Protein 8DHW (pdb70)

Structure (mmCIF, N/CA/C/O backbone):
data_8DHW
#
_entry.id   8DHW
#
_cell.length_a   94.485
_cell.length_b   94.485
_cell.length_c   287.607
_cell.angle_alpha   90.000
_cell.angle_beta   90.000
_cell.angle_gamma   90.000
#
_symmetry.space_group_name_H-M   'P 41 21 2'
#
loop_
_entity.id
_entity.type
_entity.pdbx_description
1 polymer 'Glycosyl hydrolase family 2, TIM barrel domain protein'
2 non-polymer "4-(4-beta-D-glucopyranuronosylpiperazin-1-yl)-2,7-bis(methylamino)pyrido[3',2':4,5]thieno[3,2-d]pyrimidine"
3 non-polymer 'SULFATE ION'
4 water water
#
loop_
_atom_site.group_PDB
_atom_site.id
_atom_site.type_symbol
_atom_site.label_atom_id
_atom_site.label_alt_id
_atom_site.label_comp_id
_atom_site.label_asym_id
_atom_site.label_entity_id
_atom_site.label_seq_id
_atom_site.pdbx_PDB_ins_code
_atom_site.Cartn_x
_atom_site.Cartn_y
_atom_site.Cartn_z
_atom_site.occupancy
_atom_site.B_iso_or_equiv
_atom_site.auth_seq_id
_atom_site.auth_comp_id
_atom_site.auth_asym_id
_atom_site.auth_atom_id
_atom_site.pdbx_PDB_model_num
ATOM 1 N N . ASN A 1 23 ? 33.020 6.983 40.705 1.00 62.53 16 ASN A N 1
ATOM 2 C CA . ASN A 1 23 ? 32.182 7.962 40.014 1.00 61.81 16 ASN A CA 1
ATOM 3 C C . ASN A 1 23 ? 32.675 9.394 40.209 1.00 56.74 16 ASN A C 1
ATOM 4 O O . ASN A 1 23 ? 32.660 10.203 39.269 1.00 47.18 16 ASN A O 1
ATOM 9 N N . ALA A 1 24 ? 33.097 9.686 41.441 1.00 53.04 17 ALA A N 1
ATOM 10 C CA . ALA A 1 24 ? 33.639 10.992 41.786 1.00 43.29 17 ALA A CA 1
ATOM 11 C C . ALA A 1 24 ? 34.800 11.343 40.874 1.00 44.33 17 ALA A C 1
ATOM 12 O O . ALA A 1 24 ? 35.679 10.515 40.619 1.00 44.40 17 ALA A O 1
ATOM 14 N N . MET A 1 25 ? 34.822 12.588 40.387 1.00 32.99 18 MET A N 1
ATOM 15 C CA . MET A 1 25 ? 35.825 12.974 39.422 1.00 32.28 18 MET A CA 1
ATOM 16 C C . MET A 1 25 ? 36.221 14.430 39.682 1.00 34.24 18 MET A C 1
ATOM 17 O O . MET A 1 25 ? 35.847 15.338 38.941 1.00 35.52 18 MET A O 1
ATOM 22 N N . LEU A 1 26 ? 36.991 14.653 40.749 1.00 29.22 19 LEU A N 1
ATOM 23 C CA . LEU A 1 26 ? 37.545 15.978 41.004 1.00 26.45 19 LEU A CA 1
ATOM 24 C C . LEU A 1 26 ? 38.550 16.368 39.916 1.00 25.12 19 LEU A C 1
ATOM 25 O O . LEU A 1 26 ? 39.335 15.537 39.442 1.00 27.20 19 LEU A O 1
ATOM 30 N N . TYR A 1 27 ? 38.521 17.641 39.516 1.00 23.59 20 TYR A N 1
ATOM 31 C CA . TYR A 1 27 ? 39.463 18.128 38.511 1.00 27.14 20 TYR A CA 1
ATOM 32 C C . TYR A 1 27 ? 40.892 18.067 39.053 1.00 26.42 20 TYR A C 1
ATOM 33 O O . TYR A 1 27 ? 41.152 18.564 40.158 1.00 27.03 20 TYR A O 1
ATOM 42 N N . PRO A 1 28 ? 41.832 17.454 38.331 1.00 24.92 21 PRO A N 1
ATOM 43 C CA . PRO A 1 28 ? 43.202 17.327 38.857 1.00 25.86 21 PRO A CA 1
ATOM 44 C C . PRO A 1 28 ? 43.933 18.662 38.904 1.00 29.81 21 PRO A C 1
ATOM 45 O O . PRO A 1 28 ? 44.008 19.397 37.908 1.00 24.47 21 PRO A O 1
ATOM 49 N N . ILE A 1 29 ? 44.499 18.952 40.078 1.00 25.89 22 ILE A N 1
ATOM 50 C CA . ILE A 1 29 ? 45.224 20.189 40.332 1.00 24.31 22 ILE A CA 1
ATOM 51 C C . ILE A 1 29 ? 46.500 19.872 41.099 1.00 25.65 22 ILE A C 1
ATOM 52 O O . ILE A 1 29 ? 46.605 18.854 41.787 1.00 25.14 22 ILE A O 1
ATOM 57 N N . LEU A 1 30 ? 47.488 20.740 40.929 1.00 25.44 23 LEU A N 1
ATOM 58 C CA . LEU A 1 30 ? 48.736 20.673 41.667 1.00 26.66 23 LEU A CA 1
ATOM 59 C C . LEU A 1 30 ? 48.500 21.220 43.068 1.00 27.87 23 LEU A C 1
ATOM 60 O O . LEU A 1 30 ? 48.124 22.385 43.216 1.00 27.27 23 LEU A O 1
ATOM 65 N N . THR A 1 31 ? 48.718 20.399 44.092 1.00 27.69 24 THR A N 1
ATOM 66 C CA . THR A 1 31 ? 48.557 20.834 45.478 1.00 25.40 24 THR A CA 1
ATOM 67 C C . THR A 1 31 ? 49.760 20.389 46.300 1.00 30.19 24 THR A C 1
ATOM 68 O O . THR A 1 31 ? 50.640 19.665 45.822 1.00 27.09 24 THR A O 1
ATOM 72 N N . GLN A 1 32 ? 49.774 20.808 47.575 1.00 27.33 25 GLN A N 1
ATOM 73 C CA . GLN A 1 32 ? 50.851 20.414 48.476 1.00 29.25 25 GLN A CA 1
ATOM 74 C C . GLN A 1 32 ? 50.938 18.909 48.653 1.00 30.36 25 GLN A C 1
ATOM 75 O O . GLN A 1 32 ? 51.950 18.411 49.151 1.00 34.29 25 GLN A O 1
ATOM 81 N N . SER A 1 33 ? 49.899 18.176 48.281 1.00 25.74 26 SER A N 1
ATOM 82 C CA . SER A 1 33 ? 49.869 16.735 48.437 1.00 27.33 26 SER A CA 1
ATOM 83 C C . SER A 1 33 ? 49.680 15.981 47.133 1.00 28.68 26 SER A C 1
ATOM 84 O O . SER A 1 33 ? 49.535 14.752 47.161 1.00 28.97 26 SER A O 1
ATOM 87 N N . ARG A 1 34 ? 49.639 16.669 45.995 1.00 28.35 27 ARG A N 1
ATOM 88 C CA . ARG A 1 34 ? 49.255 16.030 44.744 1.00 29.80 27 ARG A CA 1
ATOM 89 C C . ARG A 1 34 ? 50.147 16.521 43.613 1.00 30.93 27 ARG A C 1
ATOM 90 O O . ARG A 1 34 ? 50.128 17.712 43.285 1.00 28.68 27 ARG A O 1
ATOM 98 N N . MET A 1 35 ? 50.924 15.608 43.025 1.00 27.92 28 MET A N 1
ATOM 99 C CA . MET A 1 35 ? 51.566 15.883 41.747 1.00 29.34 28 MET A CA 1
ATOM 100 C C . MET A 1 35 ? 50.546 15.996 40.630 1.00 24.65 28 MET A C 1
ATOM 101 O O . MET A 1 35 ? 49.462 15.425 40.691 1.00 29.36 28 MET A O 1
ATOM 106 N N . LEU A 1 36 ? 50.936 16.710 39.572 1.00 31.44 29 LEU A N 1
ATOM 107 C CA . LEU A 1 36 ? 50.160 16.762 38.333 1.00 27.30 29 LEU A CA 1
ATOM 108 C C . LEU A 1 36 ? 51.151 16.806 37.179 1.00 27.93 29 LEU A C 1
ATOM 109 O O . LEU A 1 36 ? 51.851 17.807 36.992 1.00 27.82 29 LEU A O 1
ATOM 114 N N . ILE A 1 37 ? 51.210 15.725 36.410 1.00 26.92 30 ILE A N 1
ATOM 115 C CA . ILE A 1 37 ? 52.148 15.586 35.303 1.00 25.95 30 ILE A CA 1
ATOM 116 C C . ILE A 1 37 ? 51.326 15.485 34.027 1.00 23.27 30 ILE A C 1
ATOM 117 O O . ILE A 1 37 ? 50.617 14.494 33.819 1.00 27.71 30 ILE A O 1
ATOM 122 N N . ASP A 1 38 ? 51.403 16.505 33.184 1.00 25.77 31 ASP A N 1
ATOM 123 C CA . ASP A 1 38 ? 50.696 16.464 31.906 1.00 25.86 31 ASP A CA 1
ATOM 124 C C . ASP A 1 38 ? 51.434 15.536 30.955 1.00 30.19 31 ASP A C 1
ATOM 125 O O . ASP A 1 38 ? 52.649 15.658 30.775 1.00 32.90 31 ASP A O 1
ATOM 130 N N . LEU A 1 39 ? 50.709 14.578 30.376 1.00 25.24 32 LEU A N 1
ATOM 131 C CA . LEU A 1 39 ? 51.320 13.644 29.434 1.00 24.01 32 LEU A CA 1
ATOM 132 C C . LEU A 1 39 ? 51.033 14.034 27.994 1.00 33.17 32 LEU A C 1
ATOM 133 O O . LEU A 1 39 ? 51.333 13.265 27.080 1.00 29.53 32 LEU A O 1
ATOM 138 N N . SER A 1 40 ? 50.479 15.222 27.778 1.00 26.67 33 SER A N 1
ATOM 139 C CA . SER A 1 40 ? 50.232 15.724 26.441 1.00 28.35 33 SER A CA 1
ATOM 140 C C . SER A 1 40 ? 51.549 15.966 25.710 1.00 32.78 33 SER A C 1
ATOM 141 O O . SER A 1 40 ? 52.608 16.172 26.315 1.00 31.04 33 SER A O 1
ATOM 144 N N . GLY A 1 41 ? 51.475 15.940 24.398 1.00 27.84 34 GLY A N 1
ATOM 145 C CA . GLY A 1 41 ? 52.648 16.133 23.575 1.00 25.27 34 GLY A CA 1
ATOM 146 C C . GLY A 1 41 ? 52.457 15.422 22.247 1.00 26.19 34 GLY A C 1
ATOM 147 O O . GLY A 1 41 ? 51.335 15.278 21.765 1.00 27.86 34 GLY A O 1
ATOM 148 N N . THR A 1 42 ? 53.566 14.980 21.677 1.00 24.32 35 THR A N 1
ATOM 149 C CA . THR A 1 42 ? 53.550 14.234 20.429 1.00 24.28 35 THR A CA 1
ATOM 150 C C . THR A 1 42 ? 53.599 12.746 20.744 1.00 29.48 35 THR A C 1
ATOM 151 O O . THR A 1 42 ? 54.563 12.269 21.352 1.00 33.83 35 THR A O 1
ATOM 155 N N . TRP A 1 43 ? 52.539 12.028 20.380 1.00 25.73 36 TRP A N 1
ATOM 156 C CA . TRP A 1 43 ? 52.464 10.595 20.599 1.00 27.00 36 TRP A CA 1
ATOM 157 C C . TRP A 1 43 ? 52.631 9.855 19.280 1.00 26.77 36 TRP A C 1
ATOM 158 O O . TRP A 1 43 ? 52.400 10.399 18.197 1.00 28.58 36 TRP A O 1
ATOM 169 N N . ARG A 1 44 ? 53.022 8.591 19.390 1.00 26.82 37 ARG A N 1
ATOM 170 C CA . ARG A 1 44 ? 52.996 7.703 18.240 1.00 28.02 37 ARG A CA 1
ATOM 171 C C . ARG A 1 44 ? 51.557 7.290 17.944 1.00 26.86 37 ARG A C 1
ATOM 172 O O . ARG A 1 44 ? 50.725 7.177 18.849 1.00 25.61 37 ARG A O 1
ATOM 180 N N . PHE A 1 45 ? 51.259 7.072 16.660 1.00 25.42 38 PHE A N 1
ATOM 181 C CA . PHE A 1 45 ? 49.878 6.883 16.222 1.00 26.91 38 PHE A CA 1
ATOM 182 C C . PHE A 1 45 ? 49.850 5.889 15.070 1.00 28.95 38 PHE A C 1
ATOM 183 O O . PHE A 1 45 ? 50.637 6.016 14.129 1.00 28.83 38 PHE A O 1
ATOM 191 N N . LYS A 1 46 ? 48.933 4.926 15.124 1.00 24.55 39 LYS A N 1
ATOM 192 C CA . LYS A 1 46 ? 48.826 3.931 14.062 1.00 30.77 39 LYS A CA 1
ATOM 193 C C . LYS A 1 46 ? 47.364 3.572 13.844 1.00 30.82 39 LYS A C 1
ATOM 194 O O . LYS A 1 46 ? 46.664 3.223 14.796 1.00 30.13 39 LYS A O 1
ATOM 200 N N . LEU A 1 47 ? 46.904 3.672 12.598 1.00 27.38 40 LEU A N 1
ATOM 201 C CA . LEU A 1 47 ? 45.583 3.177 12.252 1.00 25.23 40 LEU A CA 1
ATOM 202 C C . LEU A 1 47 ? 45.536 1.663 12.377 1.00 32.73 40 LEU A C 1
ATOM 203 O O . LEU A 1 47 ? 46.456 0.964 11.945 1.00 30.85 40 LEU A O 1
ATOM 208 N N . ASP A 1 48 ? 44.446 1.148 12.926 1.00 27.30 41 ASP A N 1
ATOM 209 C CA . ASP A 1 48 ? 44.232 -0.292 12.920 1.00 31.31 41 ASP A CA 1
ATOM 210 C C . ASP A 1 48 ? 43.774 -0.735 11.535 1.00 36.22 41 ASP A C 1
ATOM 211 O O . ASP A 1 48 ? 43.060 -0.006 10.841 1.00 38.89 41 ASP A O 1
ATOM 216 N N . ASP A 1 49 ? 44.206 -1.926 11.119 1.00 39.55 42 ASP A N 1
ATOM 217 C CA . ASP A 1 49 ? 43.762 -2.493 9.849 1.00 45.53 42 ASP A CA 1
ATOM 218 C C . ASP A 1 49 ? 42.855 -3.701 10.044 1.00 45.73 42 ASP A C 1
ATOM 219 O O . ASP A 1 49 ? 42.533 -4.388 9.071 1.00 51.62 42 ASP A O 1
ATOM 224 N N . GLY A 1 50 ? 42.421 -3.961 11.269 1.00 40.00 43 GLY A N 1
ATOM 225 C CA . GLY A 1 50 ? 41.631 -5.131 11.594 1.00 40.11 43 GLY A CA 1
ATOM 226 C C . GLY A 1 50 ? 42.384 -6.170 12.385 1.00 39.52 43 GLY A C 1
ATOM 227 O O . GLY A 1 50 ? 41.753 -7.052 12.978 1.00 46.35 43 GLY A O 1
ATOM 228 N N . SER A 1 51 ? 43.709 -6.076 12.440 1.00 41.00 44 SER A N 1
ATOM 229 C CA . SER A 1 51 ? 44.543 -7.064 13.101 1.00 40.91 44 SER A CA 1
ATOM 230 C C . SER A 1 51 ? 45.299 -6.527 14.309 1.00 45.90 44 SER A C 1
ATOM 231 O O . SER A 1 51 ? 46.096 -7.269 14.896 1.00 43.96 44 SER A O 1
ATOM 234 N N . GLY A 1 52 ? 45.081 -5.267 14.699 1.00 39.69 45 GLY A N 1
ATOM 235 C CA . GLY A 1 52 ? 45.911 -4.670 15.736 1.00 35.35 45 GLY A CA 1
ATOM 236 C C . GLY A 1 52 ? 45.752 -5.336 17.090 1.00 42.71 45 GLY A C 1
ATOM 237 O O . GLY A 1 52 ? 46.720 -5.479 17.839 1.00 41.25 45 GLY A O 1
ATOM 238 N N . PHE A 1 53 ? 44.529 -5.734 17.435 1.00 38.34 46 PHE A N 1
ATOM 239 C CA . PHE A 1 53 ? 44.336 -6.462 18.687 1.00 37.53 46 PHE A CA 1
ATOM 240 C C . PHE A 1 53 ? 44.804 -7.908 18.557 1.00 41.10 46 PHE A C 1
ATOM 241 O O . PHE A 1 53 ? 45.518 -8.416 19.430 1.00 45.86 46 PHE A O 1
ATOM 249 N N . GLU A 1 54 ? 44.418 -8.577 17.464 1.00 45.62 47 GLU A N 1
ATOM 250 C CA . GLU A 1 54 ? 44.877 -9.942 17.221 1.00 46.33 47 GLU A CA 1
ATOM 251 C C . GLU A 1 54 ? 46.398 -10.030 17.281 1.00 47.11 47 GLU A C 1
ATOM 252 O O . GLU A 1 54 ? 46.951 -10.933 17.923 1.00 46.99 47 GLU A O 1
ATOM 254 N N . LYS A 1 55 ? 47.092 -9.080 16.655 1.00 42.55 48 LYS A N 1
ATOM 255 C CA . LYS A 1 55 ? 48.551 -9.027 16.677 1.00 38.87 48 LYS A CA 1
ATOM 256 C C . LYS A 1 55 ? 49.120 -8.400 17.950 1.00 41.34 48 LYS A C 1
ATOM 257 O O . LYS A 1 55 ? 50.346 -8.323 18.077 1.00 48.54 48 LYS A O 1
ATOM 259 N N . LYS A 1 56 ? 48.275 -7.949 18.878 1.00 43.58 49 LYS A N 1
ATOM 260 C CA . LYS A 1 56 ? 48.693 -7.424 20.186 1.00 39.37 49 LYS A CA 1
ATOM 261 C C . LYS A 1 56 ? 49.719 -6.293 20.048 1.00 37.84 49 LYS A C 1
ATOM 262 O O . LYS A 1 56 ? 50.815 -6.325 20.611 1.00 40.09 49 LYS A O 1
ATOM 266 N N . TRP A 1 57 ? 49.334 -5.265 19.278 1.00 43.58 50 TRP A N 1
ATOM 267 C CA . TRP A 1 57 ? 50.216 -4.116 19.066 1.00 35.55 50 TRP A CA 1
ATOM 268 C C . TRP A 1 57 ? 50.541 -3.401 20.369 1.00 36.51 50 TRP A C 1
ATOM 269 O O . TRP A 1 57 ? 51.598 -2.769 20.486 1.00 38.78 50 TRP A O 1
ATOM 280 N N . TYR A 1 58 ? 49.640 -3.465 21.348 1.00 40.06 51 TYR A N 1
ATOM 281 C CA . TYR A 1 58 ? 49.846 -2.755 22.607 1.00 42.29 51 TYR A CA 1
ATOM 282 C C . TYR A 1 58 ? 50.978 -3.334 23.443 1.00 45.12 51 TYR A C 1
ATOM 283 O O . TYR A 1 58 ? 51.335 -2.733 24.463 1.00 45.96 51 TYR A O 1
ATOM 292 N N . GLU A 1 59 ? 51.551 -4.469 23.040 1.00 44.08 52 GLU A N 1
ATOM 293 C CA . GLU A 1 59 ? 52.583 -5.126 23.830 1.00 46.17 52 GLU A CA 1
ATOM 294 C C . GLU A 1 59 ? 53.993 -4.702 23.453 1.00 43.92 52 GLU A C 1
ATOM 295 O O . GLU A 1 59 ? 54.921 -4.987 24.212 1.00 46.55 52 GLU A O 1
ATOM 301 N N . LYS A 1 60 ? 54.186 -4.030 22.317 1.00 43.50 53 LYS A N 1
ATOM 302 C CA . LYS A 1 60 ? 55.498 -3.520 21.930 1.00 41.45 53 LYS A CA 1
ATOM 303 C C . LYS A 1 60 ? 55.354 -2.087 21.436 1.00 39.12 53 LYS A C 1
ATOM 304 O O . LYS A 1 60 ? 54.246 -1.560 21.316 1.00 43.02 53 LYS A O 1
ATOM 306 N N . THR A 1 61 ? 56.494 -1.459 21.145 1.00 39.84 54 THR A N 1
ATOM 307 C CA . THR A 1 61 ? 56.493 -0.163 20.482 1.00 42.93 54 THR A CA 1
ATOM 308 C C . THR A 1 61 ? 55.758 -0.260 19.151 1.00 45.44 54 THR A C 1
ATOM 309 O O . THR A 1 61 ? 55.883 -1.250 18.422 1.00 46.31 54 THR A O 1
ATOM 313 N N . LEU A 1 62 ? 54.970 0.768 18.843 1.00 38.03 55 LEU A N 1
ATOM 314 C CA . LEU A 1 62 ? 54.284 0.796 17.561 1.00 38.59 55 LEU A CA 1
ATOM 315 C C . LEU A 1 62 ? 55.313 0.898 16.442 1.00 39.48 55 LEU A C 1
ATOM 316 O O . LEU A 1 62 ? 56.186 1.772 16.466 1.00 41.26 55 LEU A O 1
ATOM 321 N N . ASP A 1 63 ? 55.220 -0.007 15.474 1.00 42.89 56 ASP A N 1
ATOM 322 C CA . ASP A 1 63 ? 56.144 -0.051 14.346 1.00 45.44 56 ASP A CA 1
ATOM 323 C C . ASP A 1 63 ? 55.509 0.607 13.129 1.00 49.32 56 ASP A C 1
ATOM 324 O O . ASP A 1 63 ? 54.328 0.395 12.848 1.00 45.45 56 ASP A O 1
ATOM 327 N N . ASP A 1 64 ? 56.296 1.408 12.409 1.00 47.35 57 ASP A N 1
ATOM 328 C CA . ASP A 1 64 ? 55.822 2.070 11.190 1.00 50.21 57 ASP A CA 1
ATOM 329 C C . ASP A 1 64 ? 54.616 2.961 11.493 1.00 43.77 57 ASP A C 1
ATOM 330 O O . ASP A 1 64 ? 53.557 2.854 10.870 1.00 50.26 57 ASP A O 1
ATOM 332 N N . ALA A 1 65 ? 54.781 3.827 12.485 1.00 47.60 58 ALA A N 1
ATOM 333 C CA . ALA A 1 65 ? 53.710 4.672 12.984 1.00 41.02 58 ALA A CA 1
ATOM 334 C C . ALA A 1 65 ? 53.894 6.105 12.495 1.00 43.42 58 ALA A C 1
ATOM 335 O O . ALA A 1 65 ? 54.931 6.478 11.941 1.00 44.29 58 ALA A O 1
ATOM 337 N N . GLN A 1 66 ? 52.850 6.904 12.687 1.00 27.72 59 GLN A N 1
ATOM 338 C CA . GLN A 1 66 ? 52.888 8.336 12.464 1.00 32.37 59 GLN A CA 1
ATOM 339 C C . GLN A 1 66 ? 53.049 9.020 13.818 1.00 29.39 59 GLN A C 1
ATOM 340 O O . GLN A 1 66 ? 53.115 8.365 14.862 1.00 31.50 59 GLN A O 1
ATOM 346 N N . LEU A 1 67 ? 53.068 10.352 13.812 1.00 28.35 60 LEU A N 1
ATOM 347 C CA . LEU A 1 67 ? 53.083 11.137 15.045 1.00 25.25 60 LEU A CA 1
ATOM 348 C C . LEU A 1 67 ? 51.817 11.977 15.097 1.00 28.98 60 LEU A C 1
ATOM 349 O O . LEU A 1 67 ? 51.388 12.495 14.053 1.00 29.94 60 LEU A O 1
ATOM 354 N N . MET A 1 68 ? 51.202 12.120 16.291 1.00 22.72 61 MET A N 1
ATOM 355 C CA . MET A 1 68 ? 49.922 12.797 16.240 1.00 26.36 61 MET A CA 1
ATOM 356 C C . MET A 1 68 ? 49.915 13.641 17.522 1.00 27.38 61 MET A C 1
ATOM 357 O O . MET A 1 68 ? 50.300 13.142 18.606 1.00 25.01 61 MET A O 1
ATOM 362 N N . PRO A 1 69 ? 49.511 14.905 17.471 1.00 23.53 62 PRO A N 1
ATOM 363 C CA . PRO A 1 69 ? 49.463 15.706 18.708 1.00 28.17 62 PRO A CA 1
ATOM 364 C C . PRO A 1 69 ? 48.356 15.236 19.650 1.00 23.37 62 PRO A C 1
ATOM 365 O O . PRO A 1 69 ? 47.275 14.853 19.211 1.00 25.36 62 PRO A O 1
ATOM 369 N N . VAL A 1 70 ? 48.624 15.317 20.955 1.00 22.78 63 VAL A N 1
ATOM 370 C CA . VAL A 1 70 ? 47.667 15.001 22.023 1.00 22.04 63 VAL A CA 1
ATOM 371 C C . VAL A 1 70 ? 47.680 16.166 23.011 1.00 24.81 63 VAL A C 1
ATOM 372 O O . VAL A 1 70 ? 48.758 16.531 23.494 1.00 24.93 63 VAL A O 1
ATOM 376 N N . PRO A 1 71 ? 46.535 16.788 23.344 1.00 25.07 64 PRO A N 1
ATOM 377 C CA . PRO A 1 71 ? 45.181 16.449 22.920 1.00 24.53 64 PRO A CA 1
ATOM 378 C C . PRO A 1 71 ? 44.844 16.994 21.549 1.00 23.37 64 PRO A C 1
ATOM 379 O O . PRO A 1 71 ? 45.331 18.069 21.184 1.00 23.79 64 PRO A O 1
ATOM 383 N N . SER A 1 72 ? 43.994 16.272 20.824 1.00 20.91 65 SER A N 1
ATOM 384 C CA . SER A 1 72 ? 43.498 16.685 19.517 1.00 21.35 65 SER A CA 1
ATOM 385 C C . SER A 1 72 ? 42.588 15.591 18.992 1.00 24.89 65 SER A C 1
ATOM 386 O O . SER A 1 72 ? 42.728 14.418 19.356 1.00 25.40 65 SER A O 1
ATOM 389 N N . SER A 1 73 ? 41.670 15.978 18.114 1.00 22.71 66 SER A N 1
ATOM 390 C CA . SER A 1 73 ? 41.061 14.989 17.237 1.00 23.80 66 SER A CA 1
ATOM 391 C C . SER A 1 73 ? 42.089 14.626 16.165 1.00 25.06 66 SER A C 1
ATOM 392 O O . SER A 1 73 ? 42.906 15.452 15.773 1.00 23.14 66 SER A O 1
ATOM 395 N N . TYR A 1 74 ? 42.083 13.376 15.717 1.00 24.04 67 TYR A N 1
ATOM 396 C CA . TYR A 1 74 ? 43.102 13.016 14.739 1.00 22.58 67 TYR A CA 1
ATOM 397 C C . TYR A 1 74 ? 42.688 13.281 13.297 1.00 23.67 67 TYR A C 1
ATOM 398 O O . TYR A 1 74 ? 43.551 13.251 12.405 1.00 27.52 67 TYR A O 1
ATOM 407 N N . ASN A 1 75 ? 41.410 13.562 13.050 1.00 21.89 68 ASN A N 1
ATOM 408 C CA . ASN A 1 75 ? 40.881 13.467 11.682 1.00 21.15 68 ASN A CA 1
ATOM 409 C C . ASN A 1 75 ? 41.438 14.520 10.724 1.00 26.43 68 ASN A C 1
ATOM 410 O O . ASN A 1 75 ? 41.508 14.254 9.515 1.00 25.87 68 ASN A O 1
ATOM 415 N N . ASP A 1 76 ? 41.788 15.716 11.206 1.00 22.90 69 ASP A N 1
ATOM 416 C CA . ASP A 1 76 ? 42.166 16.823 10.331 1.00 26.15 69 ASP A CA 1
ATOM 417 C C . ASP A 1 76 ? 43.634 17.221 10.428 1.00 25.94 69 ASP A C 1
ATOM 418 O O . ASP A 1 76 ? 44.025 18.224 9.815 1.00 24.95 69 ASP A O 1
ATOM 423 N N . ILE A 1 77 ? 44.457 16.480 11.172 1.00 24.34 70 ILE A N 1
ATOM 424 C CA . ILE A 1 77 ? 45.848 16.889 11.348 1.00 23.95 70 ILE A CA 1
ATOM 425 C C . ILE A 1 77 ? 46.651 16.667 10.069 1.00 21.06 70 ILE A C 1
ATOM 426 O O . ILE A 1 77 ? 47.494 17.495 9.699 1.00 25.65 70 ILE A O 1
ATOM 431 N N . LYS A 1 78 ? 46.439 15.535 9.400 1.00 21.25 71 LYS A N 1
ATOM 432 C CA . LYS A 1 78 ? 47.139 15.211 8.158 1.00 25.71 71 LYS A CA 1
AT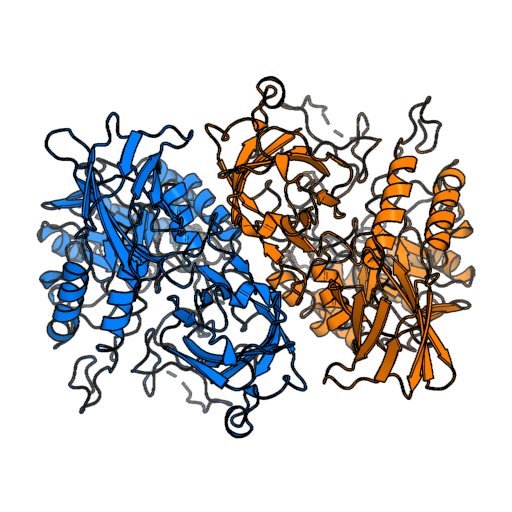OM 433 C C . LYS A 1 78 ? 46.295 15.642 6.960 1.00 29.39 71 LYS A C 1
ATOM 434 O O . LYS A 1 78 ? 45.282 16.323 7.114 1.00 26.24 71 LYS A O 1
ATOM 440 N N . GLU A 1 79 ? 46.707 15.253 5.741 1.00 24.68 72 GLU A N 1
ATOM 441 C CA . GLU A 1 79 ? 45.953 15.530 4.516 1.00 27.02 72 GLU A CA 1
ATOM 442 C C . GLU A 1 79 ? 45.358 14.262 3.905 1.00 28.82 72 GLU A C 1
ATOM 443 O O . GLU A 1 79 ? 45.183 14.174 2.688 1.00 32.11 72 GLU A O 1
ATOM 449 N N . SER A 1 80 ? 45.055 13.273 4.728 1.00 32.22 73 SER A N 1
ATOM 450 C CA . SER A 1 80 ? 44.674 11.948 4.264 1.00 32.31 73 SER A CA 1
ATOM 451 C C . SER A 1 80 ? 43.173 11.754 4.421 1.00 32.14 73 SER A C 1
ATOM 452 O O . SER A 1 80 ? 42.660 11.781 5.544 1.00 28.52 73 SER A O 1
ATOM 455 N N . ALA A 1 81 ? 42.466 11.531 3.304 1.00 27.50 74 ALA A N 1
ATOM 456 C CA . ALA A 1 81 ? 41.048 11.200 3.430 1.00 27.55 74 ALA A CA 1
ATOM 457 C C . ALA A 1 81 ? 40.858 9.861 4.122 1.00 30.57 74 ALA A C 1
ATOM 458 O O . ALA A 1 81 ? 39.861 9.652 4.834 1.00 30.11 74 ALA A O 1
ATOM 460 N N . ASP A 1 82 ? 41.798 8.941 3.923 1.00 30.53 75 ASP A N 1
ATOM 461 C CA . ASP A 1 82 ? 41.683 7.640 4.562 1.00 33.80 75 ASP A CA 1
ATOM 462 C C . ASP A 1 82 ? 41.727 7.776 6.084 1.00 33.54 75 ASP A C 1
ATOM 463 O O . ASP A 1 82 ? 40.983 7.095 6.803 1.00 32.58 75 ASP A O 1
ATOM 468 N N A LEU A 1 83 ? 42.607 8.644 6.595 0.48 28.21 76 LEU A N 1
ATOM 469 N N B LEU A 1 83 ? 42.592 8.660 6.588 0.52 28.20 76 LEU A N 1
ATOM 470 C CA A LEU A 1 83 ? 42.672 8.882 8.034 0.48 28.41 76 LEU A CA 1
ATOM 471 C CA B LEU A 1 83 ? 42.687 8.887 8.026 0.52 28.41 76 LEU A CA 1
ATOM 472 C C A LEU A 1 83 ? 41.420 9.600 8.524 0.48 26.76 76 LEU A C 1
ATOM 473 C C B LEU A 1 83 ? 41.463 9.634 8.550 0.52 26.75 76 LEU A C 1
ATOM 474 O O A LEU A 1 83 ? 40.803 9.191 9.514 0.48 27.76 76 LEU A O 1
ATOM 475 O O B LEU A 1 83 ? 40.904 9.269 9.591 0.52 27.78 76 LEU A O 1
ATOM 484 N N . ARG A 1 84 ? 41.036 10.678 7.836 1.00 26.78 77 ARG A N 1
ATOM 485 C CA . ARG A 1 84 ? 39.875 11.466 8.244 1.00 27.33 77 ARG A CA 1
ATOM 486 C C . ARG A 1 84 ? 38.622 10.602 8.364 1.00 22.67 77 ARG A C 1
ATOM 487 O O . ARG A 1 84 ? 37.873 10.703 9.345 1.00 22.96 77 ARG A O 1
ATOM 495 N N . ASP A 1 85 ? 38.365 9.762 7.356 1.00 23.24 78 ASP A N 1
ATOM 496 C CA . ASP A 1 85 ? 37.138 8.983 7.261 1.00 25.28 78 ASP A CA 1
ATOM 497 C C . ASP A 1 85 ? 37.304 7.556 7.762 1.00 23.05 78 ASP A C 1
ATOM 498 O O . ASP A 1 85 ? 36.429 6.718 7.512 1.00 30.23 78 ASP A O 1
ATOM 503 N N . HIS A 1 86 ? 38.405 7.270 8.453 1.00 23.71 79 HIS A N 1
ATOM 504 C CA . HIS A 1 86 ? 38.683 5.941 8.993 1.00 28.32 79 HIS A CA 1
ATOM 505 C C . HIS A 1 86 ? 37.510 5.382 9.795 1.00 32.33 79 HIS A C 1
ATOM 506 O O . HIS A 1 86 ? 36.815 6.108 10.515 1.00 27.79 79 HIS A O 1
ATOM 513 N N . TYR A 1 87 ? 37.316 4.070 9.696 1.00 25.86 80 TYR A N 1
ATOM 514 C CA . TYR A 1 87 ? 36.268 3.372 10.429 1.00 27.18 80 TYR A CA 1
ATOM 515 C C . TYR A 1 87 ? 36.929 2.381 11.370 1.00 29.81 80 TYR A C 1
ATOM 516 O O . TYR A 1 87 ? 37.682 1.506 10.926 1.00 30.16 80 TYR A O 1
ATOM 525 N N . GLY A 1 88 ? 36.664 2.521 12.665 1.00 26.35 81 GLY A N 1
ATOM 526 C CA . GLY A 1 88 ? 37.197 1.565 13.616 1.00 26.92 81 GLY A CA 1
ATOM 527 C C . GLY A 1 88 ? 38.211 2.135 14.578 1.00 31.97 81 GLY A C 1
ATOM 528 O O . GLY A 1 88 ? 38.046 3.253 15.080 1.00 27.49 81 GLY A O 1
ATOM 529 N N . TRP A 1 89 ? 39.270 1.368 14.841 1.00 25.98 82 TRP A N 1
ATOM 530 C CA . TRP A 1 89 ? 40.204 1.649 15.920 1.00 26.35 82 TRP A CA 1
ATOM 531 C C . TRP A 1 89 ? 41.461 2.340 15.403 1.00 28.63 82 TRP A C 1
ATOM 532 O O . TRP A 1 89 ? 41.853 2.174 14.243 1.00 29.10 82 TRP A O 1
ATOM 543 N N . VAL A 1 90 ? 42.088 3.120 16.290 1.00 23.72 83 VAL A N 1
ATOM 544 C CA . VAL A 1 90 ? 43.444 3.623 16.126 1.00 25.76 83 VAL A CA 1
ATOM 545 C C . VAL A 1 90 ? 44.175 3.357 17.437 1.00 25.08 83 VAL A C 1
ATOM 546 O O . VAL A 1 90 ? 43.556 3.161 18.486 1.00 27.62 83 VAL A O 1
ATOM 550 N N . PHE A 1 91 ? 45.506 3.340 17.366 1.00 24.96 84 PHE A N 1
ATOM 551 C CA . PHE A 1 91 ? 46.366 3.137 18.529 1.00 28.32 84 PHE A CA 1
ATOM 552 C C . PHE A 1 91 ? 47.288 4.332 18.734 1.00 26.70 84 PHE A C 1
ATOM 553 O O . PHE A 1 91 ? 48.009 4.731 17.812 1.00 29.60 84 PHE A O 1
ATOM 561 N N . TYR A 1 92 ? 47.269 4.891 19.945 1.00 25.03 85 TYR A N 1
ATOM 562 C CA . TYR A 1 92 ? 48.201 5.916 20.382 1.00 24.23 85 TYR A CA 1
ATOM 563 C C . TYR A 1 92 ? 49.193 5.293 21.353 1.00 27.97 85 TYR A C 1
ATOM 564 O O . TYR A 1 92 ? 48.835 4.397 22.123 1.00 28.54 85 TYR A O 1
ATOM 573 N N . GLN A 1 93 ? 50.408 5.830 21.391 1.00 24.86 86 GLN A N 1
ATOM 574 C CA . GLN A 1 93 ? 51.372 5.285 22.333 1.00 27.81 86 GLN A CA 1
ATOM 575 C C . GLN A 1 93 ? 52.447 6.307 22.675 1.00 28.90 86 GLN A C 1
ATOM 576 O O . GLN A 1 93 ? 52.907 7.043 21.806 1.00 27.90 86 GLN A O 1
ATOM 582 N N . ARG A 1 94 ? 52.872 6.322 23.939 1.00 27.31 87 ARG A N 1
ATOM 583 C CA . ARG A 1 94 ? 54.024 7.125 24.315 1.00 26.36 87 ARG A CA 1
ATOM 584 C C . ARG A 1 94 ? 54.817 6.412 25.398 1.00 31.26 87 ARG A C 1
ATOM 585 O O . ARG A 1 94 ? 54.343 5.462 26.029 1.00 32.48 87 ARG A O 1
ATOM 593 N N . ASP A 1 95 ? 56.040 6.888 25.591 1.00 30.39 88 ASP A N 1
ATOM 594 C CA . ASP A 1 95 ? 56.926 6.357 26.616 1.00 33.88 88 ASP A CA 1
ATOM 595 C C . ASP A 1 95 ? 56.544 6.997 27.951 1.00 30.90 88 ASP A C 1
ATOM 596 O O . ASP A 1 95 ? 56.057 8.131 27.994 1.00 33.56 88 ASP A O 1
ATOM 601 N N . LEU A 1 96 ? 56.760 6.274 29.051 1.00 31.17 89 LEU A N 1
ATOM 602 C CA . LEU A 1 96 ? 56.388 6.798 30.373 1.00 31.78 89 LEU A CA 1
ATOM 603 C C . LEU A 1 96 ? 57.479 6.406 31.375 1.00 36.40 89 LEU A C 1
ATOM 604 O O . LEU A 1 96 ? 57.418 5.350 32.008 1.00 38.10 89 LEU A O 1
ATOM 609 N N . ASN A 1 97 ? 58.471 7.274 31.519 1.00 30.87 90 ASN A N 1
ATOM 610 C CA . ASN A 1 97 ? 59.613 7.042 32.400 1.00 31.62 90 ASN A CA 1
ATOM 611 C C . ASN A 1 97 ? 59.458 7.983 33.586 1.00 32.64 90 ASN A C 1
ATOM 612 O O . ASN A 1 97 ? 59.684 9.190 33.466 1.00 29.62 90 ASN A O 1
ATOM 617 N N . ILE A 1 98 ? 59.054 7.430 34.725 1.00 31.91 91 ILE A N 1
ATOM 618 C CA . ILE A 1 98 ? 58.696 8.250 35.881 1.00 34.08 91 ILE A CA 1
ATOM 619 C C . ILE A 1 98 ? 59.599 7.943 37.069 1.00 32.59 91 ILE A C 1
ATOM 620 O O . ILE A 1 98 ? 60.133 6.829 37.175 1.00 36.62 91 ILE A O 1
ATOM 625 N N . PRO A 1 99 ? 59.798 8.897 37.977 1.00 36.19 92 PRO A N 1
ATOM 626 C CA . PRO A 1 99 ? 60.633 8.635 39.158 1.00 39.11 92 PRO A CA 1
ATOM 627 C C . PRO A 1 99 ? 60.031 7.568 40.056 1.00 39.29 92 PRO A C 1
ATOM 628 O O . PRO A 1 99 ? 58.817 7.523 40.269 1.00 37.24 92 PRO A O 1
ATOM 632 N N . ALA A 1 100 ? 60.904 6.701 40.591 1.00 41.94 93 ALA A N 1
ATOM 633 C CA . ALA A 1 100 ? 60.439 5.630 41.469 1.00 44.40 93 ALA A CA 1
ATOM 634 C C . ALA A 1 100 ? 59.837 6.182 42.750 1.00 35.55 93 ALA A C 1
ATOM 635 O O . ALA A 1 100 ? 58.942 5.552 43.327 1.00 35.93 93 ALA A O 1
ATOM 637 N N . TYR A 1 101 ? 60.302 7.355 43.196 1.00 37.84 94 TYR A N 1
ATOM 638 C CA . TYR A 1 101 ? 59.749 7.980 44.394 1.00 40.11 94 TYR A CA 1
ATOM 639 C C . TYR A 1 101 ? 58.245 8.181 44.289 1.00 42.00 94 TYR A C 1
ATOM 640 O O . TYR A 1 101 ? 57.570 8.267 45.322 1.00 37.53 94 TYR A O 1
ATOM 642 N N . LEU A 1 102 ? 57.704 8.245 43.066 1.00 36.59 95 LEU A N 1
ATOM 643 C CA . LEU A 1 102 ? 56.259 8.374 42.906 1.00 36.59 95 LEU A CA 1
ATOM 644 C C . LEU A 1 102 ? 55.527 7.169 43.461 1.00 39.53 95 LEU A C 1
ATOM 645 O O . LEU A 1 102 ? 54.354 7.285 43.842 1.00 36.08 95 LEU A O 1
ATOM 650 N N . LYS A 1 103 ? 56.193 6.007 43.501 1.00 37.65 96 LYS A N 1
ATOM 651 C CA . LYS A 1 103 ? 55.553 4.794 43.996 1.00 35.70 96 LYS A CA 1
ATOM 652 C C . LYS A 1 103 ? 55.192 4.886 45.472 1.00 38.17 96 LYS A C 1
ATOM 653 O O . LYS A 1 103 ? 54.388 4.078 45.947 1.00 41.00 96 LYS A O 1
ATOM 659 N N . THR A 1 104 ? 55.768 5.840 46.209 1.00 32.27 97 THR A N 1
ATOM 660 C CA . THR A 1 104 ? 55.353 6.054 47.587 1.00 37.67 97 THR A CA 1
ATOM 661 C C . THR A 1 104 ? 53.975 6.699 47.680 1.00 42.09 97 THR A C 1
ATOM 662 O O . THR A 1 104 ? 53.406 6.732 48.773 1.00 33.93 97 THR A O 1
ATOM 666 N N . GLN A 1 105 ? 53.445 7.231 46.573 1.00 38.47 98 GLN A N 1
ATOM 667 C CA . GLN A 1 105 ? 52.109 7.810 46.501 1.00 32.61 98 GLN A CA 1
ATOM 668 C C . GLN A 1 105 ? 51.182 6.889 45.721 1.00 34.22 98 GLN A C 1
ATOM 669 O O . GLN A 1 105 ? 51.607 5.920 45.092 1.00 31.88 98 GLN A O 1
ATOM 675 N N . ARG A 1 106 ? 49.893 7.194 45.785 1.00 27.66 99 ARG A N 1
ATOM 676 C CA . ARG A 1 106 ? 48.916 6.579 44.901 1.00 29.27 99 ARG A CA 1
ATOM 677 C C . ARG A 1 106 ? 49.028 7.258 43.543 1.00 30.79 99 ARG A C 1
ATOM 678 O O . ARG A 1 106 ? 48.955 8.484 43.470 1.00 28.29 99 ARG A O 1
ATOM 686 N N . ILE A 1 107 ? 49.248 6.481 42.482 1.00 29.09 100 ILE A N 1
ATOM 687 C CA . ILE A 1 107 ? 49.510 7.018 41.144 1.00 30.73 100 ILE A CA 1
ATOM 688 C C . ILE A 1 107 ? 48.269 6.800 40.289 1.00 32.65 100 ILE A C 1
ATOM 689 O O . ILE A 1 107 ? 47.824 5.659 40.112 1.00 28.72 100 ILE A O 1
ATOM 694 N N . VAL A 1 108 ? 47.711 7.887 39.747 1.00 27.14 101 VAL A N 1
ATOM 695 C CA . VAL A 1 108 ? 46.475 7.816 38.979 1.00 25.30 101 VAL A CA 1
ATOM 696 C C . VAL A 1 108 ? 46.710 8.377 37.582 1.00 30.22 101 VAL A C 1
ATOM 697 O O . VAL A 1 108 ? 47.372 9.406 37.409 1.00 24.21 101 VAL A O 1
ATOM 701 N N . LEU A 1 109 ? 46.167 7.690 36.587 1.00 27.68 102 LEU A N 1
ATOM 702 C CA . LEU A 1 109 ? 46.167 8.148 35.207 1.00 30.34 102 LEU A CA 1
ATOM 703 C C . LEU A 1 109 ? 44.763 8.655 34.887 1.00 24.60 102 LEU A C 1
ATOM 704 O O . LEU A 1 109 ? 43.796 7.890 34.957 1.00 26.92 102 LEU A O 1
ATOM 709 N N . ARG A 1 110 ? 44.648 9.938 34.535 1.00 24.25 103 ARG A N 1
ATOM 710 C CA . ARG A 1 110 ? 43.356 10.570 34.254 1.00 20.25 103 ARG A CA 1
ATOM 711 C C . ARG A 1 110 ? 43.239 10.896 32.770 1.00 23.74 103 ARG A C 1
ATOM 712 O O . ARG A 1 110 ? 44.080 11.613 32.216 1.00 23.05 103 ARG A O 1
ATOM 720 N N . PHE A 1 111 ? 42.196 10.370 32.132 1.00 20.52 104 PHE A N 1
ATOM 721 C CA . PHE A 1 111 ? 41.866 10.711 30.753 1.00 24.96 104 PHE A CA 1
ATOM 722 C C . PHE A 1 111 ? 40.673 11.653 30.774 1.00 23.56 104 PHE A C 1
ATOM 723 O O . PHE A 1 111 ? 39.554 11.227 31.068 1.00 26.41 104 PHE A O 1
ATOM 731 N N . ALA A 1 112 ? 40.905 12.930 30.442 1.00 22.38 105 ALA A N 1
ATOM 732 C CA . ALA A 1 112 ? 39.803 13.898 30.454 1.00 23.16 105 ALA A CA 1
ATOM 733 C C . ALA A 1 112 ? 38.734 13.564 29.413 1.00 23.36 105 ALA A C 1
ATOM 734 O O . ALA A 1 112 ? 37.540 13.743 29.666 1.00 23.68 105 ALA A O 1
ATOM 736 N N . ALA A 1 113 ? 39.131 13.093 28.233 1.00 22.60 106 ALA A N 1
ATOM 737 C CA . ALA A 1 113 ? 38.156 12.545 27.298 1.00 22.69 106 ALA A CA 1
ATOM 738 C C . ALA A 1 113 ? 38.887 11.779 26.207 1.00 25.03 106 ALA A C 1
ATOM 739 O O . ALA A 1 113 ? 39.900 12.254 25.677 1.00 23.26 106 ALA A O 1
ATOM 741 N N . VAL A 1 114 ? 38.362 10.602 25.873 1.00 21.72 107 VAL A N 1
ATOM 742 C CA . VAL A 1 114 ? 38.818 9.832 24.716 1.00 22.02 107 VAL A CA 1
ATOM 743 C C . VAL A 1 114 ? 37.577 9.470 23.912 1.00 23.32 107 VAL A C 1
ATOM 744 O O . VAL A 1 114 ? 36.673 8.798 24.428 1.00 24.40 107 VAL A O 1
ATOM 748 N N . THR A 1 115 ? 37.528 9.911 22.651 1.00 26.90 108 THR A N 1
ATOM 749 C CA . THR A 1 115 ? 36.323 9.838 21.833 1.00 21.38 108 THR A CA 1
ATOM 750 C C . THR A 1 115 ? 36.513 8.768 20.763 1.00 22.29 108 THR A C 1
ATOM 751 O O . THR A 1 115 ? 37.400 8.909 19.908 1.00 22.81 108 THR A O 1
ATOM 755 N N . HIS A 1 116 ? 35.684 7.715 20.774 1.00 22.10 109 HIS A N 1
ATOM 756 C CA . HIS A 1 116 ? 34.495 7.526 21.622 1.00 23.87 109 HIS A CA 1
ATOM 757 C C . HIS A 1 116 ? 34.714 6.549 22.766 1.00 26.03 109 HIS A C 1
ATOM 758 O O . HIS A 1 116 ? 34.180 6.736 23.855 1.00 25.22 109 HIS A O 1
ATOM 765 N N . SER A 1 117 ? 35.429 5.459 22.477 1.00 24.73 110 SER A N 1
ATOM 766 C CA . SER A 1 117 ? 35.700 4.406 23.449 1.00 26.17 110 SER A CA 1
ATOM 767 C C . SER A 1 117 ? 37.193 4.134 23.470 1.00 27.43 110 SER A C 1
ATOM 768 O O . SER A 1 117 ? 37.899 4.369 22.483 1.00 28.40 110 SER A O 1
ATOM 771 N N . ALA A 1 118 ? 37.664 3.625 24.611 1.00 27.10 111 ALA A N 1
ATOM 772 C CA . ALA A 1 118 ? 39.090 3.539 24.886 1.00 26.83 111 ALA A CA 1
ATOM 773 C C . ALA A 1 118 ? 39.435 2.247 25.606 1.00 25.33 111 ALA A C 1
ATOM 774 O O . ALA A 1 118 ? 38.655 1.735 26.412 1.00 27.03 111 ALA A O 1
ATOM 776 N N . LYS A 1 119 ? 40.601 1.712 25.270 1.00 27.31 112 LYS A N 1
ATOM 777 C CA . LYS A 1 119 ? 41.255 0.670 26.044 1.00 29.05 112 LYS A CA 1
ATOM 778 C C . LYS A 1 119 ? 42.640 1.191 26.386 1.00 29.69 112 LYS A C 1
ATOM 779 O O . LYS A 1 119 ? 43.362 1.660 25.502 1.00 28.02 112 LYS A O 1
ATOM 785 N N . VAL A 1 120 ? 43.000 1.150 27.661 1.00 27.67 113 VAL A N 1
ATOM 786 C CA . VAL A 1 120 ? 44.247 1.733 28.131 1.00 28.16 113 VAL A CA 1
ATOM 787 C C . VAL A 1 120 ? 45.146 0.604 28.612 1.00 29.43 113 VAL A C 1
ATOM 788 O O . VAL A 1 120 ? 44.711 -0.237 29.405 1.00 28.15 113 VAL A O 1
ATOM 792 N N . TYR A 1 121 ? 46.388 0.586 28.128 1.00 27.94 114 TYR A N 1
ATOM 793 C CA . TYR A 1 121 ? 47.372 -0.435 28.472 1.00 29.95 114 TYR A CA 1
ATOM 794 C C . TYR A 1 121 ? 48.628 0.218 29.028 1.00 33.41 114 TYR A C 1
ATOM 795 O O . TYR A 1 12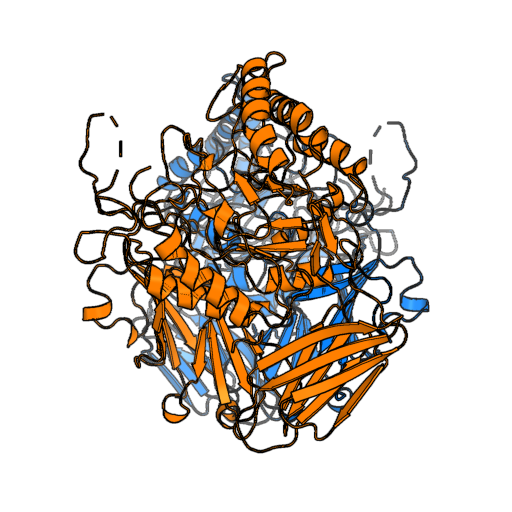1 ? 49.089 1.238 28.511 1.00 30.52 114 TYR A O 1
ATOM 804 N N . VAL A 1 122 ? 49.196 -0.389 30.069 1.00 30.60 115 VAL A N 1
ATOM 805 C CA . VAL A 1 122 ? 50.532 -0.046 30.540 1.00 33.31 115 VAL A CA 1
ATOM 806 C C . VAL A 1 122 ? 51.388 -1.299 30.430 1.00 32.80 115 VAL A C 1
ATOM 807 O O . VAL A 1 122 ? 51.089 -2.316 31.068 1.00 33.97 115 VAL A O 1
ATOM 811 N N . ASN A 1 123 ? 52.429 -1.234 29.597 1.00 35.05 116 ASN A N 1
ATOM 812 C CA . ASN A 1 123 ? 53.349 -2.355 29.397 1.00 37.67 116 ASN A CA 1
ATOM 813 C C . ASN A 1 123 ? 52.595 -3.617 28.982 1.00 38.97 116 ASN A C 1
ATOM 814 O O . ASN A 1 123 ? 52.848 -4.714 29.484 1.00 44.35 116 ASN A O 1
ATOM 819 N N . GLY A 1 124 ? 51.648 -3.463 28.061 1.00 38.03 117 GLY A N 1
ATOM 820 C CA . GLY A 1 124 ? 50.903 -4.602 27.568 1.00 41.63 117 GLY A CA 1
ATOM 821 C C . GLY A 1 124 ? 49.809 -5.115 28.479 1.00 38.27 117 GLY A C 1
ATOM 822 O O . GLY A 1 124 ? 49.095 -6.046 28.094 1.00 45.46 117 GLY A O 1
ATOM 823 N N . THR A 1 125 ? 49.638 -4.542 29.666 1.00 34.20 118 THR A N 1
ATOM 824 C CA . THR A 1 125 ? 48.577 -4.947 30.575 1.00 30.40 118 THR A CA 1
ATOM 825 C C . THR A 1 125 ? 47.396 -3.988 30.452 1.00 35.00 118 THR A C 1
ATOM 826 O O . THR A 1 125 ? 47.563 -2.780 30.630 1.00 31.81 118 THR A O 1
ATOM 830 N N . LEU A 1 126 ? 46.207 -4.531 30.183 1.00 32.28 119 LEU A N 1
ATOM 831 C CA . LEU A 1 126 ? 44.997 -3.718 30.083 1.00 35.50 119 LEU A CA 1
ATOM 832 C C . LEU A 1 126 ? 44.590 -3.220 31.468 1.00 39.75 119 LEU A C 1
ATOM 833 O O . LEU A 1 126 ? 44.220 -4.013 32.340 1.00 37.57 119 LEU A O 1
ATOM 838 N N . LEU A 1 127 ? 44.653 -1.902 31.669 1.00 31.48 120 LEU A N 1
ATOM 839 C CA . LEU A 1 127 ? 44.285 -1.283 32.940 1.00 33.05 120 LEU A CA 1
ATOM 840 C C . LEU A 1 127 ? 42.818 -0.880 33.015 1.00 35.13 120 LEU A C 1
ATOM 841 O O . LEU A 1 127 ? 42.190 -1.040 34.068 1.00 32.16 120 LEU A O 1
ATOM 846 N N . CYS A 1 128 ? 42.248 -0.331 31.943 1.00 31.00 121 CYS A N 1
ATOM 847 C CA . CYS A 1 128 ? 40.844 0.049 32.009 1.00 27.06 121 CYS A CA 1
ATOM 848 C C . CYS A 1 128 ? 40.288 0.179 30.600 1.00 35.38 121 CYS A C 1
ATOM 849 O O . CYS A 1 128 ? 41.026 0.229 29.613 1.00 30.75 121 CYS A O 1
ATOM 852 N N . GLU A 1 129 ? 38.962 0.224 30.539 1.00 32.20 122 GLU A N 1
ATOM 853 C CA . GLU A 1 129 ? 38.197 0.424 29.320 1.00 31.46 122 GLU A CA 1
ATOM 854 C C . GLU A 1 129 ? 37.116 1.447 29.624 1.00 34.48 122 GLU A C 1
ATOM 855 O O . GLU A 1 129 ? 36.661 1.558 30.767 1.00 35.31 122 GLU A O 1
ATOM 861 N N . HIS A 1 130 ? 36.714 2.211 28.610 1.00 26.25 123 HIS A N 1
ATOM 862 C CA . HIS A 1 130 ? 35.715 3.241 28.852 1.00 26.69 123 HIS A CA 1
ATOM 863 C C . HIS A 1 130 ? 34.858 3.429 27.612 1.00 26.32 123 HIS A C 1
ATOM 864 O O . HIS A 1 130 ? 35.367 3.416 26.487 1.00 27.56 123 HIS A O 1
ATOM 871 N N . LYS A 1 131 ? 33.555 3.619 27.833 1.00 26.13 124 LYS A N 1
ATOM 872 C CA . LYS A 1 131 ? 32.601 3.947 26.779 1.00 26.63 124 LYS A CA 1
ATOM 873 C C . LYS A 1 131 ? 32.036 5.341 27.048 1.00 29.63 124 LYS A C 1
ATOM 874 O O . LYS A 1 131 ? 31.634 5.644 28.180 1.00 28.99 124 LYS A O 1
ATOM 880 N N . GLY A 1 132 ? 32.009 6.190 26.021 1.00 25.75 125 GLY A N 1
ATOM 881 C CA . GLY A 1 132 ? 31.571 7.562 26.240 1.00 24.54 125 GLY A CA 1
ATOM 882 C C . GLY A 1 132 ? 32.665 8.566 25.956 1.00 24.40 125 GLY A C 1
ATOM 883 O O . GLY A 1 132 ? 33.616 8.714 26.732 1.00 23.95 125 GLY A O 1
ATOM 884 N N . GLY A 1 133 ? 32.536 9.277 24.847 1.00 25.02 126 GLY A N 1
ATOM 885 C CA . GLY A 1 133 ? 33.665 10.025 24.352 1.00 24.31 126 GLY A CA 1
ATOM 886 C C . GLY A 1 133 ? 33.883 11.397 24.932 1.00 24.16 126 GLY A C 1
ATOM 887 O O . GLY A 1 133 ? 34.783 12.091 24.450 1.00 22.62 126 GLY A O 1
ATOM 888 N N . PHE A 1 134 ? 33.102 11.834 25.935 1.00 21.25 127 PHE A N 1
ATOM 889 C CA . PHE A 1 134 ? 33.131 13.247 26.304 1.00 19.36 127 PHE A CA 1
ATOM 890 C C . PHE A 1 134 ? 33.190 13.507 27.794 1.00 23.90 127 PHE A C 1
ATOM 891 O O . PHE A 1 134 ? 32.993 14.662 28.206 1.00 23.15 127 PHE A O 1
ATOM 899 N N . LEU A 1 135 ? 33.494 12.496 28.601 1.00 20.97 128 LEU A N 1
ATOM 900 C CA . LEU A 1 135 ? 33.549 12.626 30.050 1.00 19.04 128 LEU A CA 1
ATOM 901 C C . LEU A 1 135 ? 34.776 11.883 30.554 1.00 21.37 128 LEU A C 1
ATOM 902 O O . LEU A 1 135 ? 35.217 10.916 29.924 1.00 24.06 128 LEU A O 1
ATOM 907 N N . PRO A 1 136 ? 35.359 12.323 31.665 1.00 21.75 129 PRO A N 1
ATOM 908 C CA . PRO A 1 136 ? 36.653 11.783 32.092 1.00 26.02 129 PRO A CA 1
ATOM 909 C C . PRO A 1 136 ? 36.547 10.386 32.700 1.00 24.56 129 PRO A C 1
ATOM 910 O O . PRO A 1 136 ? 35.492 9.939 33.164 1.00 24.72 129 PRO A O 1
ATOM 914 N N . PHE A 1 137 ? 37.690 9.700 32.696 1.00 22.15 130 PHE A N 1
ATOM 915 C CA . PHE A 1 137 ? 37.837 8.421 33.376 1.00 25.06 130 PHE A CA 1
ATOM 916 C C . PHE A 1 137 ? 39.278 8.282 33.837 1.00 25.97 130 PHE A C 1
ATOM 917 O O . PHE A 1 137 ? 40.181 8.956 33.334 1.00 27.62 130 PHE A O 1
ATOM 925 N N . GLU A 1 138 ? 39.487 7.413 34.828 1.00 25.98 131 GLU A N 1
ATOM 926 C CA . GLU A 1 138 ? 40.812 7.319 35.419 1.00 24.13 131 GLU A CA 1
ATOM 927 C C . GLU A 1 138 ? 41.039 5.902 35.924 1.00 29.41 131 GLU A C 1
ATOM 928 O O . GLU A 1 138 ? 40.092 5.136 36.112 1.00 26.42 131 GLU A O 1
ATOM 934 N N . THR A 1 139 ? 42.311 5.572 36.147 1.00 30.65 132 THR A N 1
ATOM 935 C CA . THR A 1 139 ? 42.698 4.266 36.668 1.00 31.79 132 THR A CA 1
ATOM 936 C C . THR A 1 139 ? 43.972 4.415 37.490 1.00 34.36 132 THR A C 1
ATOM 937 O O . THR A 1 139 ? 44.896 5.136 37.098 1.00 28.90 132 THR A O 1
ATOM 941 N N . GLU A 1 140 ? 44.005 3.750 38.644 1.00 34.32 133 GLU A N 1
ATOM 942 C CA . GLU A 1 140 ? 45.255 3.629 39.379 1.00 30.73 133 GLU A CA 1
ATOM 943 C C . GLU A 1 140 ? 46.217 2.771 38.573 1.00 31.94 133 GLU A C 1
ATOM 944 O O . GLU A 1 140 ? 45.811 1.818 37.911 1.00 36.67 133 GLU A O 1
ATOM 950 N N . ILE A 1 141 ? 47.500 3.112 38.605 1.00 31.25 134 ILE A N 1
ATOM 951 C CA . ILE A 1 141 ? 48.544 2.249 38.060 1.00 36.54 134 ILE A CA 1
ATOM 952 C C . ILE A 1 141 ? 49.070 1.392 39.208 1.00 37.35 134 ILE A C 1
ATOM 953 O O . ILE A 1 141 ? 49.682 1.941 40.141 1.00 35.74 134 ILE A O 1
ATOM 958 N N . PRO A 1 142 ? 48.836 0.079 39.203 1.00 38.52 135 PRO A N 1
ATOM 959 C CA . PRO A 1 142 ? 49.417 -0.771 40.252 1.00 41.08 135 PRO A CA 1
ATOM 960 C C . PRO A 1 142 ? 50.931 -0.661 40.233 1.00 39.66 135 PRO A C 1
ATOM 961 O O . PRO A 1 142 ? 51.563 -0.743 39.175 1.00 39.33 135 PRO A O 1
ATOM 965 N N . GLU A 1 143 ? 51.518 -0.447 41.412 1.00 41.63 136 GLU A N 1
ATOM 966 C CA . GLU A 1 143 ? 52.954 -0.202 41.436 1.00 43.16 136 GLU A CA 1
ATOM 967 C C . GLU A 1 143 ? 53.747 -1.428 41.013 1.00 38.27 136 GLU A C 1
ATOM 968 O O . GLU A 1 143 ? 54.889 -1.284 40.566 1.00 47.11 136 GLU A O 1
ATOM 974 N N . ASN A 1 144 ? 53.154 -2.620 41.107 1.00 47.18 137 ASN A N 1
ATOM 975 C CA . ASN A 1 144 ? 53.798 -3.826 40.605 1.00 52.55 137 ASN A CA 1
ATOM 976 C C . ASN A 1 144 ? 54.008 -3.786 39.098 1.00 49.30 137 ASN A C 1
ATOM 977 O O . ASN A 1 144 ? 54.871 -4.507 38.590 1.00 51.66 137 ASN A O 1
ATOM 979 N N . LEU A 1 145 ? 53.241 -2.966 38.369 1.00 44.87 138 LEU A N 1
ATOM 980 C CA . LEU A 1 145 ? 53.376 -2.927 36.912 1.00 49.08 138 LEU A CA 1
ATOM 981 C C . LEU A 1 145 ? 54.465 -1.972 36.448 1.00 44.44 138 LEU A C 1
ATOM 982 O O . LEU A 1 145 ? 54.997 -2.137 35.346 1.00 50.29 138 LEU A O 1
ATOM 987 N N . ILE A 1 146 ? 54.783 -0.962 37.251 1.00 37.54 139 ILE A N 1
ATOM 988 C CA . ILE A 1 146 ? 55.726 0.071 36.842 1.00 39.96 139 ILE A CA 1
ATOM 989 C C . ILE A 1 146 ? 57.129 -0.518 36.771 1.00 48.75 139 ILE A C 1
ATOM 990 O O . ILE A 1 146 ? 57.673 -0.991 37.775 1.00 44.35 139 ILE A O 1
ATOM 995 N N . ARG A 1 147 ? 57.716 -0.493 35.580 1.00 43.15 140 ARG A N 1
ATOM 996 C CA . ARG A 1 147 ? 59.095 -0.897 35.375 1.00 40.99 140 ARG A CA 1
ATOM 997 C C . ARG A 1 147 ? 59.962 0.352 35.279 1.00 41.82 140 ARG A C 1
ATOM 998 O O . ARG A 1 147 ? 59.486 1.484 35.410 1.00 38.81 140 ARG A O 1
ATOM 1001 N N . ASP A 1 148 ? 61.262 0.141 35.057 1.00 37.01 141 ASP A N 1
ATOM 1002 C CA . ASP A 1 148 ? 62.169 1.266 34.858 1.00 35.84 141 ASP A CA 1
ATOM 1003 C C . ASP A 1 148 ? 61.781 2.093 33.637 1.00 39.86 141 ASP A C 1
ATOM 1004 O O . ASP A 1 148 ? 61.847 3.329 33.664 1.00 40.66 141 ASP A O 1
ATOM 1009 N N . GLU A 1 149 ? 61.411 1.435 32.546 1.00 38.76 142 GLU A N 1
ATOM 1010 C CA . GLU A 1 149 ? 60.908 2.124 31.365 1.00 39.65 142 GLU A CA 1
ATOM 1011 C C . GLU A 1 149 ? 59.551 1.533 31.032 1.00 38.09 142 GLU A C 1
ATOM 1012 O O . GLU A 1 149 ? 59.375 0.314 31.090 1.00 38.12 142 GLU A O 1
ATOM 1018 N N . ASN A 1 150 ? 58.586 2.391 30.696 1.00 37.10 143 ASN A N 1
ATOM 1019 C CA . ASN A 1 150 ? 57.218 1.938 30.491 1.00 32.08 143 ASN A CA 1
ATOM 1020 C C . ASN A 1 150 ? 56.668 2.466 29.175 1.00 33.70 143 ASN A C 1
ATOM 1021 O O . ASN A 1 150 ? 57.114 3.496 28.658 1.00 33.55 143 ASN A O 1
ATOM 1026 N N . LEU A 1 151 ? 55.701 1.726 28.637 1.00 33.81 144 LEU A N 1
ATOM 1027 C CA . LEU A 1 151 ? 54.937 2.111 27.457 1.00 30.20 144 LEU A CA 1
ATOM 1028 C C . LEU A 1 151 ? 53.480 2.282 27.854 1.00 33.07 144 LEU A C 1
ATOM 1029 O O . LEU A 1 151 ? 52.896 1.403 28.495 1.00 32.78 144 LEU A O 1
ATOM 1034 N N . LEU A 1 152 ? 52.896 3.395 27.437 1.00 29.16 145 LEU A N 1
ATOM 1035 C CA . LEU A 1 152 ? 51.482 3.678 27.610 1.00 27.28 145 LEU A CA 1
ATOM 1036 C C . LEU A 1 152 ? 50.832 3.626 26.237 1.00 28.64 145 LEU A C 1
ATOM 1037 O O . LEU A 1 152 ? 51.222 4.388 25.346 1.00 29.01 145 LEU A O 1
ATOM 1042 N N . THR A 1 153 ? 49.866 2.728 26.064 1.00 29.22 146 THR A N 1
ATOM 1043 C CA . THR A 1 153 ? 49.145 2.576 24.806 1.00 30.39 146 THR A CA 1
ATOM 1044 C C . THR A 1 153 ? 47.664 2.832 25.034 1.00 28.39 146 THR A C 1
ATOM 1045 O O . THR A 1 153 ? 47.081 2.351 26.010 1.00 28.70 146 THR A O 1
ATOM 1049 N N . VAL A 1 154 ? 47.051 3.591 24.129 1.00 27.58 147 VAL A N 1
ATOM 1050 C CA . VAL A 1 154 ? 45.635 3.910 24.239 1.00 27.08 147 VAL A CA 1
ATOM 1051 C C . VAL A 1 154 ? 44.996 3.589 22.900 1.00 26.31 147 VAL A C 1
ATOM 1052 O O . VAL A 1 154 ? 45.338 4.210 21.888 1.00 27.19 147 VAL A O 1
ATOM 1056 N N . ALA A 1 155 ? 44.104 2.603 22.888 1.00 26.23 148 ALA A N 1
ATOM 1057 C CA . ALA A 1 155 ? 43.325 2.254 21.707 1.00 25.10 148 ALA A CA 1
ATOM 1058 C C . ALA A 1 155 ? 42.018 3.025 21.747 1.00 27.14 148 ALA A C 1
ATOM 1059 O O . ALA A 1 155 ? 41.352 3.070 22.785 1.00 27.34 148 ALA A O 1
ATOM 1061 N N . VAL A 1 156 ? 41.661 3.635 20.619 1.00 27.08 149 VAL A N 1
ATOM 1062 C CA . VAL A 1 156 ? 40.530 4.546 20.533 1.00 23.84 149 VAL A CA 1
ATOM 1063 C C . VAL A 1 156 ? 39.609 4.070 19.422 1.00 26.65 149 VAL A C 1
ATOM 1064 O O . VAL A 1 156 ? 40.040 3.915 18.273 1.00 25.44 149 VAL A O 1
ATOM 1068 N N . ASP A 1 157 ? 38.341 3.887 19.754 1.00 23.03 150 ASP A N 1
ATOM 1069 C CA . ASP A 1 157 ? 37.331 3.387 18.829 1.00 25.33 150 ASP A CA 1
ATOM 1070 C C . ASP A 1 157 ? 36.440 4.545 18.404 1.00 25.48 150 ASP A C 1
ATOM 1071 O O . ASP A 1 157 ? 36.012 5.330 19.253 1.00 24.95 150 ASP A O 1
ATOM 1076 N N . ASN A 1 158 ? 36.152 4.656 17.102 1.00 26.71 151 ASN A N 1
ATOM 1077 C CA . ASN A 1 158 ? 35.332 5.763 16.616 1.00 24.78 151 ASN A CA 1
ATOM 1078 C C . ASN A 1 158 ? 33.933 5.339 16.184 1.00 24.19 151 ASN A C 1
ATOM 1079 O O . ASN A 1 158 ? 33.158 6.183 15.708 1.00 24.13 151 ASN A O 1
ATOM 1084 N N . ARG A 1 159 ? 33.580 4.066 16.347 1.00 25.83 152 ARG A N 1
ATOM 1085 C CA . ARG A 1 159 ? 32.378 3.526 15.733 1.00 25.31 152 ARG A CA 1
ATOM 1086 C C . ARG A 1 159 ? 31.136 3.936 16.514 1.00 24.93 152 ARG A C 1
ATOM 1087 O O . ARG A 1 159 ? 31.139 3.964 17.748 1.00 26.95 152 ARG A O 1
ATOM 1095 N N . ILE A 1 160 ? 30.069 4.251 15.782 1.00 25.30 153 ILE A N 1
ATOM 1096 C CA . ILE A 1 160 ? 28.811 4.678 16.377 1.00 27.67 153 ILE A CA 1
ATOM 1097 C C . ILE A 1 160 ? 27.674 3.854 15.791 1.00 28.25 153 ILE A C 1
ATOM 1098 O O . ILE A 1 160 ? 27.733 3.419 14.631 1.00 26.80 153 ILE A O 1
ATOM 1103 N N . ASP A 1 161 ? 26.652 3.617 16.612 1.00 27.97 154 ASP A N 1
ATOM 1104 C CA . ASP A 1 161 ? 25.494 2.822 16.198 1.00 30.87 154 ASP A CA 1
ATOM 1105 C C . ASP A 1 161 ? 24.317 3.100 17.139 1.00 28.31 154 ASP A C 1
ATOM 1106 O O . ASP A 1 161 ? 24.304 4.108 17.857 1.00 27.47 154 ASP A O 1
ATOM 1111 N N . HIS A 1 162 ? 23.325 2.201 17.136 1.00 25.38 155 HIS A N 1
ATOM 1112 C CA . HIS A 1 162 ? 22.120 2.412 17.939 1.00 29.61 155 HIS A CA 1
ATOM 1113 C C . HIS A 1 162 ? 22.357 2.262 19.439 1.00 31.20 155 HIS A C 1
ATOM 1114 O O . HIS A 1 162 ? 21.407 2.426 20.216 1.00 28.21 155 HIS A O 1
ATOM 1121 N N . SER A 1 163 ? 23.579 1.926 19.859 1.00 28.29 156 SER A N 1
ATOM 1122 C CA . SER A 1 163 ? 23.911 1.755 21.268 1.00 28.89 156 SER A CA 1
ATOM 1123 C C . SER A 1 163 ? 24.827 2.842 21.819 1.00 34.26 156 SER A C 1
ATOM 1124 O O . SER A 1 163 ? 25.047 2.887 23.039 1.00 31.04 156 SER A O 1
ATOM 1127 N N . THR A 1 164 ? 25.347 3.721 20.975 1.00 27.97 157 THR A N 1
ATOM 1128 C CA . THR A 1 164 ? 26.268 4.764 21.407 1.00 29.01 157 THR A CA 1
ATOM 1129 C C . THR A 1 164 ? 25.534 6.090 21.580 1.00 29.61 157 THR A C 1
ATOM 1130 O O . THR A 1 164 ? 24.493 6.336 20.962 1.00 24.42 157 THR A O 1
ATOM 1134 N N . LEU A 1 165 ? 26.111 6.958 22.408 1.00 27.14 158 LEU A N 1
ATOM 1135 C CA . LEU A 1 165 ? 25.708 8.354 22.473 1.00 22.52 158 LEU A CA 1
ATOM 1136 C C . LEU A 1 165 ? 26.956 9.175 22.181 1.00 22.97 158 LEU A C 1
ATOM 1137 O O . LEU A 1 165 ? 27.928 9.109 22.960 1.00 24.43 158 LEU A O 1
ATOM 1142 N N . PRO A 1 166 ? 27.002 9.932 21.073 1.00 22.00 159 PRO A N 1
ATOM 1143 C CA . PRO A 1 166 ? 25.904 10.106 20.111 1.00 20.68 159 PRO A CA 1
ATOM 1144 C C . PRO A 1 166 ? 25.596 8.871 19.246 1.00 25.12 159 PRO A C 1
ATOM 1145 O O . PRO A 1 166 ? 26.440 7.979 19.071 1.00 26.09 159 PRO A O 1
ATOM 1149 N N . VAL A 1 167 ? 24.381 8.850 18.694 1.00 24.03 160 VAL A N 1
ATOM 1150 C CA . VAL A 1 167 ? 23.852 7.698 17.957 1.00 24.53 160 VAL A CA 1
ATOM 1151 C C . VAL A 1 167 ? 24.363 7.695 16.522 1.00 26.50 160 VAL A C 1
ATOM 1152 O O . VAL A 1 167 ? 24.360 8.726 15.840 1.00 26.26 160 VAL A O 1
ATOM 1156 N N . GLY A 1 168 ? 24.757 6.519 16.035 1.00 22.68 161 GLY A N 1
ATOM 1157 C CA . GLY A 1 168 ? 25.066 6.326 14.626 1.00 22.73 161 GLY A CA 1
ATOM 1158 C C . GLY A 1 168 ? 23.946 5.550 13.964 1.00 25.92 161 GLY A C 1
ATOM 1159 O O . GLY A 1 168 ? 23.313 4.694 14.590 1.00 28.14 161 GLY A O 1
ATOM 1160 N N . ARG A 1 169 ? 23.693 5.859 12.697 1.00 29.90 162 ARG A N 1
ATOM 1161 C CA . ARG A 1 169 ? 22.724 5.086 11.946 1.00 29.16 162 ARG A CA 1
ATOM 1162 C C . ARG A 1 169 ? 23.316 3.731 11.594 1.00 29.37 162 ARG A C 1
ATOM 1163 O O . ARG A 1 169 ? 24.537 3.552 11.526 1.00 35.25 162 ARG A O 1
ATOM 1171 N N . GLU A 1 170 ? 22.434 2.763 11.383 1.00 33.62 163 GLU A N 1
ATOM 1172 C CA . GLU A 1 170 ? 22.837 1.437 10.936 1.00 36.81 163 GLU A CA 1
ATOM 1173 C C . GLU A 1 170 ? 22.299 1.186 9.531 1.00 40.81 163 GLU A C 1
ATOM 1174 O O . GLU A 1 170 ? 23.065 1.236 8.566 1.00 47.99 163 GLU A O 1
ATOM 1180 N N . ASP A 1 171 ? 20.993 0.994 9.365 1.00 53.60 164 ASP A N 1
ATOM 1181 C CA . ASP A 1 171 ? 20.425 0.775 8.036 1.00 49.32 164 ASP A CA 1
ATOM 1182 C C . ASP A 1 171 ? 19.667 1.981 7.489 1.00 55.08 164 ASP A C 1
ATOM 1183 O O . ASP A 1 171 ? 19.233 1.947 6.332 1.00 63.03 164 ASP A O 1
ATOM 1185 N N . GLU A 1 172 ? 19.504 3.046 8.274 1.00 58.63 165 GLU A N 1
ATOM 1186 C CA . GLU A 1 172 ? 18.715 4.208 7.851 1.00 61.56 165 GLU A CA 1
ATOM 1187 C C . GLU A 1 172 ? 19.415 5.024 6.768 1.00 60.97 165 GLU A C 1
ATOM 1188 O O . GLU A 1 172 ? 20.442 5.651 7.024 1.00 57.22 165 GLU A O 1
ATOM 1190 N N . PHE A 1 181 ? 20.577 8.236 -7.135 1.00 45.24 174 PHE A N 1
ATOM 1191 C CA . PHE A 1 181 ? 21.125 7.134 -7.911 1.00 49.86 174 PHE A CA 1
ATOM 1192 C C . PHE A 1 181 ? 22.007 6.277 -7.008 1.00 56.19 174 PHE A C 1
ATOM 1193 O O . PHE A 1 181 ? 23.191 6.582 -6.816 1.00 53.26 174 PHE A O 1
ATOM 1201 N N . PRO A 1 182 ? 21.417 5.217 -6.454 1.00 55.04 175 PRO A N 1
ATOM 1202 C CA . PRO A 1 182 ? 22.093 4.449 -5.396 1.00 51.64 175 PRO A CA 1
ATOM 1203 C C . PRO A 1 182 ? 23.486 3.995 -5.812 1.00 44.30 175 PRO A C 1
ATOM 1204 O O . PRO A 1 182 ? 23.733 3.656 -6.971 1.00 42.80 175 PRO A O 1
ATOM 1208 N N . TYR A 1 183 ? 24.397 3.973 -4.841 1.00 40.55 176 TYR A N 1
ATOM 1209 C CA . TYR A 1 183 ? 25.779 3.589 -5.087 1.00 42.26 176 TYR A CA 1
ATOM 1210 C C . TYR A 1 183 ? 26.303 2.776 -3.910 1.00 46.80 176 TYR A C 1
ATOM 1211 O O . TYR A 1 183 ? 25.788 2.858 -2.788 1.00 40.99 176 TYR A O 1
ATOM 1220 N N . THR A 1 184 ? 27.343 1.983 -4.182 1.00 42.78 177 THR A N 1
ATOM 1221 C CA . THR A 1 184 ? 27.995 1.183 -3.151 1.00 42.97 177 THR A CA 1
ATOM 1222 C C . THR A 1 184 ? 29.241 1.912 -2.668 1.00 35.30 177 THR A C 1
ATOM 1223 O O . THR A 1 184 ? 30.130 2.188 -3.489 1.00 38.57 177 THR A O 1
ATOM 1227 N N . PRO A 1 185 ? 29.364 2.246 -1.379 1.00 36.19 178 PRO A N 1
ATOM 1228 C CA . PRO A 1 185 ? 30.559 2.970 -0.917 1.00 34.09 178 PRO A CA 1
ATOM 1229 C C . PRO A 1 185 ? 31.826 2.146 -1.088 1.00 33.04 178 PRO A C 1
ATOM 1230 O O . PRO A 1 185 ? 31.812 0.919 -0.984 1.00 36.52 178 PRO A O 1
ATOM 1234 N N . THR A 1 186 ? 32.939 2.847 -1.320 1.00 27.86 179 THR A N 1
ATOM 1235 C CA . THR A 1 186 ? 34.230 2.173 -1.444 1.00 34.57 179 THR A CA 1
ATOM 1236 C C . THR A 1 186 ? 34.586 1.437 -0.158 1.00 37.26 179 THR A C 1
ATOM 1237 O O . THR A 1 186 ? 35.019 0.277 -0.189 1.00 30.08 179 THR A O 1
ATOM 1241 N N . LYS A 1 187 ? 34.393 2.096 0.985 1.00 30.19 180 LYS A N 1
ATOM 1242 C CA . LYS A 1 187 ? 34.721 1.548 2.293 1.00 32.51 180 LYS A CA 1
ATOM 1243 C C . LYS A 1 187 ? 33.557 1.779 3.238 1.00 34.77 180 LYS A C 1
ATOM 1244 O O . LYS A 1 187 ? 32.758 2.700 3.056 1.00 32.75 180 LYS A O 1
ATOM 1250 N N . LYS A 1 188 ? 33.490 0.949 4.274 1.00 31.00 181 LYS A N 1
ATOM 1251 C CA . LYS A 1 188 ? 32.518 1.176 5.329 1.00 31.50 181 LYS A CA 1
ATOM 1252 C C . LYS A 1 188 ? 32.896 2.437 6.100 1.00 28.40 181 LYS A C 1
ATOM 1253 O O . LYS A 1 188 ? 34.071 2.673 6.399 1.00 28.71 181 LYS A O 1
ATOM 1258 N N . GLN A 1 189 ? 31.883 3.246 6.413 1.00 32.73 182 GLN A N 1
ATOM 1259 C CA . GLN A 1 189 ? 32.021 4.497 7.145 1.00 27.85 182 GLN A CA 1
ATOM 1260 C C . GLN A 1 189 ? 30.978 4.540 8.251 1.00 28.20 182 GLN A C 1
ATOM 1261 O O . GLN A 1 189 ? 29.918 3.916 8.149 1.00 25.98 182 GLN A O 1
ATOM 1267 N N . ASN A 1 190 ? 31.279 5.287 9.308 1.00 25.80 183 ASN A N 1
ATOM 1268 C CA . ASN A 1 190 ? 30.242 5.643 10.260 1.00 28.15 183 ASN A CA 1
ATOM 1269 C C . ASN A 1 190 ? 29.177 6.480 9.569 1.00 26.00 183 ASN A C 1
ATOM 1270 O O . ASN A 1 190 ? 29.441 7.169 8.582 1.00 28.42 183 ASN A O 1
ATOM 1275 N N . LYS A 1 191 ? 27.961 6.423 10.091 1.00 28.77 184 LYS A N 1
ATOM 1276 C CA . LYS A 1 191 ? 26.837 7.186 9.548 1.00 27.69 184 LYS A CA 1
ATOM 1277 C C . LYS A 1 191 ? 26.222 7.973 10.700 1.00 26.69 184 LYS A C 1
ATOM 1278 O O . LYS A 1 191 ? 25.253 7.519 11.326 1.00 28.41 184 LYS A O 1
ATOM 1281 N N . PRO A 1 192 ? 26.766 9.151 11.011 1.00 23.23 185 PRO A N 1
ATOM 1282 C CA . PRO A 1 192 ? 26.244 9.940 12.137 1.00 23.83 185 PRO A CA 1
ATOM 1283 C C . PRO A 1 192 ? 24.751 10.207 12.002 1.00 25.90 185 PRO A C 1
ATOM 1284 O O . PRO A 1 192 ? 24.261 10.575 10.936 1.00 27.08 185 PRO A O 1
ATOM 1288 N N . ASN A 1 193 ? 24.025 9.973 13.091 1.00 23.75 186 ASN A N 1
ATOM 1289 C CA . ASN A 1 193 ? 22.652 10.454 13.252 1.00 25.28 186 ASN A CA 1
ATOM 1290 C C . ASN A 1 193 ? 22.624 11.815 13.919 1.00 27.68 186 ASN A C 1
ATOM 1291 O O . ASN A 1 193 ? 21.773 12.094 14.778 1.00 28.54 186 ASN A O 1
ATOM 1296 N N . PHE A 1 194 ? 23.557 12.682 13.525 1.00 22.08 187 PHE A N 1
ATOM 1297 C CA . PHE A 1 194 ? 23.701 14.004 14.123 1.00 24.25 187 PHE A CA 1
ATOM 1298 C C . PHE A 1 194 ? 24.473 14.872 13.144 1.00 29.30 187 PHE A C 1
ATOM 1299 O O . PHE A 1 194 ? 25.227 14.374 12.305 1.00 25.52 187 PHE A O 1
ATOM 1307 N N . ASP A 1 195 ? 24.288 16.176 13.278 1.00 25.97 188 ASP A N 1
ATOM 1308 C CA . ASP A 1 195 ? 24.794 17.151 12.306 1.00 25.65 188 ASP A CA 1
ATOM 1309 C C . ASP A 1 195 ? 26.111 17.771 12.765 1.00 30.85 188 ASP A C 1
ATOM 1310 O O . ASP A 1 195 ? 26.242 18.993 12.847 1.00 30.57 188 ASP A O 1
ATOM 1315 N N . PHE A 1 196 ? 27.090 16.940 13.110 1.00 24.45 189 PHE A N 1
ATOM 1316 C CA . PHE A 1 196 ? 28.455 17.417 13.304 1.00 21.82 189 PHE A CA 1
ATOM 1317 C C . PHE A 1 196 ? 29.425 16.287 12.983 1.00 23.51 189 PHE A C 1
ATOM 1318 O O . PHE A 1 196 ? 29.077 15.107 13.068 1.00 23.43 189 PHE A O 1
ATOM 1326 N N . PHE A 1 197 ? 30.642 16.661 12.595 1.00 21.49 190 PHE A N 1
ATOM 1327 C CA . PHE A 1 197 ? 31.602 15.660 12.154 1.00 23.97 190 PHE A CA 1
ATOM 1328 C C . PHE A 1 197 ? 32.046 14.778 13.314 1.00 23.87 190 PHE A C 1
ATOM 1329 O O . PHE A 1 197 ? 32.208 15.234 14.458 1.00 23.45 190 PHE A O 1
ATOM 1337 N N . ASN A 1 198 ? 32.244 13.495 13.008 1.00 22.52 191 ASN A N 1
ATOM 1338 C CA . ASN A 1 198 ? 32.569 12.483 14.011 1.00 25.45 191 ASN A CA 1
ATOM 1339 C C . ASN A 1 198 ? 34.042 12.553 14.415 1.00 22.71 191 ASN A C 1
ATOM 1340 O O . ASN A 1 198 ? 34.800 11.607 14.237 1.00 26.31 191 ASN A O 1
ATOM 1345 N N . TYR A 1 199 ? 34.448 13.703 14.967 1.00 22.02 192 TYR A N 1
ATOM 1346 C CA . TYR A 1 199 ? 35.843 13.896 15.361 1.00 20.99 192 TYR A CA 1
ATOM 1347 C C . TYR A 1 199 ? 36.208 12.963 16.515 1.00 25.84 192 TYR A C 1
ATOM 1348 O O . TYR A 1 199 ? 35.560 12.982 17.569 1.00 24.76 192 TYR A O 1
ATOM 1357 N N . CYS A 1 200 ? 37.274 12.178 16.345 1.00 23.68 193 CYS A N 1
ATOM 1358 C CA . CYS A 1 200 ? 37.657 11.201 17.358 1.00 24.19 193 CYS A CA 1
ATOM 1359 C C . CYS A 1 200 ? 39.145 11.295 17.675 1.00 25.74 193 CYS A C 1
ATOM 1360 O O . CYS A 1 200 ? 39.922 11.932 16.957 1.00 23.10 193 CYS A O 1
ATOM 1363 N N . GLY A 1 201 ? 39.549 10.634 18.767 1.00 22.74 194 GLY A N 1
ATOM 1364 C CA . GLY A 1 201 ? 40.931 10.644 19.184 1.00 21.79 194 GLY A CA 1
ATOM 1365 C C . GLY A 1 201 ? 41.047 10.949 20.672 1.00 20.22 194 GLY A C 1
ATOM 1366 O O . GLY A 1 201 ? 40.071 10.878 21.434 1.00 23.04 194 GLY A O 1
ATOM 1367 N N . ILE A 1 202 ? 42.258 11.297 21.104 1.00 21.89 195 ILE A N 1
ATOM 1368 C CA . ILE A 1 202 ? 42.449 11.725 22.495 1.00 22.66 195 ILE A CA 1
ATOM 1369 C C . ILE A 1 202 ? 42.130 13.211 22.580 1.00 24.48 195 ILE A C 1
ATOM 1370 O O . ILE A 1 202 ? 43.013 14.069 22.485 1.00 24.42 195 ILE A O 1
ATOM 1375 N N . THR A 1 203 ? 40.840 13.495 22.726 1.00 22.08 196 THR A N 1
ATOM 1376 C CA . THR A 1 203 ? 40.285 14.833 22.564 1.00 26.14 196 THR A CA 1
ATOM 1377 C C . THR A 1 203 ? 40.776 15.814 23.621 1.00 22.70 196 THR A C 1
ATOM 1378 O O . THR A 1 203 ? 40.932 17.008 23.331 1.00 22.86 196 THR A O 1
ATOM 1382 N N . ARG A 1 204 ? 41.001 15.351 24.845 1.00 22.33 197 ARG A N 1
ATOM 1383 C CA . ARG A 1 204 ? 41.361 16.207 25.967 1.00 23.33 197 ARG A CA 1
ATOM 1384 C C . ARG A 1 204 ? 42.575 15.633 26.682 1.00 25.68 197 ARG A C 1
ATOM 1385 O O . ARG A 1 204 ? 42.952 14.480 26.449 1.00 24.12 197 ARG A O 1
ATOM 1393 N N . PRO A 1 205 ? 43.235 16.419 27.545 1.00 24.83 198 PRO A N 1
ATOM 1394 C CA . PRO A 1 205 ? 44.539 15.990 28.084 1.00 22.52 198 PRO A CA 1
ATOM 1395 C C . PRO A 1 205 ? 44.501 14.657 28.822 1.00 25.02 198 PRO A C 1
ATOM 1396 O O . PRO A 1 205 ? 43.502 14.278 29.444 1.00 25.50 198 PRO A O 1
ATOM 1400 N N . VAL A 1 206 ? 45.634 13.954 28.740 1.00 26.12 199 VAL A N 1
ATOM 1401 C CA . VAL A 1 206 ? 45.964 12.815 29.586 1.00 22.98 199 VAL A CA 1
ATOM 1402 C C . VAL A 1 206 ? 46.951 13.287 30.634 1.00 24.22 199 VAL A C 1
ATOM 1403 O O . VAL A 1 206 ? 47.972 13.904 30.297 1.00 26.38 199 VAL A O 1
ATOM 1407 N N . LYS A 1 207 ? 46.665 12.997 31.901 1.00 22.62 200 LYS A N 1
ATOM 1408 C CA . LYS A 1 207 ? 47.561 13.436 32.960 1.00 25.78 200 LYS A CA 1
ATOM 1409 C C . LYS A 1 207 ? 47.777 12.314 33.967 1.00 26.61 200 LYS A C 1
ATOM 1410 O O . LYS A 1 207 ? 46.908 11.463 34.180 1.00 26.79 200 LYS A O 1
ATOM 1416 N N . LEU A 1 208 ? 48.980 12.294 34.529 1.00 26.53 201 LEU A N 1
ATOM 1417 C CA . LEU A 1 208 ? 49.320 11.529 35.722 1.00 28.37 201 LEU A CA 1
ATOM 1418 C C . LEU A 1 208 ? 49.202 12.435 36.939 1.00 26.55 201 LEU A C 1
ATOM 1419 O O . LEU A 1 208 ? 49.756 13.540 36.941 1.00 29.27 201 LEU A O 1
ATOM 1424 N N . TYR A 1 209 ? 48.497 11.975 37.971 1.00 28.32 202 TYR A N 1
ATOM 1425 C CA . TYR A 1 209 ? 48.467 12.730 39.216 1.00 26.48 202 TYR A CA 1
ATOM 1426 C C . TYR A 1 209 ? 48.677 11.769 40.375 1.00 23.42 202 TYR A C 1
ATOM 1427 O O . TYR A 1 209 ? 48.607 10.548 40.211 1.00 24.97 202 TYR A O 1
ATOM 1436 N N . THR A 1 210 ? 48.993 12.317 41.544 1.00 21.61 203 THR A N 1
ATOM 1437 C CA . THR A 1 210 ? 49.159 11.475 42.719 1.00 24.66 203 THR A CA 1
ATOM 1438 C C . THR A 1 210 ? 48.316 12.012 43.861 1.00 27.55 203 THR A C 1
ATOM 1439 O O . THR A 1 210 ? 47.927 13.181 43.876 1.00 25.36 203 THR A O 1
ATOM 1443 N N . THR A 1 211 ? 48.024 11.119 44.822 1.00 27.07 204 THR A N 1
ATOM 1444 C CA . THR A 1 211 ? 47.488 11.526 46.118 1.00 28.11 204 THR A CA 1
ATOM 1445 C C . THR A 1 211 ? 48.243 10.722 47.166 1.00 30.64 204 THR A C 1
ATOM 1446 O O . THR A 1 211 ? 48.939 9.752 46.821 1.00 28.65 204 THR A O 1
ATOM 1450 N N . PRO A 1 212 ? 48.129 11.065 48.442 1.00 29.61 205 PRO A N 1
ATOM 1451 C CA . PRO A 1 212 ? 48.612 10.143 49.475 1.00 30.30 205 PRO A CA 1
ATOM 1452 C C . PRO A 1 212 ? 47.931 8.785 49.359 1.00 28.19 205 PRO A C 1
ATOM 1453 O O . PRO A 1 212 ? 46.771 8.674 48.953 1.00 30.58 205 PRO A O 1
ATOM 1457 N N . LYS A 1 213 ? 48.675 7.733 49.734 1.00 30.32 206 LYS A N 1
ATOM 1458 C CA . LYS A 1 213 ? 48.160 6.370 49.599 1.00 34.83 206 LYS A CA 1
ATOM 1459 C C . LYS A 1 213 ? 47.074 6.062 50.623 1.00 35.79 206 LYS A C 1
ATOM 1460 O O . LYS A 1 213 ? 46.069 5.421 50.293 1.00 39.25 206 LYS A O 1
ATOM 1466 N N . ASP A 1 214 ? 47.277 6.477 51.878 1.00 36.75 207 ASP A N 1
ATOM 1467 C CA . ASP A 1 214 ? 46.512 5.940 52.997 1.00 41.33 207 ASP A CA 1
ATOM 1468 C C . ASP A 1 214 ? 45.275 6.752 53.353 1.00 40.32 207 ASP A C 1
ATOM 1469 O O . ASP A 1 214 ? 44.341 6.198 53.946 1.00 39.51 207 ASP A O 1
ATOM 1474 N N . ALA A 1 215 ? 45.236 8.035 53.012 1.00 33.56 208 ALA A N 1
ATOM 1475 C CA . ALA A 1 215 ? 44.047 8.840 53.274 1.00 29.91 208 ALA A CA 1
ATOM 1476 C C . ALA A 1 215 ? 43.992 9.961 52.254 1.00 31.65 208 ALA A C 1
ATOM 1477 O O . ALA A 1 215 ? 44.949 10.736 52.141 1.00 31.87 208 ALA A O 1
ATOM 1479 N N . TYR A 1 216 ? 42.886 10.059 51.515 1.00 27.06 209 TYR A N 1
ATOM 1480 C CA . TYR A 1 216 ? 42.802 11.115 50.522 1.00 25.78 209 TYR A CA 1
ATOM 1481 C C . TYR A 1 216 ? 41.345 11.497 50.288 1.00 27.04 209 TYR A C 1
ATOM 1482 O O . TYR A 1 216 ? 40.418 10.764 50.645 1.00 30.30 209 TYR A O 1
ATOM 1491 N N . ILE A 1 217 ? 41.159 12.671 49.694 1.00 26.27 210 ILE A N 1
ATOM 1492 C CA . ILE A 1 217 ? 39.833 13.196 49.364 1.00 26.39 210 ILE A CA 1
ATOM 1493 C C . ILE A 1 217 ? 39.363 12.604 48.041 1.00 27.83 210 ILE A C 1
ATOM 1494 O O . ILE A 1 217 ? 40.041 12.738 47.016 1.00 28.10 210 ILE A O 1
ATOM 1499 N N . SER A 1 218 ? 38.189 11.970 48.044 1.00 25.46 211 SER A N 1
ATOM 1500 C CA . SER A 1 218 ? 37.684 11.435 46.784 1.00 29.40 211 SER A CA 1
ATOM 1501 C C . SER A 1 218 ? 36.654 12.332 46.117 1.00 27.62 211 SER A C 1
ATOM 1502 O O . SER A 1 218 ? 36.619 12.394 44.890 1.00 27.70 211 SER A O 1
ATOM 1505 N N . ASP A 1 219 ? 35.830 13.047 46.878 1.00 29.75 212 ASP A N 1
ATOM 1506 C CA . ASP A 1 219 ? 34.855 13.935 46.261 1.00 33.48 212 ASP A CA 1
ATOM 1507 C C . ASP A 1 219 ? 34.547 15.077 47.216 1.00 30.62 212 ASP A C 1
ATOM 1508 O O . ASP A 1 219 ? 34.749 14.977 48.432 1.00 27.92 212 ASP A O 1
ATOM 1513 N N . ILE A 1 220 ? 34.082 16.180 46.640 1.00 27.81 213 ILE A N 1
ATOM 1514 C CA . ILE A 1 220 ? 33.630 17.340 47.398 1.00 24.70 213 ILE A CA 1
ATOM 1515 C C . ILE A 1 220 ? 32.315 17.805 46.785 1.00 28.10 213 ILE A C 1
ATOM 1516 O O . ILE A 1 220 ? 32.211 17.938 45.564 1.00 28.99 213 ILE A O 1
ATOM 1521 N N . THR A 1 221 ? 31.304 18.024 47.622 1.00 23.45 214 THR A N 1
ATOM 1522 C CA . THR A 1 221 ? 30.017 18.541 47.172 1.00 25.70 214 THR A CA 1
ATOM 1523 C C . THR A 1 221 ? 29.700 19.800 47.967 1.00 28.28 214 THR A C 1
ATOM 1524 O O . THR A 1 221 ? 29.685 19.769 49.201 1.00 27.65 214 THR A O 1
ATOM 1528 N N . LEU A 1 222 ? 29.451 20.904 47.261 1.00 25.77 215 LEU A N 1
ATOM 1529 C CA . LEU A 1 222 ? 29.093 22.175 47.874 1.00 23.99 215 LEU A CA 1
ATOM 1530 C C . LEU A 1 222 ? 27.749 22.647 47.339 1.00 29.27 215 LEU A C 1
ATOM 1531 O O . LEU A 1 222 ? 27.494 22.589 46.129 1.00 27.50 215 LEU A O 1
ATOM 1536 N N . THR A 1 223 ? 26.895 23.124 48.241 1.00 26.51 216 THR A N 1
ATOM 1537 C CA . THR A 1 223 ? 25.650 23.796 47.883 1.00 26.77 216 THR A CA 1
ATOM 1538 C C . THR A 1 223 ? 25.551 25.091 48.683 1.00 29.89 216 THR A C 1
ATOM 1539 O O . THR A 1 223 ? 26.283 25.305 49.656 1.00 30.33 216 THR A O 1
ATOM 1543 N N . SER A 1 224 ? 24.634 25.961 48.261 1.00 28.13 217 SER A N 1
ATOM 1544 C CA . SER A 1 224 ? 24.448 27.279 48.859 1.00 36.33 217 SER A CA 1
ATOM 1545 C C . SER A 1 224 ? 23.059 27.387 49.465 1.00 32.01 217 SER A C 1
ATOM 1546 O O . SER A 1 224 ? 22.084 26.918 48.872 1.00 33.33 217 SER A O 1
ATOM 1549 N N . SER A 1 225 ? 22.964 28.053 50.621 1.00 30.23 218 SER A N 1
ATOM 1550 C CA . SER A 1 225 ? 21.683 28.370 51.254 1.00 30.57 218 SER A CA 1
ATOM 1551 C C . SER A 1 225 ? 21.653 29.860 51.557 1.00 30.57 218 SER A C 1
ATOM 1552 O O . SER A 1 225 ? 22.524 30.365 52.270 1.00 34.05 218 SER A O 1
ATOM 1555 N N . LEU A 1 226 ? 20.649 30.554 51.022 1.00 30.44 219 LEU A N 1
ATOM 1556 C CA . LEU A 1 226 ? 20.592 32.007 51.036 1.00 33.78 219 LEU A CA 1
ATOM 1557 C C . LEU A 1 226 ? 19.413 32.583 51.817 1.00 39.85 219 LEU A C 1
ATOM 1558 O O . LEU A 1 226 ? 19.251 33.808 51.840 1.00 42.97 219 LEU A O 1
ATOM 1563 N N . GLU A 1 227 ? 18.605 31.755 52.475 1.00 39.22 220 GLU A N 1
ATOM 1564 C CA . GLU A 1 227 ? 17.418 32.254 53.162 1.00 39.48 220 GLU A CA 1
ATOM 1565 C C . GLU A 1 227 ? 17.783 32.970 54.467 1.00 38.88 220 GLU A C 1
ATOM 1566 O O . GLU A 1 227 ? 18.886 32.834 55.002 1.00 37.55 220 GLU A O 1
ATOM 1568 N N . ASN A 1 228 ? 16.827 33.752 54.973 1.00 34.76 221 ASN A N 1
ATOM 1569 C CA . ASN A 1 228 ? 16.970 34.488 56.232 1.00 37.49 221 ASN A CA 1
ATOM 1570 C C . ASN A 1 228 ? 18.147 35.457 56.185 1.00 38.65 221 ASN A C 1
ATOM 1571 O O . ASN A 1 228 ? 18.779 35.736 57.208 1.00 38.91 221 ASN A O 1
ATOM 1576 N N . ASN A 1 229 ? 18.463 35.947 54.984 1.00 43.79 222 ASN A N 1
ATOM 1577 C CA . ASN A 1 229 ? 19.518 36.937 54.774 1.00 43.85 222 ASN A CA 1
ATOM 1578 C C . ASN A 1 229 ? 20.871 36.469 55.304 1.00 44.10 222 ASN A C 1
ATOM 1579 O O . ASN A 1 229 ? 21.702 37.280 55.714 1.00 44.92 222 ASN A O 1
ATOM 1584 N N A THR A 1 230 ? 21.098 35.158 55.325 0.13 36.56 223 THR A N 1
ATOM 1585 N N B THR A 1 230 ? 21.098 35.154 55.289 0.87 36.21 223 THR A N 1
ATOM 1586 C CA A THR A 1 230 ? 22.375 34.592 55.748 0.13 37.84 223 THR A CA 1
ATOM 1587 C CA B THR A 1 230 ? 22.336 34.534 55.756 0.87 37.65 223 THR A CA 1
ATOM 1588 C C A THR A 1 230 ? 22.838 33.608 54.682 0.13 40.22 223 THR A C 1
ATOM 1589 C C B THR A 1 230 ? 22.828 33.595 54.660 0.87 40.40 223 THR A C 1
ATOM 1590 O O A THR A 1 230 ? 22.199 32.575 54.457 0.13 40.25 223 THR A O 1
ATOM 1591 O O B THR A 1 230 ? 22.208 32.556 54.410 0.87 40.44 223 THR A O 1
ATOM 1598 N N . ALA A 1 231 ? 23.936 33.941 54.013 1.00 35.21 224 ALA A N 1
ATOM 1599 C CA . ALA A 1 231 ? 24.508 33.058 53.007 1.00 35.77 224 ALA A CA 1
ATOM 1600 C C . ALA A 1 231 ? 25.360 32.001 53.691 1.00 30.37 224 ALA A C 1
ATOM 1601 O O . ALA A 1 231 ? 26.237 32.331 54.496 1.00 30.43 224 ALA A O 1
ATOM 1603 N N . ARG A 1 232 ? 25.106 30.733 53.374 1.00 29.45 225 ARG A N 1
ATOM 1604 C CA . ARG A 1 232 ? 25.876 29.626 53.925 1.00 26.97 225 ARG A CA 1
ATOM 1605 C C . ARG A 1 232 ? 26.321 28.682 52.814 1.00 29.16 225 ARG A C 1
ATOM 1606 O O . ARG A 1 232 ? 25.623 28.496 51.813 1.00 31.75 225 ARG A O 1
ATOM 1614 N N . ILE A 1 233 ? 27.480 28.063 53.016 1.00 27.04 226 ILE A N 1
ATOM 1615 C CA . ILE A 1 233 ? 27.953 26.976 52.171 1.00 26.66 226 ILE A CA 1
ATOM 1616 C C . ILE A 1 233 ? 27.786 25.682 52.954 1.00 31.00 226 ILE A C 1
ATOM 1617 O O . ILE A 1 233 ? 28.295 25.558 54.075 1.00 27.10 226 ILE A O 1
ATOM 1622 N N . ASN A 1 234 ? 27.059 24.732 52.371 1.00 26.06 227 ASN A N 1
ATOM 1623 C CA . ASN A 1 234 ? 26.931 23.380 52.901 1.00 24.46 227 ASN A CA 1
ATOM 1624 C C . ASN A 1 234 ? 27.935 22.485 52.198 1.00 27.91 227 ASN A C 1
ATOM 1625 O O . ASN A 1 234 ? 28.032 22.514 50.967 1.00 25.35 227 ASN A O 1
ATOM 1630 N N . TYR A 1 235 ? 28.681 21.698 52.965 1.00 24.17 228 TYR A N 1
ATOM 1631 C CA . TYR A 1 235 ? 29.701 20.845 52.373 1.00 22.84 228 TYR A CA 1
ATOM 1632 C C . TYR A 1 235 ? 29.450 19.384 52.711 1.00 33.43 228 TYR A C 1
ATOM 1633 O O . TYR A 1 235 ? 28.859 19.050 53.742 1.00 27.33 228 TYR A O 1
ATOM 1642 N N . LYS A 1 236 ? 29.874 18.521 51.796 1.00 27.00 229 LYS A N 1
ATOM 1643 C CA . LYS A 1 236 ? 29.956 17.087 52.033 1.00 27.45 229 LYS A CA 1
ATOM 1644 C C . LYS A 1 236 ? 31.271 16.621 51.433 1.00 32.41 229 LYS A C 1
ATOM 1645 O O . LYS A 1 236 ? 31.501 16.800 50.230 1.00 29.56 229 LYS A O 1
ATOM 1650 N N . ILE A 1 237 ? 32.132 16.045 52.265 1.00 23.25 230 ILE A N 1
ATOM 1651 C CA . ILE A 1 237 ? 33.477 15.648 51.856 1.00 27.92 230 ILE A CA 1
ATOM 1652 C C . ILE A 1 237 ? 33.583 14.132 51.918 1.00 31.23 230 ILE A C 1
ATOM 1653 O O . ILE A 1 237 ? 33.467 13.538 52.998 1.00 29.36 230 ILE A O 1
ATOM 1658 N N . ASP A 1 238 ? 33.798 13.503 50.767 1.00 26.50 231 ASP A N 1
ATOM 1659 C CA . ASP A 1 238 ? 33.908 12.055 50.685 1.00 28.63 231 ASP A CA 1
ATOM 1660 C C . ASP A 1 238 ? 35.388 11.692 50.677 1.00 32.52 231 ASP A C 1
ATOM 1661 O O . ASP A 1 238 ? 36.183 12.330 49.980 1.00 30.93 231 ASP A O 1
ATOM 1666 N N . THR A 1 239 ? 35.761 10.694 51.475 1.00 31.64 232 THR A N 1
ATOM 1667 C CA . THR A 1 239 ? 37.165 10.377 51.697 1.00 29.34 232 THR A CA 1
ATOM 1668 C C . THR A 1 239 ? 37.385 8.872 51.624 1.00 34.50 232 THR A C 1
ATOM 1669 O O . THR A 1 239 ? 36.446 8.077 51.714 1.00 34.56 232 THR A O 1
ATOM 1673 N N . LYS A 1 240 ? 38.655 8.494 51.469 1.00 31.51 233 LYS A N 1
ATOM 1674 C CA . LYS A 1 240 ? 39.104 7.118 51.602 1.00 32.38 233 LYS A CA 1
ATOM 1675 C C . LYS A 1 240 ? 40.185 7.081 52.671 1.00 28.74 233 LYS A C 1
ATOM 1676 O O . LYS A 1 240 ? 41.089 7.921 52.670 1.00 29.81 233 LYS A O 1
ATOM 1680 N N . GLY A 1 241 ? 40.084 6.132 53.584 1.00 34.46 234 GLY A N 1
ATOM 1681 C CA . GLY A 1 241 ? 41.015 6.073 54.699 1.00 36.02 234 GLY A CA 1
ATOM 1682 C C . GLY A 1 241 ? 40.479 6.771 55.931 1.00 34.15 234 GLY A C 1
ATOM 1683 O O . GLY A 1 241 ? 39.343 7.249 55.976 1.00 38.58 234 GLY A O 1
ATOM 1684 N N . SER A 1 242 ? 41.328 6.847 56.951 1.00 37.68 235 SER A N 1
ATOM 1685 C CA . SER A 1 242 ? 40.917 7.352 58.254 1.00 34.68 235 SER A CA 1
ATOM 1686 C C . SER A 1 242 ? 41.818 8.518 58.630 1.00 31.51 235 SER A C 1
ATOM 1687 O O . SER A 1 242 ? 43.042 8.359 58.703 1.00 36.02 235 SER A O 1
ATOM 1690 N N . ALA A 1 243 ? 41.218 9.686 58.850 1.00 32.26 236 ALA A N 1
ATOM 1691 C CA . ALA A 1 243 ? 41.984 10.899 59.139 1.00 32.52 236 ALA A CA 1
ATOM 1692 C C . ALA A 1 243 ? 41.021 11.992 59.598 1.00 25.42 236 ALA A C 1
ATOM 1693 O O . ALA A 1 243 ? 39.818 11.763 59.766 1.00 33.56 236 ALA A O 1
ATOM 1695 N N . HIS A 1 244 ? 41.563 13.190 59.796 1.00 26.52 237 HIS A N 1
ATOM 1696 C CA . HIS A 1 244 ? 40.810 14.342 60.269 1.00 32.24 237 HIS A CA 1
ATOM 1697 C C . HIS A 1 244 ? 40.537 15.275 59.092 1.00 28.30 237 HIS A C 1
ATOM 1698 O O . HIS A 1 244 ? 41.408 15.480 58.244 1.00 30.22 237 HIS A O 1
ATOM 1705 N N . THR A 1 245 ? 39.338 15.850 59.061 1.00 27.60 238 THR A N 1
ATOM 1706 C CA . TH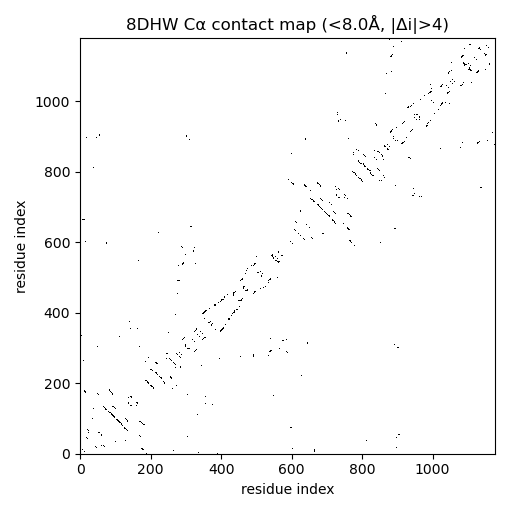R A 1 245 ? 38.886 16.720 57.981 1.00 29.52 238 THR A CA 1
ATOM 1707 C C . THR A 1 245 ? 38.886 18.182 58.420 1.00 32.02 238 THR A C 1
ATOM 1708 O O . THR A 1 245 ? 38.492 18.494 59.544 1.00 25.66 238 THR A O 1
ATOM 1712 N N . ALA A 1 246 ? 39.297 19.087 57.527 1.00 25.58 239 ALA A N 1
ATOM 1713 C CA . ALA A 1 246 ? 39.179 20.518 57.803 1.00 26.14 239 ALA A CA 1
ATOM 1714 C C . ALA A 1 246 ? 38.735 21.234 56.529 1.00 29.47 239 ALA A C 1
ATOM 1715 O O . ALA A 1 246 ? 38.948 20.737 55.424 1.00 26.85 239 ALA A O 1
ATOM 1717 N N . ILE A 1 247 ? 38.104 22.400 56.688 1.00 26.67 240 ILE A N 1
ATOM 1718 C CA . ILE A 1 247 ? 37.617 23.174 55.544 1.00 26.93 240 ILE A CA 1
ATOM 1719 C C . ILE A 1 247 ? 37.724 24.662 55.859 1.00 32.72 240 ILE A C 1
ATOM 1720 O O . ILE A 1 247 ? 37.395 25.109 56.962 1.00 26.45 240 ILE A O 1
ATOM 1725 N N . GLY A 1 248 ? 38.211 25.424 54.892 1.00 26.64 241 GLY A N 1
ATOM 1726 C CA . GLY A 1 248 ? 38.233 26.871 55.002 1.00 23.51 241 GLY A CA 1
ATOM 1727 C C . GLY A 1 248 ? 37.773 27.502 53.703 1.00 27.43 241 GLY A C 1
ATOM 1728 O O . GLY A 1 248 ? 37.988 26.961 52.618 1.00 27.74 241 GLY A O 1
ATOM 1729 N N . VAL A 1 249 ? 37.122 28.659 53.828 1.00 26.50 242 VAL A N 1
ATOM 1730 C CA . VAL A 1 249 ? 36.633 29.443 52.696 1.00 22.37 242 VAL A CA 1
ATOM 1731 C C . VAL A 1 249 ? 37.376 30.770 52.685 1.00 26.21 242 VAL A C 1
ATOM 1732 O O . VAL A 1 249 ? 37.469 31.437 53.722 1.00 25.61 242 VAL A O 1
ATOM 1736 N N . TYR A 1 250 ? 37.875 31.164 51.516 1.00 27.46 243 TYR A N 1
ATOM 1737 C CA . TYR A 1 250 ? 38.773 32.303 51.374 1.00 26.21 243 TYR A CA 1
ATOM 1738 C C . TYR A 1 250 ? 38.308 33.215 50.246 1.00 28.83 243 TYR A C 1
ATOM 1739 O O . TYR A 1 250 ? 37.886 32.739 49.189 1.00 25.23 243 TYR A O 1
ATOM 1748 N N . THR A 1 251 ? 38.400 34.525 50.463 1.00 26.75 244 THR A N 1
ATOM 1749 C CA . THR A 1 251 ? 38.083 35.461 49.387 1.00 32.76 244 THR A CA 1
ATOM 1750 C C . THR A 1 251 ? 39.172 35.417 48.313 1.00 31.76 244 THR A C 1
ATOM 1751 O O . THR A 1 251 ? 40.186 34.722 48.439 1.00 33.02 244 THR A O 1
ATOM 1755 N N . LYS A 1 252 ? 38.954 36.203 47.250 1.00 34.07 245 LYS A N 1
ATOM 1756 C CA . LYS A 1 252 ? 39.952 36.387 46.196 1.00 41.97 245 LYS A CA 1
ATOM 1757 C C . LYS A 1 252 ? 41.309 36.776 46.771 1.00 36.52 245 LYS A C 1
ATOM 1758 O O . LYS A 1 252 ? 42.336 36.168 46.448 1.00 51.91 245 LYS A O 1
ATOM 1762 N N . GLN A 1 253 ? 41.333 37.801 47.617 1.00 34.92 246 GLN A N 1
ATOM 1763 C CA . GLN A 1 253 ? 42.588 38.302 48.159 1.00 36.87 246 GLN A CA 1
ATOM 1764 C C . GLN A 1 253 ? 43.211 37.377 49.203 1.00 38.26 246 GLN A C 1
ATOM 1765 O O . GLN A 1 253 ? 44.290 37.704 49.715 1.00 44.21 246 GLN A O 1
ATOM 1767 N N . GLY A 1 254 ? 42.582 36.250 49.534 1.00 42.73 247 GLY A N 1
ATOM 1768 C CA . GLY A 1 254 ? 43.142 35.302 50.481 1.00 37.82 247 GLY A CA 1
ATOM 1769 C C . GLY A 1 254 ? 42.701 35.452 51.922 1.00 35.97 247 GLY A C 1
ATOM 1770 O O . GLY A 1 254 ? 43.293 34.810 52.801 1.00 35.24 247 GLY A O 1
ATOM 1771 N N . VAL A 1 255 ? 41.692 36.275 52.199 1.00 32.77 248 VAL A N 1
ATOM 1772 C CA . VAL A 1 255 ? 41.188 36.445 53.556 1.00 32.62 248 VAL A CA 1
ATOM 1773 C C . VAL A 1 255 ? 40.276 35.273 53.896 1.00 31.73 248 VAL A C 1
ATOM 1774 O O . VAL A 1 255 ? 39.338 34.964 53.151 1.00 28.34 248 VAL A O 1
ATOM 1778 N N . CYS A 1 256 ? 40.544 34.619 55.023 1.00 29.47 249 CYS A N 1
ATOM 1779 C CA . CYS A 1 256 ? 39.669 33.541 55.474 1.00 26.38 249 CYS A CA 1
ATOM 1780 C C . CYS A 1 256 ? 38.361 34.122 55.991 1.00 34.12 249 CYS A C 1
ATOM 1781 O O . CYS A 1 256 ? 38.359 34.917 56.936 1.00 33.19 249 CYS A O 1
ATOM 1784 N N . VAL A 1 257 ? 37.238 33.720 55.391 1.00 27.50 250 VAL A N 1
ATOM 1785 C CA . VAL A 1 257 ? 35.935 34.189 55.865 1.00 29.86 250 VAL A CA 1
ATOM 1786 C C . VAL A 1 257 ? 35.166 33.139 56.654 1.00 33.93 250 VAL A C 1
ATOM 1787 O O . VAL A 1 257 ? 34.172 33.489 57.311 1.00 35.89 250 VAL A O 1
ATOM 1791 N N . ALA A 1 258 ? 35.591 31.878 56.627 1.00 26.34 251 ALA A N 1
ATOM 1792 C CA . ALA A 1 258 ? 34.987 30.862 57.483 1.00 29.04 251 ALA A CA 1
ATOM 1793 C C . ALA A 1 258 ? 35.916 29.661 57.498 1.00 31.96 251 ALA A C 1
ATOM 1794 O O . ALA A 1 258 ? 36.580 29.368 56.499 1.00 26.09 251 ALA A O 1
ATOM 1796 N N . GLN A 1 259 ? 35.972 28.973 58.638 1.00 26.26 252 GLN A N 1
ATOM 1797 C CA . GLN A 1 259 ? 36.818 27.788 58.697 1.00 25.31 252 GLN A CA 1
ATOM 1798 C C . GLN A 1 259 ? 36.458 26.954 59.914 1.00 39.19 252 GLN A C 1
ATOM 1799 O O . GLN A 1 259 ? 35.964 27.468 60.927 1.00 29.09 252 GLN A O 1
ATOM 1802 N N . THR A 1 260 ? 36.718 25.657 59.795 1.00 28.61 253 THR A N 1
ATOM 1803 C CA . THR A 1 260 ? 36.579 24.748 60.924 1.00 31.18 253 THR A CA 1
ATOM 1804 C C . THR A 1 260 ? 37.532 23.574 60.719 1.00 33.39 253 THR A C 1
ATOM 1805 O O . THR A 1 260 ? 37.943 23.278 59.595 1.00 31.96 253 THR A O 1
ATOM 1809 N N . GLU A 1 261 ? 37.911 22.933 61.821 1.00 27.09 254 GLU A N 1
ATOM 1810 C CA . GLU A 1 261 ? 38.868 21.836 61.802 1.00 30.93 254 GLU A CA 1
ATOM 1811 C C . GLU A 1 261 ? 38.285 20.664 62.584 1.00 32.86 254 GLU A C 1
ATOM 1812 O O . GLU A 1 261 ? 37.416 20.850 63.440 1.00 35.52 254 GLU A O 1
ATOM 1814 N N . ASN A 1 262 ? 38.761 19.453 62.280 1.00 28.47 255 ASN A N 1
ATOM 1815 C CA . ASN A 1 262 ? 38.179 18.237 62.854 1.00 30.42 255 ASN A CA 1
ATOM 1816 C C . ASN A 1 262 ? 36.668 18.213 62.685 1.00 34.91 255 ASN A C 1
ATOM 1817 O O . ASN A 1 262 ? 35.909 18.005 63.636 1.00 33.00 255 ASN A O 1
ATOM 1822 N N . THR A 1 263 ? 36.231 18.441 61.458 1.00 31.24 256 THR A N 1
ATOM 1823 C CA A THR A 1 263 ? 34.803 18.518 61.254 0.43 32.45 256 THR A CA 1
ATOM 1824 C CA B THR A 1 263 ? 34.831 18.536 61.087 0.57 32.38 256 THR A CA 1
ATOM 1825 C C . THR A 1 263 ? 34.246 17.156 60.833 1.00 31.60 256 THR A C 1
ATOM 1826 O O . THR A 1 263 ? 34.964 16.154 60.747 1.00 29.15 256 THR A O 1
ATOM 1833 N N . GLY A 1 264 ? 32.926 17.122 60.664 1.00 27.88 257 GLY A N 1
ATOM 1834 C CA . GLY A 1 264 ? 32.251 15.933 60.207 1.00 25.75 257 GLY A CA 1
ATOM 1835 C C . GLY A 1 264 ? 32.359 15.832 58.701 1.00 34.28 257 GLY A C 1
ATOM 1836 O O . GLY A 1 264 ? 32.962 16.673 58.042 1.00 27.92 257 GLY A O 1
ATOM 1837 N N . THR A 1 265 ? 31.754 14.783 58.152 1.00 33.84 258 THR A N 1
ATOM 1838 C CA . THR A 1 265 ? 31.753 14.646 56.701 1.00 33.20 258 THR A CA 1
ATOM 1839 C C . THR A 1 265 ? 30.868 15.695 56.052 1.00 34.25 258 THR A C 1
ATOM 1840 O O . THR A 1 265 ? 31.099 16.056 54.892 1.00 29.43 258 THR A O 1
ATOM 1844 N N . GLU A 1 266 ? 29.875 16.196 56.788 1.00 26.80 259 GLU A N 1
ATOM 1845 C CA . GLU A 1 266 ? 28.922 17.184 56.314 1.00 29.00 259 GLU A CA 1
ATOM 1846 C C . GLU A 1 266 ? 28.814 18.282 57.361 1.00 29.85 259 GLU A C 1
ATOM 1847 O O . GLU A 1 266 ? 29.029 18.038 58.552 1.00 23.15 259 GLU A O 1
ATOM 1853 N N . GLY A 1 267 ? 28.483 19.487 56.911 1.00 26.38 260 GLY A N 1
ATOM 1854 C CA . GLY A 1 267 ? 28.334 20.621 57.805 1.00 28.33 260 GLY A CA 1
ATOM 1855 C C . GLY A 1 267 ? 28.030 21.863 57.001 1.00 28.97 260 GLY A C 1
ATOM 1856 O O . GLY A 1 267 ? 27.895 21.821 55.773 1.00 26.50 260 GLY A O 1
ATOM 1857 N N . SER A 1 268 ? 27.943 22.992 57.699 1.00 27.73 261 SER A N 1
ATOM 1858 C CA . SER A 1 268 ? 27.661 24.233 56.992 1.00 26.14 261 SER A CA 1
ATOM 1859 C C . SER A 1 268 ? 28.531 25.337 57.570 1.00 29.22 261 SER A C 1
ATOM 1860 O O . SER A 1 268 ? 28.943 25.288 58.729 1.00 29.96 261 SER A O 1
ATOM 1863 N N . LEU A 1 269 ? 28.850 26.309 56.725 1.00 26.02 262 LEU A N 1
ATOM 1864 C CA . LEU A 1 269 ? 29.681 27.443 57.095 1.00 26.50 262 LEU A CA 1
ATOM 1865 C C . LEU A 1 269 ? 28.958 28.715 56.689 1.00 29.58 262 LEU A C 1
ATOM 1866 O O . LEU A 1 269 ? 28.530 28.841 55.541 1.00 27.75 262 LEU A O 1
ATOM 1871 N N . THR A 1 270 ? 28.827 29.651 57.623 1.00 26.56 263 THR A N 1
ATOM 1872 C CA . THR A 1 270 ? 28.198 30.931 57.325 1.00 28.14 263 THR A CA 1
ATOM 1873 C C . THR A 1 270 ? 29.225 31.860 56.695 1.00 26.57 263 THR A C 1
ATOM 1874 O O . THR A 1 270 ? 30.339 31.997 57.211 1.00 27.59 263 THR A O 1
ATOM 1878 N N . ILE A 1 271 ? 28.850 32.508 55.587 1.00 23.81 264 ILE A N 1
ATOM 1879 C CA . ILE A 1 271 ? 29.720 33.438 54.866 1.00 28.68 264 ILE A CA 1
ATOM 1880 C C . ILE A 1 271 ? 29.175 34.842 55.103 1.00 28.39 264 ILE A C 1
ATOM 1881 O O . ILE A 1 271 ? 28.222 35.270 54.437 1.00 29.69 264 ILE A O 1
ATOM 1886 N N . GLU A 1 272 ? 29.756 35.570 56.055 1.00 26.99 265 GLU A N 1
ATOM 1887 C CA . GLU A 1 272 ? 29.320 36.943 56.245 1.00 27.93 265 GLU A CA 1
ATOM 1888 C C . GLU A 1 272 ? 29.814 37.801 55.082 1.00 29.90 265 GLU A C 1
ATOM 1889 O O . GLU A 1 272 ? 30.862 37.530 54.486 1.00 28.68 265 GLU A O 1
ATOM 1892 N N . ASN A 1 273 ? 29.051 38.848 54.764 1.00 26.80 266 ASN A N 1
ATOM 1893 C CA . ASN A 1 273 ? 29.413 39.763 53.673 1.00 29.05 266 ASN A CA 1
ATOM 1894 C C . ASN A 1 273 ? 29.503 39.029 52.339 1.00 33.29 266 ASN A C 1
ATOM 1895 O O . ASN A 1 273 ? 30.283 39.410 51.462 1.00 30.66 266 ASN A O 1
ATOM 1900 N N . ALA A 1 274 ? 28.743 37.949 52.182 1.00 29.09 267 ALA A N 1
ATOM 1901 C CA . ALA A 1 274 ? 28.925 37.103 51.010 1.00 26.95 267 ALA A CA 1
ATOM 1902 C C . ALA A 1 274 ? 28.621 37.879 49.737 1.00 30.99 267 ALA A C 1
ATOM 1903 O O . ALA A 1 274 ? 27.630 38.604 49.658 1.00 28.85 267 ALA A O 1
ATOM 1905 N N . VAL A 1 275 ? 29.496 37.743 48.752 1.00 28.36 268 VAL A N 1
ATOM 1906 C CA . VAL A 1 275 ? 29.265 38.269 47.415 1.00 23.48 268 VAL A CA 1
ATOM 1907 C C . VAL A 1 275 ? 28.786 37.122 46.543 1.00 28.36 268 VAL A C 1
ATOM 1908 O O . VAL A 1 275 ? 29.467 36.093 46.443 1.00 25.96 268 VAL A O 1
ATOM 1912 N N . LEU A 1 276 ? 27.628 37.306 45.905 1.00 24.04 269 LEU A N 1
ATOM 1913 C CA . LEU A 1 276 ? 27.012 36.256 45.107 1.00 21.18 269 LEU A CA 1
ATOM 1914 C C . LEU A 1 276 ? 27.603 36.228 43.701 1.00 26.56 269 LEU A C 1
ATOM 1915 O O . LEU A 1 276 ? 27.929 37.262 43.125 1.00 28.08 269 LEU A O 1
ATOM 1920 N N . TRP A 1 277 ? 27.770 35.025 43.176 1.00 21.98 270 TRP A N 1
ATOM 1921 C CA . TRP A 1 277 ? 28.135 34.848 41.769 1.00 19.43 270 TRP A CA 1
ATOM 1922 C C . TRP A 1 277 ? 26.954 35.261 40.903 1.00 23.15 270 TRP A C 1
ATOM 1923 O O . TRP A 1 277 ? 25.840 34.770 41.109 1.00 25.82 270 TRP A O 1
ATOM 1934 N N . GLU A 1 278 ? 27.178 36.178 39.957 1.00 26.09 271 GLU A N 1
ATOM 1935 C CA . GLU A 1 278 ? 26.123 36.681 39.076 1.00 24.77 271 GLU A CA 1
ATOM 1936 C C . GLU A 1 278 ? 26.541 36.522 37.625 1.00 22.62 271 GLU A C 1
ATOM 1937 O O . GLU A 1 278 ? 27.728 36.662 37.306 1.00 25.33 271 GLU A O 1
ATOM 1943 N N . PRO A 1 279 ? 25.587 36.295 36.719 1.00 23.26 272 PRO A N 1
ATOM 1944 C CA . PRO A 1 279 ? 25.901 36.364 35.283 1.00 21.12 272 PRO A CA 1
ATOM 1945 C C . PRO A 1 279 ? 26.610 37.662 34.948 1.00 27.53 272 PRO A C 1
ATOM 1946 O O . PRO A 1 279 ? 26.160 38.757 35.317 1.00 25.16 272 PRO A O 1
ATOM 1950 N N . LEU A 1 280 ? 27.760 37.523 34.287 1.00 25.53 273 LEU A N 1
ATOM 1951 C CA . LEU A 1 280 ? 28.633 38.596 33.817 1.00 24.37 273 LEU A CA 1
ATOM 1952 C C . LEU A 1 280 ? 29.247 39.374 34.977 1.00 25.05 273 LEU A C 1
ATOM 1953 O O . LEU A 1 280 ? 29.954 40.354 34.742 1.00 24.56 273 LEU A O 1
ATOM 1958 N N . LYS A 1 281 ? 29.032 38.940 36.222 1.00 26.55 274 LYS A N 1
ATOM 1959 C CA . LYS A 1 281 ? 29.683 39.511 37.406 1.00 26.08 274 LYS A CA 1
ATOM 1960 C C . LYS A 1 281 ? 30.060 38.356 38.322 1.00 25.86 274 LYS A C 1
ATOM 1961 O O . LYS A 1 281 ? 29.460 38.153 39.386 1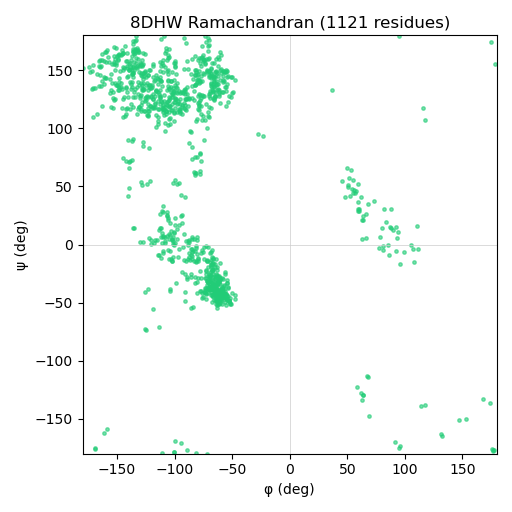.00 24.83 274 LYS A O 1
ATOM 1964 N N . PRO A 1 282 ? 31.050 37.566 37.929 1.00 24.52 275 PRO A N 1
ATOM 1965 C CA . PRO A 1 282 ? 31.380 36.368 38.696 1.00 24.90 275 PRO A CA 1
ATOM 1966 C C . PRO A 1 282 ? 32.047 36.734 40.010 1.00 24.10 275 PRO A C 1
ATOM 1967 O O . PRO A 1 282 ? 32.771 37.729 40.114 1.00 23.63 275 PRO A O 1
ATOM 1971 N N . TYR A 1 283 ? 31.812 35.903 41.016 1.00 24.62 276 TYR A N 1
ATOM 1972 C CA . TYR A 1 283 ? 32.655 35.926 42.203 1.00 23.14 276 TYR A CA 1
ATOM 1973 C C . TYR A 1 283 ? 32.884 34.492 42.646 1.00 23.08 276 TYR A C 1
ATOM 1974 O O . TYR A 1 283 ? 31.927 33.726 42.789 1.00 23.78 276 TYR A O 1
ATOM 1983 N N . LEU A 1 284 ? 34.149 34.120 42.814 1.00 24.94 277 LEU A N 1
ATOM 1984 C CA . LEU A 1 284 ? 34.515 32.773 43.224 1.00 25.40 277 LEU A CA 1
ATOM 1985 C C . LEU A 1 284 ? 35.288 32.845 44.533 1.00 22.52 277 LEU A C 1
ATOM 1986 O O . LEU A 1 284 ? 36.374 33.436 44.589 1.00 25.74 277 LEU A O 1
ATOM 1991 N N . TYR A 1 285 ? 34.744 32.216 45.565 1.00 24.55 278 TYR A N 1
ATOM 1992 C CA . TYR A 1 285 ? 35.538 31.928 46.744 1.00 25.31 278 TYR A CA 1
ATOM 1993 C C . TYR A 1 285 ? 36.458 30.746 46.467 1.00 25.87 278 TYR A C 1
ATOM 1994 O O . TYR A 1 285 ? 36.247 29.980 45.528 1.00 29.78 278 TYR A O 1
ATOM 2003 N N . GLU A 1 286 ? 37.491 30.602 47.293 1.00 26.37 279 GLU A N 1
ATOM 2004 C CA . GLU A 1 286 ? 38.371 29.439 47.241 1.00 25.95 279 GLU A CA 1
ATOM 2005 C C . GLU A 1 286 ? 38.069 28.581 48.462 1.00 28.40 279 GLU A C 1
ATOM 2006 O O . GLU A 1 286 ? 38.170 29.061 49.592 1.00 25.94 279 GLU A O 1
ATOM 2010 N N . VAL A 1 287 ? 37.677 27.333 48.234 1.00 22.89 280 VAL A N 1
ATOM 2011 C CA . VAL A 1 287 ? 37.293 26.431 49.312 1.00 24.47 280 VAL A CA 1
ATOM 2012 C C . VAL A 1 287 ? 38.407 25.405 49.455 1.00 30.79 280 VAL A C 1
ATOM 2013 O O . VAL A 1 287 ? 38.616 24.578 48.558 1.00 28.33 280 VAL A O 1
ATOM 2017 N N . LYS A 1 288 ? 39.129 25.464 50.576 1.00 24.18 281 LYS A N 1
ATOM 2018 C CA . LYS A 1 288 ? 40.295 24.623 50.810 1.00 26.21 281 LYS A CA 1
ATOM 2019 C C . LYS A 1 288 ? 39.904 23.483 51.739 1.00 29.19 281 LYS A C 1
ATOM 2020 O O . LYS A 1 288 ? 39.346 23.717 52.823 1.00 27.11 281 LYS A O 1
ATOM 2026 N N . ILE A 1 289 ? 40.184 22.257 51.309 1.00 26.44 282 ILE A N 1
ATOM 2027 C CA . ILE A 1 289 ? 39.837 21.060 52.062 1.00 25.71 282 ILE A CA 1
ATOM 2028 C C . ILE A 1 289 ? 41.123 20.343 52.443 1.00 29.42 282 ILE A C 1
ATOM 2029 O O . ILE A 1 289 ? 42.032 20.212 51.618 1.00 26.01 282 ILE A O 1
ATOM 2034 N N A SER A 1 290 ? 41.199 19.875 53.686 0.58 27.48 283 SER A N 1
ATOM 2035 N N B SER A 1 290 ? 41.204 19.914 53.704 0.42 27.49 283 SER A N 1
ATOM 2036 C CA A SER A 1 290 ? 42.312 19.048 54.124 0.58 27.77 283 SER A CA 1
ATOM 2037 C CA B SER A 1 290 ? 42.273 19.063 54.201 0.42 27.79 283 SER A CA 1
ATOM 2038 C C A SER A 1 290 ? 41.776 17.780 54.767 0.58 29.36 283 SER A C 1
ATOM 2039 C C B SER A 1 290 ? 41.686 17.738 54.670 0.42 29.27 283 SER A C 1
ATOM 2040 O O A SER A 1 290 ? 40.762 17.810 55.473 0.58 28.44 283 SER A O 1
ATOM 2041 O O B SER A 1 290 ? 40.553 17.678 55.161 0.42 27.90 283 SER A O 1
ATOM 2046 N N . PHE A 1 291 ? 42.470 16.672 54.517 1.00 27.93 284 PHE A N 1
ATOM 2047 C CA . PHE A 1 291 ? 42.091 15.370 55.050 1.00 28.02 284 PHE A CA 1
ATOM 2048 C C . PHE A 1 291 ? 43.386 14.596 55.227 1.00 33.35 284 PHE A C 1
ATOM 2049 O O . PHE A 1 291 ? 43.995 14.186 54.231 1.00 31.09 284 PHE A O 1
ATOM 2057 N N . GLY A 1 292 ? 43.811 14.411 56.476 1.00 29.94 285 GLY A N 1
ATOM 2058 C CA . GLY A 1 292 ? 45.124 13.821 56.686 1.00 30.74 285 GLY A CA 1
ATOM 2059 C C . GLY A 1 292 ? 46.172 14.738 56.090 1.00 27.85 285 GLY A C 1
ATOM 2060 O O . GLY A 1 292 ? 46.181 15.946 56.347 1.00 28.68 285 GLY A O 1
ATOM 2061 N N . GLU A 1 293 ? 47.040 14.170 55.246 1.00 28.68 286 GLU A N 1
ATOM 2062 C CA . GLU A 1 293 ? 48.041 14.931 54.503 1.00 32.02 286 GLU A CA 1
ATOM 2063 C C . GLU A 1 293 ? 47.502 15.525 53.204 1.00 26.84 286 GLU A C 1
ATOM 2064 O O . GLU A 1 293 ? 48.176 16.370 52.604 1.00 30.67 286 GLU A O 1
ATOM 2070 N N . ASP A 1 294 ? 46.322 15.112 52.760 1.00 27.72 287 ASP A N 1
ATOM 2071 C CA . ASP A 1 294 ? 45.802 15.529 51.460 1.00 24.41 287 ASP A CA 1
ATOM 2072 C C . ASP A 1 294 ? 45.226 16.944 51.532 1.00 27.09 287 ASP A C 1
ATOM 2073 O O . ASP A 1 294 ? 44.622 17.340 52.536 1.00 27.24 287 ASP A O 1
ATOM 2078 N N . ARG A 1 295 ? 45.452 17.718 50.464 1.00 26.16 288 ARG A N 1
ATOM 2079 C CA . ARG A 1 295 ? 45.022 19.109 50.339 1.00 21.88 288 ARG A CA 1
ATOM 2080 C C . ARG A 1 295 ? 44.397 19.284 48.965 1.00 28.60 288 ARG A C 1
ATOM 2081 O O . ARG A 1 295 ? 44.972 18.833 47.968 1.00 27.63 288 ARG A O 1
ATOM 2089 N N . TYR A 1 296 ? 43.237 19.935 48.907 1.00 27.06 289 TYR A N 1
ATOM 2090 C CA . TYR A 1 296 ? 42.547 20.170 47.638 1.00 25.59 289 TYR A CA 1
ATOM 2091 C C . TYR A 1 296 ? 41.793 21.488 47.729 1.00 29.62 289 TYR A C 1
ATOM 2092 O O . TYR A 1 296 ? 41.123 21.748 48.727 1.00 31.58 289 TYR A O 1
ATOM 2101 N N . THR A 1 297 ? 41.884 22.314 46.683 1.00 25.17 290 THR A N 1
ATOM 2102 C CA . THR A 1 297 ? 41.220 23.614 46.671 1.00 27.19 290 THR A CA 1
ATOM 2103 C C . THR A 1 297 ? 40.212 23.663 45.533 1.00 31.64 290 THR A C 1
ATOM 2104 O O . THR A 1 297 ? 40.546 23.335 44.388 1.00 28.36 290 THR A O 1
ATOM 2108 N N . LEU A 1 298 ? 38.982 24.069 45.840 1.00 24.46 291 LEU A N 1
ATOM 2109 C CA . LEU A 1 298 ? 37.907 24.083 44.856 1.00 25.49 291 LEU A CA 1
ATOM 2110 C C . LEU A 1 298 ? 37.375 25.511 44.736 1.00 28.12 291 LEU A C 1
ATOM 2111 O O . LEU A 1 298 ? 36.903 26.076 45.743 1.00 27.07 291 LEU A O 1
ATOM 2116 N N . PRO A 1 299 ? 37.448 26.156 43.567 1.00 26.87 292 PRO A N 1
ATOM 2117 C CA . PRO A 1 299 ? 36.778 27.453 43.408 1.00 28.01 292 PRO A CA 1
ATOM 2118 C C . PRO A 1 299 ? 35.271 27.255 43.446 1.00 28.42 292 PRO A C 1
ATOM 2119 O O . PRO A 1 299 ? 34.754 26.224 43.016 1.00 31.10 292 PRO A O 1
ATOM 2123 N N . TYR A 1 300 ? 34.559 28.242 43.994 1.00 24.87 293 TYR A N 1
ATOM 2124 C CA . TYR A 1 300 ? 33.128 28.064 44.220 1.00 23.54 293 TYR A CA 1
ATOM 2125 C C . TYR A 1 300 ? 32.392 29.394 44.211 1.00 25.90 293 TYR A C 1
ATOM 2126 O O . TYR A 1 300 ? 32.727 30.297 44.983 1.00 25.34 293 TYR A O 1
ATOM 2135 N N . GLY A 1 301 ? 31.359 29.484 43.374 1.00 27.24 294 GLY A N 1
ATOM 2136 C CA . GLY A 1 301 ? 30.500 30.654 43.327 1.00 23.33 294 GLY A CA 1
ATOM 2137 C C . GLY A 1 301 ? 29.200 30.388 44.064 1.00 24.65 294 GLY A C 1
ATOM 2138 O O . GLY A 1 301 ? 28.577 29.343 43.885 1.00 22.89 294 GLY A O 1
ATOM 2139 N N . ILE A 1 302 ? 28.816 31.330 44.916 1.00 26.49 295 ILE A N 1
ATOM 2140 C CA . ILE A 1 302 ? 27.585 31.213 45.694 1.00 21.78 295 ILE A CA 1
ATOM 2141 C C . ILE A 1 302 ? 26.448 31.855 44.905 1.00 23.25 295 ILE A C 1
ATOM 2142 O O . ILE A 1 302 ? 26.496 33.055 44.617 1.00 27.07 295 ILE A O 1
ATOM 2147 N N . ARG A 1 303 ? 25.415 31.074 44.577 1.00 23.35 296 ARG A N 1
ATOM 2148 C CA . ARG A 1 303 ? 24.251 31.593 43.867 1.00 28.37 296 ARG A CA 1
ATOM 2149 C C . ARG A 1 303 ? 23.116 30.583 43.950 1.00 24.55 296 ARG A C 1
ATOM 2150 O O . ARG A 1 303 ? 23.342 29.383 44.122 1.00 25.18 296 ARG A O 1
ATOM 2158 N N . SER A 1 304 ? 21.895 31.077 43.768 1.00 26.76 297 SER A N 1
ATOM 2159 C CA . SER A 1 304 ? 20.716 30.222 43.739 1.00 24.64 297 SER A CA 1
ATOM 2160 C C . SER A 1 304 ? 20.112 30.178 42.340 1.00 26.37 297 SER A C 1
ATOM 2161 O O . SER A 1 304 ? 20.242 31.117 41.554 1.00 24.53 297 SER A O 1
ATOM 2164 N N . VAL A 1 305 ? 19.427 29.077 42.047 1.00 26.25 298 VAL A N 1
ATOM 2165 C CA . VAL A 1 305 ? 18.704 28.897 40.791 1.00 24.61 298 VAL A CA 1
ATOM 2166 C C . VAL A 1 305 ? 17.367 28.258 41.129 1.00 28.54 298 VAL A C 1
ATOM 2167 O O . VAL A 1 305 ? 17.316 27.297 41.911 1.00 26.58 298 VAL A O 1
ATOM 2171 N N . ALA A 1 306 ? 16.291 28.786 40.550 1.00 25.98 299 ALA A N 1
ATOM 2172 C CA . ALA A 1 306 ? 14.969 28.198 40.730 1.00 29.30 299 ALA A CA 1
ATOM 2173 C C . ALA A 1 306 ? 14.043 28.651 39.614 1.00 29.83 299 ALA A C 1
ATOM 2174 O O . ALA A 1 306 ? 14.106 29.803 39.172 1.00 35.12 299 ALA A O 1
ATOM 2176 N N . VAL A 1 307 ? 13.173 27.748 39.179 1.00 24.32 300 VAL A N 1
ATOM 2177 C CA . VAL A 1 307 ? 12.071 28.076 38.288 1.00 28.39 300 VAL A CA 1
ATOM 2178 C C . VAL A 1 307 ? 10.826 28.257 39.139 1.00 29.83 300 VAL A C 1
ATOM 2179 O O . VAL A 1 307 ? 10.517 27.406 39.988 1.00 29.93 300 VAL A O 1
ATOM 2183 N N . LYS A 1 308 ? 10.119 29.366 38.920 1.00 26.45 301 LYS A N 1
ATOM 2184 C CA . LYS A 1 308 ? 8.896 29.697 39.642 1.00 31.75 301 LYS A CA 1
ATOM 2185 C C . LYS A 1 308 ? 7.927 30.335 38.666 1.00 27.65 301 LYS A C 1
ATOM 2186 O O . LYS A 1 308 ? 8.211 31.408 38.126 1.00 30.33 301 LYS A O 1
ATOM 2189 N N . GLY A 1 309 ? 6.787 29.694 38.444 1.00 28.63 302 GLY A N 1
ATOM 2190 C CA . GLY A 1 309 ? 5.849 30.248 37.484 1.00 29.89 302 GLY A CA 1
ATOM 2191 C C . GLY A 1 309 ? 6.475 30.261 36.101 1.00 32.02 302 GLY A C 1
ATOM 2192 O O . GLY A 1 309 ? 7.017 29.255 35.633 1.00 30.67 302 GLY A O 1
ATOM 2193 N N . ASN A 1 310 ? 6.429 31.414 35.433 1.00 29.92 303 ASN A N 1
ATOM 2194 C CA . ASN A 1 310 ? 7.056 31.545 34.121 1.00 28.49 303 ASN A CA 1
ATOM 2195 C C . ASN A 1 310 ? 8.423 32.224 34.201 1.00 30.04 303 ASN A C 1
ATOM 2196 O O . ASN A 1 310 ? 8.899 32.779 33.201 1.00 28.41 303 ASN A O 1
ATOM 2201 N N . LYS A 1 311 ? 9.063 32.190 35.365 1.00 25.40 304 LYS A N 1
ATOM 2202 C CA . LYS A 1 311 ? 10.313 32.905 35.584 1.00 28.44 304 LYS A CA 1
ATOM 2203 C C . LYS A 1 311 ? 11.455 31.925 35.813 1.00 27.46 304 LYS A C 1
ATOM 2204 O O . LYS A 1 311 ? 11.300 30.935 36.532 1.00 28.30 304 LYS A O 1
ATOM 2210 N N . PHE A 1 312 ? 12.607 32.214 35.206 1.00 28.13 305 PHE A N 1
ATOM 2211 C CA . PHE A 1 312 ? 13.855 31.525 35.514 1.00 26.86 305 PHE A CA 1
ATOM 2212 C C . PHE A 1 312 ? 14.662 32.428 36.445 1.00 27.18 305 PHE A C 1
ATOM 2213 O O . PHE A 1 312 ? 15.203 33.442 36.002 1.00 26.38 305 PHE A O 1
ATOM 2221 N N . LEU A 1 313 ? 14.741 32.075 37.738 1.00 26.19 306 LEU A N 1
ATOM 2222 C CA . LEU A 1 313 ? 15.308 32.964 38.749 1.00 26.57 306 LEU A CA 1
ATOM 2223 C C . LEU A 1 313 ? 16.741 32.568 39.083 1.00 24.39 306 LEU A C 1
ATOM 2224 O O . LEU A 1 313 ? 16.996 31.444 39.531 1.00 27.97 306 LEU A O 1
ATOM 2229 N N . ILE A 1 314 ? 17.661 33.508 38.901 1.00 26.48 307 ILE A N 1
ATOM 2230 C CA . ILE A 1 314 ? 19.032 33.383 39.376 1.00 21.97 307 ILE A CA 1
ATOM 2231 C C . ILE A 1 314 ? 19.219 34.424 40.467 1.00 23.03 307 ILE A C 1
ATOM 2232 O O . ILE A 1 314 ? 19.036 35.622 40.225 1.00 25.68 307 ILE A O 1
ATOM 2237 N N . ASN A 1 315 ? 19.565 33.968 41.677 1.00 27.31 308 ASN A N 1
ATOM 2238 C CA . ASN A 1 315 ? 19.626 34.841 42.844 1.00 28.55 308 ASN A CA 1
ATOM 2239 C C . ASN A 1 315 ? 18.325 35.609 43.008 1.00 28.27 308 ASN A C 1
ATOM 2240 O O . ASN A 1 315 ? 18.316 36.815 43.262 1.00 27.20 308 ASN A O 1
ATOM 2245 N N . ASN A 1 316 ? 17.219 34.903 42.794 1.00 25.61 309 ASN A N 1
ATOM 2246 C CA . ASN A 1 316 ? 15.862 35.412 42.958 1.00 27.80 309 ASN A CA 1
ATOM 2247 C C . ASN A 1 316 ? 15.513 36.549 42.000 1.00 31.90 309 ASN A C 1
ATOM 2248 O O . ASN A 1 316 ? 14.603 37.332 42.283 1.00 32.95 309 ASN A O 1
ATOM 2253 N N . LYS A 1 317 ? 16.183 36.652 40.842 1.00 27.79 310 LYS A N 1
ATOM 2254 C CA . LYS A 1 317 ? 15.860 37.686 39.867 1.00 26.62 310 LYS A CA 1
ATOM 2255 C C . LYS A 1 317 ? 15.558 37.057 38.512 1.00 27.74 310 LYS A C 1
ATOM 2256 O O . LYS A 1 317 ? 16.200 36.069 38.146 1.00 27.85 310 LYS A O 1
ATOM 2262 N N . PRO A 1 318 ? 14.594 37.612 37.740 1.00 26.87 311 PRO A N 1
ATOM 2263 C CA . PRO A 1 318 ? 14.111 36.961 36.511 1.00 24.70 311 PRO A CA 1
ATOM 2264 C C . PRO A 1 318 ? 15.092 37.109 35.356 1.00 23.88 311 PRO A C 1
ATOM 2265 O O . PRO A 1 318 ? 15.215 38.181 34.756 1.00 24.25 311 PRO A O 1
ATOM 2269 N N . PHE A 1 319 ? 15.766 36.009 35.020 1.00 25.96 312 PHE A N 1
ATOM 2270 C CA . PHE A 1 319 ? 16.837 35.982 34.027 1.00 25.71 312 PHE A CA 1
ATOM 2271 C C . PHE A 1 319 ? 16.271 35.892 32.618 1.00 22.77 312 PHE A C 1
ATOM 2272 O O . PHE A 1 319 ? 15.189 35.343 32.395 1.00 26.70 312 PHE A O 1
ATOM 2280 N N . TYR A 1 320 ? 17.008 36.458 31.655 1.00 22.37 313 TYR A N 1
ATOM 2281 C CA . TYR A 1 320 ? 16.734 36.292 30.229 1.00 24.04 313 TYR A CA 1
ATOM 2282 C C . TYR A 1 320 ? 18.023 35.788 29.586 1.00 23.34 313 TYR A C 1
ATOM 2283 O O . TYR A 1 320 ? 19.036 36.501 29.594 1.00 22.41 313 TYR A O 1
ATOM 2292 N N . PHE A 1 321 ? 18.000 34.558 29.062 1.00 21.79 314 PHE A N 1
ATOM 2293 C CA . PHE A 1 321 ? 19.177 34.000 28.389 1.00 21.55 314 PHE A CA 1
ATOM 2294 C C . PHE A 1 321 ? 19.445 34.754 27.094 1.00 23.10 314 PHE A C 1
ATOM 2295 O O . PHE A 1 321 ? 18.536 34.968 26.285 1.00 22.21 314 PHE A O 1
ATOM 2303 N N . LYS A 1 322 ? 20.705 35.119 26.881 1.00 22.17 315 LYS A N 1
ATOM 2304 C CA . LYS A 1 322 ? 21.160 35.675 25.610 1.00 20.43 315 LYS A CA 1
ATOM 2305 C C . LYS A 1 322 ? 22.407 34.908 25.205 1.00 22.74 315 LYS A C 1
ATOM 2306 O O . LYS A 1 322 ? 23.407 34.932 25.929 1.00 21.70 315 LYS A O 1
ATOM 2312 N N . GLY A 1 323 ? 22.360 34.222 24.070 1.00 24.16 316 GLY A N 1
ATOM 2313 C CA . GLY A 1 323 ? 23.560 33.494 23.696 1.00 21.58 316 GLY A CA 1
ATOM 2314 C C . GLY A 1 323 ? 23.379 32.509 22.567 1.00 22.50 316 GLY A C 1
ATOM 2315 O O . GLY A 1 323 ? 22.773 32.853 21.552 1.00 21.22 316 GLY A O 1
ATOM 2316 N N . TYR A 1 324 ? 23.895 31.285 22.737 1.00 24.47 317 TYR A N 1
ATOM 2317 C CA . TYR A 1 324 ? 24.133 30.395 21.605 1.00 21.73 317 TYR A CA 1
ATOM 2318 C C . TYR A 1 324 ? 24.106 28.947 22.055 1.00 21.16 317 TYR A C 1
ATOM 2319 O O . TYR A 1 324 ? 24.441 28.616 23.200 1.00 22.67 317 TYR A O 1
ATOM 2328 N N . GLY A 1 325 ? 23.801 28.077 21.097 1.00 21.19 318 GLY A N 1
ATOM 2329 C CA . GLY A 1 325 ? 24.393 26.752 21.107 1.00 19.72 318 GLY A CA 1
ATOM 2330 C C . GLY A 1 325 ? 25.784 26.836 20.493 1.00 23.96 318 GLY A C 1
ATOM 2331 O O . GLY A 1 325 ? 26.006 27.548 19.519 1.00 23.85 318 GLY A O 1
ATOM 2332 N N . LYS A 1 326 ? 26.743 26.157 21.123 1.00 22.02 319 LYS A N 1
ATOM 2333 C CA . LYS A 1 326 ? 28.125 26.133 20.647 1.00 24.48 319 LYS A CA 1
ATOM 2334 C C . LYS A 1 326 ? 28.473 24.738 20.133 1.00 26.42 319 LYS A C 1
ATOM 2335 O O . LYS A 1 326 ? 27.640 23.827 20.102 1.00 29.61 319 LYS A O 1
ATOM 2341 N N . HIS A 1 327 ? 29.719 24.591 19.692 1.00 24.69 320 HIS A N 1
ATOM 2342 C CA . HIS A 1 327 ? 30.380 23.301 19.531 1.00 22.04 320 HIS A CA 1
ATOM 2343 C C . HIS A 1 327 ? 31.807 23.477 20.020 1.00 21.61 320 HIS A C 1
ATOM 2344 O O . HIS A 1 327 ? 32.345 24.583 20.012 1.00 23.74 320 HIS A O 1
ATOM 2351 N N . GLU A 1 328 ? 32.431 22.379 20.421 1.00 21.44 321 GLU A N 1
ATOM 2352 C CA . GLU A 1 328 ? 33.882 22.385 20.552 1.00 20.78 321 GLU A CA 1
ATOM 2353 C C . GLU A 1 328 ? 34.433 22.057 19.174 1.00 23.65 321 GLU A C 1
ATOM 2354 O O . GLU A 1 328 ? 34.498 20.892 18.759 1.00 22.38 321 GLU A O 1
ATOM 2360 N N . ASP A 1 329 ? 34.799 23.098 18.439 1.00 20.74 322 ASP A N 1
ATOM 2361 C CA . ASP A 1 329 ? 35.202 22.910 17.056 1.00 19.44 322 ASP A CA 1
ATOM 2362 C C . ASP A 1 329 ? 36.138 24.045 16.686 1.00 23.20 322 ASP A C 1
ATOM 2363 O O . ASP A 1 329 ? 35.757 25.220 16.774 1.00 21.07 322 ASP A O 1
ATOM 2368 N N . THR A 1 330 ? 37.383 23.696 16.354 1.00 21.60 323 THR A N 1
ATOM 2369 C CA . THR A 1 330 ? 38.367 24.643 15.839 1.00 23.17 323 THR A CA 1
ATOM 2370 C C . THR A 1 330 ? 39.247 23.901 14.840 1.00 24.39 323 THR A C 1
ATOM 2371 O O . THR A 1 330 ? 39.253 22.665 14.784 1.00 24.63 323 THR A O 1
ATOM 2375 N N . PHE A 1 331 ? 39.979 24.673 14.031 1.00 21.91 324 PHE A N 1
ATOM 2376 C CA . PHE A 1 331 ? 40.914 24.085 13.074 1.00 24.32 324 PHE A CA 1
ATOM 2377 C C . PHE A 1 331 ? 42.343 24.256 13.572 1.00 23.04 324 PHE A C 1
ATOM 2378 O O . PHE A 1 331 ? 42.713 25.365 13.981 1.00 23.19 324 PHE A O 1
ATOM 2386 N N . PRO A 1 332 ? 43.200 23.220 13.539 1.00 24.26 325 PRO A N 1
ATOM 2387 C CA . PRO A 1 332 ? 42.972 21.898 12.963 1.00 20.76 325 PRO A CA 1
ATOM 2388 C C . PRO A 1 332 ? 42.660 20.796 13.975 1.00 26.27 325 PRO A C 1
ATOM 2389 O O . PRO A 1 332 ? 42.552 19.649 13.546 1.00 22.95 325 PRO A O 1
ATOM 2393 N N . ALA A 1 333 ? 42.537 21.114 15.271 1.00 23.95 326 ALA A N 1
ATOM 2394 C CA . ALA A 1 333 ? 42.367 20.081 16.287 1.00 20.07 326 ALA A CA 1
ATOM 2395 C C . ALA A 1 333 ? 40.962 19.488 16.344 1.00 23.56 326 ALA A C 1
ATOM 2396 O O . ALA A 1 333 ? 40.739 18.550 17.126 1.00 24.22 326 ALA A O 1
ATOM 2398 N N . GLY A 1 334 ? 40.012 19.998 15.564 1.00 20.54 327 GLY A N 1
ATOM 2399 C CA . GLY A 1 334 ? 38.673 19.440 15.558 1.00 23.52 327 GLY A CA 1
ATOM 2400 C C . GLY A 1 334 ? 37.960 19.661 16.878 1.00 26.16 327 GLY A C 1
ATOM 2401 O O . GLY A 1 334 ? 37.657 20.805 17.235 1.00 23.22 327 GLY A O 1
ATOM 2402 N N . ARG A 1 335 ? 37.692 18.579 17.611 1.00 21.05 328 ARG A N 1
ATOM 2403 C CA . ARG A 1 335 ? 37.051 18.640 18.918 1.00 24.06 328 ARG A CA 1
ATOM 2404 C C . ARG A 1 335 ? 38.042 18.911 20.046 1.00 26.10 328 ARG A C 1
ATOM 2405 O O . ARG A 1 335 ? 37.616 19.120 21.189 1.00 23.01 328 ARG A O 1
ATOM 2413 N N . GLY A 1 336 ? 39.344 18.943 19.745 1.00 24.19 329 GLY A N 1
ATOM 2414 C CA . GLY A 1 336 ? 40.350 18.946 20.789 1.00 21.51 329 GLY A CA 1
ATOM 2415 C C . GLY A 1 336 ? 40.381 20.225 21.607 1.00 24.43 329 GLY A C 1
ATOM 2416 O O . GLY A 1 336 ? 40.058 21.312 21.134 1.00 21.58 329 GLY A O 1
ATOM 2417 N N . LEU A 1 337 ? 40.792 20.081 22.863 1.00 22.00 330 LEU A N 1
ATOM 2418 C CA . LEU A 1 337 ? 40.929 21.224 23.763 1.00 21.83 330 LEU A CA 1
ATOM 2419 C C . LEU A 1 337 ? 41.813 22.307 23.148 1.00 23.07 330 LEU A C 1
ATOM 2420 O O . LEU A 1 337 ? 42.973 22.060 22.811 1.00 24.88 330 LEU A O 1
ATOM 2425 N N . ASN A 1 338 ? 41.261 23.514 23.023 1.00 22.03 331 ASN A N 1
ATOM 2426 C CA . ASN A 1 338 ? 41.961 24.680 22.481 1.00 21.94 331 ASN A CA 1
ATOM 2427 C C . ASN A 1 338 ? 41.769 25.816 23.494 1.00 23.25 331 ASN A C 1
ATOM 2428 O O . ASN A 1 338 ? 40.775 26.545 23.451 1.00 21.66 331 ASN A O 1
ATOM 2433 N N A MET A 1 339 ? 42.727 25.976 24.400 0.46 23.02 332 MET A N 1
ATOM 2434 N N B MET A 1 339 ? 42.714 25.962 24.425 0.54 23.01 332 MET A N 1
ATOM 2435 C CA A MET A 1 339 ? 42.539 26.932 25.487 0.46 23.41 332 MET A CA 1
ATOM 2436 C CA B MET A 1 339 ? 42.479 26.951 25.474 0.54 23.40 332 MET A CA 1
ATOM 2437 C C A MET A 1 339 ? 42.593 28.388 25.008 0.46 23.01 332 MET A C 1
ATOM 2438 C C B MET A 1 339 ? 42.562 28.396 24.980 0.54 23.03 332 MET A C 1
ATOM 2439 O O A MET A 1 339 ? 41.806 29.209 25.498 0.46 22.64 332 MET A O 1
ATOM 2440 O O B MET A 1 339 ? 41.759 29.225 25.435 0.54 22.62 332 MET A O 1
ATOM 2449 N N . PRO A 1 340 ? 43.461 28.759 24.052 1.00 23.94 333 PRO A N 1
ATOM 2450 C CA . PRO A 1 340 ? 43.394 30.137 23.532 1.00 22.81 333 PRO A CA 1
ATOM 2451 C C . PRO A 1 340 ? 42.045 30.463 22.911 1.00 22.71 333 PRO A C 1
ATOM 2452 O O . PRO A 1 340 ? 41.496 31.553 23.132 1.00 22.30 333 PRO A O 1
ATOM 2456 N N . MET A 1 341 ? 41.473 29.526 22.147 1.00 21.01 334 MET A N 1
ATOM 2457 C CA . MET A 1 341 ? 40.156 29.787 21.559 1.00 20.30 334 MET A CA 1
ATOM 2458 C C . MET A 1 341 ? 39.023 29.759 22.561 1.00 24.43 334 MET A C 1
ATOM 2459 O O . MET A 1 341 ? 38.075 30.535 22.398 1.00 22.48 334 MET A O 1
ATOM 2464 N N . ASN A 1 342 ? 39.112 28.959 23.623 1.00 22.46 335 ASN A N 1
ATOM 2465 C CA . ASN A 1 342 ? 38.126 29.103 24.695 1.00 22.12 335 ASN A CA 1
ATOM 2466 C C . ASN A 1 342 ? 38.098 30.542 25.205 1.00 23.98 335 ASN A C 1
ATOM 2467 O O . ASN A 1 342 ? 37.024 31.141 25.353 1.00 22.57 335 ASN A O 1
ATOM 2472 N N . ALA A 1 343 ? 39.277 31.128 25.439 1.00 19.22 336 ALA A N 1
ATOM 2473 C CA . ALA A 1 343 ? 39.334 32.491 25.962 1.00 24.18 336 ALA A CA 1
ATOM 2474 C C . ALA A 1 343 ? 38.839 33.496 24.929 1.00 24.93 336 ALA A C 1
ATOM 2475 O O . ALA A 1 343 ? 38.078 34.417 25.258 1.00 23.20 336 ALA A O 1
ATOM 2477 N N . LYS A 1 344 ? 39.260 33.337 23.676 1.00 20.80 337 LYS A N 1
ATOM 2478 C CA . LYS A 1 344 ? 38.743 34.190 22.607 1.00 22.88 337 LYS A CA 1
ATOM 2479 C C . LYS A 1 344 ? 37.219 34.118 22.529 1.00 21.70 337 LYS A C 1
ATOM 2480 O O . LYS A 1 344 ? 36.544 35.147 22.413 1.00 22.66 337 LYS A O 1
ATOM 2486 N N . ASP A 1 345 ? 36.651 32.913 22.595 1.00 21.70 338 ASP A N 1
ATOM 2487 C CA . ASP A 1 345 ? 35.197 32.787 22.497 1.00 21.02 338 ASP A CA 1
ATOM 2488 C C . ASP A 1 345 ? 34.495 33.536 23.626 1.00 23.69 338 ASP A C 1
ATOM 2489 O O . ASP A 1 345 ? 33.540 34.282 23.383 1.00 21.43 338 ASP A O 1
ATOM 2494 N N . ILE A 1 346 ? 34.956 33.374 24.872 1.00 22.86 339 ILE A N 1
ATOM 2495 C CA . ILE A 1 346 ? 34.282 34.091 25.957 1.00 20.96 339 ILE A CA 1
ATOM 2496 C C . ILE A 1 346 ? 34.406 35.602 25.760 1.00 20.70 339 ILE A C 1
ATOM 2497 O O . ILE A 1 346 ? 33.455 36.355 25.997 1.00 21.38 339 ILE A O 1
ATOM 2502 N N . SER A 1 347 ? 35.568 36.069 25.300 1.00 22.38 340 SER A N 1
ATOM 2503 C CA . SER A 1 347 ? 35.713 37.491 25.004 1.00 24.06 340 SER A CA 1
ATOM 2504 C C . SER A 1 347 ? 34.710 37.944 23.944 1.00 25.64 340 SER A C 1
ATOM 2505 O O . SER A 1 347 ? 34.086 39.010 24.073 1.00 23.26 340 SER A O 1
ATOM 2508 N N . LEU A 1 348 ? 34.510 37.129 22.916 1.00 22.48 341 LEU A N 1
ATOM 2509 C CA . LEU A 1 348 ? 33.562 37.500 21.876 1.00 22.74 341 LEU A CA 1
ATOM 2510 C C . LEU A 1 348 ? 32.141 37.518 22.420 1.00 24.10 341 LEU A C 1
ATOM 2511 O O . LEU A 1 348 ? 31.342 38.388 22.049 1.00 22.40 341 LEU A O 1
ATOM 2516 N N . MET A 1 349 ? 31.800 36.567 23.298 1.00 23.10 342 MET A N 1
ATOM 2517 C CA . MET A 1 349 ? 30.453 36.584 23.853 1.00 23.29 342 MET A CA 1
ATOM 2518 C C . MET A 1 349 ? 30.213 37.838 24.663 1.00 23.25 342 MET A C 1
ATOM 2519 O O . MET A 1 349 ? 29.139 38.443 24.578 1.00 24.96 342 MET A O 1
ATOM 2524 N N . LYS A 1 350 ? 31.196 38.246 25.456 1.00 25.14 343 LYS A N 1
ATOM 2525 C CA . LYS A 1 350 ? 31.019 39.454 26.248 1.00 27.44 343 LYS A CA 1
ATOM 2526 C C . LYS A 1 350 ? 30.972 40.690 25.356 1.00 26.02 343 LYS A C 1
ATOM 2527 O O . LYS A 1 350 ? 30.201 41.624 25.612 1.00 24.38 343 LYS A O 1
ATOM 2533 N N . TRP A 1 351 ? 31.780 40.707 24.298 1.00 24.08 344 TRP A N 1
ATOM 2534 C CA . TRP A 1 351 ? 31.749 41.813 23.345 1.00 26.59 344 TRP A CA 1
ATOM 2535 C C . TRP A 1 351 ? 30.377 41.935 22.693 1.00 24.31 344 TRP A C 1
ATOM 2536 O O . TRP A 1 351 ? 29.860 43.043 22.513 1.00 25.40 344 TRP A O 1
ATOM 2547 N N . GLN A 1 352 ? 29.742 40.794 22.393 1.00 22.65 345 GLN A N 1
ATOM 2548 C CA . GLN A 1 352 ? 28.439 40.758 21.739 1.00 23.33 345 GLN A CA 1
ATOM 2549 C C . GLN A 1 352 ? 27.266 41.013 22.684 1.00 24.04 345 GLN A C 1
ATOM 2550 O O . GLN A 1 352 ? 26.138 41.201 22.207 1.00 25.20 345 GLN A O 1
ATOM 2556 N N . GLY A 1 353 ? 27.490 41.012 23.998 1.00 23.63 346 GLY A N 1
ATOM 2557 C CA . GLY A 1 353 ? 26.415 41.173 24.958 1.00 25.47 346 GLY A CA 1
ATOM 2558 C C . GLY A 1 353 ? 25.710 39.894 25.361 1.00 22.62 346 GLY A C 1
ATOM 2559 O O . GLY A 1 353 ? 24.622 39.965 25.944 1.00 22.74 346 GLY A O 1
ATOM 2560 N N . ALA A 1 354 ? 26.284 38.731 25.072 1.00 20.51 347 ALA A N 1
ATOM 2561 C CA . ALA A 1 354 ? 25.667 37.475 25.479 1.00 21.44 347 ALA A CA 1
ATOM 2562 C C . ALA A 1 354 ? 25.941 37.205 26.957 1.00 19.97 347 ALA A C 1
ATOM 2563 O O . ALA A 1 354 ? 26.878 37.753 27.545 1.00 22.04 347 ALA A O 1
ATOM 2565 N N . ASN A 1 355 ? 25.116 36.335 27.557 1.00 20.29 348 ASN A N 1
ATOM 2566 C CA . ASN A 1 355 ? 25.349 35.912 28.935 1.00 23.02 348 ASN A CA 1
ATOM 2567 C C . ASN A 1 355 ? 25.387 34.400 29.118 1.00 22.46 348 ASN A C 1
ATOM 2568 O O . ASN A 1 355 ? 25.550 33.946 30.259 1.00 23.78 348 ASN A O 1
ATOM 2573 N N . SER A 1 356 ? 25.257 33.605 28.052 1.00 20.61 349 SER A N 1
ATOM 2574 C CA . SER A 1 356 ? 25.017 32.183 28.272 1.00 23.28 349 SER A CA 1
ATOM 2575 C C . SER A 1 356 ? 25.302 31.379 27.007 1.00 24.76 349 SER A C 1
ATOM 2576 O O . SER A 1 356 ? 25.366 31.923 25.897 1.00 23.19 349 SER A O 1
ATOM 2579 N N . PHE A 1 357 ? 25.442 30.062 27.190 1.00 21.49 350 PHE A N 1
ATOM 2580 C CA . PHE A 1 357 ? 25.464 29.137 26.063 1.00 23.74 350 PHE A CA 1
ATOM 2581 C C . PHE A 1 357 ? 25.108 27.740 26.558 1.00 25.82 350 PHE A C 1
ATOM 2582 O O . PHE A 1 357 ? 25.048 27.479 27.759 1.00 23.77 350 PHE A O 1
ATOM 2590 N N . ARG A 1 358 ? 24.828 26.856 25.603 1.00 22.16 351 ARG A N 1
ATOM 2591 C CA . ARG A 1 358 ? 24.514 25.458 25.859 1.00 23.98 351 ARG A CA 1
ATOM 2592 C C . ARG A 1 358 ? 25.659 24.614 25.319 1.00 23.98 351 ARG A C 1
ATOM 2593 O O . ARG A 1 358 ? 26.192 24.919 24.244 1.00 21.30 351 ARG A O 1
ATOM 2601 N N . THR A 1 359 ? 26.034 23.557 26.059 1.00 20.25 352 THR A N 1
ATOM 2602 C CA . THR A 1 359 ? 27.098 22.648 25.623 1.00 21.44 352 THR A CA 1
ATOM 2603 C C . THR A 1 359 ? 26.544 21.633 24.611 1.00 19.98 352 THR A C 1
ATOM 2604 O O . THR A 1 359 ? 26.559 20.421 24.808 1.00 22.12 352 THR A O 1
ATOM 2608 N N . SER A 1 360 ? 26.057 22.149 23.494 1.00 22.12 353 SER A N 1
ATOM 2609 C CA . SER A 1 360 ? 25.617 21.284 22.403 1.00 22.39 353 SER A CA 1
ATOM 2610 C C . SER A 1 360 ? 26.821 20.596 21.757 1.00 21.24 353 SER A C 1
ATOM 2611 O O . SER A 1 360 ? 27.834 21.241 21.476 1.00 24.76 353 SER A O 1
ATOM 2614 N N . HIS A 1 361 ? 26.764 19.270 21.572 1.00 22.12 354 HIS A N 1
ATOM 2615 C CA . HIS A 1 361 ? 25.742 18.360 22.067 1.00 23.33 354 HIS A CA 1
ATOM 2616 C C . HIS A 1 361 ? 26.450 17.275 22.879 1.00 21.91 354 HIS A C 1
ATOM 2617 O O . HIS A 1 361 ? 26.291 16.082 22.624 1.00 23.33 354 HIS A O 1
ATOM 2624 N N . TYR A 1 362 ? 27.268 17.699 23.819 1.00 21.44 355 TYR A N 1
ATOM 2625 C CA . TYR A 1 362 ? 28.095 16.816 24.638 1.00 22.52 355 TYR A CA 1
ATOM 2626 C C . TYR A 1 362 ? 28.707 17.674 25.739 1.00 20.94 355 TYR A C 1
ATOM 2627 O O . TYR A 1 362 ? 28.841 18.889 25.557 1.00 23.24 355 TYR A O 1
ATOM 2636 N N . PRO A 1 363 ? 29.063 17.099 26.884 1.00 22.72 356 PRO A N 1
ATOM 2637 C CA . PRO A 1 363 ? 29.824 17.853 27.888 1.00 21.55 356 PRO A CA 1
ATOM 2638 C C . PRO A 1 363 ? 31.090 18.447 27.277 1.00 24.01 356 PRO A C 1
ATOM 2639 O O . PRO A 1 363 ? 31.755 17.818 26.446 1.00 23.05 356 PRO A O 1
ATOM 2643 N N . TYR A 1 364 ? 31.386 19.700 27.641 1.00 21.89 357 TYR A N 1
ATOM 2644 C CA . TYR A 1 364 ? 32.603 20.364 27.187 1.00 25.11 357 TYR A CA 1
ATOM 2645 C C . TYR A 1 364 ? 33.734 20.098 28.175 1.00 22.01 357 TYR A C 1
ATOM 2646 O O . TYR A 1 364 ? 33.526 19.514 29.240 1.00 23.69 357 TYR A O 1
ATOM 2655 N N . SER A 1 365 ? 34.946 20.539 27.808 1.00 23.01 358 SER A N 1
ATOM 2656 C CA . SER A 1 365 ? 36.110 20.325 28.663 1.00 21.04 358 SER A CA 1
ATOM 2657 C C . SER A 1 365 ? 35.932 20.999 30.017 1.00 26.09 358 SER A C 1
ATOM 2658 O O . SER A 1 365 ? 35.250 22.020 30.149 1.00 22.72 358 SER A O 1
ATOM 2661 N N . GLU A 1 366 ? 36.562 20.415 31.037 1.00 21.43 359 GLU A N 1
ATOM 2662 C CA . GLU A 1 366 ? 36.551 21.052 32.352 1.00 24.59 359 GLU A CA 1
ATOM 2663 C C . GLU A 1 366 ? 37.227 22.413 32.312 1.00 23.19 359 GLU A C 1
ATOM 2664 O O . GLU A 1 366 ? 36.871 23.304 33.091 1.00 24.47 359 GLU A O 1
ATOM 2670 N N . GLU A 1 367 ? 38.231 22.580 31.446 1.00 22.48 360 GLU A N 1
ATOM 2671 C CA . GLU A 1 367 ? 38.891 23.877 31.317 1.00 24.75 360 GLU A CA 1
ATOM 2672 C C . GLU A 1 367 ? 37.902 24.960 30.903 1.00 25.03 360 GLU A C 1
ATOM 2673 O O . GLU A 1 367 ? 37.943 26.082 31.421 1.00 25.27 360 GLU A O 1
ATOM 2679 N N . MET A 1 368 ? 37.003 24.641 29.969 1.00 22.22 361 MET A N 1
ATOM 2680 C CA . MET A 1 368 ? 35.931 25.569 29.609 1.00 22.85 361 MET A CA 1
ATOM 2681 C C . MET A 1 368 ? 34.989 25.831 30.763 1.00 22.64 361 MET A C 1
ATOM 2682 O O . MET A 1 368 ? 34.640 26.989 31.027 1.00 24.51 361 MET A O 1
ATOM 2687 N N . MET A 1 369 ? 34.523 24.765 31.427 1.00 22.77 362 MET A N 1
ATOM 2688 C CA . MET A 1 369 ? 33.607 24.932 32.547 1.00 21.33 362 MET A CA 1
ATOM 2689 C C . MET A 1 369 ? 34.210 25.808 33.643 1.00 24.17 362 MET A C 1
ATOM 2690 O O . MET A 1 369 ? 33.529 26.684 34.193 1.00 23.80 362 MET A O 1
ATOM 2695 N N . ARG A 1 370 ? 35.481 25.588 33.976 1.00 23.18 363 ARG A N 1
ATOM 2696 C CA . ARG A 1 370 ? 36.112 26.388 35.018 1.00 22.81 363 ARG A CA 1
ATOM 2697 C C . ARG A 1 370 ? 36.282 27.834 34.572 1.00 26.31 363 ARG A C 1
ATOM 2698 O O . ARG A 1 370 ? 36.133 28.762 35.382 1.00 22.16 363 ARG A O 1
ATOM 2706 N N . LEU A 1 371 ? 36.574 28.049 33.290 1.00 21.71 364 LEU A N 1
ATOM 2707 C CA . LEU A 1 371 ? 36.685 29.415 32.788 1.00 22.03 364 LEU A CA 1
ATOM 2708 C C . LEU A 1 371 ? 35.334 30.121 32.807 1.00 23.64 364 LEU A C 1
ATOM 2709 O O . LEU A 1 371 ? 35.262 31.321 33.090 1.00 23.82 364 LEU A O 1
ATOM 2714 N N . CYS A 1 372 ? 34.254 29.402 32.488 1.00 20.44 365 CYS A N 1
ATOM 2715 C CA . CYS A 1 372 ? 32.933 30.014 32.560 1.00 20.32 365 CYS A CA 1
ATOM 2716 C C . CYS A 1 372 ? 32.587 30.420 33.989 1.00 24.78 365 CYS A C 1
ATOM 2717 O O . CYS A 1 372 ? 31.957 31.459 34.201 1.00 21.05 365 CYS A O 1
ATOM 2720 N N . ASP A 1 373 ? 32.959 29.601 34.974 1.00 23.69 366 ASP A N 1
ATOM 2721 C CA . ASP A 1 373 ? 32.823 30.012 36.375 1.00 23.20 366 ASP A CA 1
ATOM 2722 C C . ASP A 1 373 ? 33.582 31.310 36.640 1.00 25.68 366 ASP A C 1
ATOM 2723 O O . ASP A 1 373 ? 33.088 32.203 37.341 1.00 22.13 366 ASP A O 1
ATOM 2728 N N . GLU A 1 374 ? 34.793 31.426 36.099 1.00 23.19 367 GLU A N 1
ATOM 2729 C CA . GLU A 1 374 ? 35.627 32.590 36.384 1.00 22.82 367 GLU A CA 1
ATOM 2730 C C . GLU A 1 374 ? 35.119 33.836 35.670 1.00 26.78 367 GLU A C 1
ATOM 2731 O O . GLU A 1 374 ? 35.336 34.952 36.156 1.00 24.62 367 GLU A O 1
ATOM 2737 N N . GLU A 1 375 ? 34.461 33.672 34.518 1.00 23.00 368 GLU A N 1
ATOM 2738 C CA . GLU A 1 375 ? 34.091 34.799 33.669 1.00 24.01 368 GLU A CA 1
ATOM 2739 C C . GLU A 1 375 ? 32.630 35.198 33.815 1.00 20.91 368 GLU A C 1
ATOM 2740 O O . GLU A 1 375 ? 32.242 36.255 33.306 1.00 25.67 368 GLU A O 1
ATOM 2746 N N . GLY A 1 376 ? 31.822 34.381 34.491 1.00 22.98 369 GLY A N 1
ATOM 2747 C CA . GLY A 1 376 ? 30.421 34.688 34.679 1.00 20.59 369 GLY A CA 1
ATOM 2748 C C . GLY A 1 376 ? 29.512 34.340 33.530 1.00 24.71 369 GLY A C 1
ATOM 2749 O O . GLY A 1 376 ? 28.498 35.023 33.339 1.00 24.94 369 GLY A O 1
ATOM 2750 N N . ILE A 1 377 ? 29.836 33.295 32.752 1.00 23.71 370 ILE A N 1
ATOM 2751 C CA . ILE A 1 377 ? 28.982 32.821 31.660 1.00 22.87 370 ILE A CA 1
ATOM 2752 C C . ILE A 1 377 ? 28.099 31.686 32.163 1.00 25.29 370 ILE A C 1
ATOM 2753 O O . ILE A 1 377 ? 28.601 30.675 32.676 1.00 26.29 370 ILE A O 1
ATOM 2758 N N . VAL A 1 378 ? 26.785 31.841 31.983 1.00 22.34 371 VAL A N 1
ATOM 2759 C CA . VAL A 1 378 ? 25.786 30.863 32.400 1.00 21.34 371 VAL A CA 1
ATOM 2760 C C . VAL A 1 378 ? 25.747 29.727 31.383 1.00 24.84 371 VAL A C 1
ATOM 2761 O O . VAL A 1 378 ? 25.848 29.963 30.171 1.00 23.49 371 VAL A O 1
ATOM 2765 N N . VAL A 1 379 ? 25.627 28.478 31.852 1.00 22.68 372 VAL A N 1
ATOM 2766 C CA . VAL A 1 379 ? 25.760 27.310 30.978 1.00 21.36 372 VAL A CA 1
ATOM 2767 C C . VAL A 1 379 ? 24.557 26.392 31.164 1.00 24.40 372 VAL A C 1
ATOM 2768 O O . VAL A 1 379 ? 24.162 26.088 32.297 1.00 22.60 372 VAL A O 1
ATOM 2772 N N . ILE A 1 380 ? 23.980 25.950 30.055 1.00 21.70 373 ILE A N 1
ATOM 2773 C CA . ILE A 1 380 ? 23.064 24.815 30.036 1.00 21.24 373 ILE A CA 1
ATOM 2774 C C . ILE A 1 380 ? 23.891 23.584 29.680 1.00 25.40 373 ILE A C 1
ATOM 2775 O O . ILE A 1 380 ? 24.432 23.494 28.574 1.00 23.13 373 ILE A O 1
ATOM 2780 N N . ASP A 1 381 ? 24.002 22.642 30.618 1.00 21.86 374 ASP A N 1
ATOM 2781 C CA . ASP A 1 381 ? 24.952 21.533 30.547 1.00 22.86 374 ASP A CA 1
ATOM 2782 C C . ASP A 1 381 ? 24.226 20.330 29.961 1.00 25.94 374 ASP A C 1
ATOM 2783 O O . ASP A 1 381 ? 23.283 19.824 30.571 1.00 22.10 374 ASP A O 1
ATOM 2788 N N . GLU A 1 382 ? 24.665 19.872 28.792 1.00 22.30 375 GLU A N 1
ATOM 2789 C CA . GLU A 1 382 ? 23.908 18.901 28.005 1.00 22.23 375 GLU A CA 1
ATOM 2790 C C . GLU A 1 382 ? 24.660 17.579 27.911 1.00 25.69 375 GLU A C 1
ATOM 2791 O O . GLU A 1 382 ? 25.890 17.563 27.783 1.00 25.72 375 GLU A O 1
ATOM 2797 N N . THR A 1 383 ? 23.921 16.472 27.965 1.00 21.80 376 THR A N 1
ATOM 2798 C CA . THR A 1 383 ? 24.529 15.159 27.777 1.00 23.28 376 THR A CA 1
ATOM 2799 C C . THR A 1 383 ? 24.935 14.941 26.314 1.00 22.94 376 THR A C 1
ATOM 2800 O O . THR A 1 383 ? 24.704 15.775 25.427 1.00 24.07 376 THR A O 1
ATOM 2804 N N . THR A 1 384 ? 25.502 13.757 26.053 1.00 21.73 377 THR A N 1
ATOM 2805 C CA . THR A 1 384 ? 25.864 13.304 24.708 1.00 20.95 377 THR A CA 1
ATOM 2806 C C . THR A 1 384 ? 24.676 12.756 23.921 1.00 25.71 377 THR A C 1
ATOM 2807 O O . THR A 1 384 ? 24.871 12.222 22.818 1.00 23.30 377 THR A O 1
ATOM 2811 N N . ALA A 1 385 ? 23.455 12.867 24.451 1.00 23.25 378 ALA A N 1
ATOM 2812 C CA . ALA A 1 385 ? 22.301 12.153 23.891 1.00 24.72 378 ALA A CA 1
ATOM 2813 C C . ALA A 1 385 ? 21.654 12.924 22.735 1.00 26.14 378 ALA A C 1
ATOM 2814 O O . ALA A 1 385 ? 20.552 13.469 22.840 1.00 26.36 378 ALA A O 1
ATOM 2816 N N . VAL A 1 386 ? 22.346 12.915 21.601 1.00 23.05 379 VAL A N 1
ATOM 2817 C CA . VAL A 1 386 ? 21.809 13.413 20.343 1.00 23.24 379 VAL A CA 1
ATOM 2818 C C . VAL A 1 386 ? 21.716 12.233 19.374 1.00 22.95 379 VAL A C 1
ATOM 2819 O O . VAL A 1 386 ? 22.535 11.307 19.406 1.00 25.13 379 VAL A O 1
ATOM 2823 N N . GLY A 1 387 ? 20.693 12.252 18.532 1.00 21.63 380 GLY A N 1
ATOM 2824 C CA . GLY A 1 387 ? 20.460 11.167 17.586 1.00 25.22 380 GLY A CA 1
ATOM 2825 C C . GLY A 1 387 ? 19.516 10.077 18.064 1.00 21.99 380 GLY A C 1
ATOM 2826 O O . GLY A 1 387 ? 19.349 9.076 17.355 1.00 25.66 380 GLY A O 1
ATOM 2827 N N . VAL A 1 388 ? 18.895 10.240 19.233 1.00 24.92 381 VAL A N 1
ATOM 2828 C CA . VAL A 1 388 ? 17.958 9.261 19.792 1.00 23.10 381 VAL A CA 1
ATOM 2829 C C . VAL A 1 388 ? 16.630 9.403 19.063 1.00 22.38 381 VAL A C 1
ATOM 2830 O O . VAL A 1 388 ? 15.634 9.901 19.618 1.00 24.92 381 VAL A O 1
ATOM 2834 N N . HIS A 1 389 ? 16.619 8.957 17.808 1.00 25.84 382 HIS A N 1
ATOM 2835 C CA . HIS A 1 389 ? 15.519 9.189 16.891 1.00 27.57 382 HIS A CA 1
ATOM 2836 C C . HIS A 1 389 ? 15.731 8.282 15.687 1.00 28.44 382 HIS A C 1
ATOM 2837 O O . HIS A 1 389 ? 16.694 8.460 14.932 1.00 30.16 382 HIS A O 1
ATOM 2844 N N . LEU A 1 390 ? 14.870 7.285 15.508 1.00 29.70 383 LEU A N 1
ATOM 2845 C CA . LEU A 1 390 ? 15.029 6.341 14.409 1.00 31.71 383 LEU A CA 1
ATOM 2846 C C . LEU A 1 390 ? 14.078 6.608 13.255 1.00 35.61 383 LEU A C 1
ATOM 2847 O O . LEU A 1 390 ? 13.968 5.769 12.356 1.00 31.91 383 LEU A O 1
ATOM 2852 N N . ASN A 1 391 ? 13.403 7.755 13.241 1.00 34.16 384 ASN A N 1
ATOM 2853 C CA . ASN A 1 391 ? 12.378 8.001 12.231 1.00 37.69 384 ASN A CA 1
ATOM 2854 C C . ASN A 1 391 ? 12.423 9.440 11.733 1.00 37.63 384 ASN A C 1
ATOM 2855 O O . ASN A 1 391 ? 11.382 10.076 11.546 1.00 39.49 384 ASN A O 1
ATOM 2860 N N . PHE A 1 392 ? 13.620 9.983 11.514 1.00 35.91 385 PHE A N 1
ATOM 2861 C CA . PHE A 1 392 ? 13.703 11.375 11.065 1.00 41.34 385 PHE A CA 1
ATOM 2862 C C . PHE A 1 392 ? 14.084 11.469 9.591 1.00 42.94 385 PHE A C 1
ATOM 2863 O O . PHE A 1 392 ? 13.323 12.018 8.793 1.00 61.04 385 PHE A O 1
ATOM 2871 N N . ARG A 1 403 ? 7.642 -0.706 10.107 1.00 54.83 396 ARG A N 1
ATOM 2872 C CA . ARG A 1 403 ? 8.275 0.515 10.599 1.00 54.79 396 ARG A CA 1
ATOM 2873 C C . ARG A 1 403 ? 8.643 0.375 12.078 1.00 46.75 396 ARG A C 1
ATOM 2874 O O . ARG A 1 403 ? 7.772 0.161 12.926 1.00 49.76 396 ARG A O 1
ATOM 2876 N N . VAL A 1 404 ? 9.932 0.487 12.385 1.00 41.64 397 VAL A N 1
ATOM 2877 C CA . VAL A 1 404 ? 10.414 0.405 13.763 1.00 40.41 397 VAL A CA 1
ATOM 2878 C C . VAL A 1 404 ? 10.380 1.800 14.375 1.00 41.81 397 VAL A C 1
ATOM 2879 O O . VAL A 1 404 ? 10.934 2.748 13.806 1.00 43.42 397 VAL A O 1
ATOM 2883 N N . ASN A 1 405 ? 9.712 1.930 15.520 1.00 37.13 398 ASN A N 1
ATOM 2884 C CA . ASN A 1 405 ? 9.655 3.188 16.254 1.00 37.51 398 ASN A CA 1
ATOM 2885 C C . ASN A 1 405 ? 10.860 3.323 17.179 1.00 35.35 398 ASN A C 1
ATOM 2886 O O . ASN A 1 405 ? 11.357 2.334 17.734 1.00 29.76 398 ASN A O 1
ATOM 2891 N N . THR A 1 406 ? 11.307 4.570 17.359 1.00 26.27 399 THR A N 1
ATOM 2892 C CA . THR A 1 406 ? 12.468 4.842 18.204 1.00 24.95 399 THR A CA 1
ATOM 2893 C C . THR A 1 406 ? 12.381 4.132 19.550 1.00 25.75 399 THR A C 1
ATOM 2894 O O . THR A 1 406 ? 13.353 3.509 20.003 1.00 26.74 399 THR A O 1
ATOM 2898 N N . PHE A 1 407 ? 11.227 4.224 20.212 1.00 25.61 400 PHE A N 1
ATOM 2899 C CA . PHE A 1 407 ? 11.085 3.724 21.573 1.00 27.12 400 PHE A CA 1
ATOM 2900 C C . PHE A 1 407 ? 10.262 2.437 21.641 1.00 31.57 400 PHE A C 1
ATOM 2901 O O . PHE A 1 407 ? 9.693 2.095 22.689 1.00 32.23 400 PHE A O 1
ATOM 2909 N N . ASP A 1 408 ? 10.251 1.686 20.541 1.00 28.89 401 ASP A N 1
ATOM 2910 C CA . ASP A 1 408 ? 9.797 0.301 20.561 1.00 31.89 401 ASP A CA 1
ATOM 2911 C C . ASP A 1 408 ? 10.669 -0.498 21.528 1.00 31.97 401 ASP A C 1
ATOM 2912 O O . ASP A 1 408 ? 11.760 -0.056 21.896 1.00 31.75 401 ASP A O 1
ATOM 2917 N N . PRO A 1 409 ? 10.214 -1.682 21.958 1.00 32.36 402 PRO A N 1
ATOM 2918 C CA . PRO A 1 409 ? 11.077 -2.529 22.792 1.00 30.51 402 PRO A CA 1
ATOM 2919 C C . PRO A 1 409 ? 12.377 -2.846 22.063 1.00 29.40 402 PRO A C 1
ATOM 2920 O O . PRO A 1 409 ? 12.378 -3.064 20.852 1.00 29.84 402 PRO A O 1
ATOM 2924 N N . ILE A 1 410 ? 13.489 -2.870 22.815 1.00 25.85 403 ILE A N 1
ATOM 2925 C CA . ILE A 1 410 ? 14.791 -3.203 22.226 1.00 27.58 403 ILE A CA 1
ATOM 2926 C C . ILE A 1 410 ? 14.718 -4.492 21.407 1.00 28.83 403 ILE A C 1
ATOM 2927 O O . ILE A 1 410 ? 15.282 -4.578 20.306 1.00 27.70 403 ILE A O 1
ATOM 2932 N N . GLU A 1 411 ? 14.012 -5.508 21.920 1.00 27.13 404 GLU A N 1
ATOM 2933 C CA . GLU A 1 411 ? 13.933 -6.800 21.238 1.00 31.60 404 GLU A CA 1
ATOM 2934 C C . GLU A 1 411 ? 13.187 -6.714 19.911 1.00 31.78 404 GLU A C 1
ATOM 2935 O O . GLU A 1 411 ? 13.238 -7.669 19.124 1.00 29.58 404 GLU A O 1
ATOM 2941 N N . GLN A 1 412 ? 12.496 -5.602 19.646 1.00 27.04 405 GLN A N 1
ATOM 2942 C CA . GLN A 1 412 ? 11.838 -5.385 18.363 1.00 28.06 405 GLN A CA 1
ATOM 2943 C C . GLN A 1 412 ? 12.496 -4.272 17.562 1.00 34.14 405 GLN A C 1
ATOM 2944 O O . GLN A 1 412 ? 11.906 -3.793 16.590 1.00 31.06 405 GLN A O 1
ATOM 2950 N N . GLY A 1 413 ? 13.703 -3.856 17.946 1.00 28.57 406 GLY A N 1
ATOM 2951 C CA . GLY A 1 413 ? 14.481 -2.919 17.163 1.00 31.67 406 GLY A CA 1
ATOM 2952 C C . GLY A 1 413 ? 14.546 -1.511 17.714 1.00 34.52 406 GLY A C 1
ATOM 2953 O O . GLY A 1 413 ? 15.192 -0.660 17.090 1.00 27.37 406 GLY A O 1
ATOM 2954 N N . GLY A 1 414 ? 13.902 -1.234 18.845 1.00 29.98 407 GLY A N 1
ATOM 2955 C CA . GLY A 1 414 ? 13.988 0.081 19.458 1.00 27.66 407 GLY A CA 1
ATOM 2956 C C . GLY A 1 414 ? 15.414 0.457 19.833 1.00 28.25 407 GLY A C 1
ATOM 2957 O O . GLY A 1 414 ? 16.330 -0.360 19.882 1.00 28.20 407 GLY A O 1
ATOM 2958 N N . ILE A 1 415 ? 15.590 1.753 20.117 1.00 29.14 408 ILE A N 1
ATOM 2959 C CA . ILE A 1 415 ? 16.912 2.298 20.418 1.00 28.48 408 ILE A CA 1
ATOM 2960 C C . ILE A 1 415 ? 17.477 1.650 21.677 1.00 25.34 408 ILE A C 1
ATOM 2961 O O . ILE A 1 415 ? 16.744 1.308 22.610 1.00 26.00 408 ILE A O 1
ATOM 2966 N N . ARG A 1 416 ? 18.796 1.459 21.699 1.00 25.45 409 ARG A N 1
ATOM 2967 C CA . ARG A 1 416 ? 19.470 0.708 22.751 1.00 28.84 409 ARG A CA 1
ATOM 2968 C C . ARG A 1 416 ? 20.319 1.601 23.654 1.00 30.65 409 ARG A C 1
ATOM 2969 O O . ARG A 1 416 ? 21.291 1.134 24.248 1.00 33.84 409 ARG A O 1
ATOM 2973 N N . THR A 1 417 ? 19.953 2.875 23.793 1.00 25.59 410 THR A N 1
ATOM 2974 C CA . THR A 1 417 ? 20.801 3.844 24.482 1.00 26.70 410 THR A CA 1
ATOM 2975 C C . THR A 1 417 ? 20.454 4.100 25.947 1.00 27.17 410 THR A C 1
ATOM 2976 O O . THR A 1 417 ? 21.245 4.761 26.633 1.00 25.81 410 THR A O 1
ATOM 2980 N N . GLN A 1 418 ? 19.307 3.631 26.457 1.00 28.15 411 GLN A N 1
ATOM 2981 C CA . GLN A 1 418 ? 18.858 4.105 27.772 1.00 27.02 411 GLN A CA 1
ATOM 2982 C C . GLN A 1 418 ? 19.860 3.801 28.877 1.00 29.15 411 GLN A C 1
ATOM 2983 O O . GLN A 1 418 ? 20.101 4.644 29.752 1.00 27.55 411 GLN A O 1
ATOM 2989 N N A SER A 1 419 ? 20.437 2.595 28.869 0.72 28.21 412 SER A N 1
ATOM 2990 N N B SER A 1 419 ? 20.441 2.597 28.877 0.28 28.27 412 SER A N 1
ATOM 2991 C CA A SER A 1 419 ? 21.342 2.195 29.943 0.72 28.30 412 SER A CA 1
ATOM 2992 C CA B SER A 1 419 ? 21.328 2.212 29.973 0.28 28.36 412 SER A CA 1
ATOM 2993 C C A SER A 1 419 ? 22.557 3.110 30.005 0.72 27.50 412 SER A C 1
ATOM 2994 C C B SER A 1 419 ? 22.575 3.089 30.014 0.28 27.57 412 SER A C 1
ATOM 2995 O O A SER A 1 419 ? 22.955 3.576 31.084 0.72 28.58 412 SER A O 1
ATOM 2996 O O B SER A 1 419 ? 23.001 3.529 31.091 0.28 28.58 412 SER A O 1
ATOM 3001 N N . HIS A 1 420 ? 23.176 3.348 28.853 1.00 26.06 413 HIS A N 1
ATOM 3002 C CA . HIS A 1 420 ? 24.309 4.259 28.786 1.00 28.54 413 HIS A CA 1
ATOM 3003 C C . HIS A 1 420 ? 23.874 5.689 29.078 1.00 27.79 413 HIS A C 1
ATOM 3004 O O . HIS A 1 420 ? 24.624 6.452 29.692 1.00 27.46 413 HIS A O 1
ATOM 3011 N N . HIS A 1 421 ? 22.671 6.065 28.635 1.00 25.17 414 HIS A N 1
ATOM 3012 C CA . HIS A 1 421 ? 22.150 7.406 28.892 1.00 24.33 414 HIS A CA 1
ATOM 3013 C C . HIS A 1 421 ? 22.124 7.692 30.390 1.00 28.94 414 HIS A C 1
ATOM 3014 O O . HIS A 1 421 ? 22.511 8.779 30.839 1.00 27.04 414 HIS A O 1
ATOM 3021 N N . LYS A 1 422 ? 21.739 6.690 31.185 1.00 25.15 415 LYS A N 1
ATOM 3022 C CA . LYS A 1 422 ? 21.767 6.813 32.641 1.00 27.17 415 LYS A CA 1
ATOM 3023 C C . LYS A 1 422 ? 23.182 7.072 33.150 1.00 26.21 415 LYS A C 1
ATOM 3024 O O . LYS A 1 422 ? 23.400 7.943 34.001 1.00 28.33 415 LYS A O 1
ATOM 3030 N N . GLU A 1 423 ? 24.156 6.303 32.653 1.00 25.21 416 GLU A N 1
ATOM 3031 C CA . GLU A 1 423 ? 25.540 6.463 33.093 1.00 25.49 416 GLU A CA 1
ATOM 3032 C C . GLU A 1 423 ? 26.076 7.848 32.751 1.00 28.04 416 GLU A C 1
ATOM 3033 O O . GLU A 1 423 ? 26.783 8.463 33.561 1.00 27.08 416 GLU A O 1
ATOM 3039 N N . VAL A 1 424 ? 25.773 8.341 31.544 1.00 24.87 417 VAL A N 1
ATOM 3040 C CA . VAL A 1 424 ? 26.217 9.677 31.153 1.00 22.69 417 VAL A CA 1
ATOM 3041 C C . VAL A 1 424 ? 25.643 10.727 32.102 1.00 23.91 417 VAL A C 1
ATOM 3042 O O . VAL A 1 424 ? 26.346 11.655 32.505 1.00 24.15 417 VAL A O 1
ATOM 3046 N N . ILE A 1 425 ? 24.363 10.607 32.464 1.00 23.17 418 ILE A N 1
ATOM 3047 C CA . ILE A 1 425 ? 23.757 11.579 33.377 1.00 25.33 418 ILE A CA 1
ATOM 3048 C C . ILE A 1 425 ? 24.467 11.558 34.728 1.00 25.30 418 ILE A C 1
ATOM 3049 O O . ILE A 1 425 ? 24.809 12.612 35.280 1.00 24.82 418 ILE A O 1
ATOM 3054 N N . LYS A 1 426 ? 24.709 10.356 35.276 1.00 23.96 419 LYS A N 1
ATOM 3055 C CA . LYS A 1 426 ? 25.416 10.238 36.556 1.00 26.17 419 LYS A CA 1
ATOM 3056 C C . LYS A 1 426 ? 26.791 10.877 36.474 1.00 28.80 419 LYS A C 1
ATOM 3057 O O . LYS A 1 426 ? 27.207 11.614 37.374 1.00 25.05 419 LYS A O 1
ATOM 3063 N N . ASP A 1 427 ? 27.516 10.585 35.391 1.00 26.16 420 ASP A N 1
ATOM 3064 C CA . ASP A 1 427 ? 28.896 11.026 35.283 1.00 23.27 420 ASP A CA 1
ATOM 3065 C C . ASP A 1 427 ? 28.971 12.521 35.033 1.00 23.82 420 ASP A C 1
ATOM 3066 O O . ASP A 1 427 ? 29.870 13.191 35.552 1.00 26.27 420 ASP A O 1
ATOM 3071 N N . LEU A 1 428 ? 28.044 13.051 34.230 1.00 23.57 421 LEU A N 1
ATOM 3072 C CA . LEU A 1 428 ? 28.000 14.491 33.983 1.00 25.71 421 LEU A CA 1
ATOM 3073 C C . LEU A 1 428 ? 27.748 15.261 35.272 1.00 25.39 421 LEU A C 1
ATOM 3074 O O . LEU A 1 428 ? 28.475 16.202 35.602 1.00 23.50 421 LEU A O 1
ATOM 3079 N N . ILE A 1 429 ? 26.715 14.877 36.012 1.00 23.47 422 ILE A N 1
ATOM 3080 C CA . ILE A 1 429 ? 26.396 15.586 37.249 1.00 23.20 422 ILE A CA 1
ATOM 3081 C C . ILE A 1 429 ? 27.521 15.421 38.265 1.00 23.39 422 ILE A C 1
ATOM 3082 O O . ILE A 1 429 ? 27.916 16.385 38.930 1.00 23.78 422 ILE A O 1
ATOM 3087 N N . ALA A 1 430 ? 28.109 14.221 38.353 1.00 24.20 423 ALA A N 1
ATOM 3088 C CA . ALA A 1 430 ? 29.221 14.025 39.279 1.00 28.10 423 ALA A CA 1
ATOM 3089 C C . ALA A 1 430 ? 30.380 14.967 38.965 1.00 27.06 423 ALA A C 1
ATOM 3090 O O . ALA A 1 430 ? 31.029 15.491 39.879 1.00 25.60 423 ALA A O 1
ATOM 3092 N N . ARG A 1 431 ? 30.650 15.205 37.674 1.00 22.60 424 ARG A N 1
ATOM 3093 C CA . ARG A 1 431 ? 31.760 16.068 37.281 1.00 19.50 424 ARG A CA 1
ATOM 3094 C C . ARG A 1 431 ? 31.446 17.547 37.510 1.00 24.11 424 ARG A C 1
ATOM 3095 O O . ARG A 1 431 ? 32.314 18.309 37.953 1.00 23.31 424 ARG A O 1
ATOM 3103 N N . ASP A 1 432 ? 30.223 17.972 37.205 1.00 23.22 425 ASP A N 1
ATOM 3104 C CA . ASP A 1 432 ? 29.898 19.389 37.065 1.00 23.27 425 ASP A CA 1
ATOM 3105 C C . ASP A 1 432 ? 29.002 19.944 38.164 1.00 21.26 425 ASP A C 1
ATOM 3106 O O . ASP A 1 432 ? 28.647 21.126 38.103 1.00 23.56 425 ASP A O 1
ATOM 3111 N N . LYS A 1 433 ? 28.695 19.160 39.202 1.00 23.49 426 LYS A N 1
ATOM 3112 C CA . LYS A 1 433 ? 27.717 19.581 40.207 1.00 22.33 426 LYS A CA 1
ATOM 3113 C C . LYS A 1 433 ? 28.101 20.864 40.937 1.00 24.44 426 LYS A C 1
ATOM 3114 O O . LYS A 1 433 ? 27.210 21.591 41.394 1.00 25.94 426 LYS A O 1
ATOM 3120 N N . ASN A 1 434 ? 29.397 21.149 41.111 1.00 24.58 427 ASN A N 1
ATOM 3121 C CA . ASN A 1 434 ? 29.780 22.294 41.935 1.00 22.65 427 ASN A CA 1
ATOM 3122 C C . ASN A 1 434 ? 29.876 23.598 41.157 1.00 28.25 427 ASN A C 1
ATOM 3123 O O . ASN A 1 434 ? 30.149 24.642 41.766 1.00 25.12 427 ASN A O 1
ATOM 3128 N N . HIS A 1 435 ? 29.627 23.580 39.843 1.00 21.49 428 HIS A N 1
ATOM 3129 C CA . HIS A 1 435 ? 29.789 24.782 39.027 1.00 24.30 428 HIS A CA 1
ATOM 3130 C C . HIS A 1 435 ? 28.607 25.723 39.198 1.00 22.38 428 HIS A C 1
ATOM 3131 O O . HIS A 1 435 ? 27.465 25.377 38.859 1.00 22.82 428 HIS A O 1
ATOM 3138 N N . ALA A 1 436 ? 28.890 26.931 39.691 1.00 24.33 429 ALA A N 1
ATOM 3139 C CA . ALA A 1 436 ? 27.884 27.988 39.702 1.00 21.31 429 ALA A CA 1
ATOM 3140 C C . ALA A 1 436 ? 27.359 28.276 38.305 1.00 25.41 429 ALA A C 1
ATOM 3141 O O . ALA A 1 436 ? 26.168 28.576 38.137 1.00 23.49 429 ALA A O 1
ATOM 3143 N N . CYS A 1 437 ? 28.220 28.173 37.289 1.00 24.61 430 CYS A N 1
ATOM 3144 C CA . CYS A 1 437 ? 27.797 28.563 35.945 1.00 21.28 430 CYS A CA 1
ATOM 3145 C C . CYS A 1 437 ? 26.716 27.635 35.390 1.00 23.52 430 CYS A C 1
ATOM 3146 O O . CYS A 1 437 ? 25.936 28.046 34.518 1.00 26.11 430 CYS A O 1
ATOM 3149 N N . VAL A 1 438 ? 26.655 26.390 35.854 1.00 21.59 431 VAL A N 1
ATOM 3150 C CA . VAL A 1 438 ? 25.660 25.445 35.355 1.00 22.59 431 VAL A CA 1
ATOM 3151 C C . VAL A 1 438 ? 24.336 25.733 36.044 1.00 26.54 431 VAL A C 1
ATOM 3152 O O . VAL A 1 438 ? 24.224 25.595 37.266 1.00 25.84 431 VAL A O 1
ATOM 3156 N N . VAL A 1 439 ? 23.324 26.124 35.268 1.00 22.57 432 VAL A N 1
ATOM 3157 C CA . VAL A 1 439 ? 22.024 26.468 35.846 1.00 24.50 432 VAL A CA 1
ATOM 3158 C C . VAL A 1 439 ? 20.918 25.508 35.432 1.00 24.17 432 VAL A C 1
ATOM 3159 O O . VAL A 1 439 ? 19.810 25.578 35.999 1.00 24.25 432 VAL A O 1
ATOM 3163 N N . MET A 1 440 ? 21.170 24.607 34.483 1.00 21.94 433 MET A N 1
ATOM 3164 C CA . MET A 1 440 ? 20.123 23.740 33.970 1.00 24.44 433 MET A CA 1
ATOM 3165 C C . MET A 1 440 ? 20.798 22.550 33.293 1.00 23.94 433 MET A C 1
ATOM 3166 O O . MET A 1 440 ? 21.833 22.715 32.632 1.00 25.53 433 MET A O 1
ATOM 3171 N N . TRP A 1 441 ? 20.201 21.371 33.429 1.00 23.87 434 TRP A N 1
ATOM 3172 C CA . TRP A 1 441 ? 20.663 20.168 32.737 1.00 21.96 434 TRP A CA 1
ATOM 3173 C C . TRP A 1 441 ? 19.792 19.920 31.514 1.00 24.18 434 TRP A C 1
ATOM 3174 O O . TRP A 1 441 ? 18.559 19.962 31.613 1.00 23.44 434 TRP A O 1
ATOM 3185 N N . SER A 1 442 ? 20.425 19.665 30.362 1.00 21.68 435 SER A N 1
ATOM 3186 C CA . SER A 1 442 ? 19.710 19.244 29.160 1.00 23.55 435 SER A CA 1
ATOM 3187 C C . SER A 1 442 ? 19.909 17.742 28.976 1.00 23.07 435 SER A C 1
ATOM 3188 O O . SER A 1 442 ? 21.034 17.283 28.752 1.00 23.65 435 SER A O 1
ATOM 3191 N N . ILE A 1 443 ? 18.816 16.984 29.070 1.00 22.62 436 ILE A N 1
ATOM 3192 C CA . ILE A 1 443 ? 18.925 15.523 29.086 1.00 27.02 436 ILE A CA 1
ATOM 3193 C C . ILE A 1 443 ? 19.173 14.947 27.688 1.00 23.59 436 ILE A C 1
ATOM 3194 O O . ILE A 1 443 ? 19.813 13.894 27.555 1.00 24.19 436 ILE A O 1
ATOM 3199 N N . ALA A 1 444 ? 18.702 15.611 26.631 1.00 22.57 437 ALA A N 1
ATOM 3200 C CA . ALA A 1 444 ? 18.860 15.109 25.272 1.00 26.98 437 ALA A CA 1
ATOM 3201 C C . ALA A 1 444 ? 18.584 16.234 24.284 1.00 24.40 437 ALA A C 1
ATOM 3202 O O . ALA A 1 444 ? 17.834 17.167 24.588 1.00 28.90 437 ALA A O 1
ATOM 3204 N N . ASN A 1 445 ? 19.191 16.134 23.101 1.00 22.90 438 ASN A N 1
ATOM 3205 C CA . ASN A 1 445 ? 18.929 17.060 21.999 1.00 25.79 438 ASN A CA 1
ATOM 3206 C C . ASN A 1 445 ? 18.167 16.343 20.894 1.00 25.41 438 ASN A C 1
ATOM 3207 O O . ASN A 1 445 ? 18.700 15.411 20.268 1.00 22.73 438 ASN A O 1
ATOM 3212 N N . GLU A 1 446 ? 16.943 16.809 20.633 1.00 21.30 439 GLU A N 1
ATOM 3213 C CA . GLU A 1 446 ? 16.144 16.404 19.469 1.00 21.58 439 GLU A CA 1
ATOM 3214 C C . GLU A 1 446 ? 15.931 14.893 19.403 1.00 21.31 439 GLU A C 1
ATOM 3215 O O . GLU A 1 446 ? 16.029 14.276 18.335 1.00 25.01 439 GLU A O 1
ATOM 3221 N N . ALA A 1 447 ? 15.599 14.294 20.549 1.00 24.72 440 ALA A N 1
ATOM 3222 C CA . ALA A 1 447 ? 15.104 12.927 20.529 1.00 25.41 440 ALA A CA 1
ATOM 3223 C C . ALA A 1 447 ? 13.694 12.891 19.925 1.00 25.28 440 ALA A C 1
ATOM 3224 O O . ALA A 1 447 ? 13.061 13.928 19.703 1.00 25.27 440 ALA A O 1
ATOM 3226 N N . ASP A 1 448 ? 13.200 11.672 19.666 1.00 23.51 441 ASP A N 1
ATOM 3227 C CA . ASP A 1 448 ? 11.868 11.437 19.091 1.00 25.08 441 ASP A CA 1
ATOM 3228 C C . ASP A 1 448 ? 10.773 11.595 20.153 1.00 27.94 441 ASP A C 1
ATOM 3229 O O . ASP A 1 448 ? 10.045 10.658 20.483 1.00 27.24 441 ASP A O 1
ATOM 3234 N N . THR A 1 449 ? 10.647 12.813 20.691 1.00 26.85 442 THR A N 1
ATOM 3235 C CA . THR A 1 449 ? 9.829 13.007 21.894 1.00 23.56 442 THR A CA 1
ATOM 3236 C C . THR A 1 449 ? 8.346 13.211 21.610 1.00 25.69 442 THR A C 1
ATOM 3237 O O . THR A 1 449 ? 7.554 13.253 22.559 1.00 28.02 442 THR A O 1
ATOM 3241 N N . GLY A 1 450 ? 7.946 13.327 20.352 1.00 27.20 443 GLY A N 1
ATOM 3242 C CA . GLY A 1 450 ? 6.543 13.280 20.001 1.00 24.93 443 GLY A CA 1
ATOM 3243 C C . GLY A 1 450 ? 6.016 11.905 19.650 1.00 33.47 443 GLY A C 1
ATOM 3244 O O . GLY A 1 450 ? 4.885 11.795 19.165 1.00 32.24 443 GLY A O 1
ATOM 3245 N N . SER A 1 451 ? 6.794 10.847 19.860 1.00 28.52 444 SER A N 1
ATOM 3246 C CA . SER A 1 451 ? 6.391 9.505 19.466 1.00 25.86 444 SER A CA 1
ATOM 3247 C C . SER A 1 451 ? 6.047 8.670 20.695 1.00 35.10 444 SER A C 1
ATOM 3248 O O . SER A 1 451 ? 6.354 9.037 21.832 1.00 28.93 444 SER A O 1
ATOM 3251 N N . LYS A 1 452 ? 5.378 7.542 20.457 1.00 32.25 445 LYS A N 1
ATOM 3252 C CA . LYS A 1 452 ? 4.929 6.706 21.567 1.00 30.75 445 LYS A CA 1
ATOM 3253 C C . LYS A 1 452 ? 6.117 6.071 22.268 1.00 31.26 445 LYS A C 1
ATOM 3254 O O . LYS A 1 452 ? 7.045 5.573 21.624 1.00 33.67 445 LYS A O 1
ATOM 3256 N N . GLY A 1 453 ? 6.079 6.083 23.599 1.00 29.36 446 GLY A N 1
ATOM 3257 C CA . GLY A 1 453 ? 7.136 5.514 24.398 1.00 29.87 446 GLY A CA 1
ATOM 3258 C C . GLY A 1 453 ? 8.226 6.483 24.799 1.00 27.22 446 GLY A C 1
ATOM 3259 O O . GLY A 1 453 ? 9.126 6.102 25.553 1.00 25.88 446 GLY A O 1
ATOM 3260 N N . ALA A 1 454 ? 8.193 7.719 24.304 1.00 30.25 447 ALA A N 1
ATOM 3261 C CA . ALA A 1 454 ? 9.232 8.671 24.681 1.00 24.92 447 ALA A CA 1
ATOM 3262 C C . ALA A 1 454 ? 9.142 9.028 26.159 1.00 27.05 447 ALA A C 1
ATOM 3263 O O . ALA A 1 454 ? 10.167 9.100 26.847 1.00 25.92 447 ALA A O 1
ATOM 3265 N N . TYR A 1 455 ? 7.931 9.279 26.666 1.00 26.34 448 TYR A N 1
ATOM 3266 C CA . TYR A 1 455 ? 7.791 9.585 28.085 1.00 28.22 448 TYR A CA 1
ATOM 3267 C C . TYR A 1 455 ? 8.397 8.479 28.935 1.00 27.77 448 TYR A C 1
ATOM 3268 O O . TYR A 1 455 ? 9.114 8.751 29.903 1.00 30.17 448 TYR A O 1
ATOM 3277 N N . GLU A 1 456 ? 8.152 7.223 28.552 1.00 25.29 449 GLU A N 1
ATOM 3278 C CA . GLU A 1 456 ? 8.629 6.076 29.322 1.00 27.92 449 GLU A CA 1
ATOM 3279 C C . GLU A 1 456 ? 10.152 5.973 29.293 1.00 30.70 449 GLU A C 1
ATOM 3280 O O . GLU A 1 456 ? 10.783 5.611 30.299 1.00 27.68 449 GLU A O 1
ATOM 3286 N N . TYR A 1 457 ? 10.761 6.295 28.150 1.00 27.13 450 TYR A N 1
ATOM 3287 C CA . TYR A 1 457 ? 12.218 6.319 28.049 1.00 25.69 450 TYR A CA 1
ATOM 3288 C C . TYR A 1 457 ? 12.816 7.410 28.931 1.00 28.14 450 TYR A C 1
ATOM 3289 O O . TYR A 1 457 ? 13.853 7.205 29.575 1.00 25.52 450 TYR A O 1
ATOM 3298 N N . PHE A 1 458 ? 12.200 8.593 28.943 1.00 26.94 451 PHE A N 1
ATOM 3299 C CA . PHE A 1 458 ? 12.815 9.758 29.569 1.00 27.19 451 PHE A CA 1
ATOM 3300 C C . PHE A 1 458 ? 12.488 9.923 31.043 1.00 28.85 451 PHE A C 1
ATOM 3301 O O . PHE A 1 458 ? 13.292 10.516 31.772 1.00 26.91 451 PHE A O 1
ATOM 3309 N N . LYS A 1 459 ? 11.333 9.438 31.502 1.00 25.44 452 LYS A N 1
ATOM 3310 C CA . LYS A 1 459 ? 10.975 9.613 32.911 1.00 26.03 452 LYS A CA 1
ATOM 3311 C C . LYS A 1 459 ? 12.067 9.141 33.865 1.00 26.82 452 LYS A C 1
ATOM 3312 O O . LYS A 1 459 ? 12.426 9.906 34.773 1.00 29.85 452 LYS A O 1
ATOM 3318 N N . PRO A 1 460 ? 12.648 7.942 33.715 1.00 29.32 453 PRO A N 1
ATOM 3319 C CA . PRO A 1 460 ? 13.734 7.545 34.628 1.00 31.72 453 PRO A CA 1
ATOM 3320 C C . PRO A 1 460 ? 14.947 8.455 34.549 1.00 29.94 453 PRO A C 1
ATOM 3321 O O . PRO A 1 460 ? 15.663 8.606 35.545 1.00 28.62 453 PRO A O 1
ATOM 3325 N N . LEU A 1 461 ? 15.220 9.048 33.381 1.00 25.95 454 LEU A N 1
ATOM 3326 C CA . LEU A 1 461 ? 16.400 9.899 33.251 1.00 23.24 454 LEU A CA 1
ATOM 3327 C C . LEU A 1 461 ? 16.198 11.237 33.955 1.00 23.10 454 LEU A C 1
ATOM 3328 O O . LEU A 1 461 ? 17.125 11.756 34.598 1.00 23.58 454 LEU A O 1
ATOM 3333 N N . PHE A 1 462 ? 15.005 11.824 33.831 1.00 24.07 455 PHE A N 1
ATOM 3334 C CA . PHE A 1 462 ? 14.717 13.044 34.570 1.00 26.06 455 PHE A CA 1
ATOM 3335 C C . PHE A 1 462 ? 14.709 12.774 36.065 1.00 26.55 455 PHE A C 1
ATOM 3336 O O . PHE A 1 462 ? 15.215 13.587 36.846 1.00 27.13 455 PHE A O 1
ATOM 3344 N N . ASP A 1 463 ? 14.145 11.634 36.480 1.00 30.25 456 ASP A N 1
ATOM 3345 C CA . ASP A 1 463 ? 14.157 11.291 37.901 1.00 25.03 456 ASP A CA 1
ATOM 3346 C C . ASP A 1 463 ? 15.583 11.146 38.418 1.00 25.63 456 ASP A C 1
ATOM 3347 O O . ASP A 1 463 ? 15.895 11.579 39.533 1.00 29.13 456 ASP A O 1
ATOM 3352 N N . LEU A 1 464 ? 16.454 10.525 37.622 1.00 28.70 457 LEU A N 1
ATOM 3353 C CA . LEU A 1 464 ? 17.848 10.354 38.017 1.00 26.65 457 LEU A CA 1
ATOM 3354 C C . LEU A 1 464 ? 18.557 11.695 38.155 1.00 27.92 457 LEU A C 1
ATOM 3355 O O . LEU A 1 464 ? 19.249 11.940 39.146 1.00 29.31 457 LEU A O 1
ATOM 3360 N N . ALA A 1 465 ? 18.413 12.578 37.158 1.00 27.78 458 ALA A N 1
ATOM 3361 C CA . ALA A 1 465 ? 19.078 13.877 37.251 1.00 25.81 458 ALA A CA 1
ATOM 3362 C C . ALA A 1 465 ? 18.605 14.656 38.471 1.00 27.90 458 ALA A C 1
ATOM 3363 O O . ALA A 1 465 ? 19.408 15.304 39.154 1.00 29.26 458 ALA A O 1
ATOM 3365 N N . ARG A 1 466 ? 17.308 14.589 38.778 1.00 28.73 459 ARG A N 1
ATOM 3366 C CA . ARG A 1 466 ? 16.794 15.323 39.932 1.00 26.19 459 ARG A CA 1
ATOM 3367 C C . ARG A 1 466 ? 17.271 14.715 41.244 1.00 31.43 459 ARG A C 1
ATOM 3368 O O . ARG A 1 466 ? 17.551 15.441 42.206 1.00 31.60 459 ARG A O 1
ATOM 3376 N N . GLU A 1 467 ? 17.373 13.391 41.295 1.00 27.96 460 GLU A N 1
ATOM 3377 C CA . GLU A 1 467 ? 17.914 12.718 42.473 1.00 30.08 460 GLU A CA 1
ATOM 3378 C C . GLU A 1 467 ? 19.385 13.053 42.686 1.00 31.44 460 GLU A C 1
ATOM 3379 O O . GLU A 1 467 ? 19.832 13.209 43.829 1.00 31.53 460 GLU A O 1
ATOM 3385 N N . LEU A 1 468 ? 20.156 13.164 41.606 1.00 26.19 461 LEU A N 1
ATOM 3386 C CA . LEU A 1 468 ? 21.601 13.189 41.758 1.00 26.20 461 LEU A CA 1
ATOM 3387 C C . LEU A 1 468 ? 22.159 14.591 41.919 1.00 31.81 461 LEU A C 1
ATOM 3388 O O . LEU A 1 468 ? 23.231 14.749 42.511 1.00 28.47 461 LEU A O 1
ATOM 3393 N N . ASP A 1 469 ? 21.471 15.613 41.412 1.00 29.41 462 ASP A N 1
ATOM 3394 C CA . ASP A 1 469 ? 21.976 16.976 41.551 1.00 24.17 462 ASP A CA 1
ATOM 3395 C C . ASP A 1 469 ? 21.738 17.511 42.956 1.00 24.86 462 ASP A C 1
ATOM 3396 O O . ASP A 1 469 ? 20.593 17.771 43.332 1.00 27.01 462 ASP A O 1
ATOM 3401 N N . PRO A 1 470 ? 22.790 17.728 43.745 1.00 27.89 463 PRO A N 1
ATOM 3402 C CA . PRO A 1 470 ? 22.581 18.248 45.111 1.00 28.04 463 PRO A CA 1
ATOM 3403 C C . PRO A 1 470 ? 21.966 19.630 45.122 1.00 35.23 463 PRO A C 1
ATOM 3404 O O . PRO A 1 470 ? 21.405 20.042 46.145 1.00 31.00 463 PRO A O 1
ATOM 3408 N N . GLN A 1 471 ? 22.039 20.362 44.014 1.00 26.82 464 GLN A N 1
ATOM 3409 C CA . GLN A 1 471 ? 21.466 21.697 43.936 1.00 25.46 464 GLN A CA 1
ATOM 3410 C C . GLN A 1 471 ? 20.079 21.692 43.322 1.00 29.56 464 GLN A C 1
ATOM 3411 O O . GLN A 1 471 ? 19.444 22.745 43.272 1.00 32.97 464 GLN A O 1
ATOM 3417 N N . LYS A 1 472 ? 19.591 20.534 42.872 1.00 29.00 465 LYS A N 1
ATOM 3418 C CA . LYS A 1 472 ? 18.220 20.388 42.388 1.00 30.28 465 LYS A CA 1
ATOM 3419 C C . LYS A 1 472 ? 17.899 21.417 41.299 1.00 33.96 465 LYS A C 1
ATOM 3420 O O . LYS A 1 472 ? 16.866 22.086 41.327 1.00 31.03 465 LYS A O 1
ATOM 3426 N N . ARG A 1 473 ? 18.802 21.544 40.329 1.00 28.82 466 ARG A N 1
ATOM 3427 C CA . ARG A 1 473 ? 18.613 22.521 39.266 1.00 24.41 466 ARG A CA 1
ATOM 3428 C C . ARG A 1 473 ? 17.520 22.087 38.295 1.00 25.93 466 ARG A C 1
ATOM 3429 O O . ARG A 1 473 ? 17.206 20.897 38.185 1.00 26.23 466 ARG A O 1
ATOM 3437 N N . PRO A 1 474 ? 16.960 23.044 37.544 1.00 25.17 467 PRO A N 1
ATOM 3438 C CA . PRO A 1 474 ? 15.990 22.713 36.493 1.00 24.49 467 PRO A CA 1
ATOM 3439 C C . PRO A 1 474 ? 16.553 21.693 35.513 1.00 29.15 467 PRO A C 1
ATOM 3440 O O . PRO A 1 474 ? 17.752 21.672 35.235 1.00 25.70 467 PRO A O 1
ATOM 3444 N N . CYS A 1 475 ? 15.658 20.870 34.959 1.00 25.88 468 CYS A N 1
ATOM 3445 C CA . CYS A 1 475 ? 15.986 19.897 33.933 1.00 24.64 468 CYS A CA 1
ATOM 3446 C C . CYS A 1 475 ? 15.119 20.136 32.706 1.00 27.08 468 CYS A C 1
ATOM 3447 O O . CYS A 1 475 ? 13.956 20.534 32.810 1.00 27.57 468 CYS A O 1
ATOM 3450 N N . THR A 1 476 ? 15.691 19.875 31.538 1.00 20.93 469 THR A N 1
ATOM 3451 C CA . THR A 1 476 ? 14.971 20.069 30.291 1.00 19.84 469 THR A CA 1
ATOM 3452 C C . THR A 1 476 ? 15.421 19.007 29.307 1.00 25.08 469 THR A C 1
ATOM 3453 O O . THR A 1 476 ? 16.406 18.293 29.523 1.00 25.20 469 THR A O 1
ATOM 3457 N N . LEU A 1 477 ? 14.676 18.898 28.230 1.00 24.34 470 LEU A N 1
ATOM 3458 C CA . LEU A 1 477 ? 15.176 18.261 27.029 1.00 24.75 470 LEU A CA 1
ATOM 3459 C C . LEU A 1 477 ? 14.979 19.258 25.906 1.00 26.01 470 LEU A C 1
ATOM 3460 O O . LEU A 1 477 ? 14.069 20.096 25.956 1.00 26.38 470 LEU A O 1
ATOM 3465 N N . VAL A 1 478 ? 15.860 19.208 24.920 1.00 22.31 471 VAL A N 1
ATOM 3466 C CA . VAL A 1 478 ? 15.807 20.179 23.832 1.00 20.47 471 VAL A CA 1
ATOM 3467 C C . VAL A 1 478 ? 14.959 19.609 22.700 1.00 22.73 471 VAL A C 1
ATOM 3468 O O . VAL A 1 478 ? 15.259 18.535 22.164 1.00 26.66 471 VAL A O 1
ATOM 3472 N N . SER A 1 479 ? 13.896 20.339 22.339 1.00 25.24 472 SER A N 1
ATOM 3473 C CA . SER A 1 479 ? 12.795 19.814 21.533 1.00 21.19 472 SER A CA 1
ATOM 3474 C C . SER A 1 479 ? 13.024 19.994 20.046 1.00 26.15 472 SER A C 1
ATOM 3475 O O . SER A 1 479 ? 13.220 21.114 19.563 1.00 24.72 472 SER A O 1
ATOM 3478 N N . LEU A 1 480 ? 12.949 18.880 19.333 1.00 22.92 473 LEU A N 1
ATOM 3479 C CA . LEU A 1 480 ? 12.935 18.888 17.884 1.00 23.41 473 LEU A CA 1
ATOM 3480 C C . LEU A 1 480 ? 11.667 19.564 17.355 1.00 26.96 473 LEU A C 1
ATOM 3481 O O . LEU A 1 480 ? 10.587 19.439 17.932 1.00 27.36 473 LEU A O 1
ATOM 3486 N N . GLN A 1 481 ? 11.800 20.282 16.243 1.00 23.44 474 GLN A N 1
ATOM 3487 C CA . GLN A 1 481 ? 10.622 20.805 15.556 1.00 25.60 474 GLN A CA 1
ATOM 3488 C C . GLN A 1 481 ? 9.804 19.643 15.009 1.00 24.91 474 GLN A C 1
ATOM 3489 O O . GLN A 1 481 ? 10.343 18.784 14.307 1.00 28.75 474 GLN A O 1
ATOM 3495 N N . MET A 1 482 ? 8.518 19.580 15.366 1.00 27.62 475 MET A N 1
ATOM 3496 C CA . MET A 1 482 ? 7.672 18.478 14.925 1.00 26.55 475 MET A CA 1
ATOM 3497 C C . MET A 1 482 ? 6.258 18.984 14.667 1.00 28.52 475 MET A C 1
ATOM 3498 O O . MET A 1 482 ? 5.809 19.947 15.291 1.00 29.68 475 MET A O 1
ATOM 3503 N N . VAL A 1 483 ? 5.540 18.301 13.769 1.00 29.99 476 VAL A N 1
ATOM 3504 C CA . VAL A 1 483 ? 4.192 18.763 13.432 1.00 29.39 476 VAL A CA 1
ATOM 3505 C C . VAL A 1 483 ? 3.257 18.617 14.622 1.00 30.70 476 VAL A C 1
ATOM 3506 O O . VAL A 1 483 ? 2.372 19.457 14.827 1.00 31.65 476 VAL A O 1
ATOM 3510 N N . ASN A 1 484 ? 3.441 17.583 15.433 1.00 28.89 477 ASN A N 1
ATOM 3511 C CA . ASN A 1 484 ? 2.573 17.334 16.588 1.00 28.18 477 ASN A CA 1
ATOM 3512 C C . ASN A 1 484 ? 3.223 17.833 17.869 1.00 29.12 477 ASN A C 1
ATOM 3513 O O . ASN A 1 484 ? 3.382 17.095 18.845 1.00 32.09 477 ASN A O 1
ATOM 3518 N N . TYR A 1 485 ? 3.599 19.116 17.882 1.00 28.44 478 TYR A N 1
ATOM 3519 C CA . TYR A 1 485 ? 4.366 19.627 19.009 1.00 28.51 478 TYR A CA 1
ATOM 3520 C C . TYR A 1 485 ? 3.566 19.581 20.302 1.00 30.61 478 TYR A C 1
ATOM 3521 O O . TYR A 1 485 ? 4.151 19.510 21.384 1.00 27.31 478 TYR A O 1
ATOM 3530 N N . LYS A 1 486 ? 2.232 19.608 20.222 1.00 30.45 479 LYS A N 1
ATOM 3531 C CA . LYS A 1 486 ? 1.455 19.518 21.457 1.00 30.28 479 LYS A CA 1
ATOM 3532 C C . LYS A 1 486 ? 1.605 18.161 22.142 1.00 31.84 479 LYS A C 1
ATOM 3533 O O . LYS A 1 486 ? 1.273 18.038 23.326 1.00 32.53 479 LYS A O 1
ATOM 3539 N N . GLU A 1 487 ? 2.108 17.150 21.437 1.00 32.40 480 GLU A N 1
ATOM 3540 C CA . GLU A 1 487 ? 2.354 15.827 22.003 1.00 33.99 480 GLU A CA 1
ATOM 3541 C C . GLU A 1 487 ? 3.804 15.611 22.429 1.00 34.20 480 GLU A C 1
ATOM 3542 O O . GLU A 1 487 ? 4.160 14.501 22.832 1.00 31.47 480 GLU A O 1
ATOM 3548 N N . ASP A 1 488 ? 4.645 16.636 22.342 1.00 28.44 481 ASP A N 1
ATOM 3549 C CA . ASP A 1 488 ? 6.024 16.535 22.803 1.00 28.18 481 ASP A CA 1
ATOM 3550 C C . ASP A 1 488 ? 6.051 16.219 24.302 1.00 27.87 481 ASP A C 1
ATOM 3551 O O . ASP A 1 488 ? 5.503 16.975 25.103 1.00 28.25 481 ASP A O 1
ATOM 3556 N N . CYS A 1 489 ? 6.688 15.102 24.686 1.00 27.31 482 CYS A N 1
ATOM 3557 C CA . CYS A 1 489 ? 6.680 14.705 26.092 1.00 31.82 482 CYS A CA 1
ATOM 3558 C C . CYS A 1 489 ? 7.481 15.648 26.991 1.00 31.18 482 CYS A C 1
ATOM 3559 O O . CYS A 1 489 ? 7.430 15.494 28.214 1.00 29.27 482 CYS A O 1
ATOM 3562 N N . THR A 1 490 ? 8.202 16.624 26.431 1.00 27.34 483 THR A N 1
ATOM 3563 C CA . THR A 1 490 ? 8.837 17.636 27.270 1.00 25.34 483 THR A CA 1
ATOM 3564 C C . THR A 1 490 ? 7.817 18.311 28.177 1.00 26.73 483 THR A C 1
ATOM 3565 O O . THR A 1 490 ? 8.141 18.694 29.310 1.00 26.23 483 THR A O 1
ATOM 3569 N N . ILE A 1 491 ? 6.567 18.410 27.719 1.00 25.11 484 ILE A N 1
ATOM 3570 C CA . ILE A 1 491 ? 5.535 19.099 28.488 1.00 25.04 484 ILE A CA 1
ATOM 3571 C C . ILE A 1 491 ? 5.292 18.399 29.814 1.00 27.06 484 ILE A C 1
ATOM 3572 O O . ILE A 1 491 ? 4.999 19.052 30.824 1.00 27.53 484 ILE A O 1
ATOM 3577 N N . LYS A 1 492 ? 5.442 17.083 29.846 1.00 25.38 485 LYS A N 1
ATOM 3578 C CA . LYS A 1 492 ? 5.230 16.303 31.057 1.00 27.55 485 LYS A CA 1
ATOM 3579 C C . LYS A 1 492 ? 6.465 16.185 31.937 1.00 32.23 485 LYS A C 1
ATOM 3580 O O . LYS A 1 492 ? 6.352 15.684 33.064 1.00 31.56 485 LYS A O 1
ATOM 3584 N N . LEU A 1 493 ? 7.617 16.655 31.482 1.00 28.35 486 LEU A N 1
ATOM 3585 C CA . LEU A 1 493 ? 8.868 16.322 32.151 1.00 32.51 486 LEU A CA 1
ATOM 3586 C C . LEU A 1 493 ? 9.691 17.532 32.556 1.00 30.92 486 LEU A C 1
ATOM 3587 O O . LEU A 1 493 ? 10.281 17.526 33.643 1.00 29.35 486 LEU A O 1
ATOM 3592 N N . SER A 1 494 ? 9.767 18.557 31.705 1.00 27.91 487 SER A N 1
ATOM 3593 C CA . SER A 1 494 ? 10.791 19.586 31.828 1.00 28.34 487 SER A CA 1
ATOM 3594 C C . SER A 1 494 ? 10.340 20.772 32.677 1.00 26.04 487 SER A C 1
ATOM 3595 O O . SER A 1 494 ? 9.164 21.140 32.702 1.00 26.19 487 SER A O 1
ATOM 3598 N N . ASP A 1 495 ? 11.319 21.409 33.328 1.00 25.71 488 ASP A N 1
ATOM 3599 C CA . ASP A 1 495 ? 11.074 22.646 34.061 1.00 24.97 488 ASP A CA 1
ATOM 3600 C C . ASP A 1 495 ? 11.042 23.861 33.136 1.00 30.48 488 ASP A C 1
ATOM 3601 O O . ASP A 1 495 ? 10.324 24.830 33.410 1.00 24.90 488 ASP A O 1
ATOM 3606 N N . VAL A 1 496 ? 11.822 23.827 32.057 1.00 27.14 489 VAL A N 1
ATOM 3607 C CA . VAL A 1 496 ? 11.836 24.848 31.015 1.00 26.14 489 VAL A CA 1
ATOM 3608 C C . VAL A 1 496 ? 11.668 24.140 29.679 1.00 26.36 489 VAL A C 1
ATOM 3609 O O . VAL A 1 496 ? 12.281 23.092 29.442 1.00 25.62 489 VAL A O 1
ATOM 3613 N N . PHE A 1 497 ? 10.837 24.697 28.801 1.00 23.64 490 PHE A N 1
ATOM 3614 C CA . PHE A 1 497 ? 10.682 24.143 27.463 1.00 23.90 490 PHE A CA 1
ATOM 3615 C C . PHE A 1 497 ? 11.701 24.806 26.537 1.00 24.06 490 PHE A C 1
ATOM 3616 O O . PHE A 1 497 ? 11.654 26.018 26.332 1.00 28.16 490 PHE A O 1
ATOM 3624 N N . CYS A 1 498 ? 12.641 24.010 26.009 1.00 25.74 491 CYS A N 1
ATOM 3625 C CA . CYS A 1 498 ? 13.746 24.490 25.178 1.00 23.99 491 CYS A CA 1
ATOM 3626 C C . CYS A 1 498 ? 13.492 24.031 23.744 1.00 25.32 491 CYS A C 1
ATOM 3627 O O . CYS A 1 498 ? 13.567 22.833 23.453 1.00 26.12 491 CYS A O 1
ATOM 3630 N N . LEU A 1 499 ? 13.196 24.976 22.850 1.00 21.27 492 LEU A N 1
ATOM 3631 C CA . LEU A 1 499 ? 12.719 24.671 21.507 1.00 21.70 492 LEU A CA 1
ATOM 3632 C C . LEU A 1 499 ? 13.820 24.940 20.489 1.00 22.34 492 LEU A C 1
ATOM 3633 O O . LEU A 1 499 ? 14.454 25.998 20.528 1.00 23.67 492 LEU A O 1
ATOM 3638 N N . ASN A 1 500 ? 14.029 23.989 19.570 1.00 23.28 493 ASN A N 1
ATOM 3639 C CA . ASN A 1 500 ? 14.834 24.205 18.364 1.00 22.18 493 ASN A CA 1
ATOM 3640 C C . ASN A 1 500 ? 13.863 24.452 17.227 1.00 22.40 493 ASN A C 1
ATOM 3641 O O . ASN A 1 500 ? 13.118 23.543 16.847 1.00 24.71 493 ASN A O 1
ATOM 3646 N N . ARG A 1 501 ? 13.862 25.667 16.673 1.00 22.24 494 ARG A N 1
ATOM 3647 C CA . ARG A 1 501 ? 12.894 26.016 15.637 1.00 21.27 494 ARG A CA 1
ATOM 3648 C C . ARG A 1 501 ? 13.581 26.779 14.515 1.00 24.20 494 ARG A C 1
ATOM 3649 O O . ARG A 1 501 ? 14.443 27.633 14.771 1.00 24.66 494 ARG A O 1
ATOM 3657 N N . TYR A 1 502 ? 13.190 26.472 13.274 1.00 23.03 495 TYR A N 1
ATOM 3658 C CA . TYR A 1 502 ? 13.802 27.033 12.077 1.00 20.41 495 TYR A CA 1
ATOM 3659 C C . TYR A 1 502 ? 12.745 27.616 11.140 1.00 24.60 495 TYR A C 1
ATOM 3660 O O . TYR A 1 502 ? 12.708 27.319 9.940 1.00 24.03 495 TYR A O 1
ATOM 3669 N N . TYR A 1 503 ? 11.868 28.471 11.688 1.00 23.83 496 TYR A N 1
ATOM 3670 C CA . TYR A 1 503 ? 10.870 29.177 10.884 1.00 23.74 496 TYR A CA 1
ATOM 3671 C C . TYR A 1 503 ? 11.586 30.212 10.025 1.00 22.23 496 TYR A C 1
ATOM 3672 O O . TYR A 1 503 ? 12.091 31.212 10.548 1.00 22.61 496 TYR A O 1
ATOM 3681 N N . GLY A 1 504 ? 11.637 29.973 8.728 1.00 23.48 497 GLY A N 1
ATOM 3682 C CA . GLY A 1 504 ? 12.370 30.809 7.801 1.00 24.01 497 GLY A CA 1
ATOM 3683 C C . GLY A 1 504 ? 13.588 30.131 7.209 1.00 23.51 497 GLY A C 1
ATOM 3684 O O . GLY A 1 504 ? 14.261 30.731 6.364 1.00 23.87 497 GLY A O 1
ATOM 3685 N N . TRP A 1 505 ? 13.913 28.908 7.644 1.00 22.61 498 TRP A N 1
ATOM 3686 C CA . TRP A 1 505 ? 15.043 28.177 7.075 1.00 21.63 498 TRP A CA 1
ATOM 3687 C C . TRP A 1 505 ? 14.582 26.814 6.577 1.00 25.47 498 TRP A C 1
ATOM 3688 O O . TRP A 1 505 ? 14.449 26.627 5.361 1.00 27.13 498 TRP A O 1
ATOM 3699 N N . TYR A 1 506 ? 14.294 25.863 7.474 1.00 24.40 499 TYR A N 1
ATOM 3700 C CA . TYR A 1 506 ? 13.852 24.539 7.049 1.00 27.40 499 TYR A CA 1
ATOM 3701 C C . TYR A 1 506 ? 12.378 24.508 6.706 1.00 26.78 499 TYR A C 1
ATOM 3702 O O . TYR A 1 506 ? 11.914 23.532 6.114 1.00 26.86 499 TYR A O 1
ATOM 3711 N N . THR A 1 507 ? 11.634 25.539 7.093 1.00 26.90 500 THR A N 1
ATOM 3712 C CA . THR A 1 507 ? 10.284 25.745 6.599 1.00 30.15 500 THR A CA 1
ATOM 3713 C C . THR A 1 507 ? 10.142 27.231 6.308 1.00 30.11 500 THR A C 1
ATOM 3714 O O . THR A 1 507 ? 10.841 28.055 6.902 1.00 28.90 500 THR A O 1
ATOM 3718 N N . CYS A 1 508 ? 9.265 27.567 5.364 1.00 29.02 501 CYS A N 1
ATOM 3719 C CA . CYS A 1 508 ? 9.051 28.964 4.982 1.00 26.69 501 CYS A CA 1
ATOM 3720 C C . CYS A 1 508 ? 10.344 29.613 4.485 1.00 29.92 501 CYS A C 1
ATOM 3721 O O . CYS A 1 508 ? 10.543 30.810 4.653 1.00 25.70 501 CYS A O 1
ATOM 3724 N N . GLY A 1 509 ? 11.248 28.834 3.881 1.00 27.90 502 GLY A N 1
ATOM 3725 C CA . GLY A 1 509 ? 12.488 29.412 3.398 1.00 26.44 502 GLY A CA 1
ATOM 3726 C C . GLY A 1 509 ? 12.216 30.466 2.339 1.00 27.37 502 GLY A C 1
ATOM 3727 O O . GLY A 1 509 ? 11.443 30.218 1.413 1.00 28.16 502 GLY A O 1
ATOM 3728 N N . ALA A 1 510 ? 12.821 31.647 2.472 1.00 26.88 503 ALA A N 1
ATOM 3729 C CA . ALA A 1 510 ? 12.591 32.777 1.571 1.00 26.52 503 ALA A CA 1
ATOM 3730 C C . ALA A 1 510 ? 11.143 33.274 1.595 1.00 29.16 503 ALA A C 1
ATOM 3731 O O . ALA A 1 510 ? 10.687 33.909 0.639 1.00 30.31 503 ALA A O 1
ATOM 3733 N N . ASP A 1 511 ? 10.380 32.982 2.663 1.00 27.83 504 ASP A N 1
ATOM 3734 C CA . ASP A 1 511 ? 9.020 33.507 2.823 1.00 27.44 504 ASP A CA 1
ATOM 3735 C C . ASP A 1 511 ? 8.858 33.904 4.288 1.00 24.69 504 ASP A C 1
ATOM 3736 O O . ASP A 1 511 ? 8.151 33.254 5.060 1.00 24.52 504 ASP A O 1
ATOM 3741 N N . LEU A 1 512 ? 9.527 34.996 4.679 1.00 23.82 505 LEU A N 1
ATOM 3742 C CA . LEU A 1 512 ? 9.595 35.321 6.100 1.00 26.32 505 LEU A CA 1
ATOM 3743 C C . LEU A 1 512 ? 8.256 35.833 6.616 1.00 27.48 505 LEU A C 1
ATOM 3744 O O . LEU A 1 512 ? 7.966 35.704 7.812 1.00 25.63 505 LEU A O 1
ATOM 3749 N N . GLN A 1 513 ? 7.421 36.407 5.740 1.00 25.28 506 GLN A N 1
ATOM 3750 C CA . GLN A 1 513 ? 6.068 36.731 6.177 1.00 29.50 506 GLN A CA 1
ATOM 3751 C C . GLN A 1 513 ? 5.332 35.469 6.606 1.00 25.41 506 GLN A C 1
ATOM 3752 O O . GLN A 1 513 ? 4.662 35.456 7.649 1.00 25.84 506 GLN A O 1
ATOM 3758 N N . ALA A 1 514 ? 5.483 34.379 5.840 1.00 24.32 507 ALA A N 1
ATOM 3759 C CA . ALA A 1 514 ? 4.880 33.113 6.252 1.00 25.76 507 ALA A CA 1
ATOM 3760 C C . ALA A 1 514 ? 5.560 32.565 7.501 1.00 29.17 507 ALA A C 1
ATOM 3761 O O . ALA A 1 514 ? 4.898 32.002 8.383 1.00 26.55 507 ALA A O 1
ATOM 3763 N N . ALA A 1 515 ? 6.884 32.719 7.591 1.00 24.55 508 ALA A N 1
ATOM 3764 C CA . ALA A 1 515 ? 7.606 32.269 8.777 1.00 24.32 508 ALA A CA 1
ATOM 3765 C C . ALA A 1 515 ? 7.069 32.931 10.042 1.00 28.13 508 ALA A C 1
ATOM 3766 O O . ALA A 1 515 ? 6.903 32.273 11.084 1.00 26.65 508 ALA A O 1
ATOM 3768 N N . GLU A 1 516 ? 6.808 34.239 9.980 1.00 25.31 509 GLU A N 1
ATOM 3769 C CA . GLU A 1 516 ? 6.323 34.952 11.162 1.00 27.34 509 GLU A CA 1
ATOM 3770 C C . GLU A 1 516 ? 4.987 34.389 11.628 1.00 30.07 509 GLU A C 1
ATOM 3771 O O . GLU A 1 516 ? 4.763 34.174 12.829 1.00 24.22 509 GLU A O 1
ATOM 3777 N N . LYS A 1 517 ? 4.073 34.170 10.683 1.00 28.71 510 LYS A N 1
ATOM 3778 C CA . LYS A 1 517 ? 2.741 33.695 11.034 1.00 29.76 510 LYS A CA 1
ATOM 3779 C C . LYS A 1 517 ? 2.806 32.282 11.600 1.00 28.98 510 LYS A C 1
ATOM 3780 O O . LYS A 1 517 ? 2.154 31.978 12.608 1.00 27.04 510 LYS A O 1
ATOM 3784 N N A MET A 1 518 ? 3.611 31.415 10.982 0.52 29.21 511 MET A N 1
ATOM 3785 N N B MET A 1 518 ? 3.587 31.401 10.964 0.48 29.21 511 MET A N 1
ATOM 3786 C CA A MET A 1 518 ? 3.777 30.051 11.484 0.52 26.42 511 MET A CA 1
ATOM 3787 C CA B MET A 1 518 ? 3.777 30.052 11.497 0.48 26.41 511 MET A CA 1
ATOM 3788 C C A MET A 1 518 ? 4.474 30.036 12.842 0.52 29.23 511 MET A C 1
ATOM 3789 C C B MET A 1 518 ? 4.433 30.083 12.870 0.48 29.22 511 MET A C 1
ATOM 3790 O O A MET A 1 518 ? 4.127 29.235 13.718 0.52 25.80 511 MET A O 1
ATOM 3791 O O B MET A 1 518 ? 4.023 29.356 13.783 0.48 25.78 511 MET A O 1
ATOM 3800 N N . CYS A 1 519 ? 5.474 30.904 13.023 1.00 26.68 512 CYS A N 1
ATOM 3801 C CA . CYS A 1 519 ? 6.139 31.032 14.313 1.00 26.40 512 CYS A CA 1
ATOM 3802 C C . CYS A 1 519 ? 5.159 31.473 15.401 1.00 27.86 512 CYS A C 1
ATOM 3803 O O . CYS A 1 519 ? 5.081 30.861 16.476 1.00 24.78 512 CYS A O 1
ATOM 3806 N N . ARG A 1 520 ? 4.394 32.535 15.135 1.00 26.39 513 ARG A N 1
ATOM 3807 C CA . ARG A 1 520 ? 3.441 33.020 16.131 1.00 26.68 513 ARG A CA 1
ATOM 3808 C C . ARG A 1 520 ? 2.433 31.942 16.522 1.00 28.96 513 ARG A C 1
ATOM 3809 O O . ARG A 1 520 ? 2.144 31.754 17.708 1.00 27.78 513 ARG A O 1
ATOM 3817 N N . GLU A 1 521 ? 1.877 31.221 15.546 1.00 26.18 514 GLU A N 1
ATOM 3818 C CA . GLU A 1 521 ? 0.831 30.263 15.899 1.00 29.95 514 GLU A CA 1
ATOM 3819 C C . GLU A 1 521 ? 1.341 29.201 16.865 1.00 32.84 514 GLU A C 1
ATOM 3820 O O . GLU A 1 521 ? 0.656 28.868 17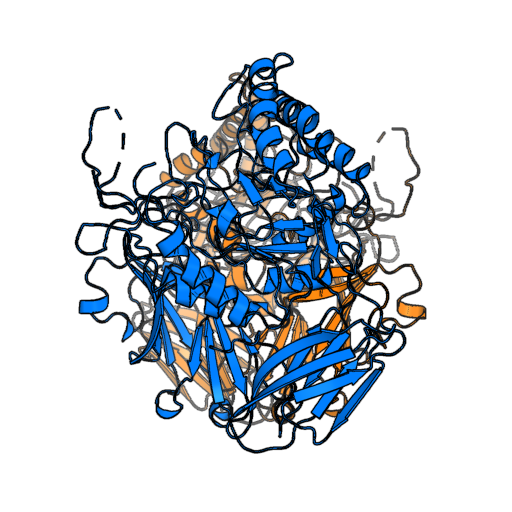.840 1.00 30.12 514 GLU A O 1
ATOM 3826 N N . GLU A 1 522 ? 2.536 28.649 16.618 1.00 29.57 515 GLU A N 1
ATOM 3827 C CA . GLU A 1 522 ? 3.054 27.639 17.541 1.00 26.29 515 GLU A CA 1
ATOM 3828 C C . GLU A 1 522 ? 3.501 28.262 18.858 1.00 24.58 515 GLU A C 1
ATOM 3829 O O . GLU A 1 522 ? 3.184 27.744 19.940 1.00 28.02 515 GLU A O 1
ATOM 3835 N N . LEU A 1 523 ? 4.267 29.360 18.805 1.00 25.47 516 LEU A N 1
ATOM 3836 C CA . LEU A 1 523 ? 4.811 29.877 20.058 1.00 25.00 516 LEU A CA 1
ATOM 3837 C C . LEU A 1 523 ? 3.706 30.418 20.964 1.00 29.11 516 LEU A C 1
ATOM 3838 O O . LEU A 1 523 ? 3.905 30.507 22.179 1.00 26.45 516 LEU A O 1
ATOM 3843 N N . GLU A 1 524 ? 2.544 30.769 20.403 1.00 27.19 517 GLU A N 1
ATOM 3844 C CA . GLU A 1 524 ? 1.428 31.157 21.265 1.00 29.65 517 GLU A CA 1
ATOM 3845 C C . GLU A 1 524 ? 0.886 29.962 22.039 1.00 28.34 517 GLU A C 1
ATOM 3846 O O . GLU A 1 524 ? 0.374 30.134 23.152 1.00 27.66 517 GLU A O 1
ATOM 3852 N N . PHE A 1 525 ? 1.001 28.748 21.487 1.00 28.71 518 PHE A N 1
ATOM 3853 C CA . PHE A 1 525 ? 0.652 27.560 22.266 1.00 30.15 518 PHE A CA 1
ATOM 3854 C C . PHE A 1 525 ? 1.573 27.420 23.466 1.00 29.77 518 PHE A C 1
ATOM 3855 O O . PHE A 1 525 ? 1.121 27.254 24.606 1.00 29.61 518 PHE A O 1
ATOM 3863 N N . TRP A 1 526 ? 2.880 27.466 23.220 1.00 24.96 519 TRP A N 1
ATOM 3864 C CA . TRP A 1 526 ? 3.831 27.307 24.309 1.00 27.73 519 TRP A CA 1
ATOM 3865 C C . TRP A 1 526 ? 3.646 28.392 25.355 1.00 25.73 519 TRP A C 1
ATOM 3866 O O . TRP A 1 526 ? 3.688 28.119 26.562 1.00 28.24 519 TRP A O 1
ATOM 3877 N N . ASN A 1 527 ? 3.412 29.625 24.908 1.00 25.74 520 ASN A N 1
ATOM 3878 C CA . ASN A 1 527 ? 3.186 30.714 25.848 1.00 31.22 520 ASN A CA 1
ATOM 3879 C C . ASN A 1 527 ? 1.946 30.469 26.696 1.00 31.33 520 ASN A C 1
ATOM 3880 O O . ASN A 1 527 ? 1.901 30.888 27.855 1.00 33.44 520 ASN A O 1
ATOM 3885 N N . SER A 1 528 ? 0.937 29.795 26.137 1.00 30.60 521 SER A N 1
ATOM 3886 C CA . SER A 1 528 ? -0.303 29.529 26.867 1.00 29.87 521 SER A CA 1
ATOM 3887 C C . SER A 1 528 ? -0.116 28.568 28.039 1.00 35.89 521 SER A C 1
ATOM 3888 O O . SER A 1 528 ? -0.983 28.505 28.920 1.00 30.38 521 SER A O 1
ATOM 3891 N N . LEU A 1 529 ? 0.990 27.827 28.085 1.00 29.43 522 LEU A N 1
ATOM 3892 C CA . LEU A 1 529 ? 1.195 26.869 29.163 1.00 30.59 522 LEU A CA 1
ATOM 3893 C C . LEU A 1 529 ? 1.679 27.523 30.454 1.00 35.75 522 LEU A C 1
ATOM 3894 O O . LEU A 1 529 ? 1.626 26.885 31.511 1.00 33.17 522 LEU A O 1
ATOM 3899 N N . GLY A 1 530 ? 2.134 28.774 30.407 1.00 32.25 523 GLY A N 1
ATOM 3900 C CA . GLY A 1 530 ? 2.488 29.488 31.622 1.00 30.21 523 GLY A CA 1
ATOM 3901 C C . GLY A 1 530 ? 3.830 29.143 32.235 1.00 31.85 523 GLY A C 1
ATOM 3902 O O . GLY A 1 530 ? 4.132 29.629 33.333 1.00 31.32 523 GLY A O 1
ATOM 3903 N N . LYS A 1 531 ? 4.641 28.318 31.573 1.00 30.30 524 LYS A N 1
ATOM 3904 C CA . LYS A 1 531 ? 5.957 27.922 32.057 1.00 30.70 524 LYS A CA 1
ATOM 3905 C C . LYS A 1 531 ? 7.053 28.644 31.280 1.00 30.51 524 LYS A C 1
ATOM 3906 O O . LYS A 1 531 ? 6.798 29.172 30.196 1.00 27.16 524 LYS A O 1
ATOM 3910 N N . PRO A 1 532 ? 8.279 28.707 31.802 1.00 25.59 525 PRO A N 1
ATOM 3911 C CA . PRO A 1 532 ? 9.352 29.341 31.031 1.00 26.24 525 PRO A CA 1
ATOM 3912 C C . PRO A 1 532 ? 9.636 28.510 29.796 1.00 27.38 525 PRO A C 1
ATOM 3913 O O . PRO A 1 532 ? 9.669 27.279 29.855 1.00 26.37 525 PRO A O 1
ATOM 3917 N N . PHE A 1 533 ? 9.807 29.188 28.666 1.00 23.55 526 PHE A N 1
ATOM 3918 C CA . PHE A 1 533 ? 10.243 28.511 27.450 1.00 23.34 526 PHE A CA 1
ATOM 3919 C C . PHE A 1 533 ? 11.221 29.420 26.713 1.00 23.33 526 PHE A C 1
ATOM 3920 O O . PHE A 1 533 ? 11.293 30.624 26.970 1.00 24.51 526 PHE A O 1
ATOM 3928 N N . MET A 1 534 ? 12.054 28.815 25.864 1.00 23.00 527 MET A N 1
ATOM 3929 C CA . MET A 1 534 ? 13.070 29.600 25.181 1.00 23.05 527 MET A CA 1
ATOM 3930 C C . MET A 1 534 ? 13.371 28.942 23.845 1.00 22.06 527 MET A C 1
ATOM 3931 O O . MET A 1 534 ? 13.053 27.768 23.623 1.00 24.96 527 MET A O 1
ATOM 3936 N N . TYR A 1 535 ? 14.113 29.669 23.006 1.00 23.05 528 TYR A N 1
ATOM 3937 C CA . TYR A 1 535 ? 14.822 29.076 21.878 1.00 18.32 528 TYR A CA 1
ATOM 3938 C C . TYR A 1 535 ? 16.199 28.588 22.329 1.00 23.08 528 TYR A C 1
ATOM 3939 O O . TYR A 1 535 ? 16.987 29.363 22.887 1.00 23.06 528 TYR A O 1
ATOM 3948 N N . THR A 1 536 ? 16.506 27.321 22.074 1.00 20.25 529 THR A N 1
ATOM 3949 C CA . THR A 1 536 ? 17.884 26.863 22.182 1.00 22.04 529 THR A CA 1
ATOM 3950 C C . THR A 1 536 ? 18.557 26.722 20.818 1.00 23.29 529 THR A C 1
ATOM 3951 O O . THR A 1 536 ? 19.785 26.595 20.768 1.00 21.74 529 THR A O 1
ATOM 3955 N N . GLU A 1 537 ? 17.792 26.741 19.724 1.00 20.58 530 GLU A N 1
ATOM 3956 C CA . GLU A 1 537 ? 18.334 26.879 18.372 1.00 23.56 530 GLU A CA 1
ATOM 3957 C C . GLU A 1 537 ? 17.349 27.626 17.499 1.00 22.08 530 GLU A C 1
ATOM 3958 O O . GLU A 1 537 ? 16.144 27.392 17.568 1.00 23.29 530 GLU A O 1
ATOM 3964 N N . TYR A 1 538 ? 17.902 28.459 16.615 1.00 21.90 531 TYR A N 1
ATOM 3965 C CA . TYR A 1 538 ? 17.223 29.115 15.507 1.00 24.14 531 TYR A CA 1
ATOM 3966 C C . TYR A 1 538 ? 18.322 29.783 14.689 1.00 21.08 531 TYR A C 1
ATOM 3967 O O . TYR A 1 538 ? 19.257 30.351 15.268 1.00 23.22 531 TYR A O 1
ATOM 3976 N N . GLY A 1 539 ? 18.273 29.626 13.368 1.00 21.04 532 GLY A N 1
ATOM 3977 C CA . GLY A 1 539 ? 19.311 30.195 12.523 1.00 19.67 532 GLY A CA 1
ATOM 3978 C C . GLY A 1 539 ? 19.120 29.828 11.060 1.00 19.47 532 GLY A C 1
ATOM 3979 O O . GLY A 1 539 ? 18.156 29.156 10.670 1.00 22.44 532 GLY A O 1
ATOM 3980 N N . ALA A 1 540 ? 20.069 30.287 10.252 1.00 21.77 533 ALA A N 1
ATOM 3981 C CA . ALA A 1 540 ? 19.989 30.175 8.794 1.00 22.79 533 ALA A CA 1
ATOM 3982 C C . ALA A 1 540 ? 21.411 30.044 8.279 1.00 21.14 533 ALA A C 1
ATOM 3983 O O . ALA A 1 540 ? 22.279 30.781 8.746 1.00 20.43 533 ALA A O 1
ATOM 3985 N N . ASP A 1 541 ? 21.670 29.086 7.384 1.00 21.74 534 ASP A N 1
ATOM 3986 C CA . ASP A 1 541 ? 23.034 28.939 6.881 1.00 24.85 534 ASP A CA 1
ATOM 3987 C C . ASP A 1 541 ? 23.405 30.193 6.118 1.00 19.44 534 ASP A C 1
ATOM 3988 O O . ASP A 1 541 ? 22.604 30.722 5.344 1.00 21.38 534 ASP A O 1
ATOM 3993 N N . THR A 1 542 ? 24.625 30.667 6.346 1.00 21.59 535 THR A N 1
ATOM 3994 C CA . THR A 1 542 ? 25.047 31.977 5.868 1.00 21.31 535 THR A CA 1
ATOM 3995 C C . THR A 1 542 ? 26.519 31.886 5.509 1.00 20.79 535 THR A C 1
ATOM 3996 O O . THR A 1 542 ? 27.353 31.646 6.390 1.00 21.01 535 THR A O 1
ATOM 4000 N N . VAL A 1 543 ? 26.847 32.096 4.237 1.00 22.11 536 VAL A N 1
ATOM 4001 C CA . VAL A 1 543 ? 28.236 32.037 3.794 1.00 22.75 536 VAL A CA 1
ATOM 4002 C C . VAL A 1 543 ? 28.799 33.449 3.803 1.00 23.94 536 VAL A C 1
ATOM 4003 O O . VAL A 1 543 ? 28.316 34.317 3.064 1.00 24.23 536 VAL A O 1
ATOM 4007 N N A MET A 1 544 ? 29.815 33.684 4.636 0.64 24.05 537 MET A N 1
ATOM 4008 N N B MET A 1 544 ? 29.828 33.673 4.619 0.36 24.09 537 MET A N 1
ATOM 4009 C CA A MET A 1 544 ? 30.401 35.018 4.705 0.64 27.73 537 MET A CA 1
ATOM 4010 C CA B MET A 1 544 ? 30.463 34.985 4.705 0.36 27.69 537 MET A CA 1
ATOM 4011 C C A MET A 1 544 ? 30.789 35.487 3.313 0.64 26.57 537 MET A C 1
ATOM 4012 C C B MET A 1 544 ? 30.850 35.497 3.322 0.36 26.59 537 MET A C 1
ATOM 4013 O O A MET A 1 544 ? 31.398 34.744 2.536 0.64 26.77 537 MET A O 1
ATOM 4014 O O B MET A 1 544 ? 31.522 34.800 2.556 0.36 26.74 537 MET A O 1
ATOM 4023 N N . GLY A 1 545 ? 30.408 36.721 2.993 1.00 25.69 538 GLY A N 1
ATOM 4024 C CA . GLY A 1 545 ? 30.705 37.312 1.705 1.00 22.66 538 GLY A CA 1
ATOM 4025 C C . GLY A 1 545 ? 29.619 37.181 0.658 1.00 28.87 538 GLY A C 1
ATOM 4026 O O . GLY A 1 545 ? 29.743 37.786 -0.418 1.00 27.50 538 GLY A O 1
ATOM 4027 N N . LEU A 1 546 ? 28.566 36.402 0.916 1.00 23.65 539 LEU A N 1
ATOM 4028 C CA . LEU A 1 546 ? 27.408 36.372 0.031 1.00 23.59 539 LEU A CA 1
ATOM 4029 C C . LEU A 1 546 ? 26.415 37.423 0.516 1.00 23.73 539 LEU A C 1
ATOM 4030 O O . LEU A 1 546 ? 26.150 37.517 1.724 1.00 23.17 539 LEU A O 1
ATOM 4035 N N . HIS A 1 547 ? 25.885 38.215 -0.422 1.00 24.92 540 HIS A N 1
ATOM 4036 C CA . HIS A 1 547 ? 25.065 39.371 -0.094 1.00 21.95 540 HIS A CA 1
ATOM 4037 C C . HIS A 1 547 ? 23.947 39.556 -1.111 1.00 25.43 540 HIS A C 1
ATOM 4038 O O . HIS A 1 547 ? 24.076 39.194 -2.286 1.00 24.47 540 HIS A O 1
ATOM 4045 N N . ASP A 1 548 ? 22.848 40.144 -0.642 1.00 24.85 541 ASP A N 1
ATOM 4046 C CA . ASP A 1 548 ? 21.768 40.609 -1.506 1.00 25.26 541 ASP A CA 1
ATOM 4047 C C . ASP A 1 548 ? 20.899 41.561 -0.700 1.00 27.24 541 ASP A C 1
ATOM 4048 O O . ASP A 1 548 ? 20.579 41.281 0.459 1.00 28.87 541 ASP A O 1
ATOM 4053 N N . THR A 1 549 ? 20.514 42.685 -1.316 1.00 26.73 542 THR A N 1
ATOM 4054 C CA . THR A 1 549 ? 19.575 43.585 -0.659 1.00 27.27 542 THR A CA 1
ATOM 4055 C C . THR A 1 549 ? 18.183 42.977 -0.547 1.00 34.12 542 THR A C 1
ATOM 4056 O O . THR A 1 549 ? 17.391 43.419 0.291 1.00 39.11 542 THR A O 1
ATOM 4060 N N . THR A 1 550 ? 17.878 41.963 -1.351 1.00 25.49 543 THR A N 1
ATOM 4061 C CA . THR A 1 550 ? 16.555 41.355 -1.427 1.00 25.15 543 THR A CA 1
ATOM 4062 C C . THR A 1 550 ? 16.625 39.931 -0.891 1.00 32.63 543 THR A C 1
ATOM 4063 O O . THR A 1 550 ? 17.465 39.151 -1.359 1.00 28.53 543 THR A O 1
ATOM 4067 N N . ASP A 1 551 ? 15.736 39.594 0.070 1.00 28.71 544 ASP A N 1
ATOM 4068 C CA . ASP A 1 551 ? 15.812 38.315 0.788 1.00 29.16 544 ASP A CA 1
ATOM 4069 C C . ASP A 1 551 ? 16.270 37.147 -0.065 1.00 24.77 544 ASP A C 1
ATOM 4070 O O . ASP A 1 551 ? 15.571 36.728 -1.003 1.00 26.22 544 ASP A O 1
ATOM 4075 N N A SER A 1 552 ? 17.444 36.606 0.254 0.45 26.40 545 SER A N 1
ATOM 4076 N N B SER A 1 552 ? 17.446 36.611 0.255 0.55 26.40 545 SER A N 1
ATOM 4077 C CA A SER A 1 552 ? 18.007 35.493 -0.502 0.45 24.09 545 SER A CA 1
ATOM 4078 C CA B SER A 1 552 ? 18.019 35.500 -0.496 0.55 24.08 545 SER A CA 1
ATOM 4079 C C A SER A 1 552 ? 18.723 34.558 0.460 0.45 23.69 545 SER A C 1
ATOM 4080 C C B SER A 1 552 ? 18.722 34.559 0.470 0.55 23.68 545 SER A C 1
ATOM 4081 O O A SER A 1 552 ? 19.653 34.972 1.156 0.45 22.24 545 SER A O 1
ATOM 4082 O O B SER A 1 552 ? 19.645 34.968 1.177 0.55 22.23 545 SER A O 1
ATOM 4087 N N . MET A 1 553 ? 18.294 33.301 0.483 1.00 22.69 546 MET A N 1
ATOM 4088 C CA . MET A 1 553 ? 18.887 32.299 1.364 1.00 23.04 546 MET A CA 1
ATOM 4089 C C . MET A 1 553 ? 20.399 32.214 1.152 1.00 21.85 546 MET A C 1
ATOM 4090 O O . MET A 1 553 ? 20.899 32.369 0.035 1.00 24.35 546 MET A O 1
ATOM 4095 N N . PHE A 1 554 ? 21.131 32.046 2.255 1.00 21.23 547 PHE A N 1
ATOM 4096 C CA . PHE A 1 554 ? 22.581 31.873 2.368 1.00 21.47 547 PHE A CA 1
ATOM 4097 C C . PHE A 1 554 ? 23.335 33.202 2.422 1.00 21.45 547 PHE A C 1
ATOM 4098 O O . PHE A 1 554 ? 24.539 33.193 2.681 1.00 22.13 547 PHE A O 1
ATOM 4106 N N . THR A 1 555 ? 22.673 34.337 2.190 1.00 23.04 548 THR A N 1
ATOM 4107 C CA . THR A 1 555 ? 23.337 35.634 2.269 1.00 19.78 548 THR A CA 1
ATOM 4108 C C . THR A 1 555 ? 23.358 36.151 3.703 1.00 22.41 548 THR A C 1
ATOM 4109 O O . THR A 1 555 ? 22.559 35.752 4.559 1.00 21.51 548 THR A O 1
ATOM 4113 N N . GLU A 1 556 ? 24.276 37.084 3.946 1.00 17.89 549 GLU A N 1
ATOM 4114 C CA . GLU A 1 556 ? 24.394 37.692 5.277 1.00 19.50 549 GLU A CA 1
ATOM 4115 C C . GLU A 1 556 ? 23.156 38.503 5.642 1.00 21.96 549 GLU A C 1
ATOM 4116 O O . GLU A 1 556 ? 22.760 38.555 6.820 1.00 21.92 549 GLU A O 1
ATOM 4122 N N . GLU A 1 557 ? 22.538 39.147 4.652 1.00 24.61 550 GLU A N 1
ATOM 4123 C CA . GLU A 1 557 ? 21.351 39.954 4.918 1.00 20.24 550 GLU A CA 1
ATOM 4124 C C . GLU A 1 557 ? 20.173 39.091 5.308 1.00 22.46 550 GLU A C 1
ATOM 4125 O O . GLU A 1 557 ? 19.373 39.480 6.170 1.00 25.03 550 GLU A O 1
ATOM 4131 N N . TYR A 1 558 ? 20.031 37.928 4.670 1.00 20.82 551 TYR A N 1
ATOM 4132 C CA . TYR A 1 558 ? 18.901 37.074 5.012 1.00 22.86 551 TYR A CA 1
ATOM 4133 C C . TYR A 1 558 ? 19.030 36.553 6.435 1.00 21.70 551 TYR A C 1
ATOM 4134 O O . TYR A 1 558 ? 18.021 36.394 7.122 1.00 21.99 551 TYR A O 1
ATOM 4143 N N . GLN A 1 559 ? 20.258 36.285 6.888 1.00 20.01 552 GLN A N 1
ATOM 4144 C CA . GLN A 1 559 ? 20.449 35.847 8.268 1.00 23.83 552 GLN A CA 1
ATOM 4145 C C . GLN A 1 559 ? 19.912 36.883 9.249 1.00 21.70 552 GLN A C 1
ATOM 4146 O O . GLN A 1 559 ? 19.261 36.534 10.237 1.00 21.18 552 GLN A O 1
ATOM 4152 N N . VAL A 1 560 ? 20.169 38.164 8.990 1.00 22.35 553 VAL A N 1
ATOM 4153 C CA . VAL A 1 560 ? 19.631 39.213 9.860 1.00 23.03 553 VAL A CA 1
ATOM 4154 C C . VAL A 1 560 ? 18.109 39.251 9.780 1.00 20.65 553 VAL A C 1
ATOM 4155 O O . VAL A 1 560 ? 17.420 39.344 10.804 1.00 24.28 553 VAL A O 1
ATOM 4159 N N . GLU A 1 561 ? 17.562 39.229 8.558 1.00 22.61 554 GLU A N 1
ATOM 4160 C CA . GLU A 1 561 ? 16.111 39.316 8.418 1.00 26.84 554 GLU A CA 1
ATOM 4161 C C . GLU A 1 561 ? 15.425 38.117 9.053 1.00 25.55 554 GLU A C 1
ATOM 4162 O O . GLU A 1 561 ? 14.345 38.253 9.637 1.00 23.06 554 GLU A O 1
ATOM 4168 N N . TYR A 1 562 ? 16.021 36.928 8.914 1.00 21.85 555 TYR A N 1
ATOM 4169 C CA . TYR A 1 562 ? 15.519 35.747 9.605 1.00 19.20 555 TYR A CA 1
ATOM 4170 C C . TYR A 1 562 ? 15.376 36.010 11.108 1.00 21.35 555 TYR A C 1
ATOM 4171 O O . TYR A 1 562 ? 14.340 35.706 11.718 1.00 22.19 555 TYR A O 1
ATOM 4180 N N . TYR A 1 563 ? 16.420 36.572 11.728 1.00 20.13 556 TYR A N 1
ATOM 4181 C CA . TYR A 1 563 ? 16.363 36.797 13.166 1.00 25.17 556 TYR A CA 1
ATOM 4182 C C . TYR A 1 563 ? 15.376 37.906 13.512 1.00 24.86 556 TYR A C 1
ATOM 4183 O O . TYR A 1 563 ? 14.644 37.801 14.504 1.00 23.24 556 TYR A O 1
ATOM 4192 N N . LYS A 1 564 ? 15.312 38.963 12.695 1.00 24.15 557 LYS A N 1
ATOM 4193 C CA . LYS A 1 564 ? 14.353 40.034 12.969 1.00 23.95 557 LYS A CA 1
ATOM 4194 C C . LYS A 1 564 ? 12.928 39.498 12.972 1.00 24.54 557 LYS A C 1
ATOM 4195 O O . LYS A 1 564 ? 12.124 39.835 13.857 1.00 25.03 557 LYS A O 1
ATOM 4201 N N . THR A 1 565 ? 12.616 38.628 12.010 1.00 24.12 558 THR A N 1
ATOM 4202 C CA . THR A 1 565 ? 11.281 38.049 11.901 1.00 22.28 558 THR A CA 1
ATOM 4203 C C . THR A 1 565 ? 10.939 37.241 13.141 1.00 24.25 558 THR A C 1
ATOM 4204 O O . THR A 1 565 ? 9.858 37.403 13.717 1.00 23.78 558 THR A O 1
ATOM 4208 N N . ASN A 1 566 ? 11.849 36.361 13.568 1.00 23.71 559 ASN A N 1
ATOM 4209 C CA . ASN A 1 566 ? 11.592 35.569 14.771 1.00 25.03 559 ASN A CA 1
ATOM 4210 C C . ASN A 1 566 ? 11.414 36.461 15.999 1.00 24.03 559 ASN A C 1
ATOM 4211 O O . ASN A 1 566 ? 10.529 36.219 16.834 1.00 22.71 559 ASN A O 1
ATOM 4216 N N . HIS A 1 567 ? 12.235 37.506 16.125 1.00 21.79 560 HIS A N 1
ATOM 4217 C CA . HIS A 1 567 ? 12.160 38.336 17.326 1.00 23.01 560 HIS A CA 1
ATOM 4218 C C . HIS A 1 567 ? 10.877 39.151 17.370 1.00 26.26 560 HIS A C 1
ATOM 4219 O O . HIS A 1 567 ? 10.400 39.488 18.464 1.00 23.18 560 HIS A O 1
ATOM 4226 N N . LYS A 1 568 ? 10.308 39.480 16.208 1.00 24.08 561 LYS A N 1
ATOM 4227 C CA . LYS A 1 568 ? 9.016 40.162 16.195 1.00 26.84 561 LYS A CA 1
ATOM 4228 C C . LYS A 1 568 ? 7.983 39.387 16.992 1.00 23.90 561 LYS A C 1
ATOM 4229 O O . LYS A 1 568 ? 7.101 39.986 17.618 1.00 29.39 561 LYS A O 1
ATOM 4233 N N . VAL A 1 569 ? 8.081 38.056 16.981 1.00 25.52 562 VAL A N 1
ATOM 4234 C CA . VAL A 1 569 ? 7.142 37.219 17.722 1.00 27.39 562 VAL A CA 1
ATOM 4235 C C . VAL A 1 569 ? 7.584 37.044 19.170 1.00 27.07 562 VAL A C 1
ATOM 4236 O O . VAL A 1 569 ? 6.809 37.304 20.108 1.00 28.26 562 VAL A O 1
ATOM 4240 N N . THR A 1 570 ? 8.829 36.578 19.380 1.00 27.99 563 THR A N 1
ATOM 4241 C CA . THR A 1 570 ? 9.265 36.221 20.731 1.00 23.21 563 THR A CA 1
ATOM 4242 C C . THR A 1 570 ? 9.230 37.412 21.679 1.00 23.63 563 THR A C 1
ATOM 4243 O O . THR A 1 570 ? 8.938 37.241 22.863 1.00 25.23 563 THR A O 1
ATOM 4247 N N . ASP A 1 571 ? 9.498 38.621 21.186 1.00 26.82 564 ASP A N 1
ATOM 4248 C CA . ASP A 1 571 ? 9.468 39.792 22.060 1.00 26.36 564 ASP A CA 1
ATOM 4249 C C . ASP A 1 571 ? 8.070 40.123 22.573 1.00 25.42 564 ASP A C 1
ATOM 4250 O O . ASP A 1 571 ? 7.948 40.934 23.504 1.00 29.02 564 ASP A O 1
ATOM 4255 N N . THR A 1 572 ? 7.020 39.499 22.043 1.00 26.27 565 THR A N 1
ATOM 4256 C CA . THR A 1 572 ? 5.671 39.753 22.536 1.00 33.06 565 THR A CA 1
ATOM 4257 C C . THR A 1 572 ? 5.143 38.654 23.459 1.00 28.39 565 THR A C 1
ATOM 4258 O O . THR A 1 572 ? 3.977 38.705 23.851 1.00 33.06 565 THR A O 1
ATOM 4262 N N . LEU A 1 573 ? 5.953 37.659 23.803 1.00 26.08 566 LEU A N 1
ATOM 4263 C CA . LEU A 1 573 ? 5.481 36.517 24.579 1.00 28.31 566 LEU A CA 1
ATOM 4264 C C . LEU A 1 573 ? 6.159 36.527 25.939 1.00 30.38 566 LEU A C 1
ATOM 4265 O O . LEU A 1 573 ? 7.385 36.390 26.025 1.00 25.83 566 LEU A O 1
ATOM 4270 N N . ASP A 1 574 ? 5.349 36.681 26.997 1.00 27.02 567 ASP A N 1
ATOM 4271 C CA . ASP A 1 574 ? 5.872 36.920 28.340 1.00 29.32 567 ASP A CA 1
ATOM 4272 C C . ASP A 1 574 ? 6.579 35.703 28.928 1.00 23.92 567 ASP A C 1
ATOM 4273 O O . ASP A 1 574 ? 7.464 35.862 29.783 1.00 27.51 567 ASP A O 1
ATOM 4278 N N . CYS A 1 575 ? 6.210 34.494 28.517 1.00 25.51 568 CYS A N 1
ATOM 4279 C CA . CYS A 1 575 ? 6.883 33.311 29.042 1.00 25.53 568 CYS A CA 1
ATOM 4280 C C . CYS A 1 575 ? 8.151 32.950 28.272 1.00 25.56 568 CYS A C 1
ATOM 4281 O O . CYS A 1 575 ? 8.845 32.005 28.662 1.00 25.77 568 CYS A O 1
ATOM 4284 N N . PHE A 1 576 ? 8.461 33.661 27.190 1.00 25.61 569 PHE A N 1
ATOM 4285 C CA . PHE A 1 576 ? 9.684 33.409 26.426 1.00 25.13 569 PHE A CA 1
ATOM 4286 C C . PHE A 1 576 ? 10.835 34.110 27.137 1.00 25.40 569 PHE A C 1
ATOM 4287 O O . PHE A 1 576 ? 10.925 35.341 27.105 1.00 26.40 569 PHE A O 1
ATOM 4295 N N . ILE A 1 577 ? 11.689 33.335 27.810 1.00 22.71 570 ILE A N 1
ATOM 4296 C CA . ILE A 1 577 ? 12.693 33.874 28.721 1.00 25.85 570 ILE A CA 1
ATOM 4297 C C . ILE A 1 577 ? 14.113 33.668 28.209 1.00 23.94 570 ILE A C 1
ATOM 4298 O O . ILE A 1 577 ? 15.067 33.824 28.976 1.00 22.85 570 ILE A O 1
ATOM 4303 N N . GLY A 1 578 ? 14.289 33.314 26.941 1.00 25.94 571 GLY A N 1
ATOM 4304 C CA . GLY A 1 578 ? 15.654 33.163 26.486 1.00 21.62 571 GLY A CA 1
ATOM 4305 C C . GLY A 1 578 ? 15.802 32.913 25.003 1.00 22.11 571 GLY A C 1
ATOM 4306 O O . GLY A 1 578 ? 14.928 32.313 24.382 1.00 24.21 571 GLY A O 1
ATOM 4307 N N . GLU A 1 579 ? 16.897 33.395 24.428 1.00 22.34 572 GLU A N 1
ATOM 4308 C CA . GLU A 1 579 ? 17.197 33.213 23.011 1.00 22.63 572 GLU A CA 1
ATOM 4309 C C . GLU A 1 579 ? 18.648 32.759 22.894 1.00 25.47 572 GLU A C 1
ATOM 4310 O O . GLU A 1 579 ? 19.575 33.510 23.228 1.00 25.01 572 GLU A O 1
ATOM 4316 N N . GLN A 1 580 ? 18.848 31.515 22.469 1.00 24.20 573 GLN A N 1
ATOM 4317 C CA . GLN A 1 580 ? 20.180 31.016 22.140 1.00 19.93 573 GLN A CA 1
ATOM 4318 C C . GLN A 1 580 ? 20.165 30.632 20.671 1.00 22.36 573 GLN A C 1
ATOM 4319 O O . GLN A 1 580 ? 19.375 29.775 20.257 1.00 22.72 573 GLN A O 1
ATOM 4325 N N . VAL A 1 581 ? 21.003 31.302 19.884 1.00 21.14 574 VAL A N 1
ATOM 4326 C CA . VAL A 1 581 ? 21.022 31.070 18.447 1.00 21.52 574 VAL A CA 1
ATOM 4327 C C . VAL A 1 581 ? 21.701 29.742 18.144 1.00 21.37 574 VAL A C 1
ATOM 4328 O O . VAL A 1 581 ? 22.519 29.232 18.916 1.00 22.94 574 VAL A O 1
ATOM 4332 N N . TRP A 1 582 ? 21.402 29.201 16.969 1.00 22.15 575 TRP A N 1
ATOM 4333 C CA . TRP A 1 582 ? 22.271 28.201 16.363 1.00 19.93 575 TRP A CA 1
ATOM 4334 C C . TRP A 1 582 ? 22.962 28.876 15.188 1.00 21.67 575 TRP A C 1
ATOM 4335 O O . TRP A 1 582 ? 22.286 29.292 14.243 1.00 22.55 575 TRP A O 1
ATOM 4346 N N . ASN A 1 583 ? 24.287 29.031 15.239 1.00 22.16 576 ASN A N 1
ATOM 4347 C CA . ASN A 1 583 ? 25.230 28.532 16.240 1.00 23.83 576 ASN A CA 1
ATOM 4348 C C . ASN A 1 583 ? 26.145 29.711 16.555 1.00 21.88 576 ASN A C 1
ATOM 4349 O O . ASN A 1 583 ? 26.183 30.688 15.793 1.00 22.17 576 ASN A O 1
ATOM 4354 N N . PHE A 1 584 ? 26.918 29.622 17.637 1.00 20.80 577 PHE A N 1
ATOM 4355 C CA . PHE A 1 584 ? 27.981 30.600 17.861 1.00 19.52 577 PHE A CA 1
ATOM 4356 C C . PHE A 1 584 ? 28.896 30.734 16.631 1.00 22.91 577 PHE A C 1
ATOM 4357 O O . PHE A 1 584 ? 29.156 31.846 16.154 1.00 19.84 577 PHE A O 1
ATOM 4365 N N . ALA A 1 585 ? 29.405 29.616 16.106 1.00 19.81 578 ALA A N 1
ATOM 4366 C CA . ALA A 1 585 ? 30.326 29.703 14.971 1.00 21.51 578 ALA A CA 1
ATOM 4367 C C . ALA A 1 585 ? 30.135 28.538 14.007 1.00 22.07 578 ALA A C 1
ATOM 4368 O O . ALA A 1 585 ? 29.748 27.431 14.410 1.00 23.77 578 ALA A O 1
ATOM 4370 N N . ASP A 1 586 ? 30.418 28.802 12.722 1.00 19.80 579 ASP A N 1
ATOM 4371 C CA . ASP A 1 586 ? 30.494 27.735 11.715 1.00 22.28 579 ASP A CA 1
ATOM 4372 C C . ASP A 1 586 ? 31.347 26.572 12.217 1.00 22.81 579 ASP A C 1
ATOM 4373 O O . ASP A 1 586 ? 32.389 26.786 12.839 1.00 23.83 579 ASP A O 1
ATOM 4378 N N . PHE A 1 587 ? 30.936 25.341 11.898 1.00 20.09 580 PHE A N 1
ATOM 4379 C CA . PHE A 1 587 ? 31.602 24.151 12.435 1.00 19.06 580 PHE A CA 1
ATOM 4380 C C . PHE A 1 587 ? 31.506 23.006 11.421 1.00 20.38 580 PHE A C 1
ATOM 4381 O O . PHE A 1 587 ? 30.681 23.029 10.504 1.00 21.43 580 PHE A O 1
ATOM 4389 N N . ALA A 1 588 ? 32.352 21.989 11.596 1.00 20.62 581 ALA A N 1
ATOM 4390 C CA . ALA A 1 588 ? 32.457 20.922 10.595 1.00 23.50 581 ALA A CA 1
ATOM 4391 C C . ALA A 1 588 ? 31.361 19.864 10.768 1.00 22.58 581 ALA A C 1
ATOM 4392 O O . ALA A 1 588 ? 30.946 19.535 11.884 1.00 21.41 581 ALA A O 1
ATOM 4394 N N . THR A 1 589 ? 30.914 19.309 9.643 1.00 24.48 582 THR A N 1
ATOM 4395 C CA . THR A 1 589 ? 29.896 18.258 9.617 1.00 22.51 582 THR A CA 1
ATOM 4396 C C . THR A 1 589 ? 30.311 17.179 8.631 1.00 22.59 582 THR A C 1
ATOM 4397 O O . THR A 1 589 ? 31.262 17.341 7.859 1.00 24.23 582 THR A O 1
ATOM 4401 N N . SER A 1 590 ? 29.550 16.084 8.620 1.00 23.08 583 SER A N 1
ATOM 4402 C CA . SER A 1 590 ? 29.686 15.112 7.534 1.00 24.70 583 SER A CA 1
ATOM 4403 C C . SER A 1 590 ? 29.339 15.776 6.196 1.00 23.15 583 SER A C 1
ATOM 4404 O O . SER A 1 590 ? 28.653 16.800 6.137 1.00 27.12 583 SER A O 1
ATOM 4407 N N . GLN A 1 591 ? 29.803 15.167 5.109 1.00 23.74 584 GLN A N 1
ATOM 4408 C CA A GLN A 1 591 ? 29.616 15.762 3.790 0.75 25.66 584 GLN A CA 1
ATOM 4409 C CA B GLN A 1 591 ? 29.631 15.729 3.772 0.25 25.76 584 GLN A CA 1
ATOM 4410 C C . GLN A 1 591 ? 28.230 15.462 3.229 1.00 26.26 584 GLN A C 1
ATOM 4411 O O . GLN A 1 591 ? 27.647 14.402 3.465 1.00 32.33 584 GLN A O 1
ATOM 4422 N N . GLY A 1 592 ? 27.708 16.412 2.459 1.00 29.10 585 GLY A N 1
ATOM 4423 C CA . GLY A 1 592 ? 26.431 16.182 1.797 1.00 28.06 585 GLY A CA 1
ATOM 4424 C C . GLY A 1 592 ? 25.966 17.425 1.073 1.00 26.81 585 GLY A C 1
ATOM 4425 O O . GLY A 1 592 ? 26.561 18.502 1.193 1.00 27.41 585 GLY A O 1
ATOM 4426 N N . LEU A 1 593 ? 24.856 17.264 0.339 1.00 26.06 586 LEU A N 1
ATOM 4427 C CA . LEU A 1 593 ? 24.408 18.305 -0.587 1.00 25.01 586 LEU A CA 1
ATOM 4428 C C . LEU A 1 593 ? 23.832 19.545 0.096 1.00 25.43 586 LEU A C 1
ATOM 4429 O O . LEU A 1 593 ? 23.672 20.565 -0.587 1.00 26.77 586 LEU A O 1
ATOM 4434 N N . ILE A 1 594 ? 23.514 19.512 1.393 1.00 26.83 587 ILE A N 1
ATOM 4435 C CA . ILE A 1 594 ? 23.008 20.709 2.064 1.00 22.35 587 ILE A CA 1
ATOM 4436 C C . ILE A 1 594 ? 24.016 21.284 3.047 1.00 26.00 587 ILE A C 1
ATOM 4437 O O . ILE A 1 594 ? 23.683 22.218 3.792 1.00 26.90 587 ILE A O 1
ATOM 4442 N N . ARG A 1 595 ? 25.243 20.760 3.076 1.00 24.20 588 ARG A N 1
ATOM 4443 C CA . ARG A 1 595 ? 26.273 21.268 3.985 1.00 23.54 588 ARG A CA 1
ATOM 4444 C C . ARG A 1 595 ? 27.390 21.883 3.140 1.00 25.36 588 ARG A C 1
ATOM 4445 O O . ARG A 1 595 ? 28.202 21.170 2.536 1.00 21.87 588 ARG A O 1
ATOM 4453 N N . VAL A 1 596 ? 27.411 23.217 3.097 1.00 21.37 589 VAL A N 1
ATOM 4454 C CA . VAL A 1 596 ? 28.383 23.990 2.323 1.00 22.17 589 VAL A CA 1
ATOM 4455 C C . VAL A 1 596 ? 29.706 24.027 3.078 1.00 23.33 589 VAL A C 1
ATOM 4456 O O . VAL A 1 596 ? 30.044 25.030 3.720 1.00 25.12 589 VAL A O 1
ATOM 4460 N N . GLN A 1 597 ? 30.460 22.939 2.986 1.00 23.69 590 GLN A N 1
ATOM 4461 C CA . GLN A 1 597 ? 31.652 22.715 3.797 1.00 19.00 590 GLN A CA 1
ATOM 4462 C C . GLN A 1 597 ? 31.347 22.966 5.272 1.00 22.60 590 GLN A C 1
ATOM 4463 O O . GLN A 1 597 ? 31.838 23.905 5.895 1.00 27.97 590 GLN A O 1
ATOM 4469 N N . GLY A 1 598 ? 30.491 22.107 5.801 1.00 24.76 591 GLY A N 1
ATOM 4470 C CA . GLY A 1 598 ? 30.096 22.203 7.189 1.00 23.59 591 GLY A CA 1
ATOM 4471 C C . GLY A 1 598 ? 28.803 22.970 7.360 1.00 24.19 591 GLY A C 1
ATOM 4472 O O . GLY A 1 598 ? 28.103 23.323 6.407 1.00 23.76 591 GLY A O 1
ATOM 4473 N N . ASN A 1 599 ? 28.476 23.211 8.623 1.00 21.64 592 ASN A N 1
ATOM 4474 C CA . ASN A 1 599 ? 27.287 23.963 8.984 1.00 23.34 592 ASN A CA 1
ATOM 4475 C C . ASN A 1 599 ? 27.630 25.447 9.010 1.00 20.62 592 ASN A C 1
ATOM 4476 O O . ASN A 1 599 ? 28.582 25.856 9.685 1.00 23.12 592 ASN A O 1
ATOM 4481 N N . LYS A 1 600 ? 26.874 26.244 8.255 1.00 23.77 593 LYS A N 1
ATOM 4482 C CA . LYS A 1 600 ? 27.180 27.658 8.093 1.00 21.49 593 LYS A CA 1
ATOM 4483 C C . LYS A 1 600 ? 26.231 28.552 8.877 1.00 21.05 593 LYS A C 1
ATOM 4484 O O . LYS A 1 600 ? 26.090 29.733 8.548 1.00 20.60 593 LYS A O 1
ATOM 4490 N N . LYS A 1 601 ? 25.590 28.029 9.927 1.00 20.54 594 LYS A N 1
ATOM 4491 C CA . LYS A 1 601 ? 24.647 28.860 10.657 1.00 20.01 594 LYS A CA 1
ATOM 4492 C C . LYS A 1 601 ? 25.322 29.729 11.723 1.00 21.34 594 LYS A C 1
ATOM 4493 O O . LYS A 1 601 ? 24.621 30.375 12.508 1.00 23.13 594 LYS A O 1
ATOM 4499 N N . GLY A 1 602 ? 26.651 29.750 11.790 1.00 23.62 595 GLY A N 1
ATOM 4500 C CA . GLY A 1 602 ? 27.310 30.547 12.810 1.00 22.57 595 GLY A CA 1
ATOM 4501 C C . GLY A 1 602 ? 27.027 32.028 12.643 1.00 21.72 595 GLY A C 1
ATOM 4502 O O . GLY A 1 602 ? 26.846 32.529 11.530 1.00 20.11 595 GLY A O 1
ATOM 4503 N N . LEU A 1 603 ? 26.968 32.733 13.781 1.00 21.91 596 LEU A N 1
ATOM 4504 C CA . LEU A 1 603 ? 27.086 34.188 13.762 1.00 21.48 596 LEU A CA 1
ATOM 4505 C C . LEU A 1 603 ? 28.503 34.594 13.394 1.00 22.35 596 LEU A C 1
ATOM 4506 O O . LEU A 1 603 ? 28.713 35.642 12.761 1.00 22.96 596 LEU A O 1
ATOM 4511 N N . PHE A 1 604 ? 29.475 33.769 13.774 1.00 23.46 597 PHE A N 1
ATOM 4512 C CA . PHE A 1 604 ? 30.876 33.922 13.417 1.00 21.57 597 PHE A CA 1
ATOM 4513 C C . PHE A 1 604 ? 31.319 32.791 12.500 1.00 23.16 597 PHE A C 1
ATOM 4514 O O . PHE A 1 604 ? 30.729 31.708 12.474 1.00 21.22 597 PHE A O 1
ATOM 4522 N N . THR A 1 605 ? 32.376 33.059 11.743 1.00 22.19 598 THR A N 1
ATOM 4523 C CA . THR A 1 605 ? 33.014 32.015 10.953 1.00 21.50 598 THR A CA 1
ATOM 4524 C C . THR A 1 605 ? 33.795 31.071 11.866 1.00 21.08 598 THR A C 1
ATOM 4525 O O . THR A 1 605 ? 33.910 31.276 13.086 1.00 21.68 598 THR A O 1
ATOM 4529 N N . ARG A 1 606 ? 34.331 30.007 11.259 1.00 21.29 599 ARG A N 1
ATOM 4530 C CA . ARG A 1 606 ? 35.121 29.065 12.035 1.00 23.99 599 ARG A CA 1
ATOM 4531 C C . ARG A 1 606 ? 36.361 29.729 12.619 1.00 20.96 599 ARG A C 1
ATOM 4532 O O . ARG A 1 606 ? 36.831 29.325 13.696 1.00 23.08 599 ARG A O 1
ATOM 4540 N N . ASP A 1 607 ? 36.912 30.743 11.935 1.00 23.53 600 ASP A N 1
ATOM 4541 C CA . ASP A 1 607 ? 38.031 31.472 12.507 1.00 23.29 600 ASP A CA 1
ATOM 4542 C C . ASP A 1 607 ? 37.563 32.715 13.269 1.00 26.99 600 ASP A C 1
ATOM 4543 O O . ASP A 1 607 ? 38.361 33.634 13.480 1.00 26.67 600 ASP A O 1
ATOM 4548 N N . ARG A 1 608 ? 36.274 32.760 13.641 1.00 22.70 601 ARG A N 1
ATOM 4549 C CA . ARG A 1 608 ? 35.720 33.682 14.635 1.00 21.45 601 ARG A CA 1
ATOM 4550 C C . ARG A 1 608 ? 35.631 35.115 14.107 1.00 20.61 601 ARG A C 1
ATOM 4551 O O . ARG A 1 608 ? 35.818 36.080 14.854 1.00 26.44 601 ARG A O 1
ATOM 4559 N N . LYS A 1 609 ? 35.296 35.258 12.832 1.00 20.76 602 LYS A N 1
ATOM 4560 C CA . LYS A 1 609 ? 35.063 36.567 12.236 1.00 24.21 602 LYS A CA 1
ATOM 4561 C C . LYS A 1 609 ? 33.564 36.844 12.177 1.00 21.71 602 LYS A C 1
ATOM 4562 O O . LYS A 1 609 ? 32.784 35.956 11.802 1.00 21.89 602 LYS A O 1
ATOM 4568 N N . PRO A 1 610 ? 33.127 38.050 12.546 1.00 22.61 603 PRO A N 1
ATOM 4569 C CA . PRO A 1 610 ? 31.682 38.322 12.659 1.00 24.04 603 PRO A CA 1
ATOM 4570 C C . PRO A 1 610 ? 31.014 38.555 11.309 1.00 29.03 603 PRO A C 1
ATOM 4571 O O . PRO A 1 610 ? 31.480 39.361 10.493 1.00 27.47 603 PRO A O 1
ATOM 4575 N N . LYS A 1 611 ? 29.915 37.830 11.074 1.00 22.38 604 LYS A N 1
ATOM 4576 C CA . LYS A 1 611 ? 29.026 38.098 9.951 1.00 22.17 604 LYS A CA 1
ATOM 4577 C C . LYS A 1 611 ? 28.150 39.305 10.278 1.00 23.68 604 LYS A C 1
ATOM 4578 O O . LYS A 1 611 ? 28.169 39.830 11.390 1.00 20.79 604 LYS A O 1
ATOM 4584 N N A LEU A 1 612 ? 27.370 39.751 9.289 0.62 22.45 605 LEU A N 1
ATOM 4585 N N B LEU A 1 612 ? 27.343 39.705 9.295 0.38 22.49 605 LEU A N 1
ATOM 4586 C CA A LEU A 1 612 ? 26.435 40.853 9.527 0.62 23.86 605 LEU A CA 1
ATOM 4587 C CA B LEU A 1 612 ? 26.424 40.826 9.466 0.38 23.87 605 LEU A CA 1
ATOM 4588 C C A LEU A 1 612 ? 25.552 40.583 10.739 0.62 23.51 605 LEU A C 1
ATOM 4589 C C B LEU A 1 612 ? 25.494 40.601 10.658 0.38 23.52 605 LEU A C 1
ATOM 4590 O O A LEU A 1 612 ? 25.339 41.468 11.582 0.62 22.98 605 LEU A O 1
ATOM 4591 O O B LEU A 1 612 ? 25.214 41.531 11.428 0.38 23.06 605 LEU A O 1
ATOM 4600 N N . ALA A 1 613 ? 25.028 39.364 10.843 1.00 21.60 606 ALA A N 1
ATOM 4601 C CA . ALA A 1 613 ? 24.145 39.030 11.965 1.00 25.07 606 ALA A CA 1
ATOM 4602 C C . ALA A 1 613 ? 24.843 39.076 13.320 1.00 20.05 606 ALA A C 1
ATOM 4603 O O . ALA A 1 613 ? 24.180 39.267 14.349 1.00 22.24 606 ALA A O 1
ATOM 4605 N N . ALA A 1 614 ? 26.165 38.926 13.364 1.00 19.40 607 ALA A N 1
ATOM 4606 C CA . ALA A 1 614 ? 26.848 39.055 14.654 1.00 22.61 607 ALA A CA 1
ATOM 4607 C C . ALA A 1 614 ? 26.814 40.493 15.149 1.00 23.86 607 ALA A C 1
ATOM 4608 O O . ALA A 1 614 ? 26.730 40.734 16.367 1.00 23.15 607 ALA A O 1
ATOM 4610 N N . HIS A 1 615 ? 26.875 41.453 14.218 1.00 22.34 608 HIS A N 1
ATOM 4611 C CA . HIS A 1 615 ? 26.758 42.856 14.584 1.00 22.33 608 HIS A CA 1
ATOM 4612 C C . HIS A 1 615 ? 25.318 43.190 14.951 1.00 23.75 608 HIS A C 1
ATOM 4613 O O . HIS A 1 615 ? 25.075 43.940 15.902 1.00 22.62 608 HIS A O 1
ATOM 4620 N N . TYR A 1 616 ? 24.356 42.625 14.212 1.00 21.38 609 TYR A N 1
ATOM 4621 C CA . TYR A 1 616 ? 22.945 42.744 14.575 1.00 22.35 609 TYR A CA 1
ATOM 4622 C C . TYR A 1 616 ? 22.715 42.320 16.024 1.00 22.03 609 TYR A C 1
ATOM 4623 O O . TYR A 1 616 ? 22.067 43.038 16.802 1.00 22.63 609 TYR A O 1
ATOM 4632 N N . PHE A 1 617 ? 23.263 41.165 16.423 1.00 19.62 610 PHE A N 1
ATOM 4633 C CA . PHE A 1 617 ? 23.022 40.700 17.794 1.00 21.53 610 PHE A CA 1
ATOM 4634 C C . PHE A 1 617 ? 23.772 41.530 18.825 1.00 24.04 610 PHE A C 1
ATOM 4635 O O . PHE A 1 617 ? 23.261 41.743 19.927 1.00 24.18 610 PHE A O 1
ATOM 4643 N N . LYS A 1 618 ? 24.978 42.014 18.510 1.00 22.20 611 LYS A N 1
ATOM 4644 C CA . LYS A 1 618 ? 25.636 42.913 19.456 1.00 22.80 611 LYS A CA 1
ATOM 4645 C C . LYS A 1 618 ? 24.739 44.105 19.791 1.00 25.57 611 LYS A C 1
ATOM 4646 O O . LYS A 1 618 ? 24.605 44.488 20.965 1.00 25.64 611 LYS A O 1
ATOM 4652 N N . GLU A 1 619 ? 24.094 44.692 18.774 1.00 23.21 612 GLU A N 1
ATOM 4653 C CA . GLU A 1 619 ? 23.202 45.830 19.011 1.00 26.58 612 GLU A CA 1
ATOM 4654 C C . GLU A 1 619 ? 21.958 45.407 19.795 1.00 27.85 612 GLU A C 1
ATOM 4655 O O . GLU A 1 619 ? 21.602 46.027 20.810 1.00 27.39 612 GLU A O 1
ATOM 4661 N N . ARG A 1 620 ? 21.290 44.337 19.351 1.00 24.33 613 ARG A N 1
ATOM 4662 C CA . ARG A 1 620 ? 20.096 43.856 20.054 1.00 22.56 613 ARG A CA 1
ATOM 4663 C C . ARG A 1 620 ? 20.402 43.501 21.508 1.00 24.86 613 ARG A C 1
ATOM 4664 O O . ARG A 1 620 ? 19.698 43.940 22.426 1.00 26.53 613 ARG A O 1
ATOM 4672 N N . TRP A 1 621 ? 21.435 42.686 21.742 1.00 23.13 614 TRP A N 1
ATOM 4673 C CA . TRP A 1 621 ? 21.722 42.249 23.106 1.00 25.40 614 TRP A CA 1
ATOM 4674 C C . TRP A 1 621 ? 22.261 43.370 23.971 1.00 27.91 614 TRP A C 1
ATOM 4675 O O . TRP A 1 621 ? 22.200 43.266 25.203 1.00 27.66 614 TRP A O 1
ATOM 4686 N N . SER A 1 622 ? 22.782 44.440 23.364 1.00 28.87 615 SER A N 1
ATOM 4687 C CA . SER A 1 622 ? 23.190 45.597 24.154 1.00 29.51 615 SER A CA 1
ATOM 4688 C C . SER A 1 622 ? 22.004 46.302 24.787 1.00 30.27 615 SER A C 1
ATOM 4689 O O . SER A 1 622 ? 22.184 47.020 25.778 1.00 31.58 615 SER A O 1
ATOM 4692 N N . LYS A 1 623 ? 20.808 46.122 24.234 1.00 27.54 616 LYS A N 1
ATOM 4693 C CA . LYS A 1 623 ? 19.601 46.779 24.713 1.00 32.88 616 LYS A CA 1
ATOM 4694 C C . LYS A 1 623 ? 18.721 45.885 25.574 1.00 35.00 616 LYS A C 1
ATOM 4695 O O . LYS A 1 623 ? 17.660 46.334 26.010 1.00 30.89 616 LYS A O 1
ATOM 4699 N N . ILE A 1 624 ? 19.103 44.637 25.799 1.00 27.86 617 ILE A N 1
ATOM 4700 C CA . ILE A 1 624 ? 18.303 43.698 26.579 1.00 26.65 617 ILE A CA 1
ATOM 4701 C C . ILE A 1 624 ? 19.049 43.417 27.879 1.00 28.36 617 ILE A C 1
ATOM 4702 O O . ILE A 1 624 ? 20.205 42.971 27.833 1.00 26.14 617 ILE A O 1
ATOM 4707 N N . PRO A 1 625 ? 18.441 43.642 29.050 1.00 27.48 618 PRO A N 1
ATOM 4708 C CA . PRO A 1 625 ? 19.150 43.392 30.310 1.00 29.45 618 PRO A CA 1
ATOM 4709 C C . PRO A 1 625 ? 19.195 41.906 30.617 1.00 24.03 618 PRO A C 1
ATOM 4710 O O . PRO A 1 625 ? 18.340 41.133 30.178 1.00 25.47 618 PRO A O 1
ATOM 4714 N N . ASP A 1 626 ? 20.223 41.508 31.374 1.00 23.33 619 ASP A N 1
ATOM 4715 C CA . ASP A 1 626 ? 20.280 40.137 31.866 1.00 24.66 619 ASP A CA 1
ATOM 4716 C C . ASP A 1 626 ? 19.089 39.805 32.750 1.00 28.44 619 ASP A C 1
ATOM 4717 O O . ASP A 1 626 ? 18.648 38.649 32.784 1.00 25.95 619 ASP A O 1
ATOM 4722 N N . PHE A 1 627 ? 18.591 40.784 33.505 1.00 25.65 620 PHE A N 1
ATOM 4723 C CA . PHE A 1 627 ? 17.485 40.577 34.423 1.00 23.87 620 PHE A CA 1
ATOM 4724 C C . PHE A 1 627 ? 16.386 41.596 34.167 1.00 27.54 620 PHE A C 1
ATOM 4725 O O . PHE A 1 627 ? 16.659 42.776 33.922 1.00 27.64 620 PHE A O 1
ATOM 4733 N N . GLY A 1 628 ? 15.144 41.131 34.214 1.00 23.64 621 GLY A N 1
ATOM 4734 C CA . GLY A 1 628 ? 14.020 42.038 34.181 1.00 30.52 621 GLY A CA 1
ATOM 4735 C C . GLY A 1 628 ? 13.614 42.467 32.797 1.00 34.86 621 GLY A C 1
ATOM 4736 O O . GLY A 1 628 ? 12.953 43.497 32.649 1.00 32.68 621 GLY A O 1
ATOM 4737 N N . TYR A 1 629 ? 14.007 41.718 31.768 1.00 28.64 622 TYR A N 1
ATOM 4738 C CA . TYR A 1 629 ? 13.543 42.028 30.423 1.00 28.78 622 TYR A CA 1
ATOM 4739 C C . TYR A 1 629 ? 12.052 41.749 30.299 1.00 33.53 622 TYR A C 1
ATOM 4740 O O . TYR A 1 629 ? 11.315 42.520 29.671 1.00 31.54 622 TYR A O 1
ATOM 4749 N N . LYS A 1 630 ? 11.589 40.665 30.911 1.00 30.81 623 LYS A N 1
ATOM 4750 C CA . LYS A 1 630 ? 10.172 40.349 30.926 0.97 34.44 623 LYS A CA 1
ATOM 4751 C C . LYS A 1 630 ? 9.652 40.134 32.356 1.00 32.92 623 LYS A C 1
ATOM 4752 O O . LYS A 1 630 ? 10.068 39.199 33.047 1.00 35.39 623 LYS A O 1
ATOM 4758 N N . ALA B 1 24 ? 73.589 26.429 29.272 1.00 55.95 17 ALA B N 1
ATOM 4759 C CA . ALA B 1 24 ? 73.118 25.089 28.951 1.00 47.66 17 ALA B CA 1
ATOM 4760 C C . ALA B 1 24 ? 71.614 25.012 29.165 1.00 51.74 17 ALA B C 1
ATOM 4761 O O . ALA B 1 24 ? 71.127 25.366 30.237 1.00 47.92 17 ALA B O 1
ATOM 4763 N N . MET B 1 25 ? 70.859 24.546 28.151 1.00 37.69 18 MET B N 1
ATOM 4764 C CA . MET B 1 25 ? 69.404 24.550 28.241 1.00 36.95 18 MET B CA 1
ATOM 4765 C C . MET B 1 25 ? 68.861 23.268 27.588 1.00 36.00 18 MET B C 1
ATOM 4766 O O . MET B 1 25 ? 68.284 23.287 26.503 1.00 42.59 18 MET B O 1
ATOM 4771 N N . LEU B 1 26 ? 69.045 22.129 28.251 1.00 33.75 19 LEU B N 1
ATOM 4772 C CA . LEU B 1 26 ? 68.435 20.894 27.780 1.00 29.15 19 LEU B CA 1
ATOM 4773 C C . LEU B 1 26 ? 66.916 20.989 27.858 1.00 31.57 19 LEU B C 1
ATOM 4774 O O . LEU B 1 26 ? 66.366 21.591 28.785 1.00 31.16 19 LEU B O 1
ATOM 4779 N N . TYR B 1 27 ? 66.237 20.391 26.880 1.00 29.61 20 TYR B N 1
ATOM 4780 C CA . TYR B 1 27 ? 64.777 20.389 26.858 1.00 29.89 20 TYR B CA 1
ATOM 4781 C C . TYR B 1 27 ? 64.236 19.581 28.036 1.00 30.71 20 TYR B C 1
ATOM 4782 O O . TYR B 1 27 ? 64.590 18.399 28.179 1.00 26.38 20 TYR B O 1
ATOM 4791 N N . PRO B 1 28 ? 63.375 20.153 28.880 1.00 28.68 21 PRO B N 1
ATOM 4792 C CA . PRO B 1 28 ? 62.885 19.403 30.052 1.00 28.63 21 PRO B CA 1
ATOM 4793 C C . PRO B 1 28 ? 62.020 18.220 29.639 1.00 28.01 21 PRO B C 1
ATOM 4794 O O . PRO B 1 28 ? 61.086 18.357 28.843 1.00 28.76 21 PRO B O 1
ATOM 4798 N N . ILE B 1 29 ? 62.321 17.055 30.209 1.00 27.71 22 ILE B N 1
ATOM 4799 C CA . ILE B 1 29 ? 61.591 15.828 29.930 1.00 28.88 22 ILE B CA 1
ATOM 4800 C C . ILE B 1 29 ? 61.315 15.104 31.238 1.00 28.47 22 ILE B C 1
ATOM 4801 O O . ILE B 1 29 ? 62.010 15.293 32.239 1.00 29.30 22 ILE B O 1
ATOM 4806 N N . LEU B 1 30 ? 60.283 14.265 31.213 1.00 29.51 23 LEU B N 1
ATOM 4807 C CA . LEU B 1 30 ? 59.976 13.388 32.335 1.00 34.07 23 LEU B CA 1
ATOM 4808 C C . LEU B 1 30 ? 60.912 12.186 32.280 1.00 30.87 23 LEU B C 1
ATOM 4809 O O . LEU B 1 30 ? 60.957 11.485 31.263 1.00 28.68 23 LEU B O 1
ATOM 4814 N N . THR B 1 31 ? 61.689 11.961 33.345 1.00 27.88 24 THR B N 1
ATOM 4815 C CA . THR B 1 31 ? 62.603 10.820 33.389 1.00 29.10 24 THR B CA 1
ATOM 4816 C C . THR B 1 31 ? 62.517 10.163 34.762 1.00 31.76 24 THR B C 1
ATOM 4817 O O . THR B 1 31 ? 61.844 10.659 35.669 1.00 33.74 24 THR B O 1
ATOM 4821 N N . GLN B 1 32 ? 63.224 9.040 34.924 1.00 32.31 25 GLN B N 1
ATOM 4822 C CA . GLN B 1 32 ? 63.220 8.353 36.216 1.00 31.77 25 GLN B CA 1
ATOM 4823 C C . GLN B 1 32 ? 63.843 9.190 37.330 1.00 29.90 25 GLN B C 1
ATOM 4824 O O . GLN B 1 32 ? 63.698 8.837 38.510 1.00 33.94 25 GLN B O 1
ATOM 4830 N N . SER B 1 33 ? 64.521 10.280 36.991 1.00 28.98 26 SER B N 1
ATOM 4831 C CA . SER B 1 33 ? 65.126 11.164 37.968 1.00 31.45 26 SER B CA 1
ATOM 4832 C C . SER B 1 33 ? 64.560 12.571 37.941 1.00 32.18 26 SER B C 1
ATOM 4833 O O . SER B 1 33 ? 65.058 13.425 38.681 1.00 30.84 26 SER B O 1
ATOM 4836 N N . ARG B 1 34 ? 63.574 12.861 37.088 1.00 26.10 27 ARG B N 1
ATOM 4837 C CA . ARG B 1 34 ? 63.203 14.249 36.819 1.00 28.82 27 ARG B CA 1
ATOM 4838 C C . ARG B 1 34 ? 61.694 14.377 36.696 1.00 33.02 27 ARG B C 1
ATOM 4839 O O . ARG B 1 34 ? 61.099 13.855 35.746 1.00 28.68 27 ARG B O 1
ATOM 4847 N N A MET B 1 35 ? 61.066 15.068 37.642 0.62 32.90 28 MET B N 1
ATOM 4848 N N B MET B 1 35 ? 61.098 15.101 37.638 0.38 32.85 28 MET B N 1
ATOM 4849 C CA A MET B 1 35 ? 59.661 15.401 37.468 0.62 29.87 28 MET B CA 1
ATOM 4850 C CA B MET B 1 35 ? 59.716 15.537 37.520 0.38 30.09 28 MET B CA 1
ATOM 4851 C C A MET B 1 35 ? 59.523 16.532 36.458 0.62 26.98 28 MET B C 1
ATOM 4852 C C B MET B 1 35 ? 59.568 16.528 36.375 0.38 27.05 28 MET B C 1
ATOM 4853 O O A MET B 1 35 ? 60.435 17.342 36.272 0.62 28.41 28 MET B O 1
ATOM 4854 O O B MET B 1 35 ? 60.505 17.251 36.027 0.38 28.49 28 MET B O 1
ATOM 4863 N N . LEU B 1 36 ? 58.370 16.567 35.795 1.00 29.09 29 LEU B N 1
ATOM 4864 C CA . LEU B 1 36 ? 58.027 17.604 34.825 1.00 28.19 29 LEU B CA 1
ATOM 4865 C C . LEU B 1 36 ? 56.582 17.994 35.098 1.00 25.20 29 LEU B C 1
ATOM 4866 O O . LEU B 1 36 ? 55.685 17.169 34.918 1.00 27.63 29 LEU B O 1
ATOM 4871 N N . ILE B 1 37 ? 56.357 19.231 35.540 1.00 25.69 30 ILE B N 1
ATOM 4872 C CA . ILE B 1 37 ? 55.027 19.711 35.914 1.00 23.12 30 ILE B CA 1
ATOM 4873 C C . ILE B 1 37 ? 54.740 20.951 35.077 1.00 27.59 30 ILE B C 1
ATOM 4874 O O . ILE B 1 37 ? 55.392 21.989 35.253 1.00 30.37 30 ILE B O 1
ATOM 4879 N N . ASP B 1 38 ? 53.786 20.838 34.151 1.00 27.41 31 ASP B N 1
ATOM 4880 C CA . ASP B 1 38 ? 53.404 21.967 33.301 1.00 26.92 31 ASP B CA 1
ATOM 4881 C C . ASP B 1 38 ? 52.550 22.952 34.094 1.00 25.01 31 ASP B C 1
ATOM 4882 O O . ASP B 1 38 ? 51.558 22.558 34.714 1.00 33.42 31 ASP B O 1
ATOM 4887 N N . LEU B 1 39 ? 52.922 24.234 34.068 1.00 28.14 32 LEU B N 1
ATOM 4888 C CA . LEU B 1 39 ? 52.180 25.275 34.779 1.00 28.26 32 LEU B CA 1
ATOM 4889 C C . LEU B 1 39 ? 51.341 26.120 33.836 1.00 31.75 32 LEU B C 1
ATOM 4890 O O . LEU B 1 39 ? 50.778 27.139 34.252 1.00 30.85 32 LEU B O 1
ATOM 4895 N N . SER B 1 40 ? 51.250 25.717 32.578 1.00 30.43 33 SER B N 1
ATOM 4896 C CA . SER B 1 40 ? 50.366 26.379 31.645 1.00 29.72 33 SER B CA 1
ATOM 4897 C C . SER B 1 40 ? 48.917 26.206 32.101 1.00 33.48 33 SER B C 1
ATOM 4898 O O . SER B 1 40 ? 48.582 25.314 32.887 1.00 29.24 33 SER B O 1
ATOM 4901 N N . GLY B 1 41 ? 48.059 27.076 31.607 1.00 28.00 34 GLY B N 1
ATOM 4902 C CA . GLY B 1 41 ? 46.658 27.063 31.975 1.00 26.37 34 GLY B CA 1
ATOM 4903 C C . GLY B 1 41 ? 46.139 28.488 31.972 1.00 29.19 34 GLY B C 1
ATOM 4904 O O . GLY B 1 41 ? 46.644 29.333 31.243 1.00 28.57 34 GLY B O 1
ATOM 4905 N N . THR B 1 42 ? 45.147 28.750 32.814 1.00 25.44 35 THR B N 1
ATOM 4906 C CA . THR B 1 42 ? 44.573 30.083 32.914 1.00 25.48 35 THR B CA 1
ATOM 4907 C C . THR B 1 42 ? 45.272 30.843 34.036 1.00 26.42 35 THR B C 1
ATOM 4908 O O . THR B 1 42 ? 45.242 30.417 35.199 1.00 27.99 35 THR B O 1
ATOM 4912 N N . TRP B 1 43 ? 45.922 31.948 33.688 1.00 25.17 36 TRP B N 1
ATOM 4913 C CA . TRP B 1 43 ? 46.635 32.763 34.669 1.00 27.59 36 TRP B CA 1
ATOM 4914 C C . TRP B 1 43 ? 45.918 34.094 34.865 1.00 26.03 36 TRP B C 1
ATOM 4915 O O . TRP B 1 43 ? 45.196 34.570 33.984 1.00 25.25 36 TRP B O 1
ATOM 4926 N N . ARG B 1 44 ? 46.135 34.711 36.034 1.00 23.87 37 ARG B N 1
ATOM 4927 C CA . ARG B 1 44 ? 45.703 36.092 36.231 1.00 25.59 37 ARG B CA 1
ATOM 4928 C C . ARG B 1 44 ? 46.596 37.030 35.426 1.00 20.27 37 ARG B C 1
ATOM 4929 O O . ARG B 1 44 ? 47.774 36.756 35.209 1.00 25.96 37 ARG B O 1
ATOM 4937 N N . PHE B 1 45 ? 46.030 38.152 34.979 1.00 21.42 38 PHE B N 1
ATOM 4938 C CA . PHE B 1 45 ? 46.725 39.041 34.054 1.00 24.42 38 PHE B CA 1
ATOM 4939 C C . PHE B 1 45 ? 46.260 40.465 34.301 1.00 26.09 38 PHE B C 1
ATOM 4940 O O . PHE B 1 45 ? 45.056 40.700 34.419 1.00 27.43 38 PHE B O 1
ATOM 4948 N N . LYS B 1 46 ? 47.200 41.408 34.388 1.00 24.59 39 LYS B N 1
ATOM 4949 C CA . LYS B 1 46 ? 46.867 42.819 34.548 1.00 25.58 39 LYS B CA 1
ATOM 4950 C C . LYS B 1 46 ? 47.808 43.698 33.733 1.00 24.84 39 LYS B C 1
ATOM 4951 O O . LYS B 1 46 ? 49.029 43.540 33.816 1.00 27.17 39 LYS B O 1
ATOM 4957 N N . LEU B 1 47 ? 47.242 44.629 32.958 1.00 23.66 40 LEU B N 1
ATOM 4958 C CA . LEU B 1 47 ? 48.053 45.662 32.324 1.00 27.20 40 LEU B CA 1
ATOM 4959 C C . LEU B 1 47 ? 48.700 46.527 33.397 1.00 28.41 40 LEU B C 1
ATOM 4960 O O . LEU B 1 47 ? 48.053 46.897 34.378 1.00 28.79 40 LEU B O 1
ATOM 4965 N N . ASP B 1 48 ? 49.975 46.873 33.206 1.00 25.65 41 ASP B N 1
ATOM 4966 C CA . ASP B 1 48 ? 50.572 47.899 34.058 1.00 27.00 41 ASP B CA 1
ATOM 4967 C C . ASP B 1 48 ? 49.935 49.243 33.724 1.00 32.83 41 ASP B C 1
ATOM 4968 O O . ASP B 1 48 ? 49.760 49.582 32.549 1.00 33.31 41 ASP B O 1
ATOM 4973 N N . ASP B 1 49 ? 49.522 49.972 34.759 1.00 33.10 42 ASP B N 1
ATOM 4974 C CA . ASP B 1 49 ? 48.957 51.307 34.614 1.00 33.77 42 ASP B CA 1
ATOM 4975 C C . ASP B 1 49 ? 49.968 52.406 34.926 1.00 38.04 42 ASP B C 1
ATOM 4976 O O . ASP B 1 49 ? 49.584 53.573 35.043 1.00 41.01 42 ASP B O 1
ATOM 4981 N N . GLY B 1 50 ? 51.243 52.058 35.072 1.00 36.70 43 GLY B N 1
ATOM 4982 C CA . GLY B 1 50 ? 52.264 52.995 35.481 1.00 33.98 43 GLY B CA 1
ATOM 4983 C C . GLY B 1 50 ? 52.619 52.928 36.951 1.00 35.61 43 GLY B C 1
ATOM 4984 O O . GLY B 1 50 ? 53.571 53.598 37.377 1.00 38.94 43 GLY B O 1
ATOM 4985 N N . SER B 1 51 ? 51.890 52.143 37.740 1.00 37.73 44 SER B N 1
ATOM 4986 C CA . SER B 1 51 ? 52.160 52.022 39.160 1.00 35.29 44 SER B CA 1
ATOM 4987 C C . SER B 1 51 ? 52.432 50.593 39.600 1.00 33.75 44 SER B C 1
ATOM 4988 O O . SER B 1 51 ? 52.605 50.365 40.800 1.00 32.40 44 SER B O 1
ATOM 4991 N N . GLY B 1 52 ? 52.505 49.634 38.669 1.00 31.78 45 GLY B N 1
ATOM 4992 C CA . GLY B 1 52 ? 52.540 48.234 39.062 1.00 27.05 45 GLY B CA 1
ATOM 4993 C C . GLY B 1 52 ? 53.795 47.842 39.822 1.00 30.02 45 GLY B C 1
ATOM 4994 O O . GLY B 1 52 ? 53.749 46.984 40.707 1.00 28.00 45 GLY B O 1
ATOM 4995 N N . PHE B 1 53 ? 54.942 48.428 39.461 1.00 24.46 46 PHE B N 1
ATOM 4996 C CA . PHE B 1 53 ? 56.159 48.160 40.224 1.00 29.80 46 PHE B CA 1
ATOM 4997 C C . PHE B 1 53 ? 56.209 48.998 41.491 1.00 27.72 46 PHE B C 1
ATOM 4998 O O . PHE B 1 53 ? 56.587 48.493 42.548 1.00 28.14 46 PHE B O 1
ATOM 5006 N N . GLU B 1 54 ? 55.826 50.274 41.388 1.00 32.51 47 GLU B N 1
ATOM 5007 C CA . GLU B 1 54 ? 55.815 51.169 42.542 1.00 33.96 47 GLU B CA 1
ATOM 5008 C C . GLU B 1 54 ? 54.944 50.622 43.665 1.00 37.01 47 GLU B C 1
ATOM 5009 O O . GLU B 1 54 ? 55.342 50.640 44.841 1.00 34.86 47 GLU B O 1
ATOM 5015 N N . LYS B 1 55 ? 53.755 50.126 43.321 1.00 30.20 48 LYS B N 1
ATOM 5016 C CA . LYS B 1 55 ? 52.833 49.538 44.279 1.00 32.34 48 LYS B CA 1
ATOM 5017 C C . LYS B 1 55 ? 53.088 48.058 44.498 1.00 34.31 48 LYS B C 1
ATOM 5018 O O . LYS B 1 55 ? 52.333 47.426 45.242 1.00 32.18 48 LYS B O 1
ATOM 5021 N N . LYS B 1 56 ? 54.133 47.504 43.878 1.00 29.03 49 LYS B N 1
ATOM 5022 C CA . LYS B 1 56 ? 54.602 46.134 44.113 1.00 26.81 49 LYS B CA 1
ATOM 5023 C C . LYS B 1 56 ? 53.462 45.116 43.990 1.00 27.70 49 LYS B C 1
ATOM 5024 O O . LYS B 1 56 ? 53.184 44.326 44.894 1.00 29.28 49 LYS B O 1
ATOM 5029 N N . TRP B 1 57 ? 52.824 45.119 42.815 1.00 27.77 50 TRP B N 1
ATOM 5030 C CA . TRP B 1 57 ? 51.764 44.144 42.547 1.00 29.73 50 TRP B CA 1
ATOM 5031 C C . TRP B 1 57 ? 52.242 42.708 42.721 1.00 30.45 50 TRP B C 1
ATOM 5032 O O . TRP B 1 57 ? 51.430 41.808 42.976 1.00 31.71 50 TRP B O 1
ATOM 5043 N N . TYR B 1 58 ? 53.543 42.466 42.563 1.00 27.74 51 TYR B N 1
ATOM 5044 C CA . TYR B 1 58 ? 54.082 41.117 42.614 1.00 29.70 51 TYR B CA 1
ATOM 5045 C C . TYR B 1 58 ? 54.155 40.553 44.030 1.00 35.44 51 TYR B C 1
ATOM 5046 O O . TYR B 1 58 ? 54.478 39.369 44.185 1.00 31.77 51 TYR B O 1
ATOM 5055 N N . GLU B 1 59 ? 53.869 41.354 45.061 1.00 30.97 52 GLU B N 1
ATOM 5056 C CA . GLU B 1 59 ? 53.913 40.859 46.429 1.00 32.74 52 GLU B CA 1
ATOM 5057 C C . GLU B 1 59 ? 52.587 40.284 46.905 1.00 37.39 52 GLU B C 1
ATOM 5058 O O . GLU B 1 59 ? 52.560 39.611 47.944 1.00 36.02 52 GLU B O 1
ATOM 5064 N N . LYS B 1 60 ? 51.492 40.530 46.191 1.00 31.66 53 LYS B N 1
ATOM 5065 C CA . LYS B 1 60 ? 50.175 40.066 46.605 1.00 37.41 53 LYS B CA 1
ATOM 5066 C C . LYS B 1 60 ? 49.456 39.501 45.391 1.00 39.18 53 LYS B C 1
ATOM 5067 O O . LYS B 1 60 ? 49.875 39.709 44.250 1.00 31.47 53 LYS B O 1
ATOM 5072 N N . THR B 1 61 ? 48.364 38.779 45.652 1.00 29.44 54 THR B N 1
ATOM 5073 C CA . THR B 1 61 ? 47.430 38.395 44.596 1.00 36.89 54 THR B CA 1
ATOM 5074 C C . THR B 1 61 ? 47.071 39.612 43.752 1.00 31.52 54 THR B C 1
ATOM 5075 O O . THR B 1 61 ? 46.739 40.670 44.289 1.00 32.54 54 THR B O 1
ATOM 5079 N N . LEU B 1 62 ? 47.143 39.468 42.420 1.00 30.35 55 LEU B N 1
ATOM 5080 C CA . LEU B 1 62 ? 46.730 40.561 41.545 1.00 30.27 55 LEU B CA 1
ATOM 5081 C C . LEU B 1 62 ? 45.256 40.883 41.751 1.00 37.57 55 LEU B C 1
ATOM 5082 O O . LEU B 1 62 ? 44.406 39.990 41.698 1.00 37.58 55 LEU B O 1
ATOM 5087 N N . ASP B 1 63 ? 44.956 42.166 41.952 1.00 33.42 56 ASP B N 1
ATOM 5088 C CA . ASP B 1 63 ? 43.603 42.641 42.221 1.00 40.04 56 ASP B CA 1
ATOM 5089 C C . ASP B 1 63 ? 42.995 43.224 40.954 1.00 38.28 56 ASP B C 1
ATOM 5090 O O . ASP B 1 63 ? 43.688 43.876 40.176 1.00 41.54 56 ASP B O 1
ATOM 5092 N N . ASP B 1 64 ? 41.696 42.980 40.748 1.00 35.44 57 ASP B N 1
ATOM 5093 C CA . ASP B 1 64 ? 40.952 43.510 39.602 1.00 36.37 57 ASP B CA 1
ATOM 5094 C C . ASP B 1 64 ? 41.602 43.082 38.283 1.00 36.90 57 ASP B C 1
ATOM 5095 O O . ASP B 1 64 ? 41.802 43.881 37.367 1.00 39.96 57 ASP B O 1
ATOM 5100 N N . ALA B 1 65 ? 41.938 41.803 38.197 1.00 35.68 58 ALA B N 1
ATOM 5101 C CA . ALA B 1 65 ? 42.728 41.276 37.094 1.00 36.73 58 ALA B CA 1
ATOM 5102 C C . ALA B 1 65 ? 41.833 40.592 36.070 1.00 37.45 58 ALA B C 1
ATOM 5103 O O . ALA B 1 65 ? 40.728 40.140 36.380 1.00 37.03 58 ALA B O 1
ATOM 5105 N N . GLN B 1 66 ? 42.326 40.516 34.839 1.00 28.24 59 GLN B N 1
ATOM 5106 C CA . GLN B 1 66 ? 41.677 39.666 33.855 1.00 30.00 59 GLN B CA 1
ATOM 5107 C C . GLN B 1 66 ? 42.269 38.265 33.937 1.00 26.68 59 GLN B C 1
ATOM 5108 O O . GLN B 1 66 ? 43.122 37.964 34.776 1.00 27.76 59 GLN B O 1
ATOM 5114 N N . LEU B 1 67 ? 41.813 37.399 33.042 1.00 25.86 60 LEU B N 1
ATOM 5115 C CA . LEU B 1 67 ? 42.357 36.059 32.904 1.00 26.01 60 LEU B CA 1
ATOM 5116 C C . LEU B 1 67 ? 42.939 35.914 31.505 1.00 26.60 60 LEU B C 1
ATOM 5117 O O . LEU B 1 67 ? 42.397 36.467 30.545 1.00 28.22 60 LEU B O 1
ATOM 5122 N N . MET B 1 68 ? 44.045 35.169 31.389 1.00 25.59 61 MET B N 1
ATOM 5123 C CA . MET B 1 68 ? 44.758 35.083 30.108 1.00 21.50 61 MET B CA 1
ATOM 5124 C C . MET B 1 68 ? 45.250 33.643 29.980 1.00 22.32 61 MET B C 1
ATOM 5125 O O . MET B 1 68 ? 45.838 33.102 30.938 1.00 21.72 61 MET B O 1
ATOM 5130 N N . PRO B 1 69 ? 45.087 33.004 28.826 1.00 24.85 62 PRO B N 1
ATOM 5131 C CA . PRO B 1 69 ? 45.684 31.675 28.647 1.00 22.96 62 PRO B CA 1
ATOM 5132 C C . PRO B 1 69 ? 47.201 31.751 28.558 1.00 24.82 62 PRO B C 1
ATOM 5133 O O . PRO B 1 69 ? 47.766 32.684 27.980 1.00 27.46 62 PRO B O 1
ATOM 5137 N N . VAL B 1 70 ? 47.856 30.734 29.111 1.00 23.37 63 VAL B N 1
ATOM 5138 C CA . VAL B 1 70 ? 49.309 30.569 29.033 1.00 24.04 63 VAL B CA 1
ATOM 5139 C C . VAL B 1 70 ? 49.589 29.143 28.576 1.00 24.57 63 VAL B C 1
ATOM 5140 O O . VAL B 1 70 ? 49.084 28.198 29.194 1.00 25.53 63 VAL B O 1
ATOM 5144 N N . PRO B 1 71 ? 50.391 28.919 27.527 1.00 24.22 64 PRO B N 1
ATOM 5145 C CA . PRO B 1 71 ? 51.110 29.873 26.690 1.00 27.46 64 PRO B CA 1
ATOM 5146 C C . PRO B 1 71 ? 50.220 30.515 25.628 1.00 25.51 64 PRO B C 1
ATOM 5147 O O . PRO B 1 71 ? 49.303 29.870 25.110 1.00 25.02 64 PRO B O 1
ATOM 5151 N N . SER B 1 72 ? 50.510 31.781 25.324 1.00 23.84 65 SER B N 1
ATOM 5152 C CA . SER B 1 72 ? 49.839 32.549 24.278 1.00 24.78 65 SER B CA 1
ATOM 5153 C C . SER B 1 72 ? 50.462 33.931 24.232 1.00 21.10 65 SER B C 1
ATOM 5154 O O . SER B 1 72 ? 50.971 34.400 25.249 1.00 24.65 65 SER B O 1
ATOM 5157 N N . SER B 1 73 ? 50.445 34.588 23.077 1.00 21.64 66 SER B N 1
ATOM 5158 C CA . SER B 1 73 ? 50.534 36.039 23.084 1.00 21.47 66 SER B CA 1
ATOM 5159 C C . SER B 1 73 ? 49.244 36.600 23.679 1.00 24.21 66 SER B C 1
ATOM 5160 O O . SER B 1 73 ? 48.163 36.023 23.513 1.00 22.90 66 SER B O 1
ATOM 5163 N N . TYR B 1 74 ? 49.347 37.738 24.377 1.00 22.09 67 TYR B N 1
ATOM 5164 C CA . TYR B 1 74 ? 48.132 38.317 24.952 1.00 20.68 67 TYR B CA 1
ATOM 5165 C C . TYR B 1 74 ? 47.375 39.248 24.009 1.00 23.55 67 TYR B C 1
ATOM 5166 O O . TYR B 1 74 ? 46.226 39.600 24.313 1.00 24.04 67 TYR B O 1
ATOM 5175 N N . ASN B 1 75 ? 47.951 39.627 22.864 1.00 20.67 68 ASN B N 1
ATOM 5176 C CA . ASN B 1 75 ? 47.434 40.793 22.153 1.00 21.04 68 ASN B CA 1
ATOM 5177 C C . ASN B 1 75 ? 46.079 40.551 21.515 1.00 26.13 68 ASN B C 1
ATOM 5178 O O . ASN B 1 75 ? 45.285 41.491 21.419 1.00 25.03 68 ASN B O 1
ATOM 5183 N N . ASP B 1 76 ? 45.792 39.326 21.061 1.00 23.19 69 ASP B N 1
ATOM 5184 C CA . ASP B 1 76 ? 44.584 39.064 20.281 1.00 21.60 69 ASP B CA 1
ATOM 5185 C C . ASP B 1 76 ? 43.540 38.269 21.047 1.00 26.12 69 ASP B C 1
ATOM 5186 O O . ASP B 1 76 ? 42.536 37.875 20.455 1.00 22.86 69 ASP B O 1
ATOM 5191 N N . ILE B 1 77 ? 43.749 38.008 22.334 1.00 22.14 70 ILE B N 1
ATOM 5192 C CA . ILE B 1 77 ? 42.820 37.136 23.045 1.00 21.85 70 ILE B CA 1
ATOM 5193 C C . ILE B 1 77 ? 41.509 37.863 23.317 1.00 26.42 70 ILE B C 1
ATOM 5194 O O . ILE B 1 77 ? 40.429 37.265 23.248 1.00 23.43 70 ILE B O 1
ATOM 5199 N N . LYS B 1 78 ? 41.581 39.158 23.631 1.00 23.61 71 LYS B N 1
ATOM 5200 C CA . LYS B 1 78 ? 40.403 39.961 23.930 1.00 27.45 71 LYS B CA 1
ATOM 5201 C C . LYS B 1 78 ? 40.008 40.772 22.702 1.00 25.29 71 LYS B C 1
ATOM 5202 O O . LYS B 1 78 ? 40.492 40.531 21.588 1.00 26.90 71 LYS B O 1
ATOM 5208 N N . GLU B 1 79 ? 39.080 41.718 22.885 1.00 24.55 72 GLU B N 1
ATOM 5209 C CA . GLU B 1 79 ? 38.611 42.569 21.799 1.00 27.87 72 GLU B CA 1
ATOM 5210 C C . GLU B 1 79 ? 39.024 44.025 22.001 1.00 31.37 72 GLU B C 1
ATOM 5211 O O . GLU B 1 79 ? 38.354 44.935 21.512 1.00 38.31 72 GLU B O 1
ATOM 5217 N N . SER B 1 80 ? 40.110 44.264 22.724 1.00 34.42 73 SER B N 1
ATOM 5218 C CA . SER B 1 80 ? 40.469 45.604 23.169 1.00 30.29 73 SER B CA 1
ATOM 5219 C C . SER B 1 80 ? 41.695 46.094 22.409 1.00 29.11 73 SER B C 1
ATOM 5220 O O . SER B 1 80 ? 42.747 45.447 22.441 1.00 28.88 73 SER B O 1
ATOM 5223 N N . ALA B 1 81 ? 41.566 47.245 21.740 1.00 26.38 74 ALA B N 1
ATOM 5224 C CA . ALA B 1 81 ? 42.734 47.836 21.096 1.00 29.15 74 ALA B CA 1
ATOM 5225 C C . ALA B 1 81 ? 43.757 48.312 22.124 1.00 28.68 74 ALA B C 1
ATOM 5226 O O . ALA B 1 81 ? 44.966 48.262 21.865 1.00 33.21 74 ALA B O 1
ATOM 5228 N N . ASP B 1 82 ? 43.306 48.781 23.287 1.00 30.19 75 ASP B N 1
ATOM 5229 C CA . ASP B 1 82 ? 44.258 49.203 24.313 1.00 32.54 75 ASP B CA 1
ATOM 5230 C C . ASP B 1 82 ? 45.120 48.037 24.778 1.00 31.53 75 ASP B C 1
ATOM 5231 O O . ASP B 1 82 ? 46.321 48.205 25.017 1.00 31.66 75 ASP B O 1
ATOM 5236 N N . LEU B 1 83 ? 44.523 46.852 24.923 1.00 27.34 76 LEU B N 1
ATOM 5237 C CA A LEU B 1 83 ? 45.310 45.662 25.220 0.57 24.13 76 LEU B CA 1
ATOM 5238 C CA B LEU B 1 83 ? 45.300 45.648 25.209 0.43 24.20 76 LEU B CA 1
ATOM 5239 C C . LEU B 1 83 ? 46.226 45.306 24.053 1.00 25.17 76 LEU B C 1
ATOM 5240 O O . LEU B 1 83 ? 47.438 45.129 24.234 1.00 26.46 76 LEU B O 1
ATOM 5249 N N . ARG B 1 84 ? 45.661 45.198 22.852 1.00 23.37 77 ARG B N 1
ATOM 5250 C CA . ARG B 1 84 ? 46.437 44.802 21.683 1.00 23.70 77 ARG B CA 1
ATOM 5251 C C . ARG B 1 84 ? 47.637 45.715 21.470 1.00 25.69 77 ARG B C 1
ATOM 5252 O O . ARG B 1 84 ? 48.757 45.248 21.226 1.00 25.69 77 ARG B O 1
ATOM 5260 N N . ASP B 1 85 ? 47.419 47.025 21.562 1.00 19.53 78 ASP B N 1
ATOM 5261 C CA . ASP B 1 85 ? 48.428 48.027 21.236 1.00 25.62 78 ASP B CA 1
ATOM 5262 C C . ASP B 1 85 ? 49.132 48.586 22.473 1.00 26.92 78 ASP B C 1
ATOM 5263 O O . ASP B 1 85 ? 49.776 49.638 22.389 1.00 27.94 78 ASP B O 1
ATOM 5268 N N . HIS B 1 86 ? 49.028 47.894 23.602 1.00 25.67 79 HIS B N 1
ATOM 5269 C CA . HIS B 1 86 ? 49.639 48.332 24.856 1.00 24.41 79 HIS B CA 1
ATOM 5270 C C . HIS B 1 86 ? 51.137 48.589 24.705 1.00 27.85 79 HIS B C 1
ATOM 5271 O O . HIS B 1 86 ? 51.848 47.867 23.994 1.00 26.43 79 HIS B O 1
ATOM 5278 N N . TYR B 1 87 ? 51.628 49.604 25.418 1.00 24.98 80 TYR B N 1
ATOM 5279 C CA . TYR B 1 87 ? 53.051 49.924 25.468 1.00 26.59 80 TYR B CA 1
ATOM 5280 C C . TYR B 1 87 ? 53.531 49.747 26.899 1.00 24.66 80 TYR B C 1
ATOM 5281 O O . TYR B 1 87 ? 52.992 50.389 27.809 1.00 28.95 80 TYR B O 1
ATOM 5290 N N . GLY B 1 88 ? 54.514 48.864 27.107 1.00 21.41 81 GLY B N 1
ATOM 5291 C CA . GLY B 1 88 ? 55.158 48.703 28.401 1.00 24.05 81 GLY B CA 1
ATOM 5292 C C . GLY B 1 88 ? 54.957 47.307 28.983 1.00 27.86 81 GLY B C 1
ATOM 5293 O O . GLY B 1 88 ? 55.062 46.293 28.275 1.00 27.02 81 GLY B O 1
ATOM 5294 N N . TRP B 1 89 ? 54.687 47.258 30.284 1.00 22.48 82 TRP B N 1
ATOM 5295 C CA . TRP B 1 89 ? 54.687 46.029 31.062 1.00 24.02 82 TRP B CA 1
ATOM 5296 C C . TRP B 1 89 ? 53.273 45.489 31.269 1.00 24.24 82 TRP B C 1
ATOM 5297 O O . TRP B 1 89 ? 52.295 46.242 31.280 1.00 26.57 82 TRP B O 1
ATOM 5308 N N . VAL B 1 90 ? 53.184 44.167 31.458 1.00 22.35 83 VAL B N 1
ATOM 5309 C CA . VAL B 1 90 ? 51.996 43.511 31.993 1.00 24.16 83 VAL B CA 1
ATOM 5310 C C . VAL B 1 90 ? 52.451 42.524 33.057 1.00 27.02 83 VAL B C 1
ATOM 5311 O O . VAL B 1 90 ? 53.613 42.114 33.099 1.00 26.85 83 VAL B O 1
ATOM 5315 N N . PHE B 1 91 ? 51.518 42.139 33.923 1.00 24.48 84 PHE B N 1
ATOM 5316 C CA . PHE B 1 91 ? 51.790 41.203 35.004 1.00 25.50 84 PHE B CA 1
ATOM 5317 C C . PHE B 1 91 ? 50.920 39.967 34.836 1.00 26.39 84 PHE B C 1
ATOM 5318 O O . PHE B 1 91 ? 49.696 40.076 34.730 1.00 24.76 84 PHE B O 1
ATOM 5326 N N . TYR B 1 92 ? 51.561 38.808 34.798 1.00 23.74 85 TYR B N 1
ATOM 5327 C CA . TYR B 1 92 ? 50.916 37.503 34.855 1.00 23.10 85 TYR B CA 1
ATOM 5328 C C . TYR B 1 92 ? 51.086 36.938 36.256 1.00 24.21 85 TYR B C 1
ATOM 5329 O O . TYR B 1 92 ? 52.129 37.136 36.881 1.00 25.98 85 TYR B O 1
ATOM 5338 N N . GLN B 1 93 ? 50.110 36.155 36.714 1.00 24.14 86 GLN B N 1
ATOM 5339 C CA . GLN B 1 93 ? 50.282 35.536 38.027 1.00 24.88 86 GLN B CA 1
ATOM 5340 C C . GLN B 1 93 ? 49.458 34.256 38.157 1.00 25.61 86 GLN B C 1
ATOM 5341 O O . GLN B 1 93 ? 48.355 34.153 37.612 1.00 24.98 86 GLN B O 1
ATOM 5347 N N . ARG B 1 94 ? 49.997 33.286 38.907 1.00 22.36 87 ARG B N 1
ATOM 5348 C CA . ARG B 1 94 ? 49.220 32.112 39.291 1.00 23.77 87 ARG B CA 1
ATOM 5349 C C . ARG B 1 94 ? 49.670 31.610 40.654 1.00 25.65 87 ARG B C 1
ATOM 5350 O O . ARG B 1 94 ? 50.743 31.963 41.152 1.00 26.15 87 ARG B O 1
ATOM 5358 N N . ASP B 1 95 ? 48.830 30.770 41.247 1.00 29.67 88 ASP B N 1
ATOM 5359 C CA . ASP B 1 95 ? 49.178 30.095 42.486 1.00 30.14 88 ASP B CA 1
ATOM 5360 C C . ASP B 1 95 ? 50.081 28.904 42.188 1.00 30.67 88 ASP B C 1
ATOM 5361 O O . ASP B 1 95 ? 49.981 28.268 41.135 1.00 30.08 88 ASP B O 1
ATOM 5366 N N . LEU B 1 96 ? 50.991 28.622 43.119 1.00 28.34 89 LEU B N 1
ATOM 5367 C CA . LEU B 1 96 ? 51.980 27.553 42.945 1.00 28.53 89 LEU B CA 1
ATOM 5368 C C . LEU B 1 96 ? 52.070 26.805 44.276 1.00 30.76 89 LEU B C 1
ATOM 5369 O O . LEU B 1 96 ? 52.884 27.140 45.137 1.00 32.54 89 LEU B O 1
ATOM 5374 N N . ASN B 1 97 ? 51.225 25.796 44.440 1.00 28.56 90 ASN B N 1
ATOM 5375 C CA . ASN B 1 97 ? 51.189 24.986 45.654 1.00 28.40 90 ASN B CA 1
ATOM 5376 C C . ASN B 1 97 ? 51.826 23.652 45.298 1.00 29.16 90 ASN B C 1
ATOM 5377 O O . ASN B 1 97 ? 51.207 22.817 44.636 1.00 33.35 90 ASN B O 1
ATOM 5382 N N . ILE B 1 98 ? 53.072 23.459 45.711 1.00 34.57 91 ILE B N 1
ATOM 5383 C CA . ILE B 1 98 ? 53.794 22.277 45.256 1.00 31.30 91 ILE B CA 1
ATOM 5384 C C . ILE B 1 98 ? 54.001 21.274 46.380 1.00 35.21 91 ILE B C 1
ATOM 5385 O O . ILE B 1 98 ? 54.082 21.658 47.562 1.00 32.61 91 ILE B O 1
ATOM 5390 N N . PRO B 1 99 ? 54.038 19.981 46.056 1.00 34.62 92 PRO B N 1
ATOM 5391 C CA . PRO B 1 99 ? 54.192 18.961 47.100 1.00 42.99 92 PRO B CA 1
ATOM 5392 C C . PRO B 1 99 ? 55.501 19.144 47.842 1.00 45.31 92 PRO B C 1
ATOM 5393 O O . PRO B 1 99 ? 56.558 19.340 47.235 1.00 41.47 92 PRO B O 1
ATOM 5397 N N . ALA B 1 100 ? 55.416 19.090 49.174 1.00 46.53 93 ALA B N 1
ATOM 5398 C CA . ALA B 1 100 ? 56.571 19.404 50.005 1.00 40.99 93 ALA B CA 1
ATOM 5399 C C . ALA B 1 100 ? 57.732 18.454 49.752 1.00 41.87 93 ALA B C 1
ATOM 5400 O O . ALA B 1 100 ? 58.893 18.827 49.949 1.00 42.26 93 ALA B O 1
ATOM 5402 N N . TYR B 1 101 ? 57.456 17.233 49.312 1.00 41.63 94 TYR B N 1
ATOM 5403 C CA . TYR B 1 101 ? 58.563 16.302 49.169 1.00 50.95 94 TYR B CA 1
ATOM 5404 C C . TYR B 1 101 ? 59.407 16.570 47.930 1.00 47.37 94 TYR B C 1
ATOM 5405 O O . TYR B 1 101 ? 60.467 15.953 47.782 1.00 44.50 94 TYR B O 1
ATOM 5414 N N . LEU B 1 102 ? 58.984 17.484 47.050 1.00 42.92 95 LEU B N 1
ATOM 5415 C CA . LEU B 1 102 ? 59.881 17.963 46.006 1.00 42.48 95 LEU B CA 1
ATOM 5416 C C . LEU B 1 102 ? 61.024 18.790 46.564 1.00 39.63 95 LEU B C 1
ATOM 5417 O O . LEU B 1 102 ? 61.986 19.053 45.837 1.00 33.49 95 LEU B O 1
ATOM 5422 N N . LYS B 1 103 ? 60.944 19.218 47.828 1.00 37.64 96 LYS B N 1
ATOM 5423 C CA . LYS B 1 103 ? 62.052 19.965 48.404 1.00 33.95 96 LYS B CA 1
ATOM 5424 C C . LYS B 1 103 ? 63.280 19.092 48.619 1.00 34.07 96 LYS B C 1
ATOM 5425 O O . LYS B 1 103 ? 64.370 19.627 48.827 1.00 36.78 96 LYS B O 1
ATOM 5428 N N . THR B 1 104 ? 63.135 17.766 48.566 1.00 31.31 97 THR B N 1
ATOM 5429 C CA . THR B 1 104 ? 64.306 16.897 48.567 1.00 35.66 97 THR B CA 1
ATOM 5430 C C . THR B 1 104 ? 65.073 16.954 47.251 1.00 43.21 97 THR B C 1
ATOM 5431 O O . THR B 1 104 ? 66.227 16.501 47.200 1.00 33.44 97 THR B O 1
ATOM 5435 N N . GLN B 1 105 ? 64.472 17.518 46.207 1.00 35.31 98 GLN B N 1
ATOM 5436 C CA . GLN B 1 105 ? 65.068 17.622 44.881 1.00 29.87 98 GLN B CA 1
ATOM 5437 C C . GLN B 1 105 ? 65.483 19.056 44.597 1.00 32.46 98 GLN B C 1
ATOM 5438 O O . GLN B 1 105 ? 65.075 19.996 45.281 1.00 34.97 98 GLN B O 1
ATOM 5444 N N . ARG B 1 106 ? 66.276 19.224 43.542 1.00 32.74 99 ARG B N 1
ATOM 5445 C CA . ARG B 1 106 ? 66.541 20.553 43.013 1.00 27.21 99 ARG B CA 1
ATOM 5446 C C . ARG B 1 106 ? 65.319 20.963 42.185 1.00 35.12 99 ARG B C 1
ATOM 5447 O O . ARG B 1 106 ? 64.925 20.234 41.275 1.00 34.09 99 ARG B O 1
ATOM 5455 N N . ILE B 1 107 ? 64.686 22.087 42.526 1.00 32.83 100 ILE B N 1
ATOM 5456 C CA . ILE B 1 107 ? 63.458 22.534 41.866 1.00 30.90 100 ILE B CA 1
ATOM 5457 C C . ILE B 1 107 ? 63.783 23.696 40.941 1.00 29.69 100 ILE B C 1
ATOM 5458 O O . ILE B 1 107 ? 64.375 24.690 41.373 1.00 29.41 100 ILE B O 1
ATOM 5463 N N . VAL B 1 108 ? 63.380 23.585 39.665 1.00 27.85 101 VAL B N 1
ATOM 5464 C CA . VAL B 1 108 ? 63.736 24.553 38.634 1.00 30.34 101 VAL B CA 1
ATOM 5465 C C . VAL B 1 108 ? 62.466 25.015 37.925 1.00 27.18 101 VAL B C 1
ATOM 5466 O O . VAL B 1 108 ? 61.611 24.193 37.574 1.00 29.27 101 VAL B O 1
ATOM 5470 N N . LEU B 1 109 ? 62.344 26.325 37.727 1.00 27.57 102 LEU B N 1
ATOM 5471 C CA . LEU B 1 109 ? 61.298 26.916 36.902 1.00 29.09 102 LEU B CA 1
ATOM 5472 C C . LEU B 1 109 ? 61.880 27.233 35.535 1.00 26.39 102 LEU B C 1
ATOM 5473 O O . LEU B 1 109 ? 62.757 28.091 35.432 1.00 26.31 102 LEU B O 1
ATOM 5478 N N . ARG B 1 110 ? 61.350 26.596 34.491 1.00 25.94 103 ARG B N 1
ATOM 5479 C CA . ARG B 1 110 ? 61.782 26.833 33.112 1.00 25.38 103 ARG B CA 1
ATOM 5480 C C . ARG B 1 110 ? 60.732 27.662 32.379 1.00 26.50 103 ARG B C 1
ATOM 5481 O O . ARG B 1 110 ? 59.569 27.255 32.290 1.00 25.45 103 ARG B O 1
ATOM 5489 N N . PHE B 1 111 ? 61.160 28.796 31.824 1.00 24.27 104 PHE B N 1
ATOM 5490 C CA . PHE B 1 111 ? 60.348 29.613 30.927 1.00 23.57 104 PHE B CA 1
ATOM 5491 C C . PHE B 1 111 ? 60.863 29.383 29.512 1.00 25.05 104 PHE B C 1
ATOM 5492 O O . PHE B 1 111 ? 61.956 29.842 29.166 1.00 25.91 104 PHE B O 1
ATOM 5500 N N . ALA B 1 112 ? 60.082 28.668 28.699 1.00 26.10 105 ALA B N 1
ATOM 5501 C CA . ALA B 1 112 ? 60.536 28.362 27.338 1.00 23.97 105 ALA B CA 1
ATOM 5502 C C . ALA B 1 112 ? 60.718 29.625 26.504 1.00 28.41 105 ALA B C 1
ATOM 5503 O O . ALA B 1 112 ? 61.635 29.689 25.673 1.00 24.59 105 ALA B O 1
ATOM 5505 N N . ALA B 1 113 ? 59.870 30.639 26.719 1.00 24.31 106 ALA B N 1
ATOM 5506 C CA . ALA B 1 113 ? 60.023 31.960 26.109 1.00 22.30 106 ALA B CA 1
ATOM 5507 C C . ALA B 1 113 ? 59.042 32.954 26.700 1.00 23.81 106 ALA B C 1
ATOM 5508 O O . ALA B 1 113 ? 57.855 32.640 26.863 1.00 25.12 106 ALA B O 1
ATOM 5510 N N . VAL B 1 114 ? 59.528 34.149 27.024 1.00 25.05 107 VAL B N 1
ATOM 5511 C CA . VAL B 1 114 ? 58.697 35.258 27.478 1.00 24.46 107 VAL B CA 1
ATOM 5512 C C . VAL B 1 114 ? 59.111 36.466 26.652 1.00 26.13 107 VAL B C 1
ATOM 5513 O O . VAL B 1 114 ? 60.280 36.871 26.674 1.00 23.82 107 VAL B O 1
ATOM 5517 N N . THR B 1 115 ? 58.176 37.012 25.885 1.00 26.58 108 THR B N 1
ATOM 5518 C CA . THR B 1 115 ? 58.477 38.016 24.876 1.00 21.46 108 THR B CA 1
ATOM 5519 C C . THR B 1 115 ? 57.993 39.366 25.381 1.00 24.37 108 THR B C 1
ATOM 5520 O O . THR B 1 115 ? 56.794 39.523 25.616 1.00 23.90 108 THR B O 1
ATOM 5524 N N . HIS B 1 116 ? 58.895 40.347 25.531 1.00 23.87 109 HIS B N 1
ATOM 5525 C CA . HIS B 1 116 ? 60.315 40.325 25.156 1.00 24.61 109 HIS B CA 1
ATOM 5526 C C . HIS B 1 116 ? 61.279 40.153 26.319 1.00 28.06 109 HIS B C 1
ATOM 5527 O O . HIS B 1 116 ? 62.304 39.492 26.180 1.00 27.05 109 HIS B O 1
ATOM 5534 N N . SER B 1 117 ? 60.968 40.795 27.451 1.00 26.69 110 SER B N 1
ATOM 5535 C CA . SER B 1 117 ? 61.791 40.731 28.654 1.00 26.21 110 SER B CA 1
ATOM 5536 C C . SER B 1 117 ? 60.919 40.355 29.834 1.00 26.06 110 SER B C 1
ATOM 5537 O O . SER B 1 117 ? 59.717 40.632 29.838 1.00 25.70 110 SER B O 1
ATOM 5540 N N . ALA B 1 118 ? 61.539 39.733 30.843 1.00 26.60 111 ALA B N 1
ATOM 5541 C CA . ALA B 1 118 ? 60.805 39.133 31.943 1.00 22.99 111 ALA B CA 1
ATOM 5542 C C . ALA B 1 118 ? 61.459 39.457 33.279 1.00 25.79 111 ALA B C 1
ATOM 5543 O O . ALA B 1 118 ? 62.686 39.525 33.381 1.00 27.09 111 ALA B O 1
ATOM 5545 N N . LYS B 1 119 ? 60.628 39.644 34.293 1.00 25.51 112 LYS B N 1
ATOM 5546 C CA . LYS B 1 119 ? 61.048 39.599 35.691 1.00 26.18 112 LYS B CA 1
ATOM 5547 C C . LYS B 1 119 ? 60.173 38.569 36.388 1.00 27.59 112 LYS B C 1
ATOM 5548 O O . LYS B 1 119 ? 58.946 38.636 36.286 1.00 28.11 112 LYS B O 1
ATOM 5553 N N . VAL B 1 120 ? 60.795 37.604 37.065 1.00 24.64 113 VAL B N 1
ATOM 5554 C CA . VAL B 1 120 ? 60.095 36.474 37.671 1.00 25.10 113 VAL B CA 1
ATOM 5555 C C . VAL B 1 120 ? 60.191 36.585 39.192 1.00 27.60 113 VAL B C 1
ATOM 5556 O O . VAL B 1 120 ? 61.295 36.665 39.745 1.00 25.53 113 VAL B O 1
ATOM 5560 N N . TYR B 1 121 ? 59.041 36.539 39.863 1.00 25.00 114 TYR B N 1
ATOM 5561 C CA . TYR B 1 121 ? 58.955 36.634 41.320 1.00 26.96 114 TYR B CA 1
ATOM 5562 C C . TYR B 1 121 ? 58.282 35.398 41.892 1.00 27.91 114 TYR B C 1
ATOM 5563 O O . TYR B 1 121 ? 57.257 34.939 41.373 1.00 27.42 114 TYR B O 1
ATOM 5572 N N . VAL B 1 122 ? 58.826 34.878 42.989 1.00 29.16 115 VAL B N 1
ATOM 5573 C CA . VAL B 1 122 ? 58.131 33.883 43.798 1.00 26.21 115 VAL B CA 1
ATOM 5574 C C . VAL B 1 122 ? 57.919 34.509 45.165 1.00 33.05 115 VAL B C 1
ATOM 5575 O O . VAL B 1 122 ? 58.890 34.888 45.832 1.00 30.60 115 VAL B O 1
ATOM 5579 N N . ASN B 1 123 ? 56.656 34.674 45.552 1.00 32.55 116 ASN B N 1
ATOM 5580 C CA . ASN B 1 123 ? 56.314 35.212 46.870 1.00 37.58 116 ASN B CA 1
ATOM 5581 C C . ASN B 1 123 ? 56.903 36.608 47.068 1.00 37.91 116 ASN B C 1
ATOM 5582 O O . ASN B 1 123 ? 57.352 36.956 48.158 1.00 36.48 116 ASN B O 1
ATOM 5587 N N . GLY B 1 124 ? 56.932 37.406 45.999 1.00 38.02 117 GLY B N 1
ATOM 5588 C CA . GLY B 1 124 ? 57.439 38.764 46.094 1.00 44.26 117 GLY B CA 1
ATOM 5589 C C . GLY B 1 124 ? 58.946 38.917 46.048 1.00 37.93 117 GLY B C 1
ATOM 5590 O O . GLY B 1 124 ? 59.437 40.053 46.104 1.00 40.82 117 GLY B O 1
ATOM 5591 N N . THR B 1 125 ? 59.694 37.825 45.954 1.00 33.67 118 THR B N 1
ATOM 5592 C CA . THR B 1 125 ? 61.147 37.863 45.805 1.00 30.16 118 THR B CA 1
ATOM 5593 C C . THR B 1 125 ? 61.497 37.711 44.330 1.00 30.91 118 THR B C 1
ATOM 5594 O O . THR B 1 125 ? 61.088 36.733 43.699 1.00 29.49 118 THR B O 1
ATOM 5598 N N . LEU B 1 126 ? 62.242 38.680 43.793 1.00 30.01 119 LEU B N 1
ATOM 5599 C CA . LEU B 1 126 ? 62.717 38.613 42.411 1.00 30.52 119 LEU B CA 1
ATOM 5600 C C . LEU B 1 126 ? 63.742 37.494 42.289 1.00 35.62 119 LEU B C 1
ATOM 5601 O O . LEU B 1 126 ? 64.797 37.527 42.935 1.00 32.59 119 LEU B O 1
ATOM 5606 N N . LEU B 1 127 ? 63.433 36.496 41.470 1.00 28.10 120 LEU B N 1
ATOM 5607 C CA A LEU B 1 127 ? 64.295 35.335 41.305 0.80 29.59 120 LEU B CA 1
ATOM 5608 C CA B LEU B 1 127 ? 64.308 35.343 41.307 0.20 29.70 120 LEU B CA 1
ATOM 5609 C C . LEU B 1 127 ? 65.193 35.435 40.077 1.00 36.48 120 LEU B C 1
ATOM 5610 O O . LEU B 1 127 ? 66.342 34.973 40.114 1.00 31.54 120 LEU B O 1
ATOM 5619 N N A CYS B 1 128 ? 64.694 35.986 38.973 0.78 31.58 121 CYS B N 1
ATOM 5620 N N B CYS B 1 128 ? 64.702 36.063 39.009 0.22 31.53 121 CYS B N 1
ATOM 5621 C CA A CYS B 1 128 ? 65.532 36.141 37.794 0.78 30.69 121 CYS B CA 1
ATOM 5622 C CA B CYS B 1 128 ? 65.365 36.036 37.714 0.22 30.75 121 CYS B CA 1
ATOM 5623 C C A CYS B 1 128 ? 64.877 37.128 36.846 0.78 29.01 121 CYS B C 1
ATOM 5624 C C B CYS B 1 128 ? 64.842 37.169 36.842 0.22 29.11 121 CYS B C 1
ATOM 5625 O O A CYS B 1 128 ? 63.686 37.444 36.959 0.78 28.76 121 CYS B O 1
ATOM 5626 O O B CYS B 1 128 ? 63.699 37.610 36.991 0.22 28.82 121 CYS B O 1
ATOM 5631 N N . GLU B 1 129 ? 65.700 37.635 35.932 1.00 34.03 122 GLU B N 1
ATOM 5632 C CA . GLU B 1 129 ? 65.304 38.532 34.868 1.00 28.30 122 GLU B CA 1
ATOM 5633 C C . GLU B 1 129 ? 65.876 37.978 33.574 1.00 34.67 122 GLU B C 1
ATOM 5634 O O . GLU B 1 129 ? 66.853 37.220 33.583 1.00 30.11 122 GLU B O 1
ATOM 5640 N N . HIS B 1 130 ? 65.269 38.360 32.456 1.00 27.76 123 HIS B N 1
ATOM 5641 C CA . HIS B 1 130 ? 65.756 37.860 31.179 1.00 25.66 123 HIS B CA 1
ATOM 5642 C C . HIS B 1 130 ? 65.450 38.862 30.082 1.00 27.97 123 HIS B C 1
ATOM 5643 O O . HIS B 1 130 ? 64.368 39.445 30.054 1.00 28.26 123 HIS B O 1
ATOM 5650 N N . LYS B 1 131 ? 66.412 39.056 29.188 1.00 24.55 124 LYS B N 1
ATOM 5651 C CA . LYS B 1 131 ? 66.238 39.869 27.991 1.00 25.87 124 LYS B CA 1
ATOM 5652 C C . LYS B 1 131 ? 66.307 38.959 26.770 1.00 28.02 124 LYS B C 1
ATOM 5653 O O . LYS B 1 131 ? 67.220 38.131 26.667 1.00 29.46 124 LYS B O 1
ATOM 5659 N N . GLY B 1 132 ? 65.353 39.115 25.849 1.00 26.47 125 GLY B N 1
ATOM 5660 C CA . GLY B 1 132 ? 65.306 38.320 24.628 1.00 26.68 125 GLY B CA 1
ATOM 5661 C C . GLY B 1 132 ? 64.067 37.444 24.594 1.00 28.48 125 GLY B C 1
ATOM 5662 O O . GLY B 1 132 ? 63.910 36.566 25.441 1.00 27.42 125 GLY B O 1
ATOM 5663 N N . GLY B 1 133 ? 63.186 37.656 23.624 1.00 27.29 126 GLY B N 1
ATOM 5664 C CA . GLY B 1 133 ? 61.850 37.103 23.729 1.00 28.71 126 GLY B CA 1
ATOM 5665 C C . GLY B 1 133 ? 61.621 35.708 23.199 1.00 27.46 126 GLY B C 1
ATOM 5666 O O . GLY B 1 133 ? 60.482 35.234 23.244 1.00 26.68 126 GLY B O 1
ATOM 5667 N N . PHE B 1 134 ? 62.656 35.012 22.716 1.00 25.34 127 PHE B N 1
ATOM 5668 C CA . PHE B 1 134 ? 62.421 33.816 21.914 1.00 24.92 127 PHE B CA 1
ATOM 5669 C C . PHE B 1 134 ? 63.324 32.650 22.273 1.00 27.11 127 PHE B C 1
ATOM 5670 O O . PHE B 1 134 ? 63.374 31.674 21.512 1.00 25.25 127 PHE B O 1
ATOM 5678 N N . LEU B 1 135 ? 64.008 32.706 23.416 1.00 24.11 128 LEU B N 1
ATOM 5679 C CA . LEU B 1 135 ? 64.903 31.654 23.859 1.00 26.86 128 LEU B CA 1
ATOM 5680 C C . LEU B 1 135 ? 64.668 31.398 25.341 1.00 25.95 128 LEU B C 1
ATOM 5681 O O . LEU B 1 135 ? 64.247 32.308 26.069 1.00 27.58 128 LEU B O 1
ATOM 5686 N N . PRO B 1 136 ? 64.930 30.182 25.814 1.00 27.50 129 PRO B N 1
ATOM 5687 C CA . PRO B 1 136 ? 64.491 29.787 27.160 1.00 24.51 129 PRO B CA 1
ATOM 5688 C C . PRO B 1 136 ? 65.412 30.311 28.256 1.00 27.66 129 PRO B C 1
ATOM 5689 O O . PRO B 1 136 ? 66.581 30.635 28.027 1.00 26.04 129 PRO B O 1
ATOM 5693 N N . PHE B 1 137 ? 64.855 30.383 29.466 1.00 26.24 130 PHE B N 1
ATOM 5694 C CA . PHE B 1 137 ? 65.634 30.730 30.652 1.00 24.39 130 PHE B CA 1
ATOM 5695 C C . PHE B 1 137 ? 65.026 30.020 31.855 1.00 29.25 130 PHE B C 1
ATOM 5696 O O . PHE B 1 137 ? 63.867 29.597 31.834 1.00 26.84 130 PHE B O 1
ATOM 5704 N N . GLU B 1 138 ? 65.820 29.876 32.914 1.00 31.98 131 GLU B N 1
ATOM 5705 C CA . GLU B 1 138 ? 65.349 29.107 34.051 1.00 23.04 131 GLU B CA 1
ATOM 5706 C C . GLU B 1 138 ? 66.008 29.622 35.315 1.00 26.76 131 GLU B C 1
ATOM 5707 O O . GLU B 1 138 ? 67.054 30.270 35.272 1.00 27.39 131 GLU B O 1
ATOM 5713 N N . THR B 1 139 ? 65.378 29.311 36.441 1.00 26.78 132 THR B N 1
ATOM 5714 C CA . THR B 1 139 ? 65.917 29.680 37.741 1.00 33.47 132 THR B CA 1
ATOM 5715 C C . THR B 1 139 ? 65.559 28.598 38.744 1.00 32.39 132 THR B C 1
ATOM 5716 O O . THR B 1 139 ? 64.450 28.054 38.717 1.00 29.84 132 THR B O 1
ATOM 5720 N N . GLU B 1 140 ? 66.504 28.264 39.619 1.00 31.34 133 GLU B N 1
ATOM 5721 C CA . GLU B 1 140 ? 66.135 27.427 40.746 1.00 34.52 133 GLU B CA 1
ATOM 5722 C C . GLU B 1 140 ? 65.263 28.233 41.693 1.00 35.56 133 GLU B C 1
ATOM 5723 O O . GLU B 1 140 ? 65.389 29.456 41.798 1.00 39.30 133 GLU B O 1
ATOM 5729 N N . ILE B 1 141 ? 64.358 27.545 42.377 1.00 29.91 134 ILE B N 1
ATOM 5730 C CA . ILE B 1 141 ? 63.610 28.148 43.477 1.00 28.71 134 ILE B CA 1
ATOM 5731 C C . ILE B 1 141 ? 64.332 27.772 44.767 1.00 30.28 134 ILE B C 1
ATOM 5732 O O . ILE B 1 141 ? 64.396 26.577 45.098 1.00 34.92 134 ILE B O 1
ATOM 5737 N N . PRO B 1 142 ? 64.895 28.728 45.507 1.00 33.36 135 PRO B N 1
ATOM 5738 C CA . PRO B 1 142 ? 65.548 28.396 46.782 1.00 39.17 135 PRO B CA 1
ATOM 5739 C C . PRO B 1 142 ? 64.568 27.712 47.724 1.00 36.44 135 PRO B C 1
ATOM 5740 O O . PRO B 1 142 ? 63.447 28.191 47.916 1.00 33.36 135 PRO B O 1
ATOM 5744 N N . GLU B 1 143 ? 64.999 26.578 48.305 1.00 34.59 136 GLU B N 1
ATOM 5745 C CA . GLU B 1 143 ? 64.154 25.843 49.248 1.00 41.13 136 GLU B CA 1
ATOM 5746 C C . GLU B 1 143 ? 63.542 26.772 50.291 1.00 38.41 136 GLU B C 1
ATOM 5747 O O . GLU B 1 143 ? 62.345 26.686 50.585 1.00 40.44 136 GLU B O 1
ATOM 5750 N N . ASN B 1 144 ? 64.342 27.695 50.828 1.00 40.35 137 ASN B N 1
ATOM 5751 C CA . ASN B 1 144 ? 63.893 28.544 51.931 1.00 43.54 137 ASN B CA 1
ATOM 5752 C C . ASN B 1 144 ? 62.780 29.496 51.522 1.00 49.84 137 ASN B C 1
ATOM 5753 O O . ASN B 1 144 ? 62.035 29.965 52.390 1.00 47.70 137 ASN B O 1
ATOM 5758 N N . LEU B 1 145 ? 62.649 29.792 50.225 1.00 41.32 138 LEU B N 1
ATOM 5759 C CA . LEU B 1 145 ? 61.584 30.668 49.752 1.00 41.14 138 LEU B CA 1
ATOM 5760 C C . LEU B 1 145 ? 60.234 29.965 49.668 1.00 38.33 138 LEU B C 1
ATOM 5761 O O . LEU B 1 145 ? 59.204 30.641 49.706 1.00 40.44 138 LEU B O 1
ATOM 5763 N N . ILE B 1 146 ? 60.215 28.638 49.562 1.00 38.78 139 ILE B N 1
ATOM 5764 C CA . ILE B 1 146 ? 58.975 27.902 49.328 1.00 35.47 139 ILE B CA 1
ATOM 5765 C C . ILE B 1 146 ? 58.176 27.803 50.619 1.00 41.40 139 ILE B C 1
ATOM 5766 O O . ILE B 1 146 ? 58.684 27.344 51.649 1.00 47.33 139 ILE B O 1
ATOM 5771 N N . ARG B 1 147 ? 56.925 28.238 50.559 1.00 37.28 140 ARG B N 1
ATOM 5772 C CA . ARG B 1 147 ? 55.985 28.168 51.660 1.00 37.44 140 ARG B CA 1
ATOM 5773 C C . ARG B 1 147 ? 54.892 27.165 51.312 1.00 40.41 140 ARG B C 1
ATOM 5774 O O . ARG B 1 147 ? 54.858 26.587 50.217 1.00 37.68 140 ARG B O 1
ATOM 5778 N N . ASP B 1 148 ? 53.990 26.950 52.265 1.00 35.92 141 ASP B N 1
ATOM 5779 C CA . ASP B 1 148 ? 52.875 26.050 52.017 1.00 39.61 141 ASP B CA 1
ATOM 5780 C C . ASP B 1 148 ? 52.048 26.517 50.821 1.00 36.82 141 ASP B C 1
ATOM 5781 O O . ASP B 1 148 ? 51.609 25.701 50.004 1.00 39.08 141 ASP B O 1
ATOM 5786 N N . GLU B 1 149 ? 51.856 27.825 50.681 1.00 39.49 142 GLU B N 1
ATOM 5787 C CA . GLU B 1 149 ? 51.167 28.395 49.532 1.00 37.89 142 GLU B CA 1
ATOM 5788 C C . GLU B 1 149 ? 52.054 29.461 48.910 1.00 35.65 142 GLU B C 1
ATOM 5789 O O . GLU B 1 149 ? 52.606 30.300 49.626 1.00 36.73 142 GLU B O 1
ATOM 5795 N N . ASN B 1 150 ? 52.193 29.433 47.583 1.00 31.46 143 ASN B N 1
ATOM 5796 C CA . ASN B 1 150 ? 53.125 30.324 46.906 1.00 33.36 143 ASN B CA 1
ATOM 5797 C C . ASN B 1 150 ? 52.436 31.039 45.754 1.00 28.93 143 ASN B C 1
ATOM 5798 O O . ASN B 1 150 ? 51.450 30.553 45.197 1.00 32.80 143 ASN B O 1
ATOM 5803 N N . LEU B 1 151 ? 52.955 32.219 45.431 1.00 30.18 144 LEU B N 1
ATOM 5804 C CA . LEU B 1 151 ? 52.505 33.010 44.296 1.00 30.10 144 LEU B CA 1
ATOM 5805 C C . LEU B 1 151 ? 53.638 33.106 43.288 1.00 30.34 144 LEU B C 1
ATOM 5806 O O . LEU B 1 151 ? 54.768 33.443 43.653 1.00 29.59 144 LEU B O 1
ATOM 5811 N N . LEU B 1 152 ? 53.333 32.840 42.019 1.00 27.42 145 LEU B N 1
ATOM 5812 C CA . LEU B 1 152 ? 54.302 32.975 40.941 1.00 26.18 145 LEU B CA 1
ATOM 5813 C C . LEU B 1 152 ? 53.876 34.152 40.076 1.00 25.86 145 LEU B C 1
ATOM 5814 O O . LEU B 1 152 ? 52.783 34.134 39.504 1.00 25.49 145 LEU B O 1
ATOM 5819 N N . THR B 1 153 ? 54.710 35.187 40.010 1.00 25.55 146 THR B N 1
ATOM 5820 C CA . THR B 1 153 ? 54.391 36.388 39.240 1.00 27.96 146 THR B CA 1
ATOM 5821 C C . THR B 1 153 ? 55.447 36.610 38.167 1.00 26.80 146 THR B C 1
ATOM 5822 O O . THR B 1 153 ? 56.644 36.480 38.425 1.00 27.22 146 THR B O 1
ATOM 5826 N N . VAL B 1 154 ? 55.003 36.914 36.948 1.00 24.36 147 VAL B N 1
ATOM 5827 C CA . VAL B 1 154 ? 55.918 37.174 35.843 1.00 22.52 147 VAL B CA 1
ATOM 5828 C C . VAL B 1 154 ? 55.539 38.518 35.242 1.00 24.96 147 VAL B C 1
ATOM 5829 O O . VAL B 1 154 ? 54.436 38.666 34.700 1.00 25.64 147 VAL B O 1
ATOM 5833 N N . ALA B 1 155 ? 56.432 39.498 35.346 1.00 23.18 148 ALA B N 1
ATOM 5834 C CA . ALA B 1 155 ? 56.234 40.755 34.638 1.00 22.40 148 ALA B CA 1
ATOM 5835 C C . ALA B 1 155 ? 56.859 40.638 33.256 1.00 24.33 148 ALA B C 1
ATOM 5836 O O . ALA B 1 155 ? 57.975 40.129 33.112 1.00 24.83 148 ALA B O 1
ATOM 5838 N N . VAL B 1 156 ? 56.131 41.108 32.244 1.00 21.22 149 VAL B N 1
ATOM 5839 C CA . VAL B 1 156 ? 56.515 40.934 30.844 1.00 21.86 149 VAL B CA 1
ATOM 5840 C C . VAL B 1 156 ? 56.544 42.301 30.162 1.00 25.78 149 VAL B C 1
ATOM 5841 O O . VAL B 1 156 ? 55.526 43.008 30.133 1.00 24.15 149 VAL B O 1
ATOM 5845 N N . ASP B 1 157 ? 57.693 42.649 29.580 1.00 24.52 150 ASP B N 1
ATOM 5846 C CA . ASP B 1 157 ? 57.926 43.923 28.907 1.00 25.19 150 ASP B CA 1
ATOM 5847 C C . ASP B 1 157 ? 57.838 43.739 27.393 1.00 25.65 150 ASP B C 1
ATOM 5848 O O . ASP B 1 157 ? 58.482 42.838 26.848 1.00 28.13 150 ASP B O 1
ATOM 5853 N N . ASN B 1 158 ? 57.060 44.590 26.709 1.00 24.22 151 ASN B N 1
ATOM 5854 C CA . ASN B 1 158 ? 56.924 44.460 25.257 1.00 25.96 151 ASN B CA 1
ATOM 5855 C C . ASN B 1 158 ? 57.701 45.513 24.475 1.00 26.74 151 ASN B C 1
ATOM 5856 O O . ASN B 1 158 ? 57.589 45.562 23.243 1.00 24.89 151 ASN B O 1
ATOM 5861 N N . ARG B 1 159 ? 58.479 46.359 25.148 1.00 28.43 152 ARG B N 1
ATOM 5862 C CA . ARG B 1 159 ? 59.041 47.541 24.509 1.00 24.67 152 ARG B CA 1
ATOM 5863 C C . ARG B 1 159 ? 60.280 47.182 23.699 1.00 25.38 152 ARG B C 1
ATOM 5864 O O . ARG B 1 159 ? 61.084 46.341 24.112 1.00 28.90 152 ARG B O 1
ATOM 5872 N N . ILE B 1 160 ? 60.406 47.802 22.524 1.00 26.22 153 ILE B N 1
ATOM 5873 C CA . ILE B 1 160 ? 61.506 47.546 21.601 1.00 24.72 153 ILE B CA 1
ATOM 5874 C C . ILE B 1 160 ? 62.127 48.877 21.198 1.00 32.43 153 ILE B C 1
ATOM 5875 O O . ILE B 1 160 ? 61.435 49.896 21.079 1.00 25.97 153 ILE B O 1
ATOM 5880 N N . ASP B 1 161 ? 63.443 48.867 20.989 1.00 27.24 154 ASP B N 1
ATOM 5881 C CA . ASP B 1 161 ? 64.157 50.088 20.616 1.00 29.65 154 ASP B CA 1
ATOM 5882 C C . ASP B 1 161 ? 65.471 49.691 19.944 1.00 34.05 154 ASP B C 1
ATOM 5883 O O . ASP B 1 161 ? 65.609 48.563 19.458 1.00 30.12 154 ASP B O 1
ATOM 5888 N N . HIS B 1 162 ? 66.441 50.612 19.927 1.00 32.16 155 HIS B N 1
ATOM 5889 C CA . HIS B 1 162 ? 67.690 50.366 19.210 1.00 30.85 155 HIS B CA 1
ATOM 5890 C C . HIS B 1 162 ? 68.600 49.390 19.924 1.00 33.51 155 HIS B C 1
ATOM 5891 O O . HIS B 1 162 ? 69.673 49.081 19.390 1.00 31.76 155 HIS B O 1
ATOM 5898 N N . SER B 1 163 ? 68.210 48.912 21.111 1.00 31.56 156 SER B N 1
ATOM 5899 C CA . SER B 1 163 ? 69.008 47.969 21.879 1.00 30.26 156 SER B CA 1
ATOM 5900 C C . SER B 1 163 ? 68.395 46.576 21.936 1.00 31.46 156 SER B C 1
ATOM 5901 O O . SER B 1 163 ? 69.022 45.661 22.483 1.00 32.91 156 SER B O 1
ATOM 5904 N N . THR B 1 164 ? 67.193 46.386 21.403 1.00 29.51 157 THR B N 1
ATOM 5905 C CA . THR B 1 164 ? 66.537 45.090 21.465 1.00 27.33 157 THR B CA 1
ATOM 5906 C C . THR B 1 164 ? 66.695 44.341 20.147 1.00 26.99 157 THR B C 1
ATOM 5907 O O . THR B 1 164 ? 66.940 44.925 19.088 1.00 27.14 157 THR B O 1
ATOM 5911 N N . LEU B 1 165 ? 66.557 43.028 20.234 1.00 25.50 158 LEU B N 1
ATOM 5912 C CA . LEU B 1 165 ? 66.406 42.184 19.052 1.00 25.99 158 LEU B CA 1
ATOM 5913 C C . LEU B 1 165 ? 65.111 41.415 19.216 1.00 25.56 158 LEU B C 1
ATOM 5914 O O . LEU B 1 165 ? 65.026 40.543 20.099 1.00 27.16 158 LEU B O 1
ATOM 5919 N N . PRO B 1 166 ? 64.078 41.684 18.406 1.00 26.85 159 PRO B N 1
ATOM 5920 C CA . PRO B 1 166 ? 64.108 42.580 17.243 1.00 24.39 159 PRO B CA 1
ATOM 5921 C C . PRO B 1 166 ? 64.137 44.075 17.567 1.00 27.19 159 PRO B C 1
ATOM 5922 O O . PRO B 1 166 ? 63.747 44.503 18.661 1.00 27.72 159 PRO B O 1
ATOM 5926 N N . VAL B 1 167 ? 64.592 44.860 16.594 1.00 27.54 160 VAL B N 1
ATOM 5927 C CA . VAL B 1 167 ? 64.819 46.291 16.780 1.00 26.93 160 VAL B CA 1
ATOM 5928 C C . VAL B 1 167 ? 63.505 47.051 16.647 1.00 32.47 160 VAL B C 1
ATOM 5929 O O . VAL B 1 167 ? 62.675 46.759 15.775 1.00 28.29 160 VAL B O 1
ATOM 5933 N N . GLY B 1 168 ? 63.304 48.028 17.528 1.00 30.27 161 GLY B N 1
ATOM 5934 C CA . GLY B 1 168 ? 62.244 49.004 17.379 1.00 29.57 161 GLY B CA 1
ATOM 5935 C C . GLY B 1 168 ? 62.826 50.346 16.976 1.00 35.66 161 GLY B C 1
ATOM 5936 O O . GLY B 1 168 ? 63.966 50.672 17.321 1.00 29.94 161 GLY B O 1
ATOM 5937 N N . ARG B 1 169 ? 62.053 51.113 16.215 1.00 28.33 162 ARG B N 1
ATOM 5938 C CA . ARG B 1 169 ? 62.459 52.469 15.903 1.00 34.34 162 ARG B CA 1
ATOM 5939 C C . ARG B 1 169 ? 62.252 53.368 17.117 1.00 41.36 162 ARG B C 1
ATOM 5940 O O . ARG B 1 169 ? 61.477 53.068 18.029 1.00 40.02 162 ARG B O 1
ATOM 5948 N N . GLU B 1 170 ? 62.977 54.479 17.124 1.00 40.73 163 GLU B N 1
ATOM 5949 C CA . GLU B 1 170 ? 62.872 55.469 18.187 1.00 40.83 163 GLU B CA 1
ATOM 5950 C C . GLU B 1 170 ? 62.414 56.811 17.633 1.00 55.07 163 GLU B C 1
ATOM 5951 O O . GLU B 1 170 ? 61.405 57.353 18.096 1.00 66.83 163 GLU B O 1
ATOM 5957 N N . ASP B 1 171 ? 63.120 57.359 16.645 1.00 57.92 164 ASP B N 1
ATOM 5958 C CA . ASP B 1 171 ? 62.690 58.559 15.944 1.00 60.03 164 ASP B CA 1
ATOM 5959 C C . ASP B 1 171 ? 62.513 58.332 14.451 1.00 63.47 164 ASP B C 1
ATOM 5960 O O . ASP B 1 171 ? 62.153 59.273 13.735 1.00 69.73 164 ASP B O 1
ATOM 5962 N N . GLU B 1 172 ? 62.748 57.116 13.964 1.00 63.33 165 GLU B N 1
ATOM 5963 C CA . GLU B 1 172 ? 62.749 56.830 12.529 1.00 65.42 165 GLU B CA 1
ATOM 5964 C C . GLU B 1 172 ? 61.333 56.791 11.946 1.00 64.07 165 GLU B C 1
ATOM 5965 O O . GLU B 1 172 ? 60.381 56.367 12.607 1.00 59.42 165 GLU B O 1
ATOM 5971 N N . PHE B 1 181 ? 50.401 63.882 5.785 1.00 45.59 174 PHE B N 1
ATOM 5972 C CA . PHE B 1 181 ? 49.798 64.822 6.705 1.00 49.67 174 PHE B CA 1
ATOM 5973 C C . PHE B 1 181 ? 50.118 64.334 8.112 1.00 56.64 174 PHE B C 1
ATOM 5974 O O . PHE B 1 181 ? 49.404 63.491 8.661 1.00 57.39 174 PHE B O 1
ATOM 5982 N N . PRO B 1 182 ? 51.209 64.847 8.679 1.00 60.43 175 PRO B N 1
ATOM 5983 C CA . PRO B 1 182 ? 51.713 64.301 9.943 1.00 52.61 175 PRO B CA 1
ATOM 5984 C C . PRO B 1 182 ? 50.677 64.421 11.045 1.00 50.82 175 PRO B C 1
ATOM 5985 O O . PRO B 1 182 ? 49.845 65.331 11.046 1.00 46.71 175 PRO B O 1
ATOM 5989 N N . TYR B 1 183 ? 50.742 63.491 11.997 1.00 48.96 176 TYR B N 1
ATOM 5990 C CA . TYR B 1 183 ? 49.794 63.469 13.101 1.00 46.04 176 TYR B CA 1
ATOM 5991 C C . TYR B 1 183 ? 50.492 63.088 14.397 1.00 43.46 176 TYR B C 1
ATOM 5992 O O . TYR B 1 183 ? 51.518 62.402 14.396 1.00 48.98 176 TYR B O 1
ATOM 6001 N N . THR B 1 184 ? 49.916 63.555 15.503 1.00 47.02 177 THR B N 1
ATOM 6002 C CA . THR B 1 184 ? 50.389 63.191 16.829 1.00 43.54 177 THR B CA 1
ATOM 6003 C C . THR B 1 184 ? 49.601 61.987 17.325 1.00 39.04 177 THR B C 1
ATOM 6004 O O . THR B 1 184 ? 48.371 62.076 17.445 1.00 40.02 177 THR B O 1
ATOM 6008 N N . PRO B 1 185 ? 50.248 60.860 17.615 1.00 36.76 178 PRO B N 1
ATOM 6009 C CA . PRO B 1 185 ? 49.508 59.684 18.085 1.00 34.69 178 PRO B CA 1
ATOM 6010 C C . PRO B 1 185 ? 48.866 59.938 19.439 1.00 34.50 178 PRO B C 1
ATOM 6011 O O . PRO B 1 185 ? 49.385 60.687 20.272 1.00 37.69 178 PRO B O 1
ATOM 6015 N N . THR B 1 186 ? 47.720 59.286 19.648 1.00 31.40 179 THR B N 1
ATOM 6016 C CA . THR B 1 186 ? 47.010 59.366 20.926 1.00 29.99 179 THR B CA 1
ATOM 6017 C C . THR B 1 186 ? 47.876 58.872 22.082 1.00 38.54 179 THR B C 1
ATOM 6018 O O . THR B 1 186 ? 47.949 59.512 23.139 1.00 33.89 179 THR B O 1
ATOM 6022 N N . LYS B 1 187 ? 48.506 57.713 21.915 1.00 29.54 180 LYS B N 1
ATOM 6023 C CA . LYS B 1 187 ? 49.329 57.102 22.950 1.00 36.89 180 LYS B CA 1
ATOM 6024 C C . LYS B 1 187 ? 50.680 56.736 22.361 1.00 33.49 180 LYS B C 1
ATOM 6025 O O . LYS B 1 187 ? 50.813 56.522 21.156 1.00 34.09 180 LYS B O 1
ATOM 6029 N N . LYS B 1 188 ? 51.686 56.650 23.226 1.00 32.31 181 LYS B N 1
ATOM 6030 C CA . LYS B 1 188 ? 52.973 56.126 22.796 1.00 31.96 181 LYS B CA 1
ATOM 6031 C C . LYS B 1 188 ? 52.837 54.650 22.436 1.00 33.69 181 LYS B C 1
ATOM 6032 O O . LYS B 1 188 ? 52.209 53.874 23.166 1.00 30.06 181 LYS B O 1
ATOM 6038 N N . GLN B 1 189 ? 53.441 54.260 21.312 1.00 30.31 182 GLN B N 1
ATOM 6039 C CA . GLN B 1 189 ? 53.358 52.896 20.818 1.00 30.62 182 GLN B CA 1
ATOM 6040 C C . GLN B 1 189 ? 54.741 52.408 20.416 1.00 28.12 182 GLN B C 1
ATOM 6041 O O . GLN B 1 189 ? 55.605 53.198 20.040 1.00 29.30 182 GLN B O 1
ATOM 6047 N N . ASN B 1 190 ? 54.947 51.099 20.477 1.00 27.27 183 ASN B N 1
ATOM 6048 C CA . ASN B 1 190 ? 56.127 50.539 19.831 1.00 28.44 183 ASN B CA 1
ATOM 6049 C C . ASN B 1 190 ? 56.104 50.840 18.330 1.00 29.57 183 ASN B C 1
ATOM 6050 O O . ASN B 1 190 ? 55.045 50.929 17.703 1.00 29.67 183 ASN B O 1
ATOM 6055 N N . LYS B 1 191 ? 57.293 51.016 17.754 1.00 29.36 184 LYS B N 1
ATOM 6056 C CA . LYS B 1 191 ? 57.471 51.247 16.317 1.00 33.04 184 LYS B CA 1
ATOM 6057 C C . LYS B 1 191 ? 58.378 50.156 15.753 1.00 28.69 184 LYS B C 1
ATOM 6058 O O . LYS B 1 191 ? 59.596 50.352 15.621 1.00 34.31 184 LYS B O 1
ATOM 6063 N N . PRO B 1 192 ? 57.829 48.987 15.428 1.00 29.89 185 PRO B N 1
ATOM 6064 C CA . PRO B 1 192 ? 58.684 47.887 14.960 1.00 27.83 185 PRO B CA 1
ATOM 6065 C C . PRO B 1 192 ? 59.515 48.278 13.745 1.00 27.30 185 PRO B C 1
ATOM 6066 O O . PRO B 1 192 ? 59.032 48.908 12.805 1.00 27.79 185 PRO B O 1
ATOM 6070 N N . ASN B 1 193 ? 60.787 47.900 13.774 1.00 23.06 186 ASN B N 1
ATOM 6071 C CA . ASN B 1 193 ? 61.619 47.988 12.576 1.00 20.44 186 ASN B CA 1
ATOM 6072 C C . ASN B 1 193 ? 61.620 46.666 11.826 1.00 26.90 186 ASN B C 1
ATOM 6073 O O . ASN B 1 193 ? 62.656 46.197 11.347 1.00 28.12 186 ASN B O 1
ATOM 6078 N N . PHE B 1 194 ? 60.444 46.048 11.721 1.00 28.90 187 PHE B N 1
ATOM 6079 C CA . PHE B 1 194 ? 60.290 44.719 11.143 1.00 27.80 187 PHE B CA 1
ATOM 6080 C C . PHE B 1 194 ? 58.830 44.546 10.760 1.00 29.55 187 PHE B C 1
ATOM 6081 O O . PHE B 1 194 ? 57.943 45.218 11.296 1.00 28.35 187 PHE B O 1
ATOM 6089 N N . ASP B 1 195 ? 58.593 43.626 9.832 1.00 24.64 188 ASP B N 1
ATOM 6090 C CA . ASP B 1 195 ? 57.291 43.454 9.188 1.00 26.26 188 ASP B CA 1
ATOM 6091 C C . ASP B 1 195 ? 56.531 42.274 9.767 1.00 29.30 188 ASP B C 1
ATOM 6092 O O . ASP B 1 195 ? 56.116 41.372 9.036 1.00 29.10 188 ASP B O 1
ATOM 6097 N N . PHE B 1 196 ? 56.376 42.239 11.085 1.00 25.39 189 PHE B N 1
ATOM 6098 C CA . PHE B 1 196 ? 55.474 41.291 11.726 1.00 24.11 189 PHE B CA 1
ATOM 6099 C C . PHE B 1 196 ? 54.992 41.931 13.020 1.00 24.79 189 PHE B C 1
ATOM 6100 O O . PHE B 1 196 ? 55.690 42.760 13.599 1.00 24.55 189 PHE B O 1
ATOM 6108 N N . PHE B 1 197 ? 53.775 41.570 13.439 1.00 21.36 190 PHE B N 1
ATOM 6109 C CA . PHE B 1 197 ? 53.182 42.200 14.611 1.00 23.13 190 PHE B CA 1
ATOM 6110 C C . PHE B 1 197 ? 53.970 41.869 15.882 1.00 21.53 190 PHE B C 1
ATOM 6111 O O . PHE B 1 197 ? 54.494 40.763 16.052 1.00 23.09 190 PHE B O 1
ATOM 6119 N N . ASN B 1 198 ? 54.029 42.842 16.791 1.00 21.68 191 ASN B N 1
ATOM 6120 C CA . ASN B 1 198 ? 54.820 42.723 18.023 1.00 25.45 191 ASN B CA 1
ATOM 6121 C C . ASN B 1 198 ? 54.069 41.953 19.121 1.00 26.96 191 ASN B C 1
ATOM 6122 O O . ASN B 1 198 ? 53.799 42.457 20.217 1.00 24.81 191 ASN B O 1
ATOM 6127 N N . TYR B 1 199 ? 53.756 40.692 18.813 1.00 23.52 192 TYR B N 1
ATOM 6128 C CA . TYR B 1 199 ? 53.062 39.811 19.747 1.00 23.15 192 TYR B CA 1
ATOM 6129 C C . TYR B 1 199 ? 53.912 39.527 20.975 1.00 27.74 192 TYR B C 1
ATOM 6130 O O . TYR B 1 199 ? 55.045 39.044 20.859 1.00 23.72 192 TYR B O 1
ATOM 6139 N N . CYS B 1 200 ? 53.349 39.768 22.161 1.00 24.42 193 CYS B N 1
ATOM 6140 C CA . CYS B 1 200 ? 54.098 39.593 23.397 1.00 25.13 193 CYS B CA 1
ATOM 6141 C C . CYS B 1 200 ? 53.271 38.810 24.415 1.00 24.94 193 CYS B C 1
ATOM 6142 O O . CYS B 1 200 ? 52.070 38.575 24.235 1.00 22.81 193 CYS B O 1
ATOM 6145 N N . GLY B 1 201 ? 53.930 38.402 25.497 1.00 25.03 194 GLY B N 1
ATOM 6146 C CA . GLY B 1 201 ? 53.286 37.644 26.551 1.00 23.64 194 GLY B CA 1
ATOM 6147 C C . GLY B 1 201 ? 54.110 36.425 26.907 1.00 22.98 194 GLY B C 1
ATOM 6148 O O . GLY B 1 201 ? 55.293 36.326 26.567 1.00 21.67 194 GLY B O 1
ATOM 6149 N N . ILE B 1 202 ? 53.493 35.468 27.594 1.00 21.35 195 ILE B N 1
ATOM 6150 C CA . ILE B 1 202 ? 54.181 34.218 27.918 1.00 24.42 195 ILE B CA 1
ATOM 6151 C C . ILE B 1 202 ? 53.941 33.295 26.728 1.00 21.42 195 ILE B C 1
ATOM 6152 O O . ILE B 1 202 ? 53.024 32.478 26.715 1.00 21.94 195 ILE B O 1
ATOM 6157 N N . THR B 1 203 ? 54.835 33.416 25.746 1.00 23.44 196 THR B N 1
ATOM 6158 C CA . THR B 1 203 ? 54.664 32.841 24.409 1.00 26.61 196 THR B CA 1
ATOM 6159 C C . THR B 1 203 ? 54.701 31.317 24.410 1.00 24.42 196 THR B C 1
ATOM 6160 O O . THR B 1 203 ? 53.986 30.673 23.627 1.00 23.87 196 THR B O 1
ATOM 6164 N N . ARG B 1 204 ? 55.542 30.723 25.244 1.00 21.96 197 ARG B N 1
ATOM 6165 C CA . ARG B 1 204 ? 55.758 29.285 25.285 1.00 23.30 197 ARG B CA 1
ATOM 6166 C C . ARG B 1 204 ? 55.589 28.771 26.707 1.00 24.90 197 ARG B C 1
ATOM 6167 O O . ARG B 1 204 ? 55.560 29.557 27.663 1.00 23.24 197 ARG B O 1
ATOM 6175 N N . PRO B 1 205 ? 55.444 27.450 26.887 1.00 24.55 198 PRO B N 1
ATOM 6176 C CA . PRO B 1 205 ? 55.082 26.921 28.209 1.00 26.20 198 PRO B CA 1
ATOM 6177 C C . PRO B 1 205 ? 56.019 27.338 29.338 1.00 31.06 198 PRO B C 1
ATOM 6178 O O . PRO B 1 205 ? 57.224 27.543 29.156 1.00 25.81 198 PRO B O 1
ATOM 6182 N N . VAL B 1 206 ? 55.431 27.464 30.525 1.00 22.61 199 VAL B N 1
ATOM 6183 C CA . VAL B 1 206 ? 56.165 27.582 31.785 1.00 23.31 199 VAL B CA 1
ATOM 6184 C C . VAL B 1 206 ? 56.082 26.227 32.460 1.00 24.44 199 VAL B C 1
ATOM 6185 O O . VAL B 1 206 ? 54.989 25.668 32.572 1.00 26.17 199 VAL B O 1
ATOM 6189 N N . LYS B 1 207 ? 57.217 25.686 32.918 1.00 25.12 200 LYS B N 1
ATOM 6190 C CA . LYS B 1 207 ? 57.201 24.370 33.550 1.00 24.02 200 LYS B CA 1
ATOM 6191 C C . LYS B 1 207 ? 58.084 24.363 34.792 1.00 24.18 200 LYS B C 1
ATOM 6192 O O . LYS B 1 207 ? 59.110 25.038 34.847 1.00 25.46 200 LYS B O 1
ATOM 6198 N N . LEU B 1 208 ? 57.680 23.578 35.778 1.00 24.92 201 LEU B N 1
ATOM 6199 C CA . LEU B 1 208 ? 58.518 23.273 36.926 1.00 27.70 201 LEU B CA 1
ATOM 6200 C C . LEU B 1 208 ? 59.094 21.884 36.691 1.00 25.40 201 LEU B C 1
ATOM 6201 O O . LEU B 1 208 ? 58.346 20.952 36.374 1.00 30.40 201 LEU B O 1
ATOM 6206 N N . TYR B 1 209 ? 60.415 21.744 36.808 1.00 26.87 202 TYR B N 1
ATOM 6207 C CA . TYR B 1 209 ? 61.006 20.411 36.775 1.00 28.70 202 TYR B CA 1
ATOM 6208 C C . TYR B 1 209 ? 61.998 20.237 37.920 1.00 31.55 202 TYR B C 1
ATOM 6209 O O . TYR B 1 209 ? 62.373 21.190 38.606 1.00 29.83 202 TYR B O 1
ATOM 6218 N N . THR B 1 210 ? 62.391 18.984 38.145 1.00 26.74 203 THR B N 1
ATOM 6219 C CA . THR B 1 210 ? 63.333 18.649 39.201 1.00 33.14 203 THR B CA 1
ATOM 6220 C C . THR B 1 210 ? 64.480 17.820 38.639 1.00 33.61 203 THR B C 1
ATOM 6221 O O . THR B 1 210 ? 64.361 17.162 37.600 1.00 31.98 203 THR B O 1
ATOM 6225 N N . THR B 1 211 ? 65.609 17.889 39.331 1.00 30.65 204 THR B N 1
ATOM 6226 C CA . THR B 1 211 ? 66.722 16.969 39.141 1.00 30.83 204 THR B CA 1
ATOM 6227 C C . THR B 1 211 ? 67.207 16.569 40.530 1.00 33.39 204 THR B C 1
ATOM 6228 O O . THR B 1 211 ? 66.859 17.229 41.523 1.00 30.77 204 THR B O 1
ATOM 6232 N N . PRO B 1 212 ? 68.022 15.523 40.651 1.00 33.46 205 PRO B N 1
ATOM 6233 C CA . PRO B 1 212 ? 68.691 15.276 41.932 1.00 30.91 205 PRO B CA 1
ATOM 6234 C C . PRO B 1 212 ? 69.477 16.495 42.377 1.00 33.79 205 PRO B C 1
ATOM 6235 O O . PRO B 1 212 ? 69.957 17.291 41.565 1.00 34.99 205 PRO B O 1
ATOM 6239 N N . LYS B 1 213 ? 69.598 16.641 43.697 1.00 33.41 206 LYS B N 1
ATOM 6240 C CA . LYS B 1 213 ? 70.254 17.818 44.250 1.00 33.17 206 LYS B CA 1
ATOM 6241 C C . LYS B 1 213 ? 71.772 17.723 44.110 1.00 33.12 206 LYS B C 1
ATOM 6242 O O . LYS B 1 213 ? 72.437 18.705 43.758 1.00 35.71 206 LYS B O 1
ATOM 6247 N N . ASP B 1 214 ? 72.326 16.540 44.367 1.00 35.15 207 ASP B N 1
ATOM 6248 C CA . ASP B 1 214 ? 73.762 16.400 44.580 1.00 41.53 207 ASP B CA 1
ATOM 6249 C C . ASP B 1 214 ? 74.540 16.325 43.280 1.00 36.17 207 ASP B C 1
ATOM 6250 O O . ASP B 1 214 ? 75.684 16.794 43.217 1.00 34.16 207 ASP B O 1
ATOM 6255 N N . ALA B 1 215 ? 73.950 15.738 42.243 1.00 34.42 208 ALA B N 1
ATOM 6256 C CA . ALA B 1 215 ? 74.677 15.481 41.011 1.00 27.36 208 ALA B CA 1
ATOM 6257 C C . ALA B 1 215 ? 73.667 15.389 39.873 1.00 25.36 208 ALA B C 1
ATOM 6258 O O . ALA B 1 215 ? 72.667 14.671 39.989 1.00 30.21 208 ALA B O 1
ATOM 6260 N N . TYR B 1 216 ? 73.917 16.117 38.789 1.00 30.18 209 TYR B N 1
ATOM 6261 C CA . TYR B 1 216 ? 72.942 16.130 37.703 1.00 28.81 209 TYR B CA 1
ATOM 6262 C C . TYR B 1 216 ? 73.614 16.541 36.400 1.00 32.07 209 TYR B C 1
ATOM 6263 O O . TYR B 1 216 ? 74.695 17.140 36.391 1.00 30.21 209 TYR B O 1
ATOM 6272 N N . ILE B 1 217 ? 72.940 16.213 35.297 1.00 27.39 210 ILE B N 1
ATOM 6273 C CA . ILE B 1 217 ? 73.414 16.533 33.950 1.00 31.71 210 ILE B CA 1
ATOM 6274 C C . ILE B 1 217 ? 72.998 17.950 33.586 1.00 30.34 210 ILE B C 1
ATOM 6275 O O . ILE B 1 217 ? 71.815 18.300 33.660 1.00 30.35 210 ILE B O 1
ATOM 6280 N N A SER B 1 218 ? 73.961 18.763 33.158 0.41 28.02 211 SER B N 1
ATOM 6281 N N B SER B 1 218 ? 73.971 18.763 33.180 0.59 27.96 211 SER B N 1
ATOM 6282 C CA A SER B 1 218 ? 73.673 20.136 32.769 0.41 32.02 211 SER B CA 1
ATOM 6283 C CA B SER B 1 218 ? 73.749 20.147 32.783 0.59 32.03 211 SER B CA 1
ATOM 6284 C C A SER B 1 218 ? 73.616 20.334 31.255 0.41 33.64 211 SER B C 1
ATOM 6285 C C B SER B 1 218 ? 73.622 20.321 31.271 0.59 33.67 211 SER B C 1
ATOM 6286 O O A SER B 1 218 ? 72.775 21.102 30.770 0.41 33.57 211 SER B O 1
ATOM 6287 O O B SER B 1 218 ? 72.741 21.057 30.806 0.59 33.57 211 SER B O 1
ATOM 6292 N N . ASP B 1 219 ? 74.474 19.660 30.489 1.00 31.43 212 ASP B N 1
ATOM 6293 C CA . ASP B 1 219 ? 74.439 19.789 29.033 1.00 29.89 212 ASP B CA 1
ATOM 6294 C C . ASP B 1 219 ? 74.994 18.537 28.370 1.00 32.43 212 ASP B C 1
ATOM 6295 O O . ASP B 1 219 ? 75.743 17.764 28.966 1.00 30.54 212 ASP B O 1
ATOM 6300 N N . ILE B 1 220 ? 74.601 18.347 27.113 1.00 31.56 213 ILE B N 1
ATOM 6301 C CA . ILE B 1 220 ? 75.036 17.226 26.295 1.00 31.62 213 ILE B CA 1
ATOM 6302 C C . ILE B 1 220 ? 75.374 17.792 24.928 1.00 33.24 213 ILE B C 1
ATOM 6303 O O . ILE B 1 220 ? 74.558 18.514 24.340 1.00 29.87 213 ILE B O 1
ATOM 6308 N N . THR B 1 221 ? 76.583 17.501 24.443 1.00 30.52 214 THR B N 1
ATOM 6309 C CA . THR B 1 221 ? 77.037 17.922 23.121 1.00 33.11 214 THR B CA 1
ATOM 6310 C C . THR B 1 221 ? 77.445 16.681 22.332 1.00 33.61 214 THR B C 1
ATOM 6311 O O . THR B 1 221 ? 78.254 15.882 22.813 1.00 33.54 214 THR B O 1
ATOM 6315 N N . LEU B 1 222 ? 76.887 16.514 21.130 1.00 34.12 215 LEU B N 1
ATOM 6316 C CA . LEU B 1 222 ? 77.180 15.352 20.291 1.00 34.87 215 LEU B CA 1
ATOM 6317 C C . LEU B 1 222 ? 77.613 15.802 18.904 1.00 37.55 215 LEU B C 1
ATOM 6318 O O . LEU B 1 222 ? 76.962 16.657 18.296 1.00 33.03 215 LEU B O 1
ATOM 6323 N N . THR B 1 223 ? 78.703 15.223 18.398 1.00 33.46 216 THR B N 1
ATOM 6324 C CA . THR B 1 223 ? 79.070 15.380 16.997 1.00 36.50 216 THR B CA 1
ATOM 6325 C C . THR B 1 223 ? 79.249 14.001 16.378 1.00 37.33 216 THR B C 1
ATOM 6326 O O . THR B 1 223 ? 79.373 12.999 17.082 1.00 40.35 216 THR B O 1
ATOM 6330 N N . SER B 1 224 ? 79.261 13.944 15.044 1.00 37.06 217 SER B N 1
ATOM 6331 C CA . SER B 1 224 ? 79.341 12.649 14.386 1.00 33.70 217 SER B CA 1
ATOM 6332 C C . SER B 1 224 ? 80.267 12.723 13.180 1.00 36.78 217 SER B C 1
ATOM 6333 O O . SER B 1 224 ? 80.398 13.767 12.534 1.00 39.11 217 SER B O 1
ATOM 6336 N N . SER B 1 225 ? 80.904 11.589 12.892 1.00 44.35 218 SER B N 1
ATOM 6337 C CA . SER B 1 225 ? 81.792 11.402 11.748 1.00 42.73 218 SER B CA 1
ATOM 6338 C C . SER B 1 225 ? 81.483 10.049 11.133 1.00 46.92 218 SER B C 1
ATOM 6339 O O . SER B 1 225 ? 81.344 9.064 11.860 1.00 40.81 218 SER B O 1
ATOM 6342 N N . LEU B 1 226 ? 81.391 9.993 9.805 1.00 50.96 219 LEU B N 1
ATOM 6343 C CA . LEU B 1 226 ? 81.081 8.757 9.089 1.00 59.79 219 LEU B CA 1
ATOM 6344 C C . LEU B 1 226 ? 82.379 8.172 8.540 1.00 64.14 219 LEU B C 1
ATOM 6345 O O . LEU B 1 226 ? 83.006 8.766 7.658 1.00 70.47 219 LEU B O 1
ATOM 6347 N N . GLU B 1 227 ? 82.786 7.012 9.068 1.00 58.43 220 GLU B N 1
ATOM 6348 C CA . GLU B 1 227 ? 83.954 6.274 8.585 1.00 59.52 220 GLU B CA 1
ATOM 6349 C C . GLU B 1 227 ? 83.465 4.960 7.985 1.00 61.09 220 GLU B C 1
ATOM 6350 O O . GLU B 1 227 ? 83.089 4.038 8.719 1.00 60.89 220 GLU B O 1
ATOM 6352 N N . ASN B 1 228 ? 83.481 4.877 6.652 1.00 62.77 221 ASN B N 1
ATOM 6353 C CA . ASN B 1 228 ? 82.856 3.785 5.898 1.00 61.86 221 ASN B CA 1
ATOM 6354 C C . ASN B 1 228 ? 81.381 3.778 6.284 1.00 61.31 221 ASN B C 1
ATOM 6355 O O . ASN B 1 228 ? 80.717 4.815 6.109 1.00 58.64 221 ASN B O 1
ATOM 6357 N N . ASN B 1 229 ? 80.831 2.681 6.801 1.00 56.60 222 ASN B N 1
ATOM 6358 C CA . ASN B 1 229 ? 79.455 2.661 7.278 1.00 54.19 222 ASN B CA 1
ATOM 6359 C C . ASN B 1 229 ? 79.350 2.754 8.792 1.00 53.14 222 ASN B C 1
ATOM 6360 O O . ASN B 1 229 ? 78.240 2.691 9.327 1.00 47.65 222 ASN B O 1
ATOM 6365 N N . THR B 1 230 ? 80.469 2.895 9.493 1.00 51.89 223 THR B N 1
ATOM 6366 C CA . THR B 1 230 ? 80.451 3.071 10.938 1.00 50.53 223 THR B CA 1
ATOM 6367 C C . THR B 1 230 ? 80.434 4.559 11.256 1.00 45.69 223 THR B C 1
ATOM 6368 O O . THR B 1 230 ? 81.218 5.327 10.691 1.00 50.80 223 THR B O 1
ATOM 6372 N N . ALA B 1 231 ? 79.529 4.968 12.141 1.00 45.83 224 ALA B N 1
ATOM 6373 C CA . ALA B 1 231 ? 79.478 6.340 12.623 1.00 43.20 224 ALA B CA 1
ATOM 6374 C C . ALA B 1 231 ? 80.166 6.431 13.977 1.00 44.52 224 ALA B C 1
ATOM 6375 O O . ALA B 1 231 ? 79.886 5.629 14.874 1.00 43.03 224 ALA B O 1
ATOM 6377 N N . ARG B 1 232 ? 81.055 7.410 14.123 1.00 40.64 225 ARG B N 1
ATOM 6378 C CA . ARG B 1 232 ? 81.674 7.722 15.404 1.00 43.82 225 ARG B CA 1
ATOM 6379 C C . ARG B 1 232 ? 80.994 8.959 15.980 1.00 41.41 225 ARG B C 1
ATOM 6380 O O . ARG B 1 232 ? 81.000 10.021 15.351 1.00 40.13 225 ARG B O 1
ATOM 6382 N N . ILE B 1 233 ? 80.406 8.820 17.163 1.00 40.77 226 ILE B N 1
ATOM 6383 C CA . ILE B 1 233 ? 79.756 9.925 17.859 1.00 41.75 226 ILE B CA 1
ATOM 6384 C C . ILE B 1 233 ? 80.675 10.422 18.964 1.00 36.86 226 ILE B C 1
ATOM 6385 O O . ILE B 1 233 ? 80.979 9.686 19.907 1.00 40.78 226 ILE B O 1
ATOM 6390 N N . ASN B 1 234 ? 81.123 11.666 18.838 1.00 37.83 227 ASN B N 1
ATOM 6391 C CA . ASN B 1 234 ? 81.927 12.310 19.863 1.00 39.70 227 ASN B CA 1
ATOM 6392 C C . ASN B 1 234 ? 80.988 13.041 20.809 1.00 43.32 227 ASN B C 1
ATOM 6393 O O . ASN B 1 234 ? 80.116 13.796 20.368 1.00 39.69 227 ASN B O 1
ATOM 6398 N N . TYR B 1 235 ? 81.156 12.801 22.102 1.00 39.92 228 TYR B N 1
ATOM 6399 C CA . TYR B 1 235 ? 80.268 13.360 23.103 1.00 35.93 228 TYR B CA 1
ATOM 6400 C C . TYR B 1 235 ? 81.058 14.190 24.100 1.00 37.57 228 TYR B C 1
ATOM 6401 O O . TYR B 1 235 ? 82.243 13.947 24.344 1.00 41.28 228 TYR B O 1
ATOM 6410 N N . LYS B 1 236 ? 80.389 15.206 24.635 1.00 33.82 229 LYS B N 1
ATOM 6411 C CA . LYS B 1 236 ? 80.866 15.958 25.785 1.00 29.51 229 LYS B CA 1
ATOM 6412 C C . LYS B 1 236 ? 79.670 16.140 26.706 1.00 38.24 229 LYS B C 1
ATOM 6413 O O . LYS B 1 236 ? 78.670 16.741 26.304 1.00 33.13 229 LYS B O 1
ATOM 6417 N N . ILE B 1 237 ? 79.756 15.609 27.922 1.00 36.55 230 ILE B N 1
ATOM 6418 C CA . ILE B 1 237 ? 78.636 15.595 28.854 1.00 33.12 230 ILE B CA 1
ATOM 6419 C C . ILE B 1 237 ? 78.991 16.480 30.037 1.00 36.29 230 ILE B C 1
ATOM 6420 O O . ILE B 1 237 ? 79.840 16.116 30.861 1.00 30.25 230 ILE B O 1
ATOM 6425 N N . ASP B 1 238 ? 78.329 17.628 30.140 1.00 33.26 231 ASP B N 1
ATOM 6426 C CA . ASP B 1 238 ? 78.599 18.579 31.209 1.00 32.50 231 ASP B CA 1
ATOM 6427 C C . ASP B 1 238 ? 77.698 18.288 32.405 1.00 37.24 231 ASP B C 1
ATOM 6428 O O . ASP B 1 238 ? 76.486 18.086 32.255 1.00 35.67 231 ASP B O 1
ATOM 6433 N N . THR B 1 239 ? 78.297 18.248 33.591 1.00 33.20 232 THR B N 1
ATOM 6434 C CA . THR B 1 239 ? 77.588 17.818 34.782 1.00 30.21 232 THR B CA 1
ATOM 6435 C C . THR B 1 239 ? 77.941 18.745 35.934 1.00 34.83 232 THR B C 1
ATOM 6436 O O . THR B 1 239 ? 78.923 19.491 35.884 1.00 36.96 232 THR B O 1
ATOM 6440 N N . LYS B 1 240 ? 77.108 18.709 36.965 1.00 35.85 233 LYS B N 1
ATOM 6441 C CA . LYS B 1 240 ? 77.375 19.397 38.221 1.00 35.54 233 LYS B CA 1
ATOM 6442 C C . LYS B 1 240 ? 77.389 18.367 39.336 1.00 36.12 233 LYS B C 1
ATOM 6443 O O . LYS B 1 240 ? 76.522 17.490 39.385 1.00 32.25 233 LYS B O 1
ATOM 6446 N N . GLY B 1 241 ? 78.390 18.456 40.210 1.00 40.72 234 GLY B N 1
ATOM 6447 C CA . GLY B 1 241 ? 78.551 17.499 41.288 1.00 35.59 234 GLY B CA 1
ATOM 6448 C C . GLY B 1 241 ? 79.514 16.389 40.919 1.00 41.55 234 GLY B C 1
ATOM 6449 O O . GLY B 1 241 ? 80.058 16.320 39.813 1.00 42.38 234 GLY B O 1
ATOM 6450 N N . SER B 1 242 ? 79.715 15.491 41.875 1.00 42.80 235 SER B N 1
ATOM 6451 C CA . SER B 1 242 ? 80.682 14.409 41.741 1.00 42.21 235 SER B CA 1
ATOM 6452 C C . SER B 1 242 ? 79.925 13.098 41.610 1.00 38.21 235 SER B C 1
ATOM 6453 O O . SER B 1 242 ? 79.178 12.713 42.514 1.00 38.24 235 SER B O 1
ATOM 6456 N N . ALA B 1 243 ? 80.105 12.429 40.481 1.00 36.21 236 ALA B N 1
ATOM 6457 C CA . ALA B 1 243 ? 79.476 11.144 40.213 1.00 33.27 236 ALA B CA 1
ATOM 6458 C C . ALA B 1 243 ? 80.132 10.591 38.959 1.00 29.41 236 ALA B C 1
ATOM 6459 O O . ALA B 1 243 ? 81.043 11.205 38.395 1.00 36.69 236 ALA B O 1
ATOM 6461 N N . HIS B 1 244 ? 79.636 9.448 38.504 1.00 29.62 237 HIS B N 1
ATOM 6462 C CA . HIS B 1 244 ? 80.146 8.784 37.317 1.00 31.35 237 HIS B CA 1
ATOM 6463 C C . HIS B 1 244 ? 79.186 8.958 36.147 1.00 35.73 237 HIS B C 1
ATOM 6464 O O . HIS B 1 244 ? 77.965 8.897 36.322 1.00 34.43 237 HIS B O 1
ATOM 6471 N N . THR B 1 245 ? 79.753 9.155 34.955 1.00 34.63 238 THR B N 1
ATOM 6472 C CA . THR B 1 245 ? 78.997 9.427 33.738 1.00 34.45 238 THR B CA 1
ATOM 6473 C C . THR B 1 245 ? 78.975 8.196 32.842 1.00 36.79 238 THR B C 1
ATOM 6474 O O . THR B 1 245 ? 80.015 7.557 32.631 1.00 34.52 238 THR B O 1
ATOM 6478 N N . ALA B 1 246 ? 77.800 7.892 32.276 1.00 37.83 239 ALA B N 1
ATOM 6479 C CA . ALA B 1 246 ? 77.646 6.811 31.305 1.00 39.32 239 ALA B CA 1
ATOM 6480 C C . ALA B 1 246 ? 76.764 7.272 30.152 1.00 42.45 239 ALA B C 1
ATOM 6481 O O . ALA B 1 246 ? 75.825 8.050 30.343 1.00 40.80 239 ALA B O 1
ATOM 6483 N N . ILE B 1 247 ? 77.064 6.764 28.953 1.00 34.61 240 ILE B N 1
ATOM 6484 C CA . ILE B 1 247 ? 76.326 7.087 27.733 1.00 30.58 240 ILE B CA 1
ATOM 6485 C C . ILE B 1 247 ? 75.976 5.797 27.006 1.00 32.78 240 ILE B C 1
ATOM 6486 O O . ILE B 1 247 ? 76.799 4.880 26.914 1.00 37.43 240 ILE B O 1
ATOM 6491 N N . GLY B 1 248 ? 74.747 5.715 26.512 1.00 36.87 241 GLY B N 1
ATOM 6492 C CA . GLY B 1 248 ? 74.310 4.569 25.734 1.00 34.38 241 GLY B CA 1
ATOM 6493 C C . GLY B 1 248 ? 73.442 5.023 24.576 1.00 37.53 241 GLY B C 1
ATOM 6494 O O . GLY B 1 248 ? 72.696 5.997 24.680 1.00 36.57 241 GLY B O 1
ATOM 6495 N N . VAL B 1 249 ? 73.555 4.313 23.455 1.00 35.74 242 VAL B N 1
ATOM 6496 C CA . VAL B 1 249 ? 72.859 4.676 22.223 1.00 31.14 242 VAL B CA 1
ATOM 6497 C C . VAL B 1 249 ? 71.951 3.528 21.816 1.00 31.83 242 VAL B C 1
ATOM 6498 O O . VAL B 1 249 ? 72.402 2.383 21.708 1.00 35.26 242 VAL B O 1
ATOM 6502 N N . TYR B 1 250 ? 70.674 3.839 21.579 1.00 32.86 243 TYR B N 1
ATOM 6503 C CA . TYR B 1 250 ? 69.657 2.828 21.334 1.00 28.72 243 TYR B CA 1
ATOM 6504 C C . TYR B 1 250 ? 68.898 3.154 20.055 1.00 40.54 243 TYR B C 1
ATOM 6505 O O . TYR B 1 250 ? 68.673 4.327 19.740 1.00 35.66 243 TYR B O 1
ATOM 6514 N N . THR B 1 251 ? 68.507 2.113 19.322 1.00 37.99 244 THR B N 1
ATOM 6515 C CA . THR B 1 251 ? 67.618 2.313 18.187 1.00 43.09 244 THR B CA 1
ATOM 6516 C C . THR B 1 251 ? 66.222 2.669 18.687 1.00 51.43 244 THR B C 1
ATOM 6517 O O . THR B 1 251 ? 65.902 2.528 19.874 1.00 47.57 244 THR B O 1
ATOM 6521 N N . LYS B 1 252 ? 65.387 3.151 17.759 1.00 57.63 245 LYS B N 1
ATOM 6522 C CA . LYS B 1 252 ? 63.995 3.434 18.091 1.00 59.38 245 LYS B CA 1
ATOM 6523 C C . LYS B 1 252 ? 63.324 2.209 18.697 1.00 59.55 245 LYS B C 1
ATOM 6524 O O . LYS B 1 252 ? 62.616 2.308 19.707 1.00 60.42 245 LYS B O 1
ATOM 6526 N N . GLN B 1 253 ? 63.560 1.038 18.103 1.00 60.39 246 GLN B N 1
ATOM 6527 C CA . GLN B 1 253 ? 62.967 -0.199 18.597 1.00 60.98 246 GLN B CA 1
ATOM 6528 C C . GLN B 1 253 ? 63.524 -0.622 19.955 1.00 59.04 246 GLN B C 1
ATOM 6529 O O . GLN B 1 253 ? 62.895 -1.438 20.639 1.00 63.24 246 GLN B O 1
ATOM 6535 N N . GLY B 1 254 ? 64.668 -0.094 20.366 1.00 58.37 247 GLY B N 1
ATOM 6536 C CA . GLY B 1 254 ? 65.181 -0.308 21.704 1.00 51.46 247 GLY B CA 1
ATOM 6537 C C . GLY B 1 254 ? 66.431 -1.175 21.834 1.00 50.54 247 GLY B C 1
ATOM 6538 O O . GLY B 1 254 ? 66.737 -1.618 22.950 1.00 49.13 247 GLY B O 1
ATOM 6539 N N . VAL B 1 255 ? 67.158 -1.413 20.748 1.00 47.02 248 VAL B N 1
ATOM 6540 C CA . VAL B 1 255 ? 68.365 -2.229 20.771 1.00 41.21 248 VAL B CA 1
ATOM 6541 C C . VAL B 1 255 ? 69.558 -1.336 21.077 1.00 42.08 248 VAL B C 1
ATOM 6542 O O . VAL B 1 255 ? 69.745 -0.299 20.435 1.00 36.96 248 VAL B O 1
ATOM 6546 N N . CYS B 1 256 ? 70.369 -1.728 22.058 1.00 34.62 249 CYS B N 1
ATOM 6547 C CA . CYS B 1 256 ? 71.593 -0.983 22.326 1.00 35.74 249 CYS B CA 1
ATOM 6548 C C . CYS B 1 256 ? 72.590 -1.198 21.195 1.00 43.84 249 CYS B C 1
ATOM 6549 O O . CYS B 1 256 ? 72.883 -2.339 20.828 1.00 48.20 249 CYS B O 1
ATOM 6552 N N . VAL B 1 257 ? 73.112 -0.104 20.640 1.00 37.79 250 VAL B N 1
ATOM 6553 C CA . VAL B 1 257 ? 74.112 -0.179 19.580 1.00 38.67 250 VAL B CA 1
ATOM 6554 C C . VAL B 1 257 ? 75.473 0.354 20.004 1.00 41.18 250 VAL B C 1
ATOM 6555 O O . VAL B 1 257 ? 76.444 0.187 19.247 1.00 41.86 250 VAL B O 1
ATOM 6559 N N . ALA B 1 258 ? 75.585 0.981 21.178 1.00 38.32 251 ALA B N 1
ATOM 6560 C CA . ALA B 1 258 ? 76.854 1.420 21.752 1.00 37.86 251 ALA B CA 1
ATOM 6561 C C . ALA B 1 258 ? 76.630 1.799 23.209 1.00 39.31 251 ALA B C 1
ATOM 6562 O O . ALA B 1 258 ? 75.565 2.306 23.573 1.00 36.94 251 ALA B O 1
ATOM 6564 N N . GLN B 1 259 ? 77.647 1.558 24.033 1.00 42.10 252 GLN B N 1
ATOM 6565 C CA . GLN B 1 259 ? 77.594 1.947 25.440 1.00 38.89 252 GLN B CA 1
ATOM 6566 C C . GLN B 1 259 ? 79.013 2.119 25.968 1.00 44.11 252 GLN B C 1
ATOM 6567 O O . GLN B 1 259 ? 79.868 1.266 25.717 1.00 45.39 252 GLN B O 1
ATOM 6573 N N . THR B 1 260 ? 79.263 3.226 26.677 1.00 35.46 253 THR B N 1
ATOM 6574 C CA . THR B 1 260 ? 80.528 3.463 27.369 1.00 33.86 253 THR B CA 1
ATOM 6575 C C . THR B 1 260 ? 80.237 3.976 28.770 1.00 42.25 253 THR B C 1
ATOM 6576 O O . THR B 1 260 ? 79.508 4.963 28.928 1.00 34.11 253 THR B O 1
ATOM 6580 N N . GLU B 1 261 ? 80.817 3.325 29.779 1.00 34.07 254 GLU B N 1
ATOM 6581 C CA . GLU B 1 261 ? 80.561 3.655 31.178 1.00 36.87 254 GLU B CA 1
ATOM 6582 C C . GLU B 1 261 ? 81.782 4.302 31.826 1.00 32.94 254 GLU B C 1
ATOM 6583 O O . GLU B 1 261 ? 82.919 4.130 31.373 1.00 35.53 254 GLU B O 1
ATOM 6589 N N . ASN B 1 262 ? 81.518 5.023 32.922 1.00 33.78 255 ASN B N 1
ATOM 6590 C CA . ASN B 1 262 ? 82.530 5.761 33.676 1.00 35.33 255 ASN B CA 1
ATOM 6591 C C . ASN B 1 262 ? 83.449 6.538 32.736 1.00 38.85 255 ASN B C 1
ATOM 6592 O O . ASN B 1 262 ? 84.675 6.415 32.772 1.00 37.59 255 ASN B O 1
ATOM 6597 N N . THR B 1 263 ? 82.840 7.359 31.883 1.00 35.34 256 THR B N 1
ATOM 6598 C CA . THR B 1 263 ? 83.549 7.946 30.752 1.00 37.55 256 THR B CA 1
ATOM 6599 C C . THR B 1 263 ? 83.975 9.392 30.982 1.00 42.00 256 THR B C 1
ATOM 6600 O O . THR B 1 263 ? 84.561 9.997 30.076 1.00 42.13 256 THR B O 1
ATOM 6604 N N . GLY B 1 264 ? 83.687 9.967 32.153 1.00 37.61 257 GLY B N 1
ATOM 6605 C CA . GLY B 1 264 ? 84.058 11.351 32.375 1.00 36.87 257 GLY B CA 1
ATOM 6606 C C . GLY B 1 264 ? 83.237 12.293 31.507 1.00 41.66 257 GLY B C 1
ATOM 6607 O O . GLY B 1 264 ? 82.075 12.031 31.184 1.00 41.35 257 GLY B O 1
ATOM 6608 N N . THR B 1 265 ? 83.861 13.402 31.105 1.00 43.45 258 THR B N 1
ATOM 6609 C CA . THR B 1 265 ? 83.148 14.435 30.355 1.00 42.11 258 THR B CA 1
ATOM 6610 C C . THR B 1 265 ? 83.220 14.238 28.843 1.00 44.68 258 THR B C 1
ATOM 6611 O O . THR B 1 265 ? 82.190 14.310 28.166 1.00 43.19 258 THR B O 1
ATOM 6615 N N . GLU B 1 266 ? 84.409 14.005 28.293 1.00 36.21 259 GLU B N 1
ATOM 6616 C CA . GLU B 1 266 ? 84.567 13.853 26.852 1.00 37.28 259 GLU B CA 1
ATOM 6617 C C . GLU B 1 266 ? 84.851 12.397 26.498 1.00 48.74 259 GLU B C 1
ATOM 6618 O O . GLU B 1 266 ? 85.397 11.636 27.305 1.00 50.33 259 GLU B O 1
ATOM 6621 N N . GLY B 1 267 ? 84.471 12.020 25.283 1.00 40.28 260 GLY B N 1
ATOM 6622 C CA . GLY B 1 267 ? 84.704 10.677 24.789 1.00 42.40 260 GLY B CA 1
ATOM 6623 C C . GLY B 1 267 ? 84.107 10.523 23.408 1.00 43.60 260 GLY B C 1
ATOM 6624 O O . GLY B 1 267 ? 83.585 11.478 22.819 1.00 36.35 260 GLY B O 1
ATOM 6625 N N . SER B 1 268 ? 84.205 9.299 22.888 1.00 43.81 261 SER B N 1
ATOM 6626 C CA . SER B 1 268 ? 83.579 8.975 21.614 1.00 45.43 261 SER B CA 1
ATOM 6627 C C . SER B 1 268 ? 83.216 7.499 21.600 1.00 48.73 261 SER B C 1
ATOM 6628 O O . SER B 1 268 ? 83.807 6.685 22.313 1.00 42.02 261 SER B O 1
ATOM 6631 N N . LEU B 1 269 ? 82.234 7.166 20.766 1.00 46.18 262 LEU B N 1
ATOM 6632 C CA . LEU B 1 269 ? 81.814 5.787 20.583 1.00 39.62 262 LEU B CA 1
ATOM 6633 C C . LEU B 1 269 ? 81.461 5.598 19.112 1.00 45.65 262 LEU B C 1
ATOM 6634 O O . LEU B 1 269 ? 81.395 6.561 18.346 1.00 41.90 262 LEU B O 1
ATOM 6639 N N . THR B 1 270 ? 81.238 4.346 18.716 1.00 47.33 263 THR B N 1
ATOM 6640 C CA . THR B 1 270 ? 80.990 4.020 17.317 1.00 45.02 263 THR B CA 1
ATOM 6641 C C . THR B 1 270 ? 79.712 3.206 17.181 1.00 44.01 263 THR B C 1
ATOM 6642 O O . THR B 1 270 ? 79.364 2.409 18.057 1.00 37.36 263 THR B O 1
ATOM 6646 N N . ILE B 1 271 ? 79.030 3.405 16.055 1.00 33.67 264 ILE B N 1
ATOM 6647 C CA . ILE B 1 271 ? 77.807 2.686 15.722 1.00 40.40 264 ILE B CA 1
ATOM 6648 C C . ILE B 1 271 ? 78.032 1.994 14.389 1.00 40.62 264 ILE B C 1
ATOM 6649 O O . ILE B 1 271 ? 78.275 2.659 13.373 1.00 45.07 264 ILE B O 1
ATOM 6654 N N . GLU B 1 272 ? 77.974 0.669 14.391 1.00 38.92 265 GLU B N 1
ATOM 6655 C CA . GLU B 1 272 ? 78.166 -0.077 13.155 1.00 43.88 265 GLU B CA 1
ATOM 6656 C C . GLU B 1 272 ? 76.912 0.014 12.296 1.00 45.04 265 GLU B C 1
ATOM 6657 O O . GLU B 1 272 ? 75.791 -0.033 12.809 1.00 47.75 265 GLU B O 1
ATOM 6659 N N . ASN B 1 273 ? 77.106 0.155 10.982 1.00 43.82 266 ASN B N 1
ATOM 6660 C CA . ASN B 1 273 ? 75.999 0.216 10.021 1.00 45.48 266 ASN B CA 1
ATOM 6661 C C . ASN B 1 273 ? 74.940 1.237 10.445 1.00 36.01 266 ASN B C 1
ATOM 6662 O O . ASN B 1 273 ? 73.740 0.960 10.459 1.00 36.17 266 ASN B O 1
ATOM 6667 N N . ALA B 1 274 ? 75.413 2.435 10.778 1.00 35.69 267 ALA B N 1
ATOM 6668 C CA . ALA B 1 274 ? 74.545 3.498 11.265 1.00 36.04 267 ALA B CA 1
ATOM 6669 C C . ALA B 1 274 ? 73.521 3.892 10.213 1.00 38.52 267 ALA B C 1
ATOM 6670 O O . ALA B 1 274 ? 73.834 4.006 9.022 1.00 36.91 267 ALA B O 1
ATOM 6672 N N . VAL B 1 275 ? 72.290 4.104 10.663 1.00 34.36 268 VAL B N 1
ATOM 6673 C CA . VAL B 1 275 ? 71.233 4.631 9.808 1.00 34.08 268 VAL B CA 1
ATOM 6674 C C . VAL B 1 275 ? 71.297 6.148 9.871 1.00 36.33 268 VAL B C 1
ATOM 6675 O O . VAL B 1 275 ? 71.151 6.746 10.945 1.00 30.47 268 VAL B O 1
ATOM 6679 N N . LEU B 1 276 ? 71.533 6.771 8.724 1.00 29.20 269 LEU B N 1
ATOM 6680 C CA . LEU B 1 276 ? 71.676 8.214 8.673 1.00 29.95 269 LEU B CA 1
ATOM 6681 C C . LEU B 1 276 ? 70.313 8.904 8.624 1.00 31.30 269 LEU B C 1
ATOM 6682 O O . LEU B 1 276 ? 69.352 8.402 8.035 1.00 31.80 269 LEU B O 1
ATOM 6687 N N . TRP B 1 277 ? 70.244 10.067 9.260 1.00 29.63 270 TRP B N 1
ATOM 6688 C CA . TRP B 1 277 ? 69.087 10.944 9.155 1.00 28.05 270 TRP B CA 1
ATOM 6689 C C . TRP B 1 277 ? 69.113 11.622 7.789 1.00 28.89 270 TRP B C 1
ATOM 6690 O O . TRP B 1 277 ? 70.134 12.198 7.404 1.00 28.72 270 TRP B O 1
ATOM 6701 N N . GLU B 1 278 ? 68.004 11.544 7.046 1.00 25.00 271 GLU B N 1
ATOM 6702 C CA . GLU B 1 278 ? 67.927 12.164 5.729 1.00 29.55 271 GLU B CA 1
ATOM 6703 C C . GLU B 1 278 ? 66.713 13.077 5.652 1.00 23.66 271 GLU B C 1
ATOM 6704 O O . GLU B 1 278 ? 65.692 12.797 6.279 1.00 26.67 271 GLU B O 1
ATOM 6710 N N . PRO B 1 279 ? 66.792 14.164 4.887 1.00 26.06 272 PRO B N 1
ATOM 6711 C CA . PRO B 1 279 ? 65.585 14.959 4.609 1.00 26.94 272 PRO B CA 1
ATOM 6712 C C . PRO B 1 279 ? 64.453 14.067 4.123 1.00 28.55 272 PRO B C 1
ATOM 6713 O O . PRO B 1 279 ? 64.634 13.231 3.239 1.00 27.83 272 PRO B O 1
ATOM 6717 N N . LEU B 1 280 ? 63.283 14.226 4.737 1.00 26.28 273 LEU B N 1
ATOM 6718 C CA . LEU B 1 280 ? 62.070 13.462 4.449 1.00 22.33 273 LEU B CA 1
ATOM 6719 C C . LEU B 1 280 ? 62.210 11.965 4.737 1.00 30.27 273 LEU B C 1
ATOM 6720 O O . LEU B 1 280 ? 61.269 11.200 4.488 1.00 27.81 273 LEU B O 1
ATOM 6725 N N . LYS B 1 281 ? 63.340 11.523 5.286 1.00 26.26 274 LYS B N 1
ATOM 6726 C CA . LYS B 1 281 ? 63.531 10.126 5.684 1.00 27.00 274 LYS B CA 1
ATOM 6727 C C . LYS B 1 281 ? 64.270 10.136 7.012 1.00 28.66 274 LYS B C 1
ATOM 6728 O O . LYS B 1 281 ? 65.428 9.712 7.115 1.00 29.75 274 LYS B O 1
ATOM 6730 N N . PRO B 1 282 ? 63.629 10.639 8.054 1.00 28.99 275 PRO B N 1
ATOM 6731 C CA . PRO B 1 282 ? 64.330 10.819 9.327 1.00 27.64 275 PRO B CA 1
ATOM 6732 C C . PRO B 1 282 ? 64.681 9.483 9.957 1.00 24.29 275 PRO B C 1
ATOM 6733 O O . PRO B 1 282 ? 64.015 8.469 9.732 1.00 30.58 275 PRO B O 1
ATOM 6737 N N . TYR B 1 283 ? 65.758 9.487 10.738 1.00 28.75 276 TYR B N 1
ATOM 6738 C CA . TYR B 1 283 ? 66.042 8.384 11.649 1.00 27.69 276 TYR B CA 1
ATOM 6739 C C . TYR B 1 283 ? 66.672 8.965 12.901 1.00 25.86 276 TYR B C 1
ATOM 6740 O O . TYR B 1 283 ? 67.660 9.705 12.816 1.00 27.74 276 TYR B O 1
ATOM 6749 N N . LEU B 1 284 ? 66.082 8.671 14.053 1.00 29.57 277 LEU B N 1
ATOM 6750 C CA . LEU B 1 284 ? 66.580 9.181 15.322 1.00 29.22 277 LEU B CA 1
ATOM 6751 C C . LEU B 1 284 ? 66.990 8.025 16.219 1.00 26.81 277 LEU B C 1
ATOM 6752 O O . LEU B 1 284 ? 66.189 7.125 16.490 1.00 30.02 277 LEU B O 1
ATOM 6757 N N . TYR B 1 285 ? 68.226 8.061 16.689 1.00 28.63 278 TYR B N 1
ATOM 6758 C CA . TYR B 1 285 ? 68.606 7.199 17.792 1.00 28.67 278 TYR B CA 1
ATOM 6759 C C . TYR B 1 285 ? 68.175 7.832 19.113 1.00 30.99 278 TYR B C 1
ATOM 6760 O O . TYR B 1 285 ? 67.904 9.034 19.195 1.00 32.33 278 TYR B O 1
ATOM 6769 N N . GLU B 1 286 ? 68.121 7.011 20.159 1.00 31.95 279 GLU B N 1
ATOM 6770 C CA . GLU B 1 286 ? 67.916 7.491 21.525 1.00 30.67 279 GLU B CA 1
ATOM 6771 C C . GLU B 1 286 ? 69.215 7.382 22.310 1.00 32.98 279 GLU B C 1
ATOM 6772 O O . GLU B 1 286 ? 69.695 6.275 22.577 1.00 33.39 279 GLU B O 1
ATOM 6778 N N . VAL B 1 287 ? 69.761 8.527 22.700 1.00 28.49 280 VAL B N 1
ATOM 6779 C CA . VAL B 1 287 ? 71.004 8.588 23.457 1.00 31.24 280 VAL B CA 1
ATOM 6780 C C . VAL B 1 287 ? 70.627 8.753 24.920 1.00 37.18 280 VAL B C 1
ATOM 6781 O O . VAL B 1 287 ? 70.060 9.779 25.311 1.00 31.37 280 VAL B O 1
ATOM 6785 N N . LYS B 1 288 ? 70.930 7.740 25.722 1.00 31.05 281 LYS B N 1
ATOM 6786 C CA . LYS B 1 288 ? 70.601 7.728 27.140 1.00 30.28 281 LYS B CA 1
ATOM 6787 C C . LYS B 1 288 ? 71.846 8.004 27.970 1.00 38.24 281 LYS B C 1
ATOM 6788 O O . LYS B 1 288 ? 72.875 7.331 27.814 1.00 32.08 281 LYS B O 1
ATOM 6794 N N . ILE B 1 289 ? 71.746 9.003 28.841 1.00 32.10 282 ILE B N 1
ATOM 6795 C CA . ILE B 1 289 ? 72.849 9.460 29.675 1.00 29.92 282 ILE B CA 1
ATOM 6796 C C . ILE B 1 289 ? 72.467 9.296 31.135 1.00 32.05 282 ILE B C 1
ATOM 6797 O O . ILE B 1 289 ? 71.328 9.570 31.533 1.00 28.64 282 ILE B O 1
ATOM 6802 N N . SER B 1 290 ? 73.415 8.815 31.927 1.00 32.23 283 SER B N 1
ATOM 6803 C CA . SER B 1 290 ? 73.213 8.679 33.358 1.00 34.89 283 SER B CA 1
ATOM 6804 C C . SER B 1 290 ? 74.389 9.324 34.064 1.00 34.90 283 SER B C 1
ATOM 6805 O O . SER B 1 290 ? 75.535 9.183 33.630 1.00 36.77 283 SER B O 1
ATOM 6808 N N . PHE B 1 291 ? 74.100 10.045 35.142 1.00 29.61 284 PHE B N 1
ATOM 6809 C CA . PHE B 1 291 ? 75.140 10.689 35.943 1.00 30.76 284 PHE B CA 1
ATOM 6810 C C . PHE B 1 291 ? 74.668 10.635 37.387 1.00 35.87 284 PHE B C 1
ATOM 6811 O O . PHE B 1 291 ? 73.720 11.339 37.743 1.00 30.67 284 PHE B O 1
ATOM 6819 N N . GLY B 1 292 ? 75.313 9.815 38.212 1.00 35.85 285 GLY B N 1
ATOM 6820 C CA . GLY B 1 292 ? 74.795 9.638 39.557 1.00 34.77 285 GLY B CA 1
ATOM 6821 C C . GLY B 1 292 ? 73.426 8.998 39.465 1.00 33.62 285 GLY B C 1
ATOM 6822 O O . GLY B 1 292 ? 73.240 7.987 38.786 1.00 38.48 285 GLY B O 1
ATOM 6823 N N . GLU B 1 293 ? 72.443 9.594 40.142 1.00 30.56 286 GLU B N 1
ATOM 6824 C CA . GLU B 1 293 ? 71.065 9.149 40.019 1.00 29.32 286 GLU B CA 1
ATOM 6825 C C . GLU B 1 293 ? 70.342 9.779 38.825 1.00 33.83 286 GLU B C 1
ATOM 6826 O O . GLU B 1 293 ? 69.243 9.331 38.484 1.00 34.32 286 GLU B O 1
ATOM 6832 N N . ASP B 1 294 ? 70.939 10.782 38.180 1.00 28.40 287 ASP B N 1
ATOM 6833 C CA . ASP B 1 294 ? 70.277 11.538 37.114 1.00 27.77 287 ASP B CA 1
ATOM 6834 C C . ASP B 1 294 ? 70.272 10.772 35.797 1.00 34.11 287 ASP B C 1
ATOM 6835 O O . ASP B 1 294 ? 71.277 10.163 35.412 1.00 31.71 287 ASP B O 1
ATOM 6840 N N . ARG B 1 295 ? 69.146 10.844 35.084 1.00 29.45 288 ARG B N 1
ATOM 6841 C CA . ARG B 1 295 ? 68.970 10.136 33.822 1.00 30.58 288 ARG B CA 1
ATOM 6842 C C . ARG B 1 295 ? 68.275 11.057 32.828 1.00 31.21 288 ARG B C 1
ATOM 6843 O O . ARG B 1 295 ? 67.354 11.791 33.195 1.00 31.03 288 ARG B O 1
ATOM 6851 N N . TYR B 1 296 ? 68.739 11.030 31.576 1.00 29.81 289 TYR B N 1
ATOM 6852 C CA . TYR B 1 296 ? 68.246 11.928 30.542 1.00 29.46 289 TYR B CA 1
ATOM 6853 C C . TYR B 1 296 ? 68.369 11.234 29.192 1.00 31.56 289 TYR B C 1
ATOM 6854 O O . TYR B 1 296 ? 69.393 10.611 28.911 1.00 30.50 289 TYR B O 1
ATOM 6863 N N . THR B 1 297 ? 67.341 11.363 28.350 1.00 33.98 290 THR B N 1
ATOM 6864 C CA . THR B 1 297 ? 67.335 10.774 27.013 1.00 29.70 290 THR B CA 1
ATOM 6865 C C . THR B 1 297 ? 67.261 11.872 25.963 1.00 34.58 290 THR B C 1
ATOM 6866 O O . THR B 1 297 ? 66.369 12.727 26.017 1.00 28.44 290 THR B O 1
ATOM 6870 N N . LEU B 1 298 ? 68.185 11.835 25.002 1.00 30.61 291 LEU B N 1
ATOM 6871 C CA . LEU B 1 298 ? 68.251 12.812 23.920 1.00 28.27 291 LEU B CA 1
ATOM 6872 C C . LEU B 1 298 ? 68.039 12.100 22.590 1.00 29.68 291 LEU B C 1
ATOM 6873 O O . LEU B 1 298 ? 68.844 11.222 22.236 1.00 27.45 291 LEU B O 1
ATOM 6878 N N . PRO B 1 299 ? 66.983 12.402 21.829 1.00 30.39 292 PRO B N 1
ATOM 6879 C CA . PRO B 1 299 ? 66.918 11.889 20.452 1.00 29.55 292 PRO B CA 1
ATOM 6880 C C . PRO B 1 299 ? 68.015 12.532 19.619 1.00 28.71 292 PRO B C 1
ATOM 6881 O O . PRO B 1 299 ? 68.362 13.700 19.812 1.00 28.64 292 PRO B O 1
ATOM 6885 N N . TYR B 1 300 ? 68.568 11.764 18.684 1.00 25.79 293 TYR B N 1
ATOM 6886 C CA . TYR B 1 300 ? 69.727 12.239 17.940 1.00 27.73 293 TYR B CA 1
ATOM 6887 C C . TYR B 1 300 ? 69.745 11.599 16.559 1.00 24.63 293 TYR B C 1
ATOM 6888 O O . TYR B 1 300 ? 69.691 10.371 16.449 1.00 26.92 293 TYR B O 1
ATOM 6897 N N . GLY B 1 301 ? 69.798 12.432 15.523 1.00 28.63 294 GLY B N 1
ATOM 6898 C CA . GLY B 1 301 ? 69.976 11.965 14.154 1.00 24.86 294 GLY B CA 1
ATOM 6899 C C . GLY B 1 301 ? 71.406 12.185 13.692 1.00 28.00 294 GLY B C 1
ATOM 6900 O O . GLY B 1 301 ? 72.019 13.216 13.993 1.00 29.45 294 GLY B O 1
ATOM 6901 N N . ILE B 1 302 ? 71.926 11.207 12.949 1.00 31.37 295 ILE B N 1
ATOM 6902 C CA . ILE B 1 302 ? 73.299 11.221 12.450 1.00 27.87 295 ILE B CA 1
ATOM 6903 C C . ILE B 1 302 ? 73.270 11.676 11.001 1.00 29.66 295 ILE B C 1
ATOM 6904 O O . ILE B 1 302 ? 72.604 11.051 10.168 1.00 32.53 295 ILE B O 1
ATOM 6909 N N . ARG B 1 303 ? 73.989 12.754 10.700 1.00 27.24 296 ARG B N 1
ATOM 6910 C CA . ARG B 1 303 ? 74.067 13.272 9.339 1.00 29.22 296 ARG B CA 1
ATOM 6911 C C . ARG B 1 303 ? 75.235 14.242 9.265 1.00 33.75 296 ARG B C 1
ATOM 6912 O O . ARG B 1 303 ? 75.692 14.764 10.287 1.00 29.51 296 ARG B O 1
ATOM 6920 N N . SER B 1 304 ? 75.718 14.473 8.043 1.00 30.32 297 SER B N 1
ATOM 6921 C CA . SER B 1 304 ? 76.779 15.441 7.794 1.00 25.68 297 SER B CA 1
ATOM 6922 C C . SER B 1 304 ? 76.251 16.621 6.991 1.00 30.28 297 SER B C 1
ATOM 6923 O O . SER B 1 304 ? 75.323 16.483 6.188 1.00 29.44 297 SER B O 1
ATOM 6926 N N . VAL B 1 305 ? 76.851 17.788 7.226 1.00 27.93 298 VAL B N 1
ATOM 6927 C CA . VAL B 1 305 ? 76.580 19.011 6.477 1.00 34.06 298 VAL B CA 1
ATOM 6928 C C . VAL B 1 305 ? 77.905 19.638 6.071 1.00 33.06 298 VAL B C 1
ATOM 6929 O O . VAL B 1 305 ? 78.769 19.869 6.924 1.00 29.56 298 VAL B O 1
ATOM 6933 N N . ALA B 1 306 ? 78.046 19.960 4.788 1.00 29.91 299 ALA B N 1
ATOM 6934 C CA . ALA B 1 306 ? 79.252 20.619 4.309 1.00 32.81 299 ALA B CA 1
ATOM 6935 C C . ALA B 1 306 ? 78.940 21.423 3.060 1.00 30.34 299 ALA B C 1
ATOM 6936 O O . ALA B 1 306 ? 78.184 20.970 2.204 1.00 33.26 299 ALA B O 1
ATOM 6938 N N . VAL B 1 307 ? 79.506 22.621 2.971 1.00 30.40 300 VAL B N 1
ATOM 6939 C CA . VAL B 1 307 ? 79.528 23.372 1.722 1.00 29.28 300 VAL B CA 1
ATOM 6940 C C . VAL B 1 307 ? 80.830 23.052 0.998 1.00 36.17 300 VAL B C 1
ATOM 6941 O O . VAL B 1 307 ? 81.913 23.116 1.588 1.00 33.95 300 VAL B O 1
ATOM 6945 N N . LYS B 1 308 ? 80.726 22.699 -0.281 1.00 33.00 301 LYS B N 1
ATOM 6946 C CA . LYS B 1 308 ? 81.881 22.307 -1.088 1.00 33.93 301 LYS B CA 1
ATOM 6947 C C . LYS B 1 308 ? 81.677 22.874 -2.484 1.00 32.57 301 LYS B C 1
ATOM 6948 O O . LYS B 1 308 ? 80.771 22.439 -3.197 1.00 32.84 301 LYS B O 1
ATOM 6951 N N . GLY B 1 309 ? 82.512 23.834 -2.877 1.00 33.98 302 GLY B N 1
ATOM 6952 C CA . GLY B 1 309 ? 82.304 24.473 -4.167 1.00 33.39 302 GLY B CA 1
ATOM 6953 C C . GLY B 1 309 ? 80.966 25.190 -4.153 1.00 31.91 302 GLY B C 1
ATOM 6954 O O . GLY B 1 309 ? 80.632 25.899 -3.198 1.00 30.86 302 GLY B O 1
ATOM 6955 N N . ASN B 1 310 ? 80.176 25.006 -5.212 1.00 29.45 303 ASN B N 1
ATOM 6956 C CA . ASN B 1 310 ? 78.844 25.594 -5.258 1.00 27.71 303 ASN B CA 1
ATOM 6957 C C . ASN B 1 310 ? 77.768 24.624 -4.781 1.00 27.72 303 ASN B C 1
ATOM 6958 O O . ASN B 1 310 ? 76.595 24.800 -5.123 1.00 27.14 303 ASN B O 1
ATOM 6963 N N . LYS B 1 311 ? 78.131 23.641 -3.960 1.00 28.38 304 LYS B N 1
ATOM 6964 C CA . LYS B 1 311 ? 77.207 22.613 -3.507 1.00 25.91 304 LYS B CA 1
ATOM 6965 C C . LYS B 1 311 ? 76.943 22.736 -2.009 1.00 33.21 304 LYS B C 1
ATOM 6966 O O . LYS B 1 311 ? 77.853 23.026 -1.223 1.00 30.96 304 LYS B O 1
ATOM 6972 N N . PHE B 1 312 ? 75.688 22.501 -1.622 1.00 29.64 305 PHE B N 1
ATOM 6973 C CA . PHE B 1 312 ? 75.302 22.350 -0.220 1.00 28.64 305 PHE B CA 1
ATOM 6974 C C . PHE B 1 312 ? 75.092 20.857 0.010 1.00 28.00 305 PHE B C 1
ATOM 6975 O O . PHE B 1 312 ? 74.087 20.286 -0.417 1.00 27.30 305 PHE B O 1
ATOM 6983 N N . LEU B 1 313 ? 76.053 20.214 0.668 1.00 25.87 306 LEU B N 1
ATOM 6984 C CA . LEU B 1 313 ? 76.068 18.762 0.777 1.00 29.65 306 LEU B CA 1
ATOM 6985 C C . LEU B 1 313 ? 75.460 18.320 2.098 1.00 30.94 306 LEU B C 1
ATOM 6986 O O . LEU B 1 313 ? 75.967 18.672 3.171 1.00 31.11 306 LEU B O 1
ATOM 6991 N N . ILE B 1 314 ? 74.412 17.505 2.023 1.00 29.45 307 ILE B N 1
ATOM 6992 C CA . ILE B 1 314 ? 73.899 16.776 3.180 1.00 25.80 307 ILE B CA 1
ATOM 6993 C C . ILE B 1 314 ? 74.159 15.301 2.937 1.00 28.63 307 ILE B C 1
ATOM 6994 O O . ILE B 1 314 ? 73.781 14.763 1.887 1.00 29.44 307 ILE B O 1
ATOM 6999 N N . ASN B 1 315 ? 74.823 14.656 3.897 1.00 26.88 308 ASN B N 1
ATOM 7000 C CA . ASN B 1 315 ? 75.322 13.287 3.744 1.00 26.17 308 ASN B CA 1
ATOM 7001 C C . ASN B 1 315 ? 76.065 13.126 2.418 1.00 27.98 308 ASN B C 1
ATOM 7002 O O . ASN B 1 315 ? 75.893 12.142 1.697 1.00 29.14 308 ASN B O 1
ATOM 7007 N N . ASN B 1 316 ? 76.856 14.147 2.077 1.00 26.98 309 ASN B N 1
ATOM 7008 C CA . ASN B 1 316 ? 77.723 14.155 0.891 1.00 29.25 309 ASN B CA 1
ATOM 7009 C C . ASN B 1 316 ? 76.946 14.143 -0.427 1.00 31.92 309 ASN B C 1
ATOM 7010 O O . ASN B 1 316 ? 77.471 13.694 -1.448 1.00 31.46 309 ASN B O 1
ATOM 7015 N N . LYS B 1 317 ? 75.706 14.642 -0.436 1.00 30.00 310 LYS B N 1
ATOM 7016 C CA . LYS B 1 317 ? 74.934 14.752 -1.673 1.00 28.27 310 LYS B CA 1
ATOM 7017 C C . LYS B 1 317 ? 74.418 16.173 -1.845 1.00 28.75 310 LYS B C 1
ATOM 7018 O O . LYS B 1 317 ? 74.066 16.835 -0.856 1.00 26.15 310 LYS B O 1
ATOM 7024 N N . PRO B 1 318 ? 74.392 16.683 -3.096 1.00 27.55 311 PRO B N 1
ATOM 7025 C CA . PRO B 1 318 ? 74.000 18.078 -3.327 1.00 23.20 311 PRO B CA 1
ATOM 7026 C C . PRO B 1 318 ? 72.500 18.310 -3.163 1.00 27.66 311 PRO B C 1
ATOM 7027 O O . PRO B 1 318 ? 71.667 17.923 -3.994 1.00 25.76 311 PRO B O 1
ATOM 7031 N N . PHE B 1 319 ? 72.168 18.974 -2.066 1.00 25.81 312 PHE B N 1
ATOM 7032 C CA . PHE B 1 319 ? 70.795 19.275 -1.684 1.00 26.22 312 PHE B CA 1
ATOM 7033 C C . PHE B 1 319 ? 70.248 20.459 -2.475 1.00 25.88 312 PHE B C 1
ATOM 7034 O O . PHE B 1 319 ? 70.985 21.373 -2.861 1.00 24.44 312 PHE B O 1
ATOM 7042 N N . TYR B 1 320 ? 68.937 20.445 -2.706 1.00 25.33 313 TYR B N 1
ATOM 7043 C CA . TYR B 1 320 ? 68.222 21.590 -3.262 1.00 23.07 313 TYR B CA 1
ATOM 7044 C C . TYR B 1 320 ? 67.123 21.947 -2.267 1.00 24.16 313 TYR B C 1
ATOM 7045 O O . TYR B 1 320 ? 66.182 21.165 -2.082 1.00 23.74 313 TYR B O 1
ATOM 7054 N N . PHE B 1 321 ? 67.260 23.098 -1.595 1.00 22.88 314 PHE B N 1
ATOM 7055 C CA . PHE B 1 321 ? 66.231 23.520 -0.642 1.00 27.13 314 PHE B CA 1
ATOM 7056 C C . PHE B 1 321 ? 64.929 23.795 -1.380 1.00 22.90 314 PHE B C 1
ATOM 7057 O O . PHE B 1 321 ? 64.915 24.543 -2.364 1.00 23.52 314 PHE B O 1
ATOM 7065 N N . LYS B 1 322 ? 63.826 23.233 -0.878 1.00 27.12 315 LYS B N 1
ATOM 7066 C CA . LYS B 1 322 ? 62.487 23.570 -1.365 1.00 23.25 315 LYS B CA 1
ATOM 7067 C C . LYS B 1 322 ? 61.644 23.909 -0.144 1.00 24.01 315 LYS B C 1
ATOM 7068 O O . LYS B 1 322 ? 61.441 23.054 0.720 1.00 23.95 315 LYS B O 1
ATOM 7074 N N . GLY B 1 323 ? 61.183 25.147 -0.047 1.00 22.98 316 GLY B N 1
ATOM 7075 C CA . GLY B 1 323 ? 60.446 25.467 1.165 1.00 24.61 316 GLY B CA 1
ATOM 7076 C C . GLY B 1 323 ? 60.050 26.913 1.320 1.00 24.33 316 GLY B C 1
ATOM 7077 O O . GLY B 1 323 ? 59.603 27.545 0.358 1.00 23.54 316 GLY B O 1
ATOM 7078 N N . TYR B 1 324 ? 60.233 27.454 2.528 1.00 22.23 317 TYR B N 1
ATOM 7079 C CA . TYR B 1 324 ? 59.619 28.721 2.894 1.00 22.17 317 TYR B CA 1
ATOM 7080 C C . TYR B 1 324 ? 60.383 29.377 4.023 1.00 26.35 317 TYR B C 1
ATOM 7081 O O . TYR B 1 324 ? 61.051 28.719 4.826 1.00 22.80 317 TYR B O 1
ATOM 7090 N N . GLY B 1 325 ? 60.217 30.693 4.103 1.00 21.73 318 GLY B N 1
ATOM 7091 C CA . GLY B 1 325 ? 60.298 31.354 5.389 1.00 23.27 318 GLY B CA 1
ATOM 7092 C C . GLY B 1 325 ? 58.929 31.264 6.046 1.00 22.59 318 GLY B C 1
ATOM 7093 O O . GLY B 1 325 ? 57.891 31.408 5.392 1.00 22.80 318 GLY B O 1
ATOM 7094 N N . LYS B 1 326 ? 58.934 30.945 7.337 1.00 25.49 319 LYS B N 1
ATOM 7095 C CA . LYS B 1 326 ? 57.709 30.778 8.104 1.00 23.90 319 LYS B CA 1
ATOM 7096 C C . LYS B 1 326 ? 57.569 31.934 9.087 1.00 25.24 319 LYS B C 1
ATOM 7097 O O . LYS B 1 326 ? 58.402 32.844 9.149 1.00 27.11 319 LYS B O 1
ATOM 7103 N N . HIS B 1 327 ? 56.485 31.900 9.846 1.00 23.53 320 HIS B N 1
ATOM 7104 C CA . HIS B 1 327 ? 56.395 32.620 11.106 1.00 22.91 320 HIS B CA 1
ATOM 7105 C C . HIS B 1 327 ? 55.728 31.690 12.096 1.00 23.96 320 HIS B C 1
ATOM 7106 O O . HIS B 1 327 ? 55.029 30.753 11.713 1.00 25.70 320 HIS B O 1
ATOM 7113 N N . GLU B 1 328 ? 55.927 31.962 13.377 1.00 22.16 321 GLU B N 1
ATOM 7114 C CA . GLU B 1 328 ? 55.080 31.369 14.406 1.00 19.68 321 GLU B CA 1
ATOM 7115 C C . GLU B 1 328 ? 53.884 32.301 14.531 1.00 23.59 321 GLU B C 1
ATOM 7116 O O . GLU B 1 328 ? 53.958 33.350 15.184 1.00 24.24 321 GLU B O 1
ATOM 7122 N N . ASP B 1 329 ? 52.788 31.944 13.873 1.00 23.34 322 ASP B N 1
ATOM 7123 C CA . ASP B 1 329 ? 51.651 32.856 13.786 1.00 19.69 322 ASP B CA 1
ATOM 7124 C C . ASP B 1 329 ? 50.407 32.016 13.549 1.00 21.73 322 ASP B C 1
ATOM 7125 O O . ASP B 1 329 ? 50.334 31.292 12.545 1.00 20.80 322 ASP B O 1
ATOM 7130 N N . THR B 1 330 ? 49.460 32.070 14.492 1.00 21.43 323 THR B N 1
ATOM 7131 C CA . THR B 1 330 ? 48.144 31.453 14.338 1.00 19.68 323 THR B CA 1
ATOM 7132 C C . THR B 1 330 ? 47.146 32.323 15.080 1.00 22.59 323 THR B C 1
ATOM 7133 O O . THR B 1 330 ? 47.525 33.146 15.914 1.00 25.39 323 THR B O 1
ATOM 7137 N N . PHE B 1 331 ? 45.852 32.126 14.774 1.00 21.78 324 PHE B N 1
ATOM 7138 C CA . PHE B 1 331 ? 44.806 32.842 15.498 1.00 23.63 324 PHE B CA 1
ATOM 7139 C C . PHE B 1 331 ? 44.137 31.926 16.521 1.00 25.97 324 PHE B C 1
ATOM 7140 O O . PHE B 1 331 ? 43.779 30.785 16.190 1.00 24.33 324 PHE B O 1
ATOM 7148 N N . PRO B 1 332 ? 43.883 32.352 17.770 1.00 25.09 325 PRO B N 1
ATOM 7149 C CA . PRO B 1 332 ? 44.099 33.693 18.319 1.00 24.83 325 PRO B CA 1
ATOM 7150 C C . PRO B 1 332 ? 45.349 33.840 19.180 1.00 21.96 325 PRO B C 1
ATOM 7151 O O . PRO B 1 332 ? 45.511 34.897 19.773 1.00 24.07 325 PRO B O 1
ATOM 7155 N N . ALA B 1 333 ? 46.202 32.826 19.257 1.00 24.16 326 ALA B N 1
ATOM 7156 C CA . ALA B 1 333 ? 47.317 32.881 20.195 1.00 22.58 326 ALA B CA 1
ATOM 7157 C C . ALA B 1 333 ? 48.503 33.686 19.675 1.00 23.44 326 ALA B C 1
ATOM 7158 O O . ALA B 1 333 ? 49.478 33.847 20.411 1.00 24.25 326 ALA B O 1
ATOM 7160 N N . GLY B 1 334 ? 48.450 34.197 18.447 1.00 23.32 327 GLY B N 1
ATOM 7161 C CA . GLY B 1 334 ? 49.524 35.019 17.926 1.00 21.40 327 GLY B CA 1
ATOM 7162 C C . GLY B 1 334 ? 50.775 34.200 17.719 1.00 20.34 327 GLY B C 1
ATOM 7163 O O . GLY B 1 334 ? 50.800 33.289 16.889 1.00 24.57 327 GLY B O 1
ATOM 7164 N N . ARG B 1 335 ? 51.814 34.509 18.488 1.00 21.76 328 ARG B N 1
ATOM 7165 C CA . ARG B 1 335 ? 53.091 33.808 18.462 1.00 21.92 328 ARG B CA 1
ATOM 7166 C C . ARG B 1 335 ? 53.097 32.563 19.344 1.00 21.97 328 ARG B C 1
ATOM 7167 O O . ARG B 1 335 ? 54.088 31.822 19.341 1.00 24.05 328 ARG B O 1
ATOM 7175 N N . GLY B 1 336 ? 52.009 32.298 20.073 1.00 24.94 329 GLY B N 1
ATOM 7176 C CA . GLY B 1 336 ? 52.042 31.274 21.113 1.00 23.52 329 GLY B CA 1
ATOM 7177 C C . GLY B 1 336 ? 52.137 29.865 20.554 1.00 24.09 329 GLY B C 1
ATOM 7178 O O . GLY B 1 336 ? 51.634 29.556 19.465 1.00 24.27 329 GLY B O 1
ATOM 7179 N N . LEU B 1 337 ? 52.788 28.994 21.328 1.00 22.42 330 LEU B N 1
ATOM 7180 C CA . LEU B 1 337 ? 52.941 27.596 20.939 1.00 24.35 330 LEU B CA 1
ATOM 7181 C C . LEU B 1 337 ? 51.583 26.983 20.609 1.00 26.16 330 LEU B C 1
ATOM 7182 O O . LEU B 1 337 ? 50.639 27.077 21.400 1.00 26.02 330 LEU B O 1
ATOM 7187 N N . ASN B 1 338 ? 51.490 26.370 19.422 1.00 23.81 331 ASN B N 1
ATOM 7188 C CA . ASN B 1 338 ? 50.245 25.772 18.922 1.00 20.64 331 ASN B CA 1
ATOM 7189 C C . ASN B 1 338 ? 50.644 24.429 18.332 1.00 29.54 331 ASN B C 1
ATOM 7190 O O . ASN B 1 338 ? 50.957 24.336 17.137 1.00 26.40 331 ASN B O 1
ATOM 7195 N N . MET B 1 339 ? 50.602 23.395 19.156 1.00 24.34 332 MET B N 1
ATOM 7196 C CA . MET B 1 339 ? 51.106 22.112 18.678 1.00 21.99 332 MET B CA 1
ATOM 7197 C C . MET B 1 339 ? 50.233 21.438 17.613 1.00 22.87 332 MET B C 1
ATOM 7198 O O . MET B 1 339 ? 50.796 20.852 16.670 1.00 23.57 332 MET B O 1
ATOM 7203 N N . PRO B 1 340 ? 48.892 21.503 17.669 1.00 22.32 333 PRO B N 1
ATOM 7204 C CA . PRO B 1 340 ? 48.122 20.990 16.515 1.00 19.99 333 PRO B CA 1
ATOM 7205 C C . PRO B 1 340 ? 48.476 21.696 15.210 1.00 26.28 333 PRO B C 1
ATOM 7206 O O . PRO B 1 340 ? 48.619 21.040 14.170 1.00 24.52 333 PRO B O 1
ATOM 7210 N N . MET B 1 341 ? 48.646 23.021 15.224 1.00 23.80 334 MET B N 1
ATOM 7211 C CA . MET B 1 341 ? 49.076 23.697 13.997 1.00 25.32 334 MET B CA 1
ATOM 7212 C C . MET B 1 341 ? 50.485 23.318 13.571 1.00 25.85 334 MET B C 1
ATOM 7213 O O . MET B 1 341 ? 50.762 23.263 12.370 1.00 22.63 334 MET B O 1
ATOM 7218 N N . ASN B 1 342 ? 51.403 23.107 14.518 1.00 21.31 335 ASN B N 1
ATOM 7219 C CA . ASN B 1 342 ? 52.723 22.638 14.112 1.00 23.01 335 ASN B CA 1
ATOM 7220 C C . ASN B 1 342 ? 52.617 21.339 13.325 1.00 22.99 335 ASN B C 1
ATOM 7221 O O . ASN B 1 342 ? 53.255 21.188 12.270 1.00 24.36 335 ASN B O 1
ATOM 7226 N N . ALA B 1 343 ? 51.788 20.404 13.799 1.00 22.67 336 ALA B N 1
ATOM 7227 C CA . ALA B 1 343 ? 51.619 19.129 13.106 1.00 24.50 336 ALA B CA 1
ATOM 7228 C C . ALA B 1 343 ? 50.948 19.318 11.757 1.00 27.68 336 ALA B C 1
ATOM 7229 O O . ALA B 1 343 ? 51.356 18.704 10.761 1.00 22.85 336 ALA B O 1
ATOM 7231 N N . LYS B 1 344 ? 49.918 20.168 11.705 1.00 21.62 337 LYS B N 1
ATOM 7232 C CA . LYS B 1 344 ? 49.274 20.490 10.434 1.00 22.34 337 LYS B CA 1
ATOM 7233 C C . LYS B 1 344 ? 50.266 21.093 9.448 1.00 24.99 337 LYS B C 1
ATOM 7234 O O . LYS B 1 344 ? 50.293 20.707 8.268 1.00 24.12 337 LYS B O 1
ATOM 7240 N N . ASP B 1 345 ? 51.098 22.035 9.908 1.00 24.03 338 ASP B N 1
ATOM 7241 C CA . ASP B 1 345 ? 52.016 22.705 8.988 1.00 25.48 338 ASP B CA 1
ATOM 7242 C C . ASP B 1 345 ? 53.014 21.730 8.378 1.00 24.03 338 ASP B C 1
ATOM 7243 O O . ASP B 1 345 ? 53.277 21.781 7.173 1.00 22.34 338 ASP B O 1
ATOM 7248 N N . ILE B 1 346 ? 53.593 20.845 9.186 1.00 23.44 339 ILE B N 1
ATOM 7249 C CA A ILE B 1 346 ? 54.487 19.821 8.644 0.40 23.74 339 ILE B CA 1
ATOM 7250 C CA B ILE B 1 346 ? 54.490 19.831 8.633 0.60 23.69 339 ILE B CA 1
ATOM 7251 C C . ILE B 1 346 ? 53.754 18.933 7.648 1.00 24.28 339 ILE B C 1
ATOM 7252 O O . ILE B 1 346 ? 54.296 18.578 6.592 1.00 24.64 339 ILE B O 1
ATOM 7261 N N A SER B 1 347 ? 52.527 18.524 7.984 0.94 22.50 340 SER B N 1
ATOM 7262 N N B SER B 1 347 ? 52.510 18.559 7.961 0.06 22.69 340 SER B N 1
ATOM 7263 C CA A SER B 1 347 ? 51.738 17.721 7.053 0.94 22.70 340 SER B CA 1
ATOM 7264 C CA B SER B 1 347 ? 51.744 17.721 7.041 0.06 22.98 340 SER B CA 1
ATOM 7265 C C A SER B 1 347 ? 51.558 18.434 5.721 0.94 24.73 340 SER B C 1
ATOM 7266 C C B SER B 1 347 ? 51.510 18.430 5.712 0.06 24.80 340 SER B C 1
ATOM 7267 O O A SER B 1 347 ? 51.679 17.811 4.663 0.94 26.35 340 SER B O 1
ATOM 7268 O O B SER B 1 347 ? 51.548 17.801 4.649 0.06 26.30 340 SER B O 1
ATOM 7273 N N . LEU B 1 348 ? 51.268 19.742 5.754 1.00 24.44 341 LEU B N 1
ATOM 7274 C CA . LEU B 1 348 ? 51.100 20.507 4.519 1.00 24.03 341 LEU B CA 1
ATOM 7275 C C . LEU B 1 348 ? 52.412 20.599 3.748 1.00 24.14 341 LEU B C 1
ATOM 7276 O O . LEU B 1 348 ? 52.432 20.549 2.512 1.00 25.34 341 LEU B O 1
ATOM 7281 N N . MET B 1 349 ? 53.516 20.764 4.470 1.00 24.51 342 MET B N 1
ATOM 7282 C CA . MET B 1 349 ? 54.840 20.809 3.860 1.00 21.44 342 MET B CA 1
ATOM 7283 C C . MET B 1 349 ? 55.110 19.526 3.085 1.00 27.38 342 MET B C 1
ATOM 7284 O O . MET B 1 349 ? 55.565 19.559 1.935 1.00 25.45 342 MET B O 1
ATOM 7289 N N . LYS B 1 350 ? 54.794 18.379 3.693 1.00 24.62 343 LYS B N 1
ATOM 7290 C CA . LYS B 1 350 ? 55.006 17.096 3.028 1.00 24.49 343 LYS B CA 1
ATOM 7291 C C . LYS B 1 350 ? 54.025 16.897 1.875 1.00 28.93 343 LYS B C 1
ATOM 7292 O O . LYS B 1 350 ? 54.396 16.367 0.819 1.00 28.38 343 LYS B O 1
ATOM 7298 N N . TRP B 1 351 ? 52.775 17.325 2.057 1.00 23.54 344 TRP B N 1
ATOM 7299 C CA . TRP B 1 351 ? 51.801 17.330 0.966 1.00 28.09 344 TRP B CA 1
ATOM 7300 C C . TRP B 1 351 ? 52.307 18.150 -0.215 1.00 25.28 344 TRP B C 1
ATOM 7301 O O . TRP B 1 351 ? 52.103 17.774 -1.380 1.00 26.35 344 TRP B O 1
ATOM 7312 N N . GLN B 1 352 ? 52.972 19.272 0.061 1.00 22.07 345 GLN B N 1
ATOM 7313 C CA . GLN B 1 352 ? 53.383 20.182 -1.001 1.00 22.48 345 GLN B CA 1
ATOM 7314 C C . GLN B 1 352 ? 54.684 19.764 -1.676 1.00 27.10 345 GLN B C 1
ATOM 7315 O O . GLN B 1 352 ? 54.999 20.276 -2.761 1.00 26.24 345 GLN B O 1
ATOM 7321 N N . GLY B 1 353 ? 55.433 18.846 -1.081 1.00 26.09 346 GLY B N 1
ATOM 7322 C CA . GLY B 1 353 ? 56.734 18.486 -1.614 1.00 26.68 346 GLY B CA 1
ATOM 7323 C C . GLY B 1 353 ? 57.889 19.333 -1.128 1.00 30.01 346 GLY B C 1
ATOM 7324 O O . GLY B 1 353 ? 58.970 19.265 -1.723 1.00 25.11 346 GLY B O 1
ATOM 7325 N N . ALA B 1 354 ? 57.703 20.120 -0.066 1.00 25.08 347 ALA B N 1
ATOM 7326 C CA . ALA B 1 354 ? 58.789 20.907 0.511 1.00 26.36 347 ALA B CA 1
ATOM 7327 C C . ALA B 1 354 ? 59.705 20.014 1.346 1.00 23.16 347 ALA B C 1
ATOM 7328 O O . ALA B 1 354 ? 59.332 18.911 1.752 1.00 27.06 347 ALA B O 1
ATOM 7330 N N . ASN B 1 355 ? 60.932 20.497 1.586 1.00 22.94 348 ASN B N 1
ATOM 7331 C CA . ASN B 1 355 ? 61.857 19.764 2.438 1.00 24.38 348 ASN B CA 1
ATOM 7332 C C . ASN B 1 355 ? 62.493 20.618 3.535 1.00 22.97 348 ASN B C 1
ATOM 7333 O O . ASN B 1 355 ? 63.320 20.094 4.287 1.00 25.72 348 ASN B O 1
ATOM 7338 N N . SER B 1 356 ? 62.138 21.900 3.658 1.00 24.38 349 SER B N 1
ATOM 7339 C CA . SER B 1 356 ? 62.916 22.801 4.504 1.00 25.50 349 SER B CA 1
ATOM 7340 C C . SER B 1 356 ? 62.121 24.056 4.830 1.00 25.72 349 SER B C 1
ATOM 7341 O O . SER B 1 356 ? 61.189 24.420 4.113 1.00 22.74 349 SER B O 1
ATOM 7344 N N . PHE B 1 357 ? 62.514 24.733 5.912 1.00 23.33 350 PHE B N 1
ATOM 7345 C CA . PHE B 1 357 ? 62.070 26.110 6.125 1.00 23.35 350 PHE B CA 1
ATOM 7346 C C . PHE B 1 357 ? 63.109 26.852 6.957 1.00 26.43 350 PHE B C 1
ATOM 7347 O O . PHE B 1 357 ? 64.061 26.263 7.470 1.00 25.15 350 PHE B O 1
ATOM 7355 N N . ARG B 1 358 ? 62.937 28.168 7.049 1.00 24.50 351 ARG B N 1
ATOM 7356 C CA . ARG B 1 358 ? 63.786 29.024 7.860 1.00 26.09 351 ARG B CA 1
ATOM 7357 C C . ARG B 1 358 ? 62.957 29.554 9.020 1.00 24.39 351 ARG B C 1
ATOM 7358 O O . ARG B 1 358 ? 61.786 29.887 8.837 1.00 22.15 351 ARG B O 1
ATOM 7366 N N . THR B 1 359 ? 63.556 29.632 10.211 1.00 23.48 352 THR B N 1
ATOM 7367 C CA . THR B 1 359 ? 62.844 30.159 11.381 1.00 23.73 352 THR B CA 1
ATOM 7368 C C . THR B 1 359 ? 62.889 31.691 11.379 1.00 25.28 352 THR B C 1
ATOM 7369 O O . THR B 1 359 ? 63.412 32.344 12.280 1.00 25.71 352 THR B O 1
ATOM 7373 N N . SER B 1 360 ? 62.348 32.269 10.317 1.00 25.04 353 SER B N 1
ATOM 7374 C CA . SER B 1 360 ? 62.191 33.717 10.252 1.00 26.49 353 SER B CA 1
ATOM 7375 C C . SER B 1 360 ? 61.168 34.192 11.289 1.00 24.97 353 SER B C 1
ATOM 7376 O O . SER B 1 360 ? 60.110 33.575 11.440 1.00 25.61 353 SER B O 1
ATOM 7379 N N . HIS B 1 361 ? 61.492 35.237 12.067 1.00 23.08 354 HIS B N 1
ATOM 7380 C CA . HIS B 1 361 ? 62.823 35.860 12.208 1.00 23.80 354 HIS B CA 1
ATOM 7381 C C . HIS B 1 361 ? 63.250 35.795 13.682 1.00 21.47 354 HIS B C 1
ATOM 7382 O O . HIS B 1 361 ? 63.550 36.817 14.306 1.00 24.93 354 HIS B O 1
ATOM 7389 N N . TYR B 1 362 ? 63.247 34.606 14.240 1.00 22.31 355 TYR B N 1
ATOM 7390 C CA . TYR B 1 362 ? 63.482 34.392 15.661 1.00 22.84 355 TYR B CA 1
ATOM 7391 C C . TYR B 1 362 ? 63.522 32.889 15.851 1.00 22.63 355 TYR B C 1
ATOM 7392 O O . TYR B 1 362 ? 62.900 32.156 15.066 1.00 25.05 355 TYR B O 1
ATOM 7401 N N . PRO B 1 363 ? 64.226 32.385 16.866 1.00 25.07 356 PRO B N 1
ATOM 7402 C CA . PRO B 1 363 ? 64.175 30.952 17.152 1.00 23.19 356 PRO B CA 1
ATOM 7403 C C . PRO B 1 363 ? 62.735 30.523 17.394 1.00 25.23 356 PRO B C 1
ATOM 7404 O O . PRO B 1 363 ? 61.946 31.261 17.997 1.00 24.99 356 PRO B O 1
ATOM 7408 N N . TYR B 1 364 ? 62.386 29.336 16.892 1.00 22.30 357 TYR B N 1
ATOM 7409 C CA . TYR B 1 364 ? 61.055 28.781 17.105 1.00 23.60 357 TYR B CA 1
ATOM 7410 C C . TYR B 1 364 ? 61.050 27.897 18.349 1.00 23.54 357 TYR B C 1
ATOM 7411 O O . TYR B 1 364 ? 62.082 27.673 18.979 1.00 25.51 357 TYR B O 1
ATOM 7420 N N . SER B 1 365 ? 59.871 27.367 18.687 1.00 23.87 358 SER B N 1
ATOM 7421 C CA . SER B 1 365 ? 59.721 26.549 19.887 1.00 26.40 358 SER B CA 1
ATOM 7422 C C . SER B 1 365 ? 60.547 25.274 19.781 1.00 24.36 358 SER B C 1
ATOM 7423 O O . SER B 1 365 ? 60.740 24.720 18.695 1.00 25.97 358 SER B O 1
ATOM 7426 N N . GLU B 1 366 ? 61.023 24.787 20.937 1.00 22.07 359 GLU B N 1
ATOM 7427 C CA . GLU B 1 366 ? 61.714 23.503 20.932 1.00 25.12 359 GLU B CA 1
ATOM 7428 C C . GLU B 1 366 ? 60.794 22.395 20.461 1.00 24.19 359 GLU B C 1
ATOM 7429 O O . GLU B 1 366 ? 61.257 21.420 19.860 1.00 26.03 359 GLU B O 1
ATOM 7435 N N . GLU B 1 367 ? 59.493 22.527 20.728 1.00 26.56 360 GLU B N 1
ATOM 7436 C CA . GLU B 1 367 ? 58.534 21.521 20.288 1.00 22.55 360 GLU B CA 1
ATOM 7437 C C . GLU B 1 367 ? 58.527 21.414 18.768 1.00 24.55 360 GLU B C 1
ATOM 7438 O O . GLU B 1 367 ? 58.443 20.312 18.215 1.00 26.80 360 GLU B O 1
ATOM 7444 N N . MET B 1 368 ? 58.598 22.552 18.077 1.00 23.94 361 MET B N 1
ATOM 7445 C CA . MET B 1 368 ? 58.650 22.516 16.620 1.00 24.48 361 MET B CA 1
ATOM 7446 C C . MET B 1 368 ? 59.968 21.891 16.181 1.00 26.49 361 MET B C 1
ATOM 7447 O O . MET B 1 368 ? 59.999 21.030 15.298 1.00 25.98 361 MET B O 1
ATOM 7452 N N . MET B 1 369 ? 61.077 22.303 16.811 1.00 27.23 362 MET B N 1
ATOM 7453 C CA . MET B 1 369 ? 62.381 21.818 16.369 1.00 27.02 362 MET B CA 1
ATOM 7454 C C . MET B 1 369 ? 62.498 20.317 16.579 1.00 32.80 362 MET B C 1
ATOM 7455 O O . MET B 1 369 ? 63.092 19.618 15.753 1.00 26.63 362 MET B O 1
ATOM 7460 N N . ARG B 1 370 ? 61.939 19.802 17.683 1.00 23.96 363 ARG B N 1
ATOM 7461 C CA . ARG B 1 370 ? 61.964 18.360 17.916 1.00 22.18 363 ARG B CA 1
ATOM 7462 C C . ARG B 1 370 ? 61.052 17.616 16.951 1.00 29.75 363 ARG B C 1
ATOM 7463 O O . ARG B 1 370 ? 61.365 16.489 16.537 1.00 23.75 363 ARG B O 1
ATOM 7471 N N . LEU B 1 371 ? 59.935 18.228 16.567 1.00 25.86 364 LEU B N 1
ATOM 7472 C CA . LEU B 1 371 ? 59.089 17.602 15.557 1.00 25.67 364 LEU B CA 1
ATOM 7473 C C . LEU B 1 371 ? 59.779 17.581 14.197 1.00 22.17 364 LEU B C 1
ATOM 7474 O O . LEU B 1 371 ? 59.601 16.631 13.426 1.00 26.28 364 LEU B O 1
ATOM 7479 N N . CYS B 1 372 ? 60.559 18.616 13.869 1.00 24.45 365 CYS B N 1
ATOM 7480 C CA . CYS B 1 372 ? 61.246 18.601 12.576 1.00 26.65 365 CYS B CA 1
ATOM 7481 C C . CYS B 1 372 ? 62.313 17.511 12.535 1.00 29.24 365 CYS B C 1
ATOM 7482 O O . CYS B 1 372 ? 62.536 16.891 11.490 1.00 26.21 365 CYS B O 1
ATOM 7485 N N . ASP B 1 373 ? 63.000 17.275 13.661 1.00 24.99 366 ASP B N 1
ATOM 7486 C CA . ASP B 1 373 ? 63.902 16.128 13.748 1.00 25.73 366 ASP B CA 1
ATOM 7487 C C . ASP B 1 373 ? 63.147 14.829 13.498 1.00 25.59 366 ASP B C 1
ATOM 7488 O O . ASP B 1 373 ? 63.647 13.925 12.819 1.00 26.74 366 ASP B O 1
ATOM 7493 N N . GLU B 1 374 ? 61.947 14.708 14.066 1.00 23.80 367 GLU B N 1
ATOM 7494 C CA . GLU B 1 374 ? 61.191 13.462 13.970 1.00 26.64 367 GLU B CA 1
ATOM 7495 C C . GLU B 1 374 ? 60.621 13.262 12.569 1.00 28.76 367 GLU B C 1
ATOM 7496 O O . GLU B 1 374 ? 60.408 12.121 12.138 1.00 30.38 367 GLU B O 1
ATOM 7502 N N . GLU B 1 375 ? 60.346 14.347 11.859 1.00 24.92 368 GLU B N 1
ATOM 7503 C CA . GLU B 1 375 ? 59.644 14.265 10.581 1.00 27.74 368 GLU B CA 1
ATOM 7504 C C . GLU B 1 375 ? 60.562 14.400 9.375 1.00 27.84 368 GLU B C 1
ATOM 7505 O O . GLU B 1 375 ? 60.129 14.098 8.250 1.00 27.54 368 GLU B O 1
ATOM 7511 N N . GLY B 1 376 ? 61.801 14.850 9.570 1.00 27.38 369 GLY B N 1
ATOM 7512 C CA . GLY B 1 376 ? 62.754 14.961 8.482 1.00 22.84 369 GLY B CA 1
ATOM 7513 C C . GLY B 1 376 ? 62.724 16.262 7.714 1.00 24.82 369 GLY B C 1
ATOM 7514 O O . GLY B 1 376 ? 63.029 16.267 6.514 1.00 24.56 369 GLY B O 1
ATOM 7515 N N . ILE B 1 377 ? 62.369 17.370 8.367 1.00 24.68 370 ILE B N 1
ATOM 7516 C CA . ILE B 1 377 ? 62.277 18.683 7.737 1.00 23.21 370 ILE B CA 1
ATOM 7517 C C . ILE B 1 377 ? 63.550 19.442 8.086 1.00 25.42 370 ILE B C 1
ATOM 7518 O O . ILE B 1 377 ? 63.928 19.523 9.262 1.00 24.28 370 ILE B O 1
ATOM 7523 N N . VAL B 1 378 ? 64.245 19.953 7.061 1.00 23.58 371 VAL B N 1
ATOM 7524 C CA . VAL B 1 378 ? 65.509 20.668 7.240 1.00 22.41 371 VAL B CA 1
ATOM 7525 C C . VAL B 1 378 ? 65.232 22.104 7.666 1.00 25.18 371 VAL B C 1
ATOM 7526 O O . VAL B 1 378 ? 64.282 22.731 7.194 1.00 24.76 371 VAL B O 1
ATOM 7530 N N . VAL B 1 379 ? 66.051 22.644 8.571 1.00 24.20 372 VAL B N 1
ATOM 7531 C CA . VAL B 1 379 ? 65.797 23.966 9.136 1.00 23.00 372 VAL B CA 1
ATOM 7532 C C . VAL B 1 379 ? 67.028 24.849 8.989 1.00 25.45 372 VAL B C 1
ATOM 7533 O O . VAL B 1 379 ? 68.150 24.411 9.273 1.00 28.58 372 VAL B O 1
ATOM 7537 N N . ILE B 1 380 ? 66.816 26.087 8.544 1.00 23.10 373 ILE B N 1
ATOM 7538 C CA . ILE B 1 380 ? 67.793 27.165 8.679 1.00 24.37 373 ILE B CA 1
ATOM 7539 C C . ILE B 1 380 ? 67.413 27.927 9.946 1.00 27.39 373 ILE B C 1
ATOM 7540 O O . ILE B 1 380 ? 66.347 28.547 10.004 1.00 25.32 373 ILE B O 1
ATOM 7545 N N . ASP B 1 381 ? 68.266 27.861 10.973 1.00 24.40 374 ASP B N 1
ATOM 7546 C CA . ASP B 1 381 ? 67.954 28.365 12.319 1.00 24.04 374 ASP B CA 1
ATOM 7547 C C . ASP B 1 381 ? 68.418 29.814 12.420 1.00 26.50 374 ASP B C 1
ATOM 7548 O O . ASP B 1 381 ? 69.610 30.095 12.277 1.00 25.57 374 ASP B O 1
ATOM 7553 N N . GLU B 1 382 ? 67.485 30.738 12.638 1.00 24.25 375 GLU B N 1
ATOM 7554 C CA . GLU B 1 382 ? 67.787 32.159 12.546 1.00 23.07 375 GLU B CA 1
ATOM 7555 C C . GLU B 1 382 ? 67.693 32.815 13.917 1.00 27.19 375 GLU B C 1
ATOM 7556 O O . GLU B 1 382 ? 66.836 32.449 14.730 1.00 26.59 375 GLU B O 1
ATOM 7562 N N . THR B 1 383 ? 68.578 33.780 14.167 1.00 25.72 376 THR B N 1
ATOM 7563 C CA . THR B 1 383 ? 68.509 34.571 15.397 1.00 24.56 376 THR B CA 1
ATOM 7564 C C . THR B 1 383 ? 67.342 35.556 15.327 1.00 24.13 376 THR B C 1
ATOM 7565 O O . THR B 1 383 ? 66.644 35.675 14.317 1.00 25.25 376 THR B O 1
ATOM 7569 N N . THR B 1 384 ? 67.179 36.324 16.410 1.00 23.64 377 THR B N 1
ATOM 7570 C CA . THR B 1 384 ? 66.196 37.399 16.521 1.00 24.05 377 THR B CA 1
ATOM 7571 C C . THR B 1 384 ? 66.625 38.697 15.856 1.00 24.00 377 THR B C 1
ATOM 7572 O O . THR B 1 384 ? 65.904 39.689 15.977 1.00 28.16 377 THR B O 1
ATOM 7576 N N . ALA B 1 385 ? 67.778 38.733 15.183 1.00 26.01 378 ALA B N 1
ATOM 7577 C CA . ALA B 1 385 ? 68.369 39.993 14.729 1.00 25.08 378 ALA B CA 1
ATOM 7578 C C . ALA B 1 385 ? 67.737 40.456 13.415 1.00 28.21 378 ALA B C 1
ATOM 7579 O O . ALA B 1 385 ? 68.339 40.416 12.336 1.00 27.73 378 ALA B O 1
ATOM 7581 N N . VAL B 1 386 ? 66.511 40.972 13.518 1.00 26.81 379 VAL B N 1
ATOM 7582 C CA . VAL B 1 386 ? 65.854 41.633 12.399 1.00 27.98 379 VAL B CA 1
ATOM 7583 C C . VAL B 1 386 ? 65.666 43.098 12.773 1.00 30.21 379 VAL B C 1
ATOM 7584 O O . VAL B 1 386 ? 65.467 43.434 13.949 1.00 29.66 379 VAL B O 1
ATOM 7588 N N . GLY B 1 387 ? 65.813 43.969 11.781 1.00 25.21 380 GLY B N 1
ATOM 7589 C CA . GLY B 1 387 ? 65.741 45.394 12.002 1.00 27.93 380 GLY B CA 1
ATOM 7590 C C . GLY B 1 387 ? 67.048 46.075 12.336 1.00 28.56 380 GLY B C 1
ATOM 7591 O O . GLY B 1 387 ? 67.018 47.237 12.745 1.00 27.88 380 GLY B O 1
ATOM 7592 N N . VAL B 1 388 ? 68.198 45.409 12.154 1.00 25.83 381 VAL B N 1
ATOM 7593 C CA . VAL B 1 388 ? 69.477 46.055 12.446 1.00 28.04 381 VAL B CA 1
ATOM 7594 C C . VAL B 1 388 ? 69.841 46.945 11.263 1.00 29.93 381 VAL B C 1
ATOM 7595 O O . VAL B 1 388 ? 70.729 46.630 10.460 1.00 27.64 381 VAL B O 1
ATOM 7599 N N . HIS B 1 389 ? 69.164 48.087 11.176 1.00 30.51 382 HIS B N 1
ATOM 7600 C CA . HIS B 1 389 ? 69.160 48.908 9.977 1.00 33.84 382 HIS B CA 1
ATOM 7601 C C . HIS B 1 389 ? 68.483 50.233 10.293 1.00 38.42 382 HIS B C 1
ATOM 7602 O O . HIS B 1 389 ? 67.267 50.274 10.507 1.00 33.66 382 HIS B O 1
ATOM 7609 N N . LEU B 1 390 ? 69.255 51.318 10.335 1.00 35.28 383 LEU B N 1
ATOM 7610 C CA . LEU B 1 390 ? 68.731 52.630 10.685 1.00 34.55 383 LEU B CA 1
ATOM 7611 C C . LEU B 1 390 ? 68.572 53.556 9.488 1.00 42.99 383 LEU B C 1
ATOM 7612 O O . LEU B 1 390 ? 68.287 54.742 9.681 1.00 48.07 383 LEU B O 1
ATOM 7617 N N . ASN B 1 391 ? 68.733 53.056 8.262 1.00 40.30 384 ASN B N 1
ATOM 7618 C CA . ASN B 1 391 ? 68.665 53.917 7.080 1.00 43.43 384 ASN B CA 1
ATOM 7619 C C . ASN B 1 391 ? 67.913 53.233 5.943 1.00 54.99 384 ASN B C 1
ATOM 7620 O O . ASN B 1 391 ? 68.362 53.216 4.796 1.00 51.72 384 ASN B O 1
ATOM 7625 N N . PHE B 1 392 ? 66.746 52.675 6.239 1.00 48.54 385 PHE B N 1
ATOM 7626 C CA . PHE B 1 392 ? 65.973 52.033 5.180 1.00 53.37 385 PHE B CA 1
ATOM 7627 C C . PHE B 1 392 ? 64.790 52.894 4.741 1.00 57.58 385 PHE B C 1
ATOM 7628 O O . PHE B 1 392 ? 63.797 53.011 5.459 1.00 66.81 385 PHE B O 1
ATOM 7636 N N . VAL B 1 404 ? 72.662 59.730 10.533 1.00 56.58 397 VAL B N 1
ATOM 7637 C CA . VAL B 1 404 ? 73.188 58.683 11.409 1.00 50.85 397 VAL B CA 1
ATOM 7638 C C . VAL B 1 404 ? 73.265 57.347 10.672 1.00 52.35 397 VAL B C 1
ATOM 7639 O O . VAL B 1 404 ? 72.312 56.941 10.008 1.00 56.18 397 VAL B O 1
ATOM 7641 N N . ASN B 1 405 ? 74.402 56.667 10.790 1.00 47.10 398 ASN B N 1
ATOM 7642 C CA . ASN B 1 405 ? 74.606 55.383 10.138 1.00 49.48 398 ASN B CA 1
ATOM 7643 C C . ASN B 1 405 ? 74.365 54.248 11.122 1.00 46.25 398 ASN B C 1
ATOM 7644 O O . ASN B 1 405 ? 74.646 54.369 12.316 1.00 47.76 398 ASN B O 1
ATOM 7649 N N . THR B 1 406 ? 73.852 53.133 10.595 1.00 39.72 399 THR B N 1
ATOM 7650 C CA . THR B 1 406 ? 73.476 51.996 11.433 1.00 37.13 399 THR B CA 1
ATOM 7651 C C . THR B 1 406 ? 74.608 51.571 12.354 1.00 39.73 399 THR B C 1
ATOM 7652 O O . THR B 1 406 ? 74.398 51.327 13.550 1.00 35.40 399 THR B O 1
ATOM 7656 N N . PHE B 1 407 ? 75.820 51.473 11.812 1.00 36.01 400 PHE B N 1
ATOM 7657 C CA . PHE B 1 407 ? 76.941 50.914 12.551 1.00 39.68 400 PHE B CA 1
ATOM 7658 C C . PHE B 1 407 ? 77.937 51.978 12.998 1.00 46.18 400 PHE B C 1
ATOM 7659 O O . PHE B 1 407 ? 79.107 51.669 13.235 1.00 42.77 400 PHE B O 1
ATOM 7667 N N . ASP B 1 408 ? 77.477 53.226 13.138 1.00 48.07 401 ASP B N 1
ATOM 7668 C CA . ASP B 1 408 ? 78.234 54.258 13.828 1.00 51.82 401 ASP B CA 1
ATOM 7669 C C . ASP B 1 408 ? 78.446 53.854 15.289 1.00 55.19 401 ASP B C 1
ATOM 7670 O O . ASP B 1 408 ? 77.740 52.984 15.808 1.00 51.16 401 ASP B O 1
ATOM 7675 N N . PRO B 1 409 ? 79.420 54.462 15.974 1.00 54.63 402 PRO B N 1
ATOM 7676 C CA . PRO B 1 409 ? 79.604 54.154 17.400 1.00 57.11 402 PRO B CA 1
ATOM 7677 C C . PRO B 1 409 ? 78.333 54.406 18.197 1.00 47.32 402 PRO B C 1
ATOM 7678 O O . PRO B 1 409 ? 77.526 55.279 17.864 1.00 51.76 402 PRO B O 1
ATOM 7682 N N . ILE B 1 410 ? 78.156 53.604 19.253 1.00 51.69 403 ILE B N 1
ATOM 7683 C CA . ILE B 1 410 ? 77.004 53.763 20.139 1.00 48.32 403 ILE B CA 1
ATOM 7684 C C . ILE B 1 410 ? 76.926 55.200 20.635 1.00 59.09 403 ILE B C 1
ATOM 7685 O O . ILE B 1 410 ? 75.837 55.776 20.759 1.00 54.65 403 ILE B O 1
ATOM 7690 N N . GLU B 1 411 ? 78.091 55.808 20.893 1.00 59.88 404 GLU B N 1
ATOM 7691 C CA . GLU B 1 411 ? 78.140 57.194 21.351 1.00 60.47 404 GLU B CA 1
ATOM 7692 C C . GLU B 1 411 ? 77.482 58.131 20.348 1.00 56.62 404 GLU B C 1
ATOM 7693 O O . GLU B 1 411 ? 76.815 59.097 20.737 1.00 57.47 404 GLU B O 1
ATOM 7695 N N . GLN B 1 412 ? 77.643 57.851 19.053 1.00 58.48 405 GLN B N 1
ATOM 7696 C CA . GLN B 1 412 ? 77.157 58.718 17.987 1.00 51.87 405 GLN B CA 1
ATOM 7697 C C . GLN B 1 412 ? 75.796 58.287 17.441 1.00 55.31 405 GLN B C 1
ATOM 7698 O O . GLN B 1 412 ? 75.407 58.727 16.354 1.00 58.25 405 GLN B O 1
ATOM 7700 N N . GLY B 1 413 ? 75.065 57.440 18.163 1.00 57.05 406 GLY B N 1
ATOM 7701 C CA . GLY B 1 413 ? 73.716 57.081 17.764 1.00 52.05 406 GLY B CA 1
ATOM 7702 C C . GLY B 1 413 ? 73.585 55.847 16.896 1.00 51.06 406 GLY B C 1
ATOM 7703 O O . GLY B 1 413 ? 72.524 55.646 16.289 1.00 44.83 406 GLY B O 1
ATOM 7704 N N . GLY B 1 414 ? 74.618 55.023 16.804 1.00 47.90 407 GLY B N 1
ATOM 7705 C CA . GLY B 1 414 ? 74.507 53.782 16.073 1.00 43.41 407 GLY B CA 1
ATOM 7706 C C . GLY B 1 414 ? 73.747 52.727 16.854 1.00 45.75 407 GLY B C 1
ATOM 7707 O O . GLY B 1 414 ? 73.442 52.887 18.038 1.00 40.15 407 GLY B O 1
ATOM 7708 N N . ILE B 1 415 ? 73.452 51.623 16.163 1.00 39.41 408 ILE B N 1
ATOM 7709 C CA . ILE B 1 415 ? 72.676 50.542 16.757 1.00 35.04 408 ILE B CA 1
ATOM 7710 C C . ILE B 1 415 ? 73.404 49.981 17.978 1.00 37.65 408 ILE B C 1
ATOM 7711 O O . ILE B 1 415 ? 74.639 49.870 18.004 1.00 39.66 408 ILE B O 1
ATOM 7716 N N . ARG B 1 416 ? 72.637 49.649 19.019 1.00 33.00 409 ARG B N 1
ATOM 7717 C CA . ARG B 1 416 ? 73.202 49.233 20.301 1.00 33.86 409 ARG B CA 1
ATOM 7718 C C . ARG B 1 416 ? 72.982 47.746 20.587 1.00 34.14 409 ARG B C 1
ATOM 7719 O O . ARG B 1 416 ? 72.859 47.341 21.745 1.00 36.24 409 ARG B O 1
ATOM 7727 N N . THR B 1 417 ? 72.982 46.910 19.546 1.00 29.16 410 THR B N 1
ATOM 7728 C CA . THR B 1 417 ? 72.546 45.527 19.681 1.00 31.51 410 THR B CA 1
ATOM 7729 C C . THR B 1 417 ? 73.671 44.497 19.719 1.00 32.34 410 THR B C 1
ATOM 7730 O O . THR B 1 417 ? 73.386 43.316 19.940 1.00 28.11 410 THR B O 1
ATOM 7734 N N . GLN B 1 418 ? 74.933 44.886 19.522 1.00 30.79 411 GLN B N 1
ATOM 7735 C CA . GLN B 1 418 ? 75.933 43.851 19.265 1.00 31.78 411 GLN B CA 1
ATOM 7736 C C . GLN B 1 418 ? 76.137 42.947 20.471 1.00 29.74 411 GLN B C 1
ATOM 7737 O O . GLN B 1 418 ? 76.318 41.737 20.311 1.00 31.34 411 GLN B O 1
ATOM 7743 N N . SER B 1 419 ? 76.104 43.507 21.689 1.00 31.27 412 SER B N 1
ATOM 7744 C CA . SER B 1 419 ? 76.313 42.688 22.878 1.00 28.31 412 SER B CA 1
ATOM 7745 C C . SER B 1 419 ? 75.202 41.658 23.043 1.00 33.42 412 SER B C 1
ATOM 7746 O O . SER B 1 419 ? 75.463 40.465 23.258 1.00 27.81 412 SER B O 1
ATOM 7749 N N . HIS B 1 420 ? 73.949 42.107 22.983 1.00 31.87 413 HIS B N 1
ATOM 7750 C CA . HIS B 1 420 ? 72.845 41.161 23.053 1.00 32.75 413 HIS B CA 1
ATOM 7751 C C . HIS B 1 420 ? 72.875 40.205 21.867 1.00 26.82 413 HIS B C 1
ATOM 7752 O O . HIS B 1 420 ? 72.526 39.026 22.013 1.00 29.83 413 HIS B O 1
ATOM 7759 N N . HIS B 1 421 ? 73.336 40.683 20.704 1.00 28.50 414 HIS B N 1
ATOM 7760 C CA . HIS B 1 421 ? 73.439 39.826 19.521 1.00 29.80 414 HIS B CA 1
ATOM 7761 C C . HIS B 1 421 ? 74.375 38.645 19.771 1.00 30.21 414 HIS B C 1
ATOM 7762 O O . HIS B 1 421 ? 74.091 37.515 19.352 1.00 29.10 414 HIS B O 1
ATOM 7769 N N . LYS B 1 422 ? 75.497 38.882 20.460 1.00 29.29 415 LYS B N 1
ATOM 7770 C CA . LYS B 1 422 ? 76.372 37.771 20.822 1.00 30.33 415 LYS B CA 1
ATOM 7771 C C . LYS B 1 422 ? 75.670 36.799 21.757 1.00 30.20 415 LYS B C 1
ATOM 7772 O O . LYS B 1 422 ? 75.819 35.579 21.618 1.00 31.93 415 LYS B O 1
ATOM 7778 N N . GLU B 1 423 ? 74.907 37.319 22.726 1.00 30.23 416 GLU B N 1
ATOM 7779 C CA . GLU B 1 423 ? 74.220 36.443 23.668 1.00 28.72 416 GLU B CA 1
ATOM 7780 C C . GLU B 1 423 ? 73.183 35.587 22.962 1.00 29.67 416 GLU B C 1
ATOM 7781 O O . GLU B 1 423 ? 73.015 34.406 23.291 1.00 30.93 416 GLU B O 1
ATOM 7787 N N . VAL B 1 424 ? 72.477 36.166 21.987 1.00 28.40 417 VAL B N 1
ATOM 7788 C CA . VAL B 1 424 ? 71.458 35.400 21.277 1.00 28.49 417 VAL B CA 1
ATOM 7789 C C . VAL B 1 424 ? 72.110 34.263 20.498 1.00 27.55 417 VAL B C 1
ATOM 7790 O O . VAL B 1 424 ? 71.639 33.118 20.527 1.00 27.11 417 VAL B O 1
ATOM 7794 N N . ILE B 1 425 ? 73.233 34.545 19.838 1.00 28.44 418 ILE B N 1
ATOM 7795 C CA . ILE B 1 425 ? 73.960 33.501 19.118 1.00 28.76 418 ILE B CA 1
ATOM 7796 C C . ILE B 1 425 ? 74.395 32.398 20.077 1.00 29.83 418 ILE B C 1
ATOM 7797 O O . ILE B 1 425 ? 74.215 31.202 19.808 1.00 27.73 418 ILE B O 1
ATOM 7802 N N . LYS B 1 426 ? 74.981 32.786 21.211 1.00 29.46 419 LYS B N 1
ATOM 7803 C CA . LYS B 1 426 ? 75.388 31.803 22.209 1.00 30.86 419 LYS B CA 1
ATOM 7804 C C . LYS B 1 426 ? 74.212 30.945 22.651 1.00 29.47 419 LYS B C 1
ATOM 7805 O O . LYS B 1 426 ? 74.304 29.711 22.693 1.00 27.56 419 LYS B O 1
ATOM 7808 N N . ASP B 1 427 ? 73.099 31.585 22.997 1.00 28.37 420 ASP B N 1
ATOM 7809 C CA . ASP B 1 427 ? 71.978 30.854 23.572 1.00 27.09 420 ASP B CA 1
ATOM 7810 C C . ASP B 1 427 ? 71.292 29.988 22.522 1.00 28.14 420 ASP B C 1
ATOM 7811 O O . ASP B 1 427 ? 70.866 28.866 22.819 1.00 27.22 420 ASP B O 1
ATOM 7816 N N . LEU B 1 428 ? 71.178 30.496 21.292 1.00 28.97 421 LEU B N 1
ATOM 7817 C CA . LEU B 1 428 ? 70.547 29.721 20.225 1.00 27.60 421 LEU B CA 1
ATOM 7818 C C . LEU B 1 428 ? 71.335 28.452 19.925 1.00 27.57 421 LEU B C 1
ATOM 7819 O O . LEU B 1 428 ? 70.764 27.361 19.823 1.00 26.23 421 LEU B O 1
ATOM 7824 N N . ILE B 1 429 ? 72.653 28.576 19.766 1.00 27.63 422 ILE B N 1
ATOM 7825 C CA . ILE B 1 429 ? 73.456 27.398 19.450 1.00 28.20 422 ILE B CA 1
ATOM 7826 C C . ILE B 1 429 ? 73.485 26.441 20.639 1.00 29.60 422 ILE B C 1
ATOM 7827 O O . ILE B 1 429 ? 73.423 25.218 20.469 1.00 29.38 422 ILE B O 1
ATOM 7832 N N . ALA B 1 430 ? 73.531 26.971 21.865 1.00 30.90 423 ALA B N 1
ATOM 7833 C CA . ALA B 1 430 ? 73.461 26.100 23.038 1.00 31.21 423 ALA B CA 1
ATOM 7834 C C . ALA B 1 430 ? 72.177 25.276 23.041 1.00 28.47 423 ALA B C 1
ATOM 7835 O O . ALA B 1 430 ? 72.183 24.100 23.428 1.00 30.07 423 ALA B O 1
ATOM 7837 N N . ARG B 1 431 ? 71.061 25.872 22.600 1.00 26.71 424 ARG B N 1
ATOM 7838 C CA . ARG B 1 431 ? 69.776 25.176 22.652 1.00 26.55 424 ARG B CA 1
ATOM 7839 C C . ARG B 1 431 ? 69.621 24.154 21.525 1.00 27.75 424 ARG B C 1
ATOM 7840 O O . ARG B 1 431 ? 69.076 23.062 21.734 1.00 24.67 424 ARG B O 1
ATOM 7848 N N . ASP B 1 432 ? 70.079 24.493 20.326 1.00 25.63 425 ASP B N 1
ATOM 7849 C CA . ASP B 1 432 ? 69.730 23.748 19.127 1.00 27.10 425 ASP B CA 1
ATOM 7850 C C . ASP B 1 432 ? 70.897 22.978 18.524 1.00 29.65 425 ASP B C 1
ATOM 7851 O O . ASP B 1 432 ? 70.704 22.303 17.503 1.00 27.37 425 ASP B O 1
ATOM 7856 N N . LYS B 1 433 ? 72.085 23.022 19.144 1.00 27.00 426 LYS B N 1
ATOM 7857 C CA . LYS B 1 433 ? 73.276 22.424 18.541 1.00 27.39 426 LYS B CA 1
ATOM 7858 C C . LYS B 1 433 ? 73.104 20.957 18.168 1.00 29.40 426 LYS B C 1
ATOM 7859 O O . LYS B 1 433 ? 73.690 20.504 17.182 1.00 32.45 426 LYS B O 1
ATOM 7865 N N . ASN B 1 434 ? 72.325 20.190 18.925 1.00 27.02 427 ASN B N 1
ATOM 7866 C CA . ASN B 1 434 ? 72.281 18.757 18.664 1.00 29.55 427 ASN B CA 1
ATOM 7867 C C . ASN B 1 434 ? 71.242 18.352 17.621 1.00 30.17 427 ASN B C 1
ATOM 7868 O O . ASN B 1 434 ? 71.108 17.154 17.336 1.00 33.16 427 ASN B O 1
ATOM 7873 N N . HIS B 1 435 ? 70.519 19.302 17.033 1.00 26.22 428 HIS B N 1
ATOM 7874 C CA . HIS B 1 435 ? 69.451 18.964 16.094 1.00 27.19 428 HIS B CA 1
ATOM 7875 C C . HIS B 1 435 ? 70.034 18.613 14.726 1.00 27.13 428 HIS B C 1
ATOM 7876 O O . HIS B 1 435 ? 70.698 19.445 14.093 1.00 27.96 428 HIS B O 1
ATOM 7883 N N . ALA B 1 436 ? 69.781 17.382 14.269 1.00 24.41 429 ALA B N 1
ATOM 7884 C CA . ALA B 1 436 ? 70.104 17.016 12.889 1.00 29.00 429 ALA B CA 1
ATOM 7885 C C . ALA B 1 436 ? 69.416 17.945 11.895 1.00 26.78 429 ALA B C 1
ATOM 7886 O O . ALA B 1 436 ? 69.985 18.275 10.844 1.00 28.84 429 ALA B O 1
ATOM 7888 N N . CYS B 1 437 ? 68.193 18.391 12.210 1.00 28.23 430 CYS B N 1
ATOM 7889 C CA . CYS B 1 437 ? 67.429 19.158 11.226 1.00 27.39 430 CYS B CA 1
ATOM 7890 C C . CYS B 1 437 ? 68.051 20.524 10.964 1.00 26.50 430 CYS B C 1
ATOM 7891 O O . CYS B 1 437 ? 67.867 21.077 9.877 1.00 25.27 430 CYS B O 1
ATOM 7894 N N . VAL B 1 438 ? 68.793 21.076 11.925 1.00 23.47 431 VAL B N 1
ATOM 7895 C CA . VAL B 1 438 ? 69.445 22.372 11.742 1.00 25.33 431 VAL B CA 1
ATOM 7896 C C . VAL B 1 438 ? 70.708 22.174 10.906 1.00 28.82 431 VAL B C 1
ATOM 7897 O O . VAL B 1 438 ? 71.652 21.510 11.349 1.00 27.63 431 VAL B O 1
ATOM 7901 N N . VAL B 1 439 ? 70.735 22.768 9.705 1.00 28.16 432 VAL B N 1
ATOM 7902 C CA . VAL B 1 439 ? 71.858 22.629 8.774 1.00 24.89 432 VAL B CA 1
ATOM 7903 C C . VAL B 1 439 ? 72.634 23.917 8.570 1.00 25.98 432 VAL B C 1
ATOM 7904 O O . VAL B 1 439 ? 73.712 23.872 7.959 1.00 28.50 432 VAL B O 1
ATOM 7908 N N . MET B 1 440 ? 72.129 25.061 9.031 1.00 26.58 433 MET B N 1
ATOM 7909 C CA . MET B 1 440 ? 72.780 26.326 8.735 1.00 27.48 433 MET B CA 1
ATOM 7910 C C . MET B 1 440 ? 72.257 27.320 9.764 1.00 30.74 433 MET B C 1
ATOM 7911 O O . MET B 1 440 ? 71.085 27.231 10.159 1.00 25.57 433 MET B O 1
ATOM 7916 N N . TRP B 1 441 ? 73.117 28.238 10.209 1.00 27.33 434 TRP B N 1
ATOM 7917 C CA . TRP B 1 441 ? 72.727 29.332 11.095 1.00 27.86 434 TRP B CA 1
ATOM 7918 C C . TRP B 1 441 ? 72.578 30.608 10.280 1.00 27.21 434 TRP B C 1
ATOM 7919 O O . TRP B 1 441 ? 73.453 30.941 9.473 1.00 32.81 434 TRP B O 1
ATOM 7930 N N . SER B 1 442 ? 71.492 31.339 10.515 1.00 22.96 435 SER B N 1
ATOM 7931 C CA . SER B 1 442 ? 71.302 32.662 9.936 1.00 28.00 435 SER B CA 1
ATOM 7932 C C . SER B 1 442 ? 71.542 33.717 11.008 1.00 29.53 435 SER B C 1
ATOM 7933 O O . SER B 1 442 ? 70.806 33.779 12.003 1.00 27.72 435 SER B O 1
ATOM 7936 N N . ILE B 1 443 ? 72.537 34.575 10.778 1.00 30.28 436 ILE B N 1
ATOM 7937 C CA . ILE B 1 443 ? 72.999 35.476 11.833 1.00 28.72 436 ILE B CA 1
ATOM 7938 C C . ILE B 1 443 ? 72.087 36.696 11.989 1.00 28.72 436 ILE B C 1
ATOM 7939 O O . ILE B 1 443 ? 71.983 37.261 13.091 1.00 25.46 436 ILE B O 1
ATOM 7944 N N . ALA B 1 444 ? 71.424 37.126 10.916 1.00 29.66 437 ALA B N 1
ATOM 7945 C CA . ALA B 1 444 ? 70.576 38.316 10.923 1.00 30.21 437 ALA B CA 1
ATOM 7946 C C . ALA B 1 444 ? 69.715 38.308 9.671 1.00 29.37 437 ALA B C 1
ATOM 7947 O O . ALA B 1 444 ? 70.111 37.746 8.651 1.00 27.69 437 ALA B O 1
ATOM 7949 N N . ASN B 1 445 ? 68.555 38.961 9.741 1.00 27.29 438 ASN B N 1
ATOM 7950 C CA . ASN B 1 445 ? 67.705 39.145 8.559 1.00 25.89 438 ASN B CA 1
ATOM 7951 C C . ASN B 1 445 ? 67.716 40.611 8.160 1.00 29.57 438 ASN B C 1
ATOM 7952 O O . ASN B 1 445 ? 67.251 41.470 8.925 1.00 26.56 438 ASN B O 1
ATOM 7957 N N . GLU B 1 446 ? 68.251 40.892 6.968 1.00 28.40 439 GLU B N 1
ATOM 7958 C CA . GLU B 1 446 ? 68.089 42.189 6.313 1.00 24.04 439 GLU B CA 1
ATOM 7959 C C . GLU B 1 446 ? 68.689 43.324 7.139 1.00 27.65 439 GLU B C 1
ATOM 7960 O O . GLU B 1 446 ? 68.114 44.411 7.267 1.00 28.56 439 GLU B O 1
ATOM 7966 N N . ALA B 1 447 ? 69.853 43.063 7.719 1.00 25.48 440 ALA B N 1
ATOM 7967 C CA . ALA B 1 447 ? 70.633 44.131 8.324 1.00 30.06 440 ALA B CA 1
ATOM 7968 C C . ALA B 1 447 ? 71.201 45.044 7.232 1.00 31.32 440 ALA B C 1
ATOM 7969 O O . ALA B 1 447 ? 71.089 44.770 6.035 1.00 27.28 440 ALA B O 1
ATOM 7971 N N . ASP B 1 448 ? 71.800 46.160 7.655 1.00 29.90 441 ASP B N 1
ATOM 7972 C CA . ASP B 1 448 ? 72.303 47.179 6.726 1.00 30.97 441 ASP B CA 1
ATOM 7973 C C . ASP B 1 448 ? 73.701 46.799 6.221 1.00 31.20 441 ASP B C 1
ATOM 7974 O O . ASP B 1 448 ? 74.688 47.497 6.444 1.00 34.43 441 ASP B O 1
ATOM 7979 N N . THR B 1 449 ? 73.775 45.658 5.529 1.00 31.33 442 THR B N 1
ATOM 7980 C CA . THR B 1 449 ? 75.069 45.038 5.249 1.00 31.69 442 THR B CA 1
ATOM 7981 C C . THR B 1 449 ? 75.806 45.663 4.073 1.00 35.17 442 THR B C 1
ATOM 7982 O O . THR B 1 449 ? 76.977 45.327 3.855 1.00 36.37 442 THR B O 1
ATOM 7986 N N . GLY B 1 450 ? 75.170 46.559 3.329 1.00 33.84 443 GLY B N 1
ATOM 7987 C CA . GLY B 1 450 ? 75.843 47.305 2.288 1.00 34.02 443 GLY B CA 1
ATOM 7988 C C . GLY B 1 450 ? 76.461 48.610 2.735 1.00 36.02 443 GLY B C 1
ATOM 7989 O O . GLY B 1 450 ? 77.005 49.335 1.900 1.00 37.35 443 GLY B O 1
ATOM 7990 N N . SER B 1 451 ? 76.395 48.938 4.025 1.00 37.87 444 SER B N 1
ATOM 7991 C CA . SER B 1 451 ? 76.909 50.198 4.548 1.00 36.30 444 SER B CA 1
ATOM 7992 C C . SER B 1 451 ? 78.206 49.990 5.316 1.00 37.73 444 SER B C 1
ATOM 7993 O O . SER B 1 451 ? 78.545 48.875 5.727 1.00 36.51 444 SER B O 1
ATOM 7996 N N . LYS B 1 452 ? 78.923 51.097 5.518 1.00 39.35 445 LYS B N 1
ATOM 7997 C CA . LYS B 1 452 ? 80.212 51.047 6.196 1.00 39.38 445 LYS B CA 1
ATOM 7998 C C . LYS B 1 452 ? 80.033 50.695 7.665 1.00 37.73 445 LYS B C 1
ATOM 7999 O O . LYS B 1 452 ? 79.110 51.171 8.330 1.00 41.26 445 LYS B O 1
ATOM 8002 N N . GLY B 1 453 ? 80.923 49.852 8.173 1.00 39.56 446 GLY B N 1
ATOM 8003 C CA . GLY B 1 453 ? 80.827 49.347 9.518 1.00 37.14 446 GLY B CA 1
ATOM 8004 C C . GLY B 1 453 ? 80.152 47.996 9.627 1.00 36.54 446 GLY B C 1
ATOM 8005 O O . GLY B 1 453 ? 80.310 47.322 10.650 1.00 36.00 446 GLY B O 1
ATOM 8006 N N . ALA B 1 454 ? 79.422 47.579 8.587 1.00 35.91 447 ALA B N 1
ATOM 8007 C CA . ALA B 1 454 ? 78.681 46.323 8.646 1.00 36.65 447 ALA B CA 1
ATOM 8008 C C . ALA B 1 454 ? 79.611 45.140 8.877 1.00 32.75 447 ALA B C 1
ATOM 8009 O O . ALA B 1 454 ? 79.374 44.315 9.763 1.00 34.01 447 ALA B O 1
ATOM 8011 N N . TYR B 1 455 ? 80.680 45.037 8.084 1.00 39.05 448 TYR B N 1
ATOM 8012 C CA . TYR B 1 455 ? 81.621 43.937 8.274 1.00 36.24 448 TYR B CA 1
ATOM 8013 C C . TYR B 1 455 ? 82.170 43.929 9.690 1.00 35.39 448 TYR B C 1
ATOM 8014 O O . TYR B 1 455 ? 82.285 42.872 10.326 1.00 34.75 448 TYR B O 1
ATOM 8023 N N . GLU B 1 456 ? 82.488 45.111 10.208 1.00 34.47 449 GLU B N 1
ATOM 8024 C CA . GLU B 1 456 ? 83.052 45.220 11.542 1.00 35.15 449 GLU B CA 1
ATOM 8025 C C . GLU B 1 456 ? 82.048 44.766 12.598 1.00 39.21 449 GLU B C 1
ATOM 8026 O O . GLU B 1 456 ? 82.428 44.132 13.591 1.00 33.66 449 GLU B O 1
ATOM 8032 N N . TYR B 1 457 ? 80.757 45.050 12.379 1.00 36.47 450 TYR B N 1
ATOM 8033 C CA . TYR B 1 457 ? 79.714 44.567 13.283 1.00 33.52 450 TYR B CA 1
ATOM 8034 C C . TYR B 1 457 ? 79.569 43.048 13.206 1.00 30.68 450 TYR B C 1
ATOM 8035 O O . TYR B 1 457 ? 79.451 42.376 14.238 1.00 32.29 450 TYR B O 1
ATOM 8044 N N . PHE B 1 458 ? 79.593 42.477 11.994 1.00 30.10 451 PHE B N 1
ATOM 8045 C CA . PHE B 1 458 ? 79.217 41.079 11.837 1.00 30.53 451 PHE B CA 1
ATOM 8046 C C . PHE B 1 458 ? 80.371 40.102 11.993 1.00 27.01 451 PHE B C 1
ATOM 8047 O O . PHE B 1 458 ? 80.146 38.955 12.404 1.00 29.57 451 PHE B O 1
ATOM 8055 N N . LYS B 1 459 ? 81.593 40.507 11.658 1.00 29.96 452 LYS B N 1
ATOM 8056 C CA . LYS B 1 459 ? 82.731 39.594 11.768 1.00 30.59 452 LYS B CA 1
ATOM 8057 C C . LYS B 1 459 ? 82.857 38.942 13.144 1.00 32.72 452 LYS B C 1
ATOM 8058 O O . LYS B 1 459 ? 82.983 37.709 13.208 1.00 31.23 452 LYS B O 1
ATOM 8064 N N . PRO B 1 460 ? 82.793 39.662 14.267 1.00 30.13 453 PRO B N 1
ATOM 8065 C CA . PRO B 1 460 ? 82.846 38.950 15.558 1.00 33.41 453 PRO B CA 1
ATOM 8066 C C . PRO B 1 460 ? 81.700 37.966 15.756 1.00 31.98 453 PRO B C 1
ATOM 8067 O O . PRO B 1 460 ? 81.880 36.946 16.436 1.00 30.76 453 PRO B O 1
ATOM 8071 N N . LEU B 1 461 ? 80.533 38.219 15.151 1.00 31.04 454 LEU B N 1
ATOM 8072 C CA . LEU B 1 461 ? 79.379 37.342 15.348 1.00 26.82 454 LEU B CA 1
ATOM 8073 C C . LEU B 1 461 ? 79.508 36.058 14.539 1.00 25.89 454 LEU B C 1
ATOM 8074 O O . LEU B 1 461 ? 79.153 34.977 15.025 1.00 29.52 454 LEU B O 1
ATOM 8079 N N . PHE B 1 462 ? 80.001 36.152 13.300 1.00 28.82 455 PHE B N 1
ATOM 8080 C CA . PHE B 1 462 ? 80.288 34.938 12.541 1.00 30.42 455 PHE B CA 1
ATOM 8081 C C . PHE B 1 462 ? 81.393 34.126 13.212 1.00 28.66 455 PHE B C 1
ATOM 8082 O O . PHE B 1 462 ? 81.304 32.896 13.303 1.00 33.74 455 PHE B O 1
ATOM 8090 N N . ASP B 1 463 ? 82.438 34.800 13.707 1.00 33.97 456 ASP B N 1
ATOM 8091 C CA . ASP B 1 463 ? 83.494 34.090 14.427 1.00 34.93 456 ASP B CA 1
ATOM 8092 C C . ASP B 1 463 ? 82.935 33.375 15.648 1.00 31.93 456 ASP B C 1
ATOM 8093 O O . ASP B 1 463 ? 83.281 32.220 15.920 1.00 29.84 456 ASP B O 1
ATOM 8098 N N . LEU B 1 464 ? 82.042 34.040 16.380 1.00 33.25 457 LEU B N 1
ATOM 8099 C CA . LEU B 1 464 ? 81.437 33.428 17.556 1.00 31.81 457 LEU B CA 1
ATOM 8100 C C . LEU B 1 464 ? 80.618 32.196 17.180 1.00 31.23 457 LEU B C 1
ATOM 8101 O O . LEU B 1 464 ? 80.718 31.145 17.825 1.00 28.35 457 LEU B O 1
ATOM 8106 N N . ALA B 1 465 ? 79.784 32.314 16.143 1.00 32.02 458 ALA B N 1
ATOM 8107 C CA . ALA B 1 465 ? 78.944 31.186 15.736 1.00 30.53 458 ALA B CA 1
ATOM 8108 C C . ALA B 1 465 ? 79.780 29.985 15.324 1.00 31.97 458 ALA B C 1
ATOM 8109 O O . ALA B 1 465 ? 79.439 28.839 15.646 1.00 33.03 458 ALA B O 1
ATOM 8111 N N . ARG B 1 466 ? 80.866 30.221 14.586 1.00 29.94 459 ARG B N 1
ATOM 8112 C CA . ARG B 1 466 ? 81.704 29.101 14.172 1.00 29.39 459 ARG B CA 1
ATOM 8113 C C . ARG B 1 466 ? 82.477 28.512 15.341 1.00 32.11 459 ARG B C 1
ATOM 8114 O O . ARG B 1 466 ? 82.710 27.298 15.374 1.00 35.52 459 ARG B O 1
ATOM 8122 N N . GLU B 1 467 ? 82.851 29.339 16.324 1.00 33.40 460 GLU B N 1
ATOM 8123 C CA . GLU B 1 467 ? 83.558 28.814 17.491 1.00 35.61 460 GLU B CA 1
ATOM 8124 C C . GLU B 1 467 ? 82.655 27.926 18.343 1.00 37.72 460 GLU B C 1
ATOM 8125 O O . GLU B 1 467 ? 83.085 26.870 18.823 1.00 35.27 460 GLU B O 1
ATOM 8128 N N . LEU B 1 468 ? 81.396 28.318 18.521 1.00 32.75 461 LEU B N 1
ATOM 8129 C CA . LEU B 1 468 ? 80.511 27.650 19.469 1.00 33.87 461 LEU B CA 1
ATOM 8130 C C . LEU B 1 468 ? 79.800 26.436 18.894 1.00 36.75 461 LEU B C 1
ATOM 8131 O O . LEU B 1 468 ? 79.443 25.527 19.651 1.00 33.44 461 LEU B O 1
ATOM 8136 N N . ASP B 1 469 ? 79.554 26.402 17.584 1.00 32.27 462 ASP B N 1
ATOM 8137 C CA . ASP B 1 469 ? 78.866 25.251 17.016 1.00 32.98 462 ASP B CA 1
ATOM 8138 C C . ASP B 1 469 ? 79.836 24.085 16.935 1.00 32.21 462 ASP B C 1
ATOM 8139 O O . ASP B 1 469 ? 80.765 24.116 16.116 1.00 32.89 462 ASP B O 1
ATOM 8144 N N . PRO B 1 470 ? 79.649 23.038 17.742 1.00 33.81 463 PRO B N 1
ATOM 8145 C CA . PRO B 1 470 ? 80.562 21.888 17.652 1.00 36.62 463 PRO B CA 1
ATOM 8146 C C . PRO B 1 470 ? 80.583 21.265 16.269 1.00 39.16 463 PRO B C 1
ATOM 8147 O O . PRO B 1 470 ? 81.616 20.726 15.857 1.00 38.92 463 PRO B O 1
ATOM 8151 N N . GLN B 1 471 ? 79.486 21.346 15.523 1.00 35.54 464 GLN B N 1
ATOM 8152 C CA . GLN B 1 471 ? 79.437 20.721 14.211 1.00 34.61 464 GLN B CA 1
ATOM 8153 C C . GLN B 1 471 ? 79.998 21.598 13.100 1.00 36.38 464 GLN B C 1
ATOM 8154 O O . GLN B 1 471 ? 80.168 21.109 11.979 1.00 39.58 464 GLN B O 1
ATOM 8160 N N . LYS B 1 472 ? 80.289 22.870 13.375 1.00 32.33 465 LYS B N 1
ATOM 8161 C CA . LYS B 1 472 ? 80.875 23.774 12.390 1.00 34.89 465 LYS B CA 1
ATOM 8162 C C . LYS B 1 472 ? 80.009 23.853 11.129 1.00 37.88 465 LYS B C 1
ATOM 8163 O O . LYS B 1 472 ? 80.499 23.767 10.001 1.00 37.97 465 LYS B O 1
ATOM 8169 N N . ARG B 1 473 ? 78.707 24.024 11.331 1.00 30.62 466 ARG B N 1
ATOM 8170 C CA . ARG B 1 473 ? 77.773 24.122 10.222 1.00 30.38 466 ARG B CA 1
ATOM 8171 C C . ARG B 1 473 ? 77.956 25.435 9.471 1.00 28.66 466 ARG B C 1
ATOM 8172 O O . ARG B 1 473 ? 78.531 26.398 9.997 1.00 29.85 466 ARG B O 1
ATOM 8180 N N . PRO B 1 474 ? 77.471 25.500 8.226 1.00 26.63 467 PRO B N 1
ATOM 8181 C CA . PRO B 1 474 ? 77.520 26.761 7.483 1.00 28.95 467 PRO B CA 1
ATOM 8182 C C . PRO B 1 474 ? 76.814 27.884 8.226 1.00 27.59 467 PRO B C 1
ATOM 8183 O O . PRO B 1 474 ? 75.846 27.663 8.959 1.00 25.87 467 PRO B O 1
ATOM 8187 N N . CYS B 1 475 ? 77.305 29.103 8.007 1.00 28.29 468 CYS B N 1
ATOM 8188 C CA . CYS B 1 475 ? 76.710 30.325 8.526 1.00 29.79 468 CYS B CA 1
ATOM 8189 C C . CYS B 1 475 ? 76.385 31.265 7.380 1.00 31.70 468 CYS B C 1
ATOM 8190 O O . CYS B 1 475 ? 77.122 31.336 6.392 1.00 32.17 468 CYS B O 1
ATOM 8193 N N . THR B 1 476 ? 75.290 32.008 7.535 1.00 28.30 469 THR B N 1
ATOM 8194 C CA . THR B 1 476 ? 74.879 32.990 6.547 1.00 32.89 469 THR B CA 1
ATOM 8195 C C . THR B 1 476 ? 74.260 34.182 7.269 1.00 28.06 469 THR B C 1
ATOM 8196 O O . THR B 1 476 ? 73.951 34.124 8.463 1.00 26.89 469 THR B O 1
ATOM 8200 N N . LEU B 1 477 ? 74.130 35.287 6.550 1.00 28.93 470 LEU B N 1
ATOM 8201 C CA . LEU B 1 477 ? 73.136 36.281 6.909 1.00 29.64 470 LEU B CA 1
ATOM 8202 C C . LEU B 1 477 ? 72.173 36.394 5.742 1.00 29.44 470 LEU B C 1
ATOM 8203 O O . LEU B 1 477 ? 72.510 36.057 4.603 1.00 30.90 470 LEU B O 1
ATOM 8208 N N . VAL B 1 478 ? 70.955 36.840 6.021 1.00 26.36 471 VAL B N 1
ATOM 8209 C CA . VAL B 1 478 ? 69.936 36.920 4.983 1.00 22.78 471 VAL B CA 1
ATOM 8210 C C . VAL B 1 478 ? 69.936 38.338 4.420 1.00 29.92 471 VAL B C 1
ATOM 8211 O O . VAL B 1 478 ? 69.734 39.311 5.160 1.00 28.04 471 VAL B O 1
ATOM 8215 N N . SER B 1 479 ? 70.174 38.450 3.107 1.00 25.79 472 SER B N 1
ATOM 8216 C CA . SER B 1 479 ? 70.553 39.709 2.468 1.00 24.42 472 SER B CA 1
ATOM 8217 C C . SER B 1 479 ? 69.342 40.494 1.993 1.00 27.54 472 SER B C 1
ATOM 8218 O O . SER B 1 479 ? 68.543 40.004 1.182 1.00 25.88 472 SER B O 1
ATOM 8221 N N . LEU B 1 480 ? 69.264 41.738 2.443 1.00 25.39 473 LEU B N 1
ATOM 8222 C CA . LEU B 1 480 ? 68.251 42.669 1.989 1.00 25.92 473 LEU B CA 1
ATOM 8223 C C . LEU B 1 480 ? 68.504 43.081 0.535 1.00 27.90 473 LEU B C 1
ATOM 8224 O O . LEU B 1 480 ? 69.647 43.182 0.084 1.00 28.10 473 LEU B O 1
ATOM 8229 N N . GLN B 1 481 ? 67.426 43.301 -0.210 1.00 28.67 474 GLN B N 1
ATOM 8230 C CA . GLN B 1 481 ? 67.572 43.812 -1.570 1.00 30.05 474 GLN B CA 1
ATOM 8231 C C . GLN B 1 481 ? 68.096 45.240 -1.517 1.00 35.19 474 GLN B C 1
ATOM 8232 O O . GLN B 1 481 ? 67.622 46.059 -0.733 1.00 30.27 474 GLN B O 1
ATOM 8238 N N . MET B 1 482 ? 69.067 45.546 -2.374 1.00 34.80 475 MET B N 1
ATOM 8239 C CA . MET B 1 482 ? 69.889 46.734 -2.192 1.00 30.59 475 MET B CA 1
ATOM 8240 C C . MET B 1 482 ? 70.565 47.076 -3.518 1.00 33.23 475 MET B C 1
ATOM 8241 O O . MET B 1 482 ? 70.952 46.176 -4.260 1.00 32.93 475 MET B O 1
ATOM 8246 N N . VAL B 1 483 ? 70.605 48.371 -3.852 1.00 33.67 476 VAL B N 1
ATOM 8247 C CA . VAL B 1 483 ? 71.123 48.766 -5.161 1.00 36.77 476 VAL B CA 1
ATOM 8248 C C . VAL B 1 483 ? 72.605 48.439 -5.272 1.00 33.64 476 VAL B C 1
ATOM 8249 O O . VAL B 1 483 ? 73.085 48.068 -6.349 1.00 41.78 476 VAL B O 1
ATOM 8253 N N . ASN B 1 484 ? 73.351 48.567 -4.182 1.00 33.75 477 ASN B N 1
ATOM 8254 C CA . ASN B 1 484 ? 74.791 48.308 -4.162 1.00 35.12 477 ASN B CA 1
ATOM 8255 C C . ASN B 1 484 ? 75.093 46.890 -3.682 1.00 33.60 477 ASN B C 1
ATOM 8256 O O . ASN B 1 484 ? 75.893 46.665 -2.761 1.00 36.64 477 ASN B O 1
ATOM 8261 N N . TYR B 1 485 ? 74.445 45.906 -4.328 1.00 32.25 478 TYR B N 1
ATOM 8262 C CA . TYR B 1 485 ? 74.492 44.531 -3.832 1.00 30.70 478 TYR B CA 1
ATOM 8263 C C . TYR B 1 485 ? 75.898 43.944 -3.901 1.00 33.47 478 TYR B C 1
ATOM 8264 O O . TYR B 1 485 ? 76.233 43.063 -3.107 1.00 29.56 478 TYR B O 1
ATOM 8273 N N . LYS B 1 486 ? 76.741 44.408 -4.837 1.00 34.96 479 LYS B N 1
ATOM 8274 C CA . LYS B 1 486 ? 78.116 43.919 -4.845 1.00 33.77 479 LYS B CA 1
ATOM 8275 C C . LYS B 1 486 ? 78.917 44.362 -3.623 1.00 37.06 479 LYS B C 1
ATOM 8276 O O . LYS B 1 486 ? 80.028 43.861 -3.421 1.00 38.45 479 LYS B O 1
ATOM 8282 N N . GLU B 1 487 ? 78.403 45.296 -2.823 1.00 34.21 480 GLU B N 1
ATOM 8283 C CA . GLU B 1 487 ? 79.066 45.729 -1.599 1.00 37.90 480 GLU B CA 1
ATOM 8284 C C . GLU B 1 487 ? 78.488 45.088 -0.343 1.00 35.22 480 GLU B C 1
ATOM 8285 O O . GLU B 1 487 ? 78.939 45.409 0.769 1.00 40.50 480 GLU B O 1
ATOM 8291 N N . ASP B 1 488 ? 77.492 44.217 -0.489 1.00 31.79 481 ASP B N 1
ATOM 8292 C CA . ASP B 1 488 ? 76.953 43.445 0.630 1.00 31.52 481 ASP B CA 1
ATOM 8293 C C . ASP B 1 488 ? 78.057 42.665 1.329 1.00 36.60 481 ASP B C 1
ATOM 8294 O O . ASP B 1 488 ? 78.696 41.800 0.723 1.00 36.68 481 ASP B O 1
ATOM 8299 N N . CYS B 1 489 ? 78.263 42.949 2.619 1.00 35.10 482 CYS B N 1
ATOM 8300 C CA . CYS B 1 489 ? 79.336 42.278 3.347 1.00 32.51 482 CYS B CA 1
ATOM 8301 C C . CYS B 1 489 ? 79.086 40.785 3.543 1.00 32.75 482 CYS B C 1
ATOM 8302 O O . CYS B 1 489 ? 79.980 40.093 4.039 1.00 34.93 482 CYS B O 1
ATOM 8305 N N . THR B 1 490 ? 77.925 40.250 3.146 1.00 30.13 483 THR B N 1
ATOM 8306 C CA . THR B 1 490 ? 77.758 38.798 3.169 1.00 29.09 483 THR B CA 1
ATOM 8307 C C . THR B 1 490 ? 78.813 38.100 2.320 1.00 31.05 483 THR B C 1
ATOM 8308 O O . THR B 1 490 ? 79.221 36.977 2.640 1.00 29.50 483 THR B O 1
ATOM 8312 N N . ILE B 1 491 ? 79.287 38.763 1.263 1.00 34.95 484 ILE B N 1
ATOM 8313 C CA . ILE B 1 491 ? 80.263 38.160 0.357 1.00 32.34 484 ILE B CA 1
ATOM 8314 C C . ILE B 1 491 ? 81.550 37.825 1.098 1.00 35.86 484 ILE B C 1
ATOM 8315 O O . ILE B 1 491 ? 82.223 36.833 0.780 1.00 32.69 484 ILE B O 1
ATOM 8320 N N . LYS B 1 492 ? 81.893 38.613 2.121 1.00 31.47 485 LYS B N 1
ATOM 8321 C CA . LYS B 1 492 ? 83.113 38.409 2.886 1.00 36.81 485 LYS B CA 1
ATOM 8322 C C . LYS B 1 492 ? 82.948 37.425 4.039 1.00 37.49 485 LYS B C 1
ATOM 8323 O O . LYS B 1 492 ? 83.955 36.977 4.592 1.00 39.86 485 LYS B O 1
ATOM 8326 N N . LEU B 1 493 ? 81.718 37.058 4.410 1.00 34.58 486 LEU B N 1
ATOM 8327 C CA . LEU B 1 493 ? 81.476 36.343 5.661 1.00 34.58 486 LEU B CA 1
ATOM 8328 C C . LEU B 1 493 ? 80.773 35.001 5.512 1.00 30.55 486 LEU B C 1
ATOM 8329 O O . LEU B 1 493 ? 81.111 34.063 6.237 1.00 33.05 486 LEU B O 1
ATOM 8334 N N . SER B 1 494 ? 79.802 34.879 4.607 1.00 35.39 487 SER B N 1
ATOM 8335 C CA . SER B 1 494 ? 78.882 33.744 4.586 1.00 31.65 487 SER B CA 1
ATOM 8336 C C . SER B 1 494 ? 79.394 32.566 3.762 1.00 33.60 487 SER B C 1
ATOM 8337 O O . SER B 1 494 ? 80.125 32.730 2.782 1.00 32.89 487 SER B O 1
ATOM 8340 N N . ASP B 1 495 ? 78.970 31.364 4.166 1.00 27.62 488 ASP B N 1
ATOM 8341 C CA . ASP B 1 495 ? 79.211 30.149 3.394 1.00 31.63 488 ASP B CA 1
ATOM 8342 C C . ASP B 1 495 ? 78.200 29.973 2.276 1.00 32.94 488 ASP B C 1
ATOM 8343 O O . ASP B 1 495 ? 78.510 29.339 1.262 1.00 29.48 488 ASP B O 1
ATOM 8348 N N . VAL B 1 496 ? 76.993 30.506 2.464 1.00 30.90 489 VAL B N 1
ATOM 8349 C CA . VAL B 1 496 ? 75.916 30.474 1.485 1.00 28.22 489 VAL B CA 1
ATOM 8350 C C . VAL B 1 496 ? 75.357 31.882 1.400 1.00 28.76 489 VAL B C 1
ATOM 8351 O O . VAL B 1 496 ? 75.144 32.530 2.430 1.00 29.48 489 VAL B O 1
ATOM 8355 N N . PHE B 1 497 ? 75.123 32.368 0.187 1.00 26.84 490 PHE B N 1
ATOM 8356 C CA . PHE B 1 497 ? 74.522 33.683 0.047 1.00 26.91 490 PHE B CA 1
ATOM 8357 C C . PHE B 1 497 ? 73.009 33.508 -0.007 1.00 29.37 490 PHE B C 1
ATOM 8358 O O . PHE B 1 497 ? 72.492 32.853 -0.913 1.00 27.79 490 PHE B O 1
ATOM 8366 N N . CYS B 1 498 ? 72.307 34.050 0.987 1.00 24.06 491 CYS B N 1
ATOM 8367 C CA . CYS B 1 498 ? 70.861 33.867 1.125 1.00 28.47 491 CYS B CA 1
ATOM 8368 C C . CYS B 1 498 ? 70.214 35.203 0.820 1.00 26.57 491 CYS B C 1
ATOM 8369 O O . CYS B 1 498 ? 70.411 36.166 1.565 1.00 27.90 491 CYS B O 1
ATOM 8372 N N . LEU B 1 499 ? 69.452 35.273 -0.274 1.00 25.14 492 LEU B N 1
ATOM 8373 C CA . LEU B 1 499 ? 68.968 36.542 -0.807 1.00 24.88 492 LEU B CA 1
ATOM 8374 C C . LEU B 1 499 ? 67.460 36.673 -0.631 1.00 26.76 492 LEU B C 1
ATOM 8375 O O . LEU B 1 499 ? 66.712 35.723 -0.880 1.00 25.80 492 LEU B O 1
ATOM 8380 N N . ASN B 1 500 ? 67.025 37.858 -0.206 1.00 27.21 493 ASN B N 1
ATOM 8381 C CA . ASN B 1 500 ? 65.610 38.231 -0.181 1.00 26.61 493 ASN B CA 1
ATOM 8382 C C . ASN B 1 500 ? 65.395 39.184 -1.344 1.00 24.30 493 ASN B C 1
ATOM 8383 O O . ASN B 1 500 ? 65.928 40.297 -1.337 1.00 25.01 493 ASN B O 1
ATOM 8388 N N . ARG B 1 501 ? 64.613 38.764 -2.346 1.00 24.18 494 ARG B N 1
ATOM 8389 C CA . ARG B 1 501 ? 64.457 39.541 -3.567 1.00 25.36 494 ARG B CA 1
ATOM 8390 C C . ARG B 1 501 ? 63.003 39.513 -4.002 1.00 22.99 494 ARG B C 1
ATOM 8391 O O . ARG B 1 501 ? 62.355 38.464 -3.944 1.00 25.81 494 ARG B O 1
ATOM 8399 N N . TYR B 1 502 ? 62.518 40.657 -4.472 1.00 24.83 495 TYR B N 1
ATOM 8400 C CA . TYR B 1 502 ? 61.123 40.859 -4.842 1.00 23.47 495 TYR B CA 1
ATOM 8401 C C . TYR B 1 502 ? 61.024 41.447 -6.241 1.00 24.73 495 TYR B C 1
ATOM 8402 O O . TYR B 1 502 ? 60.398 42.479 -6.478 1.00 26.20 495 TYR B O 1
ATOM 8411 N N . TYR B 1 503 ? 61.665 40.782 -7.199 1.00 22.42 496 TYR B N 1
ATOM 8412 C CA . TYR B 1 503 ? 61.550 41.164 -8.604 1.00 25.17 496 TYR B CA 1
ATOM 8413 C C . TYR B 1 503 ? 60.158 40.814 -9.101 1.00 24.20 496 TYR B C 1
ATOM 8414 O O . TYR B 1 503 ? 59.844 39.634 -9.273 1.00 24.79 496 TYR B O 1
ATOM 8423 N N . GLY B 1 504 ? 59.340 41.827 -9.382 1.00 25.95 497 GLY B N 1
ATOM 8424 C CA . GLY B 1 504 ? 57.942 41.622 -9.720 1.00 26.09 497 GLY B CA 1
ATOM 8425 C C . GLY B 1 504 ? 56.979 42.027 -8.619 1.00 27.20 497 GLY B C 1
ATOM 8426 O O . GLY B 1 504 ? 55.761 41.949 -8.825 1.00 26.86 497 GLY B O 1
ATOM 8427 N N . TRP B 1 505 ? 57.475 42.450 -7.458 1.00 24.03 498 TRP B N 1
ATOM 8428 C CA . TRP B 1 505 ? 56.590 42.960 -6.416 1.00 24.25 498 TRP B CA 1
ATOM 8429 C C . TRP B 1 505 ? 57.029 44.350 -5.966 1.00 27.57 498 TRP B C 1
ATOM 8430 O O . TRP B 1 505 ? 56.363 45.336 -6.294 1.00 29.46 498 TRP B O 1
ATOM 8441 N N . TYR B 1 506 ? 58.132 44.456 -5.217 1.00 22.45 499 TYR B N 1
ATOM 8442 C CA . TYR B 1 506 ? 58.578 45.786 -4.785 1.00 24.12 499 TYR B CA 1
ATOM 8443 C C . TYR B 1 506 ? 59.335 46.541 -5.870 1.00 30.15 499 TYR B C 1
ATOM 8444 O O . TYR B 1 506 ? 59.586 47.747 -5.720 1.00 28.78 499 TYR B O 1
ATOM 8453 N N . THR B 1 507 ? 59.720 45.857 -6.933 1.00 26.76 500 THR B N 1
ATOM 8454 C CA . THR B 1 507 ? 60.211 46.492 -8.145 1.00 28.37 500 THR B CA 1
ATOM 8455 C C . THR B 1 507 ? 59.634 45.723 -9.326 1.00 27.09 500 THR B C 1
ATOM 8456 O O . THR B 1 507 ? 59.342 44.530 -9.220 1.00 29.57 500 THR B O 1
ATOM 8460 N N . CYS B 1 508 ? 59.421 46.423 -10.442 1.00 34.14 501 CYS B N 1
ATOM 8461 C CA . CYS B 1 508 ? 58.846 45.811 -11.638 1.00 28.79 501 CYS B CA 1
ATOM 8462 C C . CYS B 1 508 ? 57.455 45.250 -11.376 1.00 32.73 501 CYS B C 1
ATOM 8463 O O . CYS B 1 508 ? 57.053 44.263 -12.003 1.00 26.95 501 CYS B O 1
ATOM 8466 N N . GLY B 1 509 ? 56.710 45.865 -10.455 1.00 27.46 502 GLY B N 1
ATOM 8467 C CA . GLY B 1 509 ? 55.360 45.403 -10.185 1.00 28.53 502 GLY B CA 1
ATOM 8468 C C . GLY B 1 509 ? 54.477 45.514 -11.414 1.00 32.98 502 GLY B C 1
ATOM 8469 O O . GLY B 1 509 ? 54.405 46.579 -12.035 1.00 31.36 502 GLY B O 1
ATOM 8470 N N . ALA B 1 510 ? 53.816 44.417 -11.785 1.00 26.88 503 ALA B N 1
ATOM 8471 C CA . ALA B 1 510 ? 52.975 44.345 -12.982 1.00 32.73 503 ALA B CA 1
ATOM 8472 C C . ALA B 1 510 ? 53.774 44.536 -14.275 1.00 32.54 503 ALA B C 1
A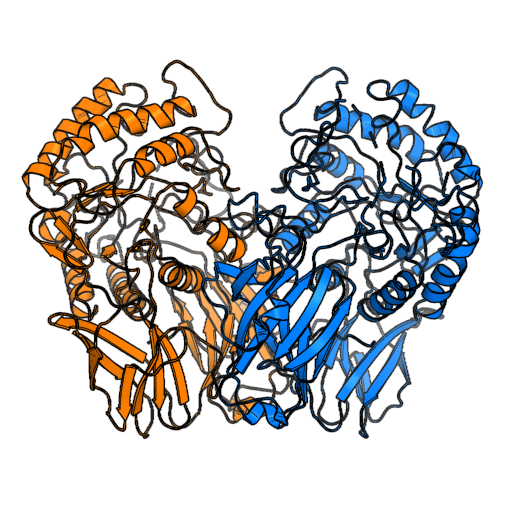TOM 8473 O O . ALA B 1 510 ? 53.205 44.888 -15.317 1.00 31.10 503 ALA B O 1
ATOM 8475 N N . ASP B 1 511 ? 55.103 44.304 -14.239 1.00 27.30 504 ASP B N 1
ATOM 8476 C CA . ASP B 1 511 ? 55.938 44.284 -15.443 1.00 28.23 504 ASP B CA 1
ATOM 8477 C C . ASP B 1 511 ? 56.875 43.082 -15.300 1.00 27.25 504 ASP B C 1
ATOM 8478 O O . ASP B 1 511 ? 58.069 43.202 -15.059 1.00 26.46 504 ASP B O 1
ATOM 8483 N N . LEU B 1 512 ? 56.325 41.874 -15.455 1.00 25.74 505 LEU B N 1
ATOM 8484 C CA . LEU B 1 512 ? 57.119 40.694 -15.155 1.00 26.93 505 LEU B CA 1
ATOM 8485 C C . LEU B 1 512 ? 58.183 40.445 -16.217 1.00 27.34 505 LEU B C 1
ATOM 8486 O O . LEU B 1 512 ? 59.181 39.781 -15.931 1.00 27.92 505 LEU B O 1
ATOM 8491 N N . GLN B 1 513 ? 58.001 40.962 -17.433 1.00 28.09 506 GLN B N 1
ATOM 8492 C CA . GLN B 1 513 ? 59.084 40.875 -18.403 1.00 27.39 506 GLN B CA 1
ATOM 8493 C C . GLN B 1 513 ? 60.288 41.675 -17.925 1.00 28.75 506 GLN B C 1
ATOM 8494 O O . GLN B 1 513 ? 61.423 41.197 -17.989 1.00 27.34 506 GLN B O 1
ATOM 8500 N N . ALA B 1 514 ? 60.056 42.881 -17.399 1.00 28.51 507 ALA B N 1
ATOM 8501 C CA . ALA B 1 514 ? 61.153 43.663 -16.834 1.00 29.43 507 ALA B CA 1
ATOM 8502 C C . ALA B 1 514 ? 61.703 43.002 -15.581 1.00 27.75 507 ALA B C 1
ATOM 8503 O O . ALA B 1 514 ? 62.914 43.033 -15.339 1.00 28.28 507 ALA B O 1
ATOM 8505 N N . ALA B 1 515 ? 60.823 42.417 -14.764 1.00 26.88 508 ALA B N 1
ATOM 8506 C CA . ALA B 1 515 ? 61.284 41.703 -13.580 1.00 28.88 508 ALA B CA 1
ATOM 8507 C C . ALA B 1 515 ? 62.264 40.604 -13.956 1.00 25.99 508 ALA B C 1
ATOM 8508 O O . ALA B 1 515 ? 63.279 40.414 -13.278 1.00 25.10 508 ALA B O 1
ATOM 8510 N N . GLU B 1 516 ? 61.974 39.868 -15.033 1.00 22.92 509 GLU B N 1
ATOM 8511 C CA . GLU B 1 516 ? 62.839 38.756 -15.404 1.00 30.20 509 GLU B CA 1
ATOM 8512 C C . GLU B 1 516 ? 64.219 39.269 -15.792 1.00 31.36 509 GLU B C 1
ATOM 8513 O O . GLU B 1 516 ? 65.241 38.697 -15.394 1.00 26.43 509 GLU B O 1
ATOM 8519 N N . LYS B 1 517 ? 64.257 40.358 -16.567 1.00 28.78 510 LYS B N 1
ATOM 8520 C CA . LYS B 1 517 ? 65.522 40.940 -17.010 1.00 32.86 510 LYS B CA 1
ATOM 8521 C C . LYS B 1 517 ? 66.343 41.448 -15.831 1.00 28.56 510 LYS B C 1
ATOM 8522 O O . LYS B 1 517 ? 67.552 41.194 -15.743 1.00 29.48 510 LYS B O 1
ATOM 8526 N N . MET B 1 518 ? 65.703 42.161 -14.898 1.00 28.38 511 MET B N 1
ATOM 8527 C CA . MET B 1 518 ? 66.456 42.699 -13.769 1.00 26.50 511 MET B CA 1
ATOM 8528 C C . MET B 1 518 ? 66.879 41.590 -12.813 1.00 27.79 511 MET B C 1
ATOM 8529 O O . MET B 1 518 ? 68.004 41.599 -12.297 1.00 27.10 511 MET B O 1
ATOM 8534 N N . CYS B 1 519 ? 66.011 40.599 -12.603 1.00 26.24 512 CYS B N 1
ATOM 8535 C CA . CYS B 1 519 ? 66.394 39.411 -11.849 1.00 27.70 512 CYS B CA 1
ATOM 8536 C C . CYS B 1 519 ? 67.634 38.750 -12.446 1.00 30.78 512 CYS B C 1
ATOM 8537 O O . CYS B 1 519 ? 68.606 38.470 -11.737 1.00 29.77 512 CYS B O 1
ATOM 8540 N N . ARG B 1 520 ? 67.614 38.483 -13.753 1.00 28.47 513 ARG B N 1
ATOM 8541 C CA . ARG B 1 520 ? 68.755 37.811 -14.364 1.00 28.60 513 ARG B CA 1
ATOM 8542 C C . ARG B 1 520 ? 70.033 38.621 -14.199 1.00 28.32 513 ARG B C 1
ATOM 8543 O O . ARG B 1 520 ? 71.089 38.059 -13.898 1.00 30.26 513 ARG B O 1
ATOM 8551 N N . GLU B 1 521 ? 69.965 39.935 -14.396 1.00 26.88 514 GLU B N 1
ATOM 8552 C CA . GLU B 1 521 ? 71.188 40.731 -14.334 1.00 32.18 514 GLU B CA 1
ATOM 8553 C C . GLU B 1 521 ? 71.862 40.616 -12.970 1.00 35.17 514 GLU B C 1
ATOM 8554 O O . GLU B 1 521 ? 73.083 40.432 -12.889 1.00 29.72 514 GLU B O 1
ATOM 8557 N N . GLU B 1 522 ? 71.088 40.690 -11.887 1.00 29.08 515 GLU B N 1
ATOM 8558 C CA . GLU B 1 522 ? 71.711 40.601 -10.571 1.00 26.40 515 GLU B CA 1
ATOM 8559 C C . GLU B 1 522 ? 72.123 39.174 -10.241 1.00 28.26 515 GLU B C 1
ATOM 8560 O O . GLU B 1 522 ? 73.222 38.940 -9.721 1.00 28.99 515 GLU B O 1
ATOM 8566 N N . LEU B 1 523 ? 71.243 38.202 -10.499 1.00 30.87 516 LEU B N 1
ATOM 8567 C CA . LEU B 1 523 ? 71.557 36.841 -10.082 1.00 29.75 516 LEU B CA 1
ATOM 8568 C C . LEU B 1 523 ? 72.698 36.238 -10.892 1.00 30.57 516 LEU B C 1
ATOM 8569 O O . LEU B 1 523 ? 73.368 35.321 -10.399 1.00 30.06 516 LEU B O 1
ATOM 8574 N N . GLU B 1 524 ? 72.945 36.728 -12.114 1.00 30.84 517 GLU B N 1
ATOM 8575 C CA . GLU B 1 524 ? 74.137 36.264 -12.813 1.00 29.26 517 GLU B CA 1
ATOM 8576 C C . GLU B 1 524 ? 75.412 36.734 -12.123 1.00 30.11 517 GLU B C 1
ATOM 8577 O O . GLU B 1 524 ? 76.444 36.054 -12.217 1.00 32.29 517 GLU B O 1
ATOM 8583 N N . PHE B 1 525 ? 75.363 37.871 -11.417 1.00 33.95 518 PHE B N 1
ATOM 8584 C CA . PHE B 1 525 ? 76.503 38.282 -10.598 1.00 32.34 518 PHE B CA 1
ATOM 8585 C C . PHE B 1 525 ? 76.758 37.275 -9.481 1.00 35.12 518 PHE B C 1
ATOM 8586 O O . PHE B 1 525 ? 77.871 36.763 -9.334 1.00 30.15 518 PHE B O 1
ATOM 8594 N N . TRP B 1 526 ? 75.731 36.984 -8.670 1.00 30.16 519 TRP B N 1
ATOM 8595 C CA . TRP B 1 526 ? 75.911 36.043 -7.566 1.00 27.50 519 TRP B CA 1
ATOM 8596 C C . TRP B 1 526 ? 76.356 34.681 -8.085 1.00 28.20 519 TRP B C 1
ATOM 8597 O O . TRP B 1 526 ? 77.222 34.028 -7.490 1.00 29.89 519 TRP B O 1
ATOM 8608 N N . ASN B 1 527 ? 75.783 34.251 -9.215 1.00 26.00 520 ASN B N 1
ATOM 8609 C CA . ASN B 1 527 ? 76.155 32.976 -9.814 1.00 29.37 520 ASN B CA 1
ATOM 8610 C C . ASN B 1 527 ? 77.612 32.962 -10.258 1.00 33.57 520 ASN B C 1
ATOM 8611 O O . ASN B 1 527 ? 78.236 31.897 -10.283 1.00 35.80 520 ASN B O 1
ATOM 8616 N N . SER B 1 528 ? 78.178 34.129 -10.584 1.00 29.36 521 SER B N 1
ATOM 8617 C CA . SER B 1 528 ? 79.570 34.192 -11.022 1.00 31.61 521 SER B CA 1
ATOM 8618 C C . SER B 1 528 ? 80.566 34.008 -9.886 1.00 34.24 521 SER B C 1
ATOM 8619 O O . SER B 1 528 ? 81.752 33.791 -10.160 1.00 35.11 521 SER B O 1
ATOM 8622 N N . LEU B 1 529 ? 80.126 34.067 -8.627 1.00 29.91 522 LEU B N 1
ATOM 8623 C CA . LEU B 1 529 ? 81.058 33.953 -7.511 1.00 34.36 522 LEU B CA 1
ATOM 8624 C C . LEU B 1 529 ? 81.435 32.516 -7.187 1.00 36.11 522 LEU B C 1
ATOM 8625 O O . LEU B 1 529 ? 82.401 32.303 -6.448 1.00 31.40 522 LEU B O 1
ATOM 8630 N N . GLY B 1 530 ? 80.695 31.530 -7.692 1.00 33.36 523 GLY B N 1
ATOM 8631 C CA . GLY B 1 530 ? 81.080 30.144 -7.519 1.00 32.34 523 GLY B CA 1
ATOM 8632 C C . GLY B 1 530 ? 80.630 29.492 -6.231 1.00 30.72 523 GLY B C 1
ATOM 8633 O O . GLY B 1 530 ? 80.924 28.309 -6.022 1.00 33.59 523 GLY B O 1
ATOM 8634 N N . LYS B 1 531 ? 79.936 30.209 -5.366 1.00 32.22 524 LYS B N 1
ATOM 8635 C CA . LYS B 1 531 ? 79.494 29.669 -4.096 1.00 29.34 524 LYS B CA 1
ATOM 8636 C C . LYS B 1 531 ? 77.993 29.388 -4.136 1.00 28.59 524 LYS B C 1
ATOM 8637 O O . LYS B 1 531 ? 77.275 29.934 -4.981 1.00 28.44 524 LYS B O 1
ATOM 8641 N N . PRO B 1 532 ? 77.478 28.543 -3.243 1.00 29.05 525 PRO B N 1
ATOM 8642 C CA . PRO B 1 532 ? 76.030 28.305 -3.248 1.00 29.78 525 PRO B CA 1
ATOM 8643 C C . PRO B 1 532 ? 75.280 29.568 -2.856 1.00 27.00 525 PRO B C 1
ATOM 8644 O O . PRO B 1 532 ? 75.723 30.345 -2.004 1.00 27.89 525 PRO B O 1
ATOM 8648 N N . PHE B 1 533 ? 74.165 29.808 -3.541 1.00 24.58 526 PHE B N 1
ATOM 8649 C CA . PHE B 1 533 ? 73.275 30.885 -3.148 1.00 25.62 526 PHE B CA 1
ATOM 8650 C C . PHE B 1 533 ? 71.844 30.421 -3.345 1.00 26.55 526 PHE B C 1
ATOM 8651 O O . PHE B 1 533 ? 71.583 29.393 -3.974 1.00 25.40 526 PHE B O 1
ATOM 8659 N N . MET B 1 534 ? 70.921 31.157 -2.739 1.00 26.85 527 MET B N 1
ATOM 8660 C CA . MET B 1 534 ? 69.532 30.730 -2.780 1.00 27.33 527 MET B CA 1
ATOM 8661 C C . MET B 1 534 ? 68.649 31.927 -2.494 1.00 26.07 527 MET B C 1
ATOM 8662 O O . MET B 1 534 ? 69.098 32.950 -1.960 1.00 27.05 527 MET B O 1
ATOM 8667 N N . TYR B 1 535 ? 67.366 31.745 -2.792 1.00 24.52 528 TYR B N 1
ATOM 8668 C CA . TYR B 1 535 ? 66.323 32.621 -2.283 1.00 24.73 528 TYR B CA 1
ATOM 8669 C C . TYR B 1 535 ? 65.890 32.154 -0.900 1.00 23.54 528 TYR B C 1
ATOM 8670 O O . TYR B 1 535 ? 65.502 30.990 -0.726 1.00 23.39 528 TYR B O 1
ATOM 8679 N N . THR B 1 536 ? 65.920 33.064 0.079 1.00 24.40 529 THR B N 1
ATOM 8680 C CA . THR B 1 536 ? 65.236 32.825 1.336 1.00 23.57 529 THR B CA 1
ATOM 8681 C C . THR B 1 536 ? 63.930 33.593 1.445 1.00 26.40 529 THR B C 1
ATOM 8682 O O . THR B 1 536 ? 63.149 33.314 2.360 1.00 23.49 529 THR B O 1
ATOM 8686 N N . GLU B 1 537 ? 63.691 34.558 0.557 1.00 23.09 530 GLU B N 1
ATOM 8687 C CA . GLU B 1 537 ? 62.407 35.235 0.414 1.00 22.60 530 GLU B CA 1
ATOM 8688 C C . GLU B 1 537 ? 62.223 35.644 -1.035 1.00 26.62 530 GLU B C 1
ATOM 8689 O O . GLU B 1 537 ? 63.145 36.178 -1.658 1.00 27.61 530 GLU B O 1
ATOM 8695 N N . TYR B 1 538 ? 61.011 35.417 -1.544 1.00 22.93 531 TYR B N 1
ATOM 8696 C CA . TYR B 1 538 ? 60.501 35.969 -2.790 1.00 22.74 531 TYR B CA 1
ATOM 8697 C C . TYR B 1 538 ? 59.012 35.670 -2.817 1.00 22.78 531 TYR B C 1
ATOM 8698 O O . TYR B 1 538 ? 58.601 34.577 -2.425 1.00 21.99 531 TYR B O 1
ATOM 8707 N N . GLY B 1 539 ? 58.213 36.665 -3.181 1.00 24.13 532 GLY B N 1
ATOM 8708 C CA . GLY B 1 539 ? 56.773 36.497 -3.126 1.00 22.85 532 GLY B CA 1
ATOM 8709 C C . GLY B 1 539 ? 56.053 37.781 -3.475 1.00 25.09 532 GLY B C 1
ATOM 8710 O O . GLY B 1 539 ? 56.666 38.804 -3.791 1.00 25.05 532 GLY B O 1
ATOM 8711 N N . ALA B 1 540 ? 54.722 37.714 -3.362 1.00 22.35 533 ALA B N 1
ATOM 8712 C CA . ALA B 1 540 ? 53.822 38.759 -3.838 1.00 24.27 533 ALA B CA 1
ATOM 8713 C C . ALA B 1 540 ? 52.555 38.685 -3.001 1.00 23.44 533 ALA B C 1
ATOM 8714 O O . ALA B 1 540 ? 52.003 37.595 -2.846 1.00 22.38 533 ALA B O 1
ATOM 8716 N N . ASP B 1 541 ? 52.092 39.820 -2.475 1.00 22.64 534 ASP B N 1
ATOM 8717 C CA . ASP B 1 541 ? 50.874 39.806 -1.671 1.00 25.35 534 ASP B CA 1
ATOM 8718 C C . ASP B 1 541 ? 49.703 39.374 -2.531 1.00 22.50 534 ASP B C 1
ATOM 8719 O O . ASP B 1 541 ? 49.520 39.865 -3.654 1.00 23.30 534 ASP B O 1
ATOM 8724 N N . THR B 1 542 ? 48.911 38.454 -1.994 1.00 23.08 535 THR B N 1
ATOM 8725 C CA . THR B 1 542 ? 47.859 37.773 -2.736 1.00 23.70 535 THR B CA 1
ATOM 8726 C C . THR B 1 542 ? 46.675 37.602 -1.803 1.00 20.41 535 THR B C 1
ATOM 8727 O O . THR B 1 542 ? 46.795 36.907 -0.788 1.00 21.05 535 THR B O 1
ATOM 8731 N N . VAL B 1 543 ? 45.545 38.223 -2.122 1.00 21.89 536 VAL B N 1
ATOM 8732 C CA . VAL B 1 543 ? 44.357 38.068 -1.289 1.00 24.26 536 VAL B CA 1
ATOM 8733 C C . VAL B 1 543 ? 43.553 36.921 -1.873 1.00 25.22 536 VAL B C 1
ATOM 8734 O O . VAL B 1 543 ? 43.134 36.986 -3.033 1.00 25.31 536 VAL B O 1
ATOM 8738 N N A MET B 1 544 ? 43.372 35.854 -1.094 0.67 24.99 537 MET B N 1
ATOM 8739 N N B MET B 1 544 ? 43.332 35.877 -1.074 0.33 25.01 537 MET B N 1
ATOM 8740 C CA A MET B 1 544 ? 42.568 34.740 -1.578 0.67 25.21 537 MET B CA 1
ATOM 8741 C CA B MET B 1 544 ? 42.534 34.738 -1.514 0.33 25.30 537 MET B CA 1
ATOM 8742 C C A MET B 1 544 ? 41.210 35.253 -2.030 0.67 29.46 537 MET B C 1
ATOM 8743 C C B MET B 1 544 ? 41.163 35.208 -1.985 0.33 29.37 537 MET B C 1
ATOM 8744 O O A MET B 1 544 ? 40.601 36.101 -1.373 0.67 25.37 537 MET B O 1
ATOM 8745 O O B MET B 1 544 ? 40.489 35.974 -1.291 0.33 25.59 537 MET B O 1
ATOM 8754 N N . GLY B 1 545 ? 40.754 34.759 -3.180 1.00 28.12 538 GLY B N 1
ATOM 8755 C CA . GLY B 1 545 ? 39.493 35.174 -3.754 1.00 28.69 538 GLY B CA 1
ATOM 8756 C C . GLY B 1 545 ? 39.600 36.268 -4.795 1.00 26.50 538 GLY B C 1
ATOM 8757 O O . GLY B 1 545 ? 38.615 36.531 -5.498 1.00 28.21 538 GLY B O 1
ATOM 8758 N N . LEU B 1 546 ? 40.750 36.922 -4.918 1.00 24.09 539 LEU B N 1
ATOM 8759 C CA . LEU B 1 546 ? 40.937 37.932 -5.949 1.00 20.82 539 LEU B CA 1
ATOM 8760 C C . LEU B 1 546 ? 41.576 37.274 -7.168 1.00 24.69 539 LEU B C 1
ATOM 8761 O O . LEU B 1 546 ? 42.585 36.566 -7.035 1.00 25.00 539 LEU B O 1
ATOM 8766 N N . HIS B 1 547 ? 40.998 37.525 -8.347 1.00 23.57 540 HIS B N 1
ATOM 8767 C CA . HIS B 1 547 ? 41.397 36.831 -9.565 1.00 24.23 540 HIS B CA 1
ATOM 8768 C C . HIS B 1 547 ? 41.395 37.768 -10.759 1.00 25.88 540 HIS B C 1
ATOM 8769 O O . HIS B 1 547 ? 40.629 38.732 -10.824 1.00 26.30 540 HIS B O 1
ATOM 8776 N N . ASP B 1 548 ? 42.254 37.447 -11.721 1.00 25.32 541 ASP B N 1
ATOM 8777 C CA . ASP B 1 548 ? 42.234 38.076 -13.032 1.00 24.96 541 ASP B CA 1
ATOM 8778 C C . ASP B 1 548 ? 43.039 37.179 -13.949 1.00 27.08 541 ASP B C 1
ATOM 8779 O O . ASP B 1 548 ? 44.075 36.656 -13.538 1.00 30.87 541 ASP B O 1
ATOM 8784 N N . THR B 1 549 ? 42.571 37.014 -15.188 1.00 28.76 542 THR B N 1
ATOM 8785 C CA . THR B 1 549 ? 43.362 36.309 -16.190 1.00 27.11 542 THR B CA 1
ATOM 8786 C C . THR B 1 549 ? 44.555 37.129 -16.672 1.00 34.57 542 THR B C 1
ATOM 8787 O O . THR B 1 549 ? 45.524 36.564 -17.190 1.00 34.68 542 THR B O 1
ATOM 8791 N N . THR B 1 550 ? 44.496 38.444 -16.515 1.00 29.63 543 THR B N 1
ATOM 8792 C CA . THR B 1 550 ? 45.477 39.385 -17.030 1.00 28.69 543 THR B CA 1
ATOM 8793 C C . THR B 1 550 ? 46.259 39.953 -15.850 1.00 29.95 543 THR B C 1
ATOM 8794 O O . THR B 1 550 ? 45.651 40.424 -14.883 1.00 29.32 543 THR B O 1
ATOM 8798 N N . ASP B 1 551 ? 47.595 39.900 -15.930 1.00 31.10 544 ASP B N 1
ATOM 8799 C CA . ASP B 1 551 ? 48.498 40.187 -14.808 1.00 28.90 544 ASP B CA 1
ATOM 8800 C C . ASP B 1 551 ? 48.037 41.374 -13.970 1.00 29.02 544 ASP B C 1
ATOM 8801 O O . ASP B 1 551 ? 48.019 42.516 -14.448 1.00 26.21 544 ASP B O 1
ATOM 8806 N N A SER B 1 552 ? 47.669 41.115 -12.715 0.49 27.46 545 SER B N 1
ATOM 8807 N N B SER B 1 552 ? 47.712 41.108 -12.704 0.51 27.45 545 SER B N 1
ATOM 8808 C CA A SER B 1 552 ? 47.150 42.144 -11.816 0.49 26.67 545 SER B CA 1
ATOM 8809 C CA B SER B 1 552 ? 47.150 42.120 -11.816 0.51 26.67 545 SER B CA 1
ATOM 8810 C C A SER B 1 552 ? 47.626 41.840 -10.407 0.49 24.07 545 SER B C 1
ATOM 8811 C C B SER B 1 552 ? 47.627 41.835 -10.402 0.51 24.07 545 SER B C 1
ATOM 8812 O O A SER B 1 552 ? 47.288 40.786 -9.861 0.49 22.76 545 SER B O 1
ATOM 8813 O O B SER B 1 552 ? 47.292 40.785 -9.847 0.51 22.76 545 SER B O 1
ATOM 8818 N N . MET B 1 553 ? 48.394 42.755 -9.814 1.00 22.28 546 MET B N 1
ATOM 8819 C CA . MET B 1 553 ? 48.888 42.514 -8.458 1.00 23.99 546 MET B CA 1
ATOM 8820 C C . MET B 1 553 ? 47.754 42.319 -7.463 1.00 23.38 546 MET B C 1
ATOM 8821 O O . MET B 1 553 ? 46.645 42.839 -7.631 1.00 23.63 546 MET B O 1
ATOM 8826 N N . PHE B 1 554 ? 48.046 41.486 -6.459 1.00 21.48 547 PHE B N 1
ATOM 8827 C CA . PHE B 1 554 ? 47.187 41.024 -5.366 1.00 22.05 547 PHE B CA 1
ATOM 8828 C C . PHE B 1 554 ? 46.277 39.875 -5.791 1.00 21.65 547 PHE B C 1
ATOM 8829 O O . PHE B 1 554 ? 45.616 39.312 -4.928 1.00 21.82 547 PHE B O 1
ATOM 8837 N N . THR B 1 555 ? 46.262 39.466 -7.068 1.00 21.65 548 THR B N 1
ATOM 8838 C CA . THR B 1 555 ? 45.442 38.326 -7.460 1.00 23.45 548 THR B CA 1
ATOM 8839 C C . THR B 1 555 ? 46.204 37.011 -7.333 1.00 23.78 548 THR B C 1
ATOM 8840 O O . THR B 1 555 ? 47.439 36.956 -7.367 1.00 21.50 548 THR B O 1
ATOM 8844 N N . GLU B 1 556 ? 45.429 35.931 -7.226 1.00 20.16 549 GLU B N 1
ATOM 8845 C CA . GLU B 1 556 ? 46.004 34.596 -7.122 1.00 23.71 549 GLU B CA 1
ATOM 8846 C C . GLU B 1 556 ? 46.797 34.222 -8.365 1.00 20.83 549 GLU B C 1
ATOM 8847 O O . GLU B 1 556 ? 47.815 33.523 -8.264 1.00 22.39 549 GLU B O 1
ATOM 8853 N N . GLU B 1 557 ? 46.352 34.676 -9.542 1.00 20.40 550 GLU B N 1
ATOM 8854 C CA . GLU B 1 557 ? 47.070 34.360 -10.774 1.00 26.13 550 GLU B CA 1
ATOM 8855 C C . GLU B 1 557 ? 48.399 35.098 -10.837 1.00 23.33 550 GLU B C 1
ATOM 8856 O O . GLU B 1 557 ? 49.388 34.560 -11.348 1.00 23.44 550 GLU B O 1
ATOM 8862 N N . TYR B 1 558 ? 48.434 36.347 -10.363 1.00 23.79 551 TYR B N 1
ATOM 8863 C CA . TYR B 1 558 ? 49.689 37.088 -10.409 1.00 19.04 551 TYR B CA 1
ATOM 8864 C C . TYR B 1 558 ? 50.726 36.448 -9.507 1.00 19.98 551 TYR B C 1
ATOM 8865 O O . TYR B 1 558 ? 51.917 36.454 -9.829 1.00 22.85 551 TYR B O 1
ATOM 8874 N N . GLN B 1 559 ? 50.295 35.892 -8.368 1.00 21.56 552 GLN B N 1
ATOM 8875 C CA . GLN B 1 559 ? 51.245 35.181 -7.517 1.00 20.34 552 GLN B CA 1
ATOM 8876 C C . GLN B 1 559 ? 51.928 34.054 -8.289 1.00 21.36 552 GLN B C 1
ATOM 8877 O O . GLN B 1 559 ? 53.151 33.886 -8.201 1.00 23.87 552 GLN B O 1
ATOM 8883 N N . VAL B 1 560 ? 51.159 33.278 -9.061 1.00 20.21 553 VAL B N 1
ATOM 8884 C CA . VAL B 1 560 ? 51.747 32.196 -9.853 1.00 21.38 553 VAL B CA 1
ATOM 8885 C C . VAL B 1 560 ? 52.707 32.759 -10.903 1.00 21.20 553 VAL B C 1
ATOM 8886 O O . VAL B 1 560 ? 53.836 32.279 -11.055 1.00 21.98 553 VAL B O 1
ATOM 8890 N N . GLU B 1 561 ? 52.282 33.795 -11.637 1.00 23.73 554 GLU B N 1
ATOM 8891 C CA . GLU B 1 561 ? 53.127 34.316 -12.708 1.00 27.60 554 GLU B CA 1
ATOM 8892 C C . GLU B 1 561 ? 54.401 34.944 -12.148 1.00 25.43 554 GLU B C 1
ATOM 8893 O O . GLU B 1 561 ? 55.470 34.848 -12.762 1.00 24.03 554 GLU B O 1
ATOM 8899 N N . TYR B 1 562 ? 54.301 35.598 -10.986 1.00 21.91 555 TYR B N 1
ATOM 8900 C CA . TYR B 1 562 ? 55.484 36.100 -10.297 1.00 22.69 555 TYR B CA 1
ATOM 8901 C C . TYR B 1 562 ? 56.495 34.979 -10.075 1.00 22.33 555 TYR B C 1
ATOM 8902 O O . TYR B 1 562 ? 57.697 35.135 -10.329 1.00 23.01 555 TYR B O 1
ATOM 8911 N N . TYR B 1 563 ? 56.026 33.834 -9.576 1.00 20.71 556 TYR B N 1
ATOM 8912 C CA . TYR B 1 563 ? 56.949 32.745 -9.285 1.00 21.59 556 TYR B CA 1
ATOM 8913 C C . TYR B 1 563 ? 57.478 32.109 -10.567 1.00 25.60 556 TYR B C 1
ATOM 8914 O O . TYR B 1 563 ? 58.670 31.798 -10.660 1.00 24.03 556 TYR B O 1
ATOM 8923 N N . LYS B 1 564 ? 56.607 31.904 -11.561 1.00 22.57 557 LYS B N 1
ATOM 8924 C CA . LYS B 1 564 ? 57.054 31.368 -12.849 1.00 23.14 557 LYS B CA 1
ATOM 8925 C C . LYS B 1 564 ? 58.168 32.217 -13.445 1.00 23.15 557 LYS B C 1
ATOM 8926 O O . LYS B 1 564 ? 59.171 31.680 -13.944 1.00 23.77 557 LYS B O 1
ATOM 8930 N N . THR B 1 565 ? 58.022 33.551 -13.374 1.00 21.66 558 THR B N 1
ATOM 8931 C CA . THR B 1 565 ? 59.026 34.456 -13.935 1.00 26.34 558 THR B CA 1
ATOM 8932 C C . THR B 1 565 ? 60.363 34.332 -13.215 1.00 26.68 558 THR B C 1
ATOM 8933 O O . THR B 1 565 ? 61.420 34.324 -13.860 1.00 25.94 558 THR B O 1
ATOM 8937 N N . ASN B 1 566 ? 60.340 34.253 -11.876 1.00 22.75 559 ASN B N 1
ATOM 8938 C CA . ASN B 1 566 ? 61.580 34.098 -11.128 1.00 21.42 559 ASN B CA 1
ATOM 8939 C C . ASN B 1 566 ? 62.250 32.762 -11.435 1.00 27.21 559 ASN B C 1
ATOM 8940 O O . ASN B 1 566 ? 63.476 32.704 -11.623 1.00 26.56 559 ASN B O 1
ATOM 8945 N N . HIS B 1 567 ? 61.466 31.687 -11.548 1.00 20.23 560 HIS B N 1
ATOM 8946 C CA . HIS B 1 567 ? 62.076 30.380 -11.783 1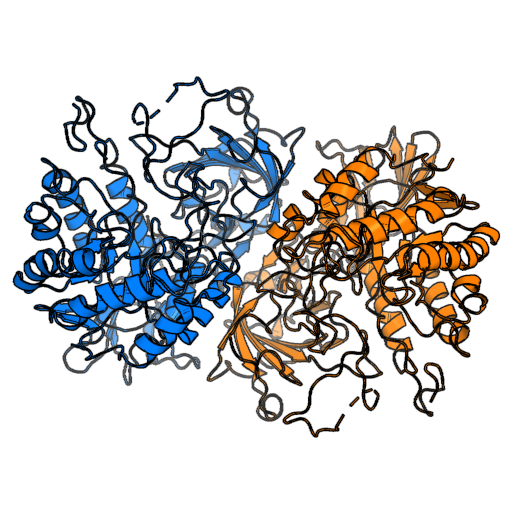.00 24.42 560 HIS B CA 1
ATOM 8947 C C . HIS B 1 567 ? 62.670 30.280 -13.180 1.00 25.60 560 HIS B C 1
ATOM 8948 O O . HIS B 1 567 ? 63.612 29.512 -13.388 1.00 28.16 560 HIS B O 1
ATOM 8955 N N . LYS B 1 568 ? 62.139 31.042 -14.140 1.00 24.02 561 LYS B N 1
ATOM 8956 C CA . LYS B 1 568 ? 62.750 31.097 -15.470 1.00 25.50 561 LYS B CA 1
ATOM 8957 C C . LYS B 1 568 ? 64.231 31.448 -15.369 1.00 30.23 561 LYS B C 1
ATOM 8958 O O . LYS B 1 568 ? 65.059 30.940 -16.135 1.00 29.01 561 LYS B O 1
ATOM 8962 N N . VAL B 1 569 ? 64.576 32.315 -14.420 1.00 26.72 562 VAL B N 1
ATOM 8963 C CA . VAL B 1 569 ? 65.965 32.702 -14.209 1.00 24.76 562 VAL B CA 1
ATOM 8964 C C . VAL B 1 569 ? 66.689 31.694 -13.324 1.00 27.35 562 VAL B C 1
ATOM 8965 O O . VAL B 1 569 ? 67.756 31.186 -13.693 1.00 27.21 562 VAL B O 1
ATOM 8969 N N . THR B 1 570 ? 66.141 31.401 -12.128 1.00 26.43 563 THR B N 1
ATOM 8970 C CA . THR B 1 570 ? 66.903 30.618 -11.153 1.00 23.91 563 THR B CA 1
ATOM 8971 C C . THR B 1 570 ? 67.206 29.209 -11.653 1.00 25.09 563 THR B C 1
ATOM 8972 O O . THR B 1 570 ? 68.248 28.641 -11.300 1.00 27.02 563 THR B O 1
ATOM 8976 N N . ASP B 1 571 ? 66.307 28.622 -12.446 1.00 24.16 564 ASP B N 1
ATOM 8977 C CA . ASP B 1 571 ? 66.526 27.265 -12.938 1.00 25.72 564 ASP B CA 1
ATOM 8978 C C . ASP B 1 571 ? 67.704 27.174 -13.905 1.00 30.25 564 ASP B C 1
ATOM 8979 O O . ASP B 1 571 ? 68.209 26.071 -14.140 1.00 32.59 564 ASP B O 1
ATOM 8984 N N . THR B 1 572 ? 68.158 28.297 -14.452 1.00 26.94 565 THR B N 1
ATOM 8985 C CA . THR B 1 572 ? 69.290 28.320 -15.371 1.00 29.74 565 THR B CA 1
ATOM 8986 C C . THR B 1 572 ? 70.617 28.579 -14.669 1.00 33.79 565 THR B C 1
ATOM 8987 O O . THR B 1 572 ? 71.663 28.581 -15.324 1.00 31.35 565 THR B O 1
ATOM 8991 N N . LEU B 1 573 ? 70.616 28.789 -13.361 1.00 25.91 566 LEU B N 1
ATOM 8992 C CA . LEU B 1 573 ? 71.806 29.258 -12.658 1.00 30.60 566 LEU B CA 1
ATOM 8993 C C . LEU B 1 573 ? 72.370 28.129 -11.806 1.00 28.51 566 LEU B C 1
ATOM 8994 O O . LEU B 1 573 ? 71.735 27.684 -10.844 1.00 29.46 566 LEU B O 1
ATOM 8999 N N . ASP B 1 574 ? 73.591 27.712 -12.145 1.00 30.80 567 ASP B N 1
ATOM 9000 C CA . ASP B 1 574 ? 74.187 26.518 -11.564 1.00 31.17 567 ASP B CA 1
ATOM 9001 C C . ASP B 1 574 ? 74.341 26.622 -10.048 1.00 24.51 567 ASP B C 1
ATOM 9002 O O . ASP B 1 574 ? 74.143 25.632 -9.337 1.00 27.41 567 ASP B O 1
ATOM 9007 N N . CYS B 1 575 ? 74.734 27.793 -9.547 1.00 28.26 568 CYS B N 1
ATOM 9008 C CA . CYS B 1 575 ? 75.031 27.968 -8.125 1.00 25.59 568 CYS B CA 1
ATOM 9009 C C . CYS B 1 575 ? 73.798 28.212 -7.269 1.00 29.30 568 CYS B C 1
ATOM 9010 O O . CYS B 1 575 ? 73.933 28.315 -6.045 1.00 27.65 568 CYS B O 1
ATOM 9013 N N . PHE B 1 576 ? 72.624 28.355 -7.875 1.00 27.13 569 PHE B N 1
ATOM 9014 C CA . PHE B 1 576 ? 71.386 28.577 -7.129 1.00 27.48 569 PHE B CA 1
ATOM 9015 C C . PHE B 1 576 ? 70.875 27.236 -6.610 1.00 26.29 569 PHE B C 1
ATOM 9016 O O . PHE B 1 576 ? 70.378 26.414 -7.387 1.00 25.53 569 PHE B O 1
ATOM 9024 N N . ILE B 1 577 ? 70.988 27.010 -5.298 1.00 22.74 570 ILE B N 1
ATOM 9025 C CA . ILE B 1 577 ? 70.771 25.689 -4.711 1.00 21.79 570 ILE B CA 1
ATOM 9026 C C . ILE B 1 577 ? 69.541 25.642 -3.816 1.00 24.95 570 ILE B C 1
ATOM 9027 O O . ILE B 1 577 ? 69.354 24.662 -3.080 1.00 25.30 570 ILE B O 1
ATOM 9032 N N . GLY B 1 578 ? 68.689 26.657 -3.851 1.00 26.52 571 GLY B N 1
ATOM 9033 C CA . GLY B 1 578 ? 67.518 26.548 -2.997 1.00 29.08 571 GLY B CA 1
ATOM 9034 C C . GLY B 1 578 ? 66.511 27.639 -3.234 1.00 23.98 571 GLY B C 1
ATOM 9035 O O . GLY B 1 578 ? 66.884 28.745 -3.634 1.00 23.77 571 GLY B O 1
ATOM 9036 N N . GLU B 1 579 ? 65.231 27.324 -3.016 1.00 24.24 572 GLU B N 1
ATOM 9037 C CA . GLU B 1 579 ? 64.145 28.291 -3.127 1.00 24.77 572 GLU B CA 1
ATOM 9038 C C . GLU B 1 579 ? 63.269 28.177 -1.888 1.00 24.41 572 GLU B C 1
ATOM 9039 O O . GLU B 1 579 ? 62.664 27.126 -1.636 1.00 23.42 572 GLU B O 1
ATOM 9045 N N . GLN B 1 580 ? 63.218 29.246 -1.104 1.00 22.15 573 GLN B N 1
ATOM 9046 C CA . GLN B 1 580 ? 62.332 29.325 0.045 1.00 21.37 573 GLN B CA 1
ATOM 9047 C C . GLN B 1 580 ? 61.466 30.552 -0.176 1.00 23.06 573 GLN B C 1
ATOM 9048 O O . GLN B 1 580 ? 61.981 31.674 -0.229 1.00 24.25 573 GLN B O 1
ATOM 9054 N N . VAL B 1 581 ? 60.152 30.330 -0.342 1.00 21.93 574 VAL B N 1
ATOM 9055 C CA . VAL B 1 581 ? 59.238 31.431 -0.622 1.00 23.71 574 VAL B CA 1
ATOM 9056 C C . VAL B 1 581 ? 59.013 32.257 0.635 1.00 25.24 574 VAL B C 1
ATOM 9057 O O . VAL B 1 581 ? 59.185 31.797 1.770 1.00 26.78 574 VAL B O 1
ATOM 9061 N N . TRP B 1 582 ? 58.625 33.502 0.422 1.00 24.55 575 TRP B N 1
ATOM 9062 C CA . TRP B 1 582 ? 57.986 34.300 1.459 1.00 24.09 575 TRP B CA 1
ATOM 9063 C C . TRP B 1 582 ? 56.524 34.390 1.041 1.00 22.77 575 TRP B C 1
ATOM 9064 O O . TRP B 1 582 ? 56.225 34.961 -0.019 1.00 21.97 575 TRP B O 1
ATOM 9075 N N . ASN B 1 583 ? 55.610 33.805 1.820 1.00 25.28 576 ASN B N 1
ATOM 9076 C CA . ASN B 1 583 ? 55.834 33.125 3.105 1.00 24.93 576 ASN B CA 1
ATOM 9077 C C . ASN B 1 583 ? 55.045 31.808 3.041 1.00 21.24 576 ASN B C 1
ATOM 9078 O O . ASN B 1 583 ? 54.230 31.605 2.133 1.00 21.81 576 ASN B O 1
ATOM 9083 N N . PHE B 1 584 ? 55.279 30.903 3.990 1.00 22.11 577 PHE B N 1
ATOM 9084 C CA . PHE B 1 584 ? 54.414 29.732 4.127 1.00 22.14 577 PHE B CA 1
ATOM 9085 C C . PHE B 1 584 ? 52.938 30.134 4.208 1.00 24.02 577 PHE B C 1
ATOM 9086 O O . PHE B 1 584 ? 52.095 29.612 3.456 1.00 20.76 577 PHE B O 1
ATOM 9094 N N . ALA B 1 585 ? 52.612 31.085 5.090 1.00 20.65 578 ALA B N 1
ATOM 9095 C CA . ALA B 1 585 ? 51.212 31.452 5.308 1.00 19.26 578 ALA B CA 1
ATOM 9096 C C . ALA B 1 585 ? 51.076 32.933 5.656 1.00 23.97 578 ALA B C 1
ATOM 9097 O O . ALA B 1 585 ? 51.967 33.527 6.265 1.00 23.05 578 ALA B O 1
ATOM 9099 N N . ASP B 1 586 ? 49.940 33.525 5.269 1.00 21.88 579 ASP B N 1
ATOM 9100 C CA . ASP B 1 586 ? 49.610 34.893 5.682 1.00 20.84 579 ASP B CA 1
ATOM 9101 C C . ASP B 1 586 ? 49.765 35.055 7.188 1.00 22.41 579 ASP B C 1
ATOM 9102 O O . ASP B 1 586 ? 49.430 34.148 7.946 1.00 22.06 579 ASP B O 1
ATOM 9107 N N . PHE B 1 587 ? 50.224 36.233 7.627 1.00 20.62 580 PHE B N 1
ATOM 9108 C CA . PHE B 1 587 ? 50.491 36.454 9.050 1.00 19.04 580 PHE B CA 1
ATOM 9109 C C . PHE B 1 587 ? 50.235 37.914 9.427 1.00 22.80 580 PHE B C 1
ATOM 9110 O O . PHE B 1 587 ? 50.180 38.799 8.572 1.00 21.29 580 PHE B O 1
ATOM 9118 N N . ALA B 1 588 ? 50.110 38.164 10.736 1.00 21.59 581 ALA B N 1
ATOM 9119 C CA . ALA B 1 588 ? 49.748 39.489 11.226 1.00 22.33 581 ALA B CA 1
ATOM 9120 C C . ALA B 1 588 ? 50.945 40.439 11.239 1.00 22.28 581 ALA B C 1
ATOM 9121 O O . ALA B 1 588 ? 52.072 40.041 11.549 1.00 25.30 581 ALA B O 1
ATOM 9123 N N . THR B 1 589 ? 50.694 41.703 10.902 1.00 23.31 582 THR B N 1
ATOM 9124 C CA . THR B 1 589 ? 51.721 42.747 10.946 1.00 27.41 582 THR B CA 1
ATOM 9125 C C . THR B 1 589 ? 51.170 43.989 11.635 1.00 27.74 582 THR B C 1
ATOM 9126 O O . THR B 1 589 ? 50.009 44.041 12.048 1.00 26.56 582 THR B O 1
ATOM 9130 N N . SER B 1 590 ? 52.015 45.011 11.740 1.00 26.06 583 SER B N 1
ATOM 9131 C CA . SER B 1 590 ? 51.532 46.321 12.148 1.00 30.95 583 SER B CA 1
ATOM 9132 C C . SER B 1 590 ? 50.609 46.878 11.064 1.00 31.91 583 SER B C 1
ATOM 9133 O O . SER B 1 590 ? 50.621 46.434 9.911 1.00 30.28 583 SER B O 1
ATOM 9136 N N A GLN B 1 591 ? 49.803 47.865 11.443 0.67 29.06 584 GLN B N 1
ATOM 9137 N N B GLN B 1 591 ? 49.796 47.858 11.446 0.33 29.10 584 GLN B N 1
ATOM 9138 C CA A GLN B 1 591 ? 48.857 48.460 10.511 0.67 27.12 584 GLN B CA 1
ATOM 9139 C CA B GLN B 1 591 ? 48.862 48.457 10.505 0.33 27.25 584 GLN B CA 1
ATOM 9140 C C A GLN B 1 591 ? 49.552 49.454 9.588 0.67 29.08 584 GLN B C 1
ATOM 9141 C C B GLN B 1 591 ? 49.576 49.428 9.576 0.33 29.11 584 GLN B C 1
ATOM 9142 O O A GLN B 1 591 ? 50.491 50.147 9.983 0.67 33.95 584 GLN B O 1
ATOM 9143 O O B GLN B 1 591 ? 50.559 50.073 9.951 0.33 33.85 584 GLN B O 1
ATOM 9154 N N . GLY B 1 592 ? 49.068 49.534 8.356 1.00 25.57 585 GLY B N 1
ATOM 9155 C CA . GLY B 1 592 ? 49.647 50.455 7.392 1.00 29.81 585 GLY B CA 1
ATOM 9156 C C . GLY B 1 592 ? 48.983 50.320 6.040 1.00 27.46 585 GLY B C 1
ATOM 9157 O O . GLY B 1 592 ? 48.267 49.353 5.757 1.00 27.52 585 GLY B O 1
ATOM 9158 N N . LEU B 1 593 ? 49.255 51.309 5.194 1.00 23.81 586 LEU B N 1
ATOM 9159 C CA . LEU B 1 593 ? 48.584 51.402 3.895 1.00 24.99 586 LEU B CA 1
ATOM 9160 C C . LEU B 1 593 ? 48.974 50.296 2.922 1.00 25.15 586 LEU B C 1
ATOM 9161 O O . LEU B 1 593 ? 48.235 50.064 1.959 1.00 27.80 586 LEU B O 1
ATOM 9166 N N . ILE B 1 594 ? 50.078 49.586 3.142 1.00 27.19 587 ILE B N 1
ATOM 9167 C CA . ILE B 1 594 ? 50.459 48.507 2.237 1.00 26.91 587 ILE B CA 1
ATOM 9168 C C . ILE B 1 594 ? 50.223 47.132 2.848 1.00 26.96 587 ILE B C 1
ATOM 9169 O O . ILE B 1 594 ? 50.645 46.133 2.266 1.00 26.08 587 ILE B O 1
ATOM 9174 N N . ARG B 1 595 ? 49.580 47.047 4.018 1.00 24.95 588 ARG B N 1
ATOM 9175 C CA . ARG B 1 595 ? 49.362 45.759 4.685 1.00 24.39 588 ARG B CA 1
ATOM 9176 C C . ARG B 1 595 ? 47.864 45.477 4.755 1.00 26.33 588 ARG B C 1
ATOM 9177 O O . ARG B 1 595 ? 47.153 46.028 5.605 1.00 25.76 588 ARG B O 1
ATOM 9185 N N . VAL B 1 596 ? 47.391 44.620 3.847 1.00 22.19 589 VAL B N 1
ATOM 9186 C CA . VAL B 1 596 ? 45.970 44.322 3.704 1.00 23.19 589 VAL B CA 1
ATOM 9187 C C . VAL B 1 596 ? 45.569 43.367 4.818 1.00 21.62 589 VAL B C 1
ATOM 9188 O O . VAL B 1 596 ? 45.439 42.152 4.605 1.00 26.60 589 VAL B O 1
ATOM 9192 N N . GLN B 1 597 ? 45.386 43.911 6.011 1.00 23.37 590 GLN B N 1
ATOM 9193 C CA . GLN B 1 597 ? 45.191 43.111 7.221 1.00 21.17 590 GLN B CA 1
ATOM 9194 C C . GLN B 1 597 ? 46.321 42.094 7.381 1.00 25.76 590 GLN B C 1
ATOM 9195 O O . GLN B 1 597 ? 46.131 40.878 7.317 1.00 28.86 590 GLN B O 1
ATOM 9201 N N . GLY B 1 598 ? 47.517 42.617 7.564 1.00 23.99 591 GLY B N 1
ATOM 9202 C CA . GLY B 1 598 ? 48.681 41.772 7.693 1.00 25.06 591 GLY B CA 1
ATOM 9203 C C . GLY B 1 598 ? 49.350 41.517 6.361 1.00 24.03 591 GLY B C 1
ATOM 9204 O O . GLY B 1 598 ? 49.063 42.139 5.334 1.00 25.51 591 GLY B O 1
ATOM 9205 N N . ASN B 1 599 ? 50.295 40.589 6.400 1.00 22.81 592 ASN B N 1
ATOM 9206 C CA . ASN B 1 599 ? 51.095 40.246 5.233 1.00 24.77 592 ASN B CA 1
ATOM 9207 C C . ASN B 1 599 ? 50.413 39.115 4.473 1.00 21.23 592 ASN B C 1
ATOM 9208 O O . ASN B 1 599 ? 50.086 38.079 5.056 1.00 23.45 592 ASN B O 1
ATOM 9213 N N . LYS B 1 600 ? 50.162 39.336 3.183 1.00 20.74 593 LYS B N 1
ATOM 9214 C CA . LYS B 1 600 ? 49.386 38.417 2.358 1.00 22.84 593 LYS B CA 1
ATOM 9215 C C . LYS B 1 600 ? 50.263 37.624 1.387 1.00 23.38 593 LYS B C 1
ATOM 9216 O O . LYS B 1 600 ? 49.766 37.107 0.382 1.00 22.64 593 LYS B O 1
ATOM 9222 N N . LYS B 1 601 ? 51.563 37.513 1.661 1.00 22.54 594 LYS B N 1
ATOM 9223 C CA . LYS B 1 601 ? 52.420 36.771 0.740 1.00 26.39 594 LYS B CA 1
ATOM 9224 C C . LYS B 1 601 ? 52.394 35.268 0.985 1.00 25.04 594 LYS B C 1
ATOM 9225 O O . LYS B 1 601 ? 53.151 34.535 0.328 1.00 23.46 594 LYS B O 1
ATOM 9231 N N . GLY B 1 602 ? 51.557 34.783 1.899 1.00 20.87 595 GLY B N 1
ATOM 9232 C CA . GLY B 1 602 ? 51.488 33.348 2.127 1.00 22.39 595 GLY B CA 1
ATOM 9233 C C . GLY B 1 602 ? 51.118 32.583 0.861 1.00 24.15 595 GLY B C 1
ATOM 9234 O O . GLY B 1 602 ? 50.355 33.060 0.013 1.00 22.18 595 GLY B O 1
ATOM 9235 N N . LEU B 1 603 ? 51.695 31.383 0.719 1.00 21.39 596 LEU B N 1
ATOM 9236 C CA . LEU B 1 603 ? 51.111 30.408 -0.203 1.00 25.83 596 LEU B CA 1
ATOM 9237 C C . LEU B 1 603 ? 49.786 29.893 0.341 1.00 22.63 596 LEU B C 1
ATOM 9238 O O . LEU B 1 603 ? 48.895 29.538 -0.436 1.00 23.71 596 LEU B O 1
ATOM 9243 N N . PHE B 1 604 ? 49.663 29.821 1.668 1.00 21.57 597 PHE B N 1
ATOM 9244 C CA . PHE B 1 604 ? 48.443 29.476 2.384 1.00 19.68 597 PHE B CA 1
ATOM 9245 C C . PHE B 1 604 ? 47.903 30.702 3.107 1.00 23.03 597 PHE B C 1
ATOM 9246 O O . PHE B 1 604 ? 48.644 31.622 3.439 1.00 22.10 597 PHE B O 1
ATOM 9254 N N . THR B 1 605 ? 46.595 30.709 3.343 1.00 21.70 598 THR B N 1
ATOM 9255 C CA . THR B 1 605 ? 45.998 31.706 4.227 1.00 20.75 598 THR B CA 1
ATOM 9256 C C . THR B 1 605 ? 46.396 31.437 5.671 1.00 20.95 598 THR B C 1
ATOM 9257 O O . THR B 1 605 ? 46.998 30.414 6.001 1.00 20.52 598 THR B O 1
ATOM 9261 N N . ARG B 1 606 ? 45.966 32.341 6.562 1.00 20.40 599 ARG B N 1
ATOM 9262 C CA . ARG B 1 606 ? 46.299 32.176 7.975 1.00 22.14 599 ARG B CA 1
ATOM 9263 C C . ARG B 1 606 ? 45.656 30.930 8.570 1.00 22.33 599 ARG B C 1
ATOM 9264 O O . ARG B 1 606 ? 46.217 30.332 9.495 1.00 23.36 599 ARG B O 1
ATOM 9272 N N . ASP B 1 607 ? 44.490 30.509 8.060 1.00 23.06 600 ASP B N 1
ATOM 9273 C CA . ASP B 1 607 ? 43.926 29.229 8.481 1.00 25.37 600 ASP B CA 1
ATOM 9274 C C . ASP B 1 607 ? 44.334 28.078 7.550 1.00 25.24 600 ASP B C 1
ATOM 9275 O O . ASP B 1 607 ? 43.617 27.067 7.459 1.00 24.91 600 ASP B O 1
ATOM 9280 N N . ARG B 1 608 ? 45.475 28.213 6.865 1.00 21.76 601 ARG B N 1
ATOM 9281 C CA . ARG B 1 608 ? 46.163 27.105 6.197 1.00 23.06 601 ARG B CA 1
ATOM 9282 C C . ARG B 1 608 ? 45.368 26.567 4.999 1.00 25.10 601 ARG B C 1
ATOM 9283 O O . ARG B 1 608 ? 45.406 25.371 4.687 1.00 26.60 601 ARG B O 1
ATOM 9291 N N . LYS B 1 609 ? 44.677 27.464 4.295 1.00 21.41 602 LYS B N 1
ATOM 9292 C CA . LYS B 1 609 ? 44.027 27.034 3.057 1.00 24.15 602 LYS B CA 1
ATOM 9293 C C . LYS B 1 609 ? 44.898 27.400 1.856 1.00 24.95 602 LYS B C 1
ATOM 9294 O O . LYS B 1 609 ? 45.476 28.491 1.821 1.00 23.03 602 LYS B O 1
ATOM 9300 N N . PRO B 1 610 ? 45.022 26.524 0.857 1.00 22.76 603 PRO B N 1
ATOM 9301 C CA . PRO B 1 610 ? 45.953 26.776 -0.262 1.00 23.02 603 PRO B CA 1
ATOM 9302 C C . PRO B 1 610 ? 45.407 27.762 -1.296 1.00 23.29 603 PRO B C 1
ATOM 9303 O O . PRO B 1 610 ? 44.287 27.613 -1.785 1.00 24.40 603 PRO B O 1
ATOM 9307 N N . LYS B 1 611 ? 46.213 28.770 -1.637 1.00 21.86 604 LYS B N 1
ATOM 9308 C CA . LYS B 1 611 ? 45.939 29.625 -2.779 1.00 21.17 604 LYS B CA 1
ATOM 9309 C C . LYS B 1 611 ? 46.370 28.897 -4.051 1.00 21.28 604 LYS B C 1
ATOM 9310 O O . LYS B 1 611 ? 46.954 27.814 -4.004 1.00 20.80 604 LYS B O 1
ATOM 9316 N N A LEU B 1 612 ? 46.060 29.492 -5.203 0.80 25.84 605 LEU B N 1
ATOM 9317 N N B LEU B 1 612 ? 46.095 29.519 -5.198 0.20 25.69 605 LEU B N 1
ATOM 9318 C CA A LEU B 1 612 ? 46.464 28.895 -6.476 0.80 21.81 605 LEU B CA 1
ATOM 9319 C CA B LEU B 1 612 ? 46.456 28.927 -6.483 0.20 21.96 605 LEU B CA 1
ATOM 9320 C C A LEU B 1 612 ? 47.962 28.591 -6.509 0.80 21.64 605 LEU B C 1
ATOM 9321 C C B LEU B 1 612 ? 47.951 28.629 -6.561 0.20 21.73 605 LEU B C 1
ATOM 9322 O O A LEU B 1 612 ? 48.384 27.521 -6.974 0.80 22.25 605 LEU B O 1
ATOM 9323 O O B LEU B 1 612 ? 48.360 27.596 -7.107 0.20 22.25 605 LEU B O 1
ATOM 9332 N N . ALA B 1 613 ? 48.781 29.517 -6.010 1.00 23.74 606 ALA B N 1
ATOM 9333 C CA . ALA B 1 613 ? 50.226 29.307 -6.034 1.00 23.49 606 ALA B CA 1
ATOM 9334 C C . ALA B 1 613 ? 50.668 28.176 -5.116 1.00 22.94 606 ALA B C 1
ATOM 9335 O O . ALA B 1 613 ? 51.748 27.609 -5.322 1.00 24.94 606 ALA B O 1
ATOM 9337 N N . ALA B 1 614 ? 49.874 27.825 -4.103 1.00 24.02 607 ALA B N 1
ATOM 9338 C CA . ALA B 1 614 ? 50.217 26.643 -3.320 1.00 21.37 607 ALA B CA 1
ATOM 9339 C C . ALA B 1 614 ? 50.130 25.391 -4.184 1.00 21.18 607 ALA B C 1
ATOM 9340 O O . ALA B 1 614 ? 50.970 24.490 -4.073 1.00 23.43 607 ALA B O 1
ATOM 9342 N N . HIS B 1 615 ? 49.117 25.313 -5.043 1.00 22.28 608 HIS B N 1
ATOM 9343 C CA . HIS B 1 615 ? 49.004 24.168 -5.939 1.00 22.72 608 HIS B CA 1
ATOM 9344 C C . HIS B 1 615 ? 50.100 24.192 -7.000 1.00 25.15 608 HIS B C 1
ATOM 9345 O O . HIS B 1 615 ? 50.642 23.140 -7.374 1.00 24.84 608 HIS B O 1
ATOM 9352 N N . TYR B 1 616 ? 50.436 25.385 -7.488 1.00 22.80 609 TYR B N 1
ATOM 9353 C CA . TYR B 1 616 ? 51.562 25.524 -8.407 1.00 24.20 609 TYR B CA 1
ATOM 9354 C C . TYR B 1 616 ? 52.835 24.941 -7.800 1.00 23.75 609 TYR B C 1
ATOM 9355 O O . TYR B 1 616 ? 53.560 24.185 -8.454 1.00 24.44 609 TYR B O 1
ATOM 9364 N N . PHE B 1 617 ? 53.124 25.274 -6.537 1.00 21.38 610 PHE B N 1
ATOM 9365 C CA . PHE B 1 617 ? 54.361 24.773 -5.942 1.00 20.84 610 PHE B CA 1
ATOM 9366 C C . PHE B 1 617 ? 54.288 23.287 -5.648 1.00 24.89 610 PHE B C 1
ATOM 9367 O O . PHE B 1 617 ? 55.314 22.599 -5.704 1.00 24.72 610 PHE B O 1
ATOM 9375 N N . LYS B 1 618 ? 53.099 22.762 -5.337 1.00 21.29 611 LYS B N 1
ATOM 9376 C CA . LYS B 1 618 ? 52.986 21.315 -5.200 1.00 20.89 611 LYS B CA 1
ATOM 9377 C C . LYS B 1 618 ? 53.402 20.632 -6.496 1.00 21.84 611 LYS B C 1
ATOM 9378 O O . LYS B 1 618 ? 54.196 19.686 -6.484 1.00 23.26 611 LYS B O 1
ATOM 9384 N N . GLU B 1 619 ? 52.919 21.142 -7.630 1.00 22.55 612 GLU B N 1
ATOM 9385 C CA . GLU B 1 619 ? 53.321 20.580 -8.920 1.00 25.44 612 GLU B CA 1
ATOM 9386 C C . GLU B 1 619 ? 54.813 20.744 -9.158 1.00 27.55 612 GLU B C 1
ATOM 9387 O O . GLU B 1 619 ? 55.497 19.789 -9.549 1.00 29.05 612 GLU B O 1
ATOM 9393 N N . ARG B 1 620 ? 55.336 21.953 -8.945 1.00 25.29 613 ARG B N 1
ATOM 9394 C CA . ARG B 1 620 ? 56.750 22.198 -9.223 1.00 23.81 613 ARG B CA 1
ATOM 9395 C C . ARG B 1 620 ? 57.648 21.331 -8.338 1.00 26.51 613 ARG B C 1
ATOM 9396 O O . ARG B 1 620 ? 58.529 20.615 -8.835 1.00 25.55 613 ARG B O 1
ATOM 9404 N N . TRP B 1 621 ? 57.416 21.342 -7.024 1.00 22.97 614 TRP B N 1
ATOM 9405 C CA . TRP B 1 621 ? 58.271 20.561 -6.135 1.00 25.64 614 TRP B CA 1
ATOM 9406 C C . TRP B 1 621 ? 58.104 19.050 -6.325 1.00 26.18 614 TRP B C 1
ATOM 9407 O O . TRP B 1 621 ? 59.036 18.295 -6.030 1.00 26.90 614 TRP B O 1
ATOM 9418 N N . SER B 1 622 ? 56.971 18.588 -6.861 1.00 26.77 615 SER B N 1
ATOM 9419 C CA . SER B 1 622 ? 56.830 17.162 -7.160 1.00 28.40 615 SER B CA 1
ATOM 9420 C C . SER B 1 622 ? 57.793 16.703 -8.250 1.00 28.04 615 SER B C 1
ATOM 9421 O O . SER B 1 622 ? 58.068 15.503 -8.356 1.00 31.90 615 SER B O 1
ATOM 9424 N N . LYS B 1 623 ? 58.317 17.628 -9.046 1.00 26.96 616 LYS B N 1
ATOM 9425 C CA . LYS B 1 623 ? 59.169 17.318 -10.185 1.00 28.37 616 LYS B CA 1
ATOM 9426 C C . LYS B 1 623 ? 60.627 17.691 -9.947 1.00 30.41 616 LYS B C 1
ATOM 9427 O O . LYS B 1 623 ? 61.445 17.520 -10.851 1.00 32.32 616 LYS B O 1
ATOM 9431 N N . ILE B 1 624 ? 60.967 18.212 -8.776 1.00 29.16 617 ILE B N 1
ATOM 9432 C CA . ILE B 1 624 ? 62.331 18.605 -8.432 1.00 25.29 617 ILE B CA 1
ATOM 9433 C C . ILE B 1 624 ? 62.807 17.690 -7.306 1.00 28.61 617 ILE B C 1
ATOM 9434 O O . ILE B 1 624 ? 62.140 17.599 -6.266 1.00 29.82 617 ILE B O 1
ATOM 9439 N N . PRO B 1 625 ? 63.915 16.978 -7.466 1.00 25.74 618 PRO B N 1
ATOM 9440 C CA . PRO B 1 625 ? 64.344 16.054 -6.413 1.00 24.62 618 PRO B CA 1
ATOM 9441 C C . PRO B 1 625 ? 65.003 16.811 -5.265 1.00 24.12 618 PRO B C 1
ATOM 9442 O O . PRO B 1 625 ? 65.495 17.933 -5.420 1.00 27.43 618 PRO B O 1
ATOM 9446 N N . ASP B 1 626 ? 64.990 16.187 -4.084 1.00 24.21 619 ASP B N 1
ATOM 9447 C CA . ASP B 1 626 ? 65.670 16.813 -2.950 1.00 28.66 619 ASP B CA 1
ATOM 9448 C C . ASP B 1 626 ? 67.173 16.856 -3.155 1.00 28.22 619 ASP B C 1
ATOM 9449 O O . ASP B 1 626 ? 67.836 17.785 -2.670 1.00 25.44 619 ASP B O 1
ATOM 9454 N N . PHE B 1 627 ? 67.726 15.864 -3.859 1.00 26.55 620 PHE B N 1
ATOM 9455 C CA . PHE B 1 627 ? 69.151 15.779 -4.121 1.00 26.63 620 PHE B CA 1
ATOM 9456 C C . PHE B 1 627 ? 69.367 15.631 -5.620 1.00 23.44 620 PHE B C 1
ATOM 9457 O O . PHE B 1 627 ? 68.570 14.985 -6.302 1.00 25.53 620 PHE B O 1
ATOM 9465 N N . GLY B 1 628 ? 70.442 16.227 -6.125 1.00 25.89 621 GLY B N 1
ATOM 9466 C CA . GLY B 1 628 ? 70.851 15.959 -7.494 1.00 24.39 621 GLY B CA 1
ATOM 9467 C C . GLY B 1 628 ? 70.088 16.700 -8.566 1.00 31.22 621 GLY B C 1
ATOM 9468 O O . GLY B 1 628 ? 70.190 16.322 -9.736 1.00 25.89 621 GLY B O 1
ATOM 9469 N N . TYR B 1 629 ? 69.319 17.730 -8.203 1.00 22.12 622 TYR B N 1
ATOM 9470 C CA . TYR B 1 629 ? 68.691 18.598 -9.195 1.00 25.51 622 TYR B CA 1
ATOM 9471 C C . TYR B 1 629 ? 69.737 19.330 -10.023 1.00 31.32 622 TYR B C 1
ATOM 9472 O O . TYR B 1 629 ? 69.616 19.425 -11.253 1.00 27.37 622 TYR B O 1
ATOM 9481 N N . LYS B 1 630 ? 70.785 19.841 -9.369 1.00 25.83 623 LYS B N 1
ATOM 9482 C CA . LYS B 1 630 ? 71.871 20.549 -10.049 1.00 26.95 623 LYS B CA 1
ATOM 9483 C C . LYS B 1 630 ? 73.175 19.888 -9.612 1.00 37.09 623 LYS B C 1
ATOM 9484 O O . LYS B 1 630 ? 73.796 20.305 -8.628 1.00 32.62 623 LYS B O 1
ATOM 9490 N N . LYS B 1 631 ? 73.573 18.853 -10.349 1.00 28.71 624 LYS B N 1
ATOM 9491 C CA . LYS B 1 631 ? 74.703 18.014 -9.968 1.00 31.79 624 LYS B CA 1
ATOM 9492 C C . LYS B 1 631 ? 75.933 18.249 -10.851 1.00 39.13 624 LYS B C 1
ATOM 9493 O O . LYS B 1 631 ? 76.155 19.361 -11.340 1.00 41.79 624 LYS B O 1
#

Fold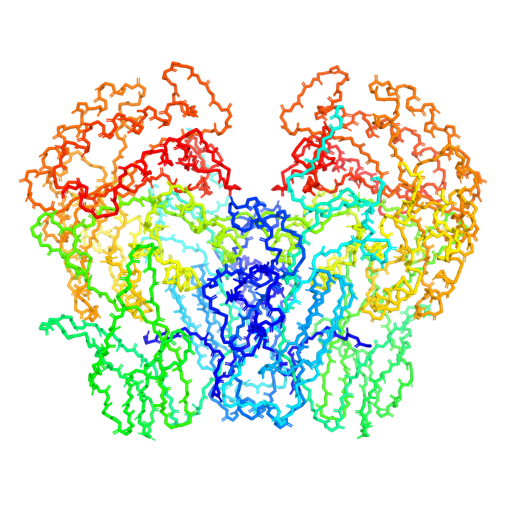seek 3Di:
DFDEDDDDDPFKDKFWPWDKWWKFDDPPCCVVVLCVQDPRPPTDIAGPPFQRQQPDPDPCSNFPAWKMKIKDKDADDLVLVQWFKKKKQQFFPAKKFKDKNSHTFDIDGHGHGMDMGTDPSVRDDNMMMIMMMGTQAADLAHQVHWHDPQVDDDDPDDGTHGLDFARSGGGSQEIIMMMTGHDAKEWRHKFWAWDCPPNWIKIKIATDMHHDFWKKKFKAFPVGHTQWIDTSDDRIDMTTGPPDDAQAQQRAGWIWMWMDTHPYIDIDTFGHWAWDFDFLATDINHFGFFFFAAEEACQAPPRGNHDDLVVLVVLLVLCVLLLGREYEHPADAHGVSSLVVCNVRRHAYAYHHSAESLADPCVPGQQDPVVRPHRNHLVVLQVRLLSSCSHRLRRPNYQEYASHEAHPQLDPRNCVSCVVVLVSNCVRRPSSHWYFHEHDDDPPVVSRCRLVRGQEHEYADEQCAPPCPLNLVVSLVVLQVVVVVVLVVRGAYEYNEYFAAADAPADDPRQDGNHLVVRQVRVVSNCVRLLVRPSHRYYHYPHQEFHAGDDDDVAPRGGRRHCAYSVGHGGPVSVVSSVVSVPADRGDND/DDEDDDDDPFKDKFFPWDKWWKFDDPPCCVVVLCVQDPRPPTDIAGPPFQRQQPDDDNCSNFPAWKMKIKDKDQDDLVCLQWFKKKKQQFFPAKKFKDKNSHTFDIDGGGHGMDMGTDPSVSDDNIIMIMMMGTQAADLAHQVHWHDPLVDDDDPDDGTHGLDFARSGGGSQEIIIMMTGHDAKEWDAKFWDWDQDPQKIKIKIFTDMDHDWFKKKWKAFPVGHTQWIDTSPHGIDMIMGGNDDAQAQQRAGWIWMWMDTHNYIDIDTFGHWAFDFDFLATDINHFGFFAFAAEEECQAPPRGNHDDVVVLVVLVVLCVLLLGREYEHPADAHGVSSLVVCNVRRHAYAYHHSAESCASVCVGQQDDVVSPHRNHLVVLLVRLLRSCRHCLRRPRHQEYASHEAHPQLDPNNCVSCVVVLVSNCVRRPSSHWYFHEHEDDPVVVSRCRLVRGQEHEYADEQCAPPCPLNLVVSLVVLQVVVVVVLVVRYAYEYNEYFFAADAPADDPRQDGNHLVVRQVSVVSNCVRLLVRLSHRYYHYPHQEFHAGDDDDVAPRGGRRHCAYSVGHGGPVSVVSSVVSVPADRGDNRD

B-factor: mean 30.86, std 8.3, range [17.89, 76.16]

Secondary structure (DSSP, 8-state):
---PPP--BTTB-EEE--EEEEEEE--S-TTTTTGGGSPPSS-EEEEESS-STTTSS-HHHHT--SEEEEEEE----GGGGGSEEEEEES--BSEEEEEETTEEEEEEE-TTS-EEEE--TTT--SS-EEEEEEE----TTSSS-B-S-------SS----BSSSS----B--S-EEEEEE-SSSEEEEEEEEEE-GGG--EEEEEEEEESS--EEEEEE-TT--EEEEEEEE-SEEEEE-TTPPPPBTTB---EEEEEEETTEEEEEEE----EEEETTEEEETTEEB-EEEEE----BTTTBTS--HHHHHHHHHHHHHHT--EEE-TTSPPPHHHHHHHHHHT-EEEEE-S-B---S-----TTS-GGGT----HHHHHHHHHHHHHHHTT-TTEEEEEEEES--TTSTTHHHHHHHHHHHHHHH-TT---EEEEEPP-TTGGG-THHHH-SSEEEE--BTTTBSTT-HHHHHHHHHHHHHHHHHT-S-EEEEE----B-TT---SS--TBSHHHHHHHHHHHHHHHTT-TTEEEEEEE-SB-B-----TT-SSSB---SB-TT-PBPHHHHHHHHHHHTS-SB---/--PPP--BTTB-EEE--EEEEEEE--S-TTTTTGGGSPPSS-EEEEESS-STTTSS-HHHHT--SEEEEEEE----GGGGGSEEEEEES--BSEEEEEETTEEEEEEE-TTS-EEEE--GGG--SS-EEEEEEE----TTSSS-B-S-------SS----BSSSS----B--S-EEEEEE-SS-EEEEEEEEEEEETTEEEEEEEEEEESS--EEEEEE-TT--EEEEE-S--SEEEEEETTPPPPBTTB---EEEEEEETTEEEEEEE----EEEETTEEEETTEEB-EEEEE----BTTTBTS--HHHHHHHHHHHHHHT--EEE-TTS---HHHHHHHHHHT-EEEEE-S-B---S----TTS-GGGT----HHHHHHHHHHHHHHHTT-TTEEEEEEEES--TTSTTHHHHHHHHHHHHHHH-TT---EEEEEPP-TTGGG-THHHH-SSEEEE--BTTTBSTT-HHHHHHHHHHHHHHHHHT-S-EEEEE----B-TT---SS--TBSHHHHHHHHHHHHHHHTT-TTEEEEEEE-SB-B-----TT-SSSB---SB-TT-PBPHHHHHHHHHHHTS-SB-S--

Sequence (1179 aa):
NAMLYPILTQSRMLIDLSGTWRFKLDDGSGFEKKWYEKTLDDAQLMPVPSSYNDIKESADLLRDHYGWVFYQRDLNIPAYLKTQRIVLRFAAVTHSAKVYVNGTLLCEHKGGFLPFETEIPENLIRDENLLTVAVDNRIDHSTLPVGREDEFPYTPTKKQNKPNFDFFNYCGITRPVKLYTTPKDAYISDITLTSSLENNTTARINYKIDTKGSAHTAIGVYTKQGVCVAQTENTTGTEGSLTIENAVLWEPLKPYLYEVKISSFGEDRYTLPYGIRSVAVKGNKFLINNKPFYFKGYGKHEDTFPAGRGLNMMPMNAKDISLMKWQGANSFRTSHYPYSEEMMRLCDEEGIVVIDETTAVGVHLNFRVNTFDPIEQGGIRTQSSHHKEVIKDLIARDKNHACVVMWSIANEADTGSKGAYEYFKPLFDLARELDPQKRPCTLVSLQMVNYKEDCTIKLSDVFCLNRYYGWYTCGADLQAAEKMMCREELEFWNSLGKPFMYTEYGADTVMMGLHDTTDSSMFTEEYQVEYYKTNHKVTDTLDCFIGEQVWNFADFATSQQGLIRVQGNKKGLFTRDRKPKLLAAHYFKERWSKIPDFGYKAMLYPILTQSRMMLIDLSGTWRFKLDDGSGFEKKWYEKTLDDAQLMPVPSSYNDIKESADLLRDHYGWVFYQRDLNIPAYLKTQRIVLRFAAVTHSAKVYVNGTLLLCCEHKGGFLPFETEIPENLIRDENLLTVAVDNRIDHSTLPVGREDEFPYTPTKKQNKPNFDFFNYCGITRPVKLYTTPKDAYISSDITLTSSLENNTARINYKIDTKGSAHTAIGVYTKQGVCVAQTENTGTEGSLTIENAVLWEPLKPYLYEVKISFGEDRYTLPYGIRSVAVKGNKFLINNKPFYFKGYGKHEDTFPAGRGLNMPMNAKDIISSLMKWQGANSFRTSHYPYSEEMMRLCDEEGIVVIDETTAVGVHLNFVNTFDPIEQGGIRTQSHHKEVIKDLIARDKNHACVVMWSIANEADTGSKGAYEYFKPLFDLARELDPQKRPCTLVSLQMVNYKEDCTIKLSDVFCLNRYYGWYTCGADLQAAEKMCREELEFWNSLGKPFMYTEYGADTVMMGLHDTTDSSMFTEEYQVEYYKTNHKVTDTLDCFIGEQVWNFADFATSQQGLIRVQGNKKGLFTRDRKPKLLAAHYFKERWSKIPDFGYKK

Organism: Treponema lecithinolyticum (NCBI:txid53418)

CATH classification: 3.20.20.80

Nearest PDB structures (foldseek):
  8dhw-assembly1_B  TM=1.002E+00  e=0.000E+00  Treponema lecithinolyticum
  8dhv-assembly1_B-2  TM=1.001E+00  e=0.000E+00  Treponema lecithinolyticum
  8dhw-assembly1_A-2  TM=9.999E-01  e=0.000E+00  Treponema lecithinolyticum
  8ugt-assembly1_A  TM=9.771E-01  e=1.181E-102  Lachnospira eligens
  7kgy-assembly1_A  TM=9.605E-01  e=2.445E-79  Faecalibacterium prausnitzii

InterPro domains:
  IPR006101 Glycoside hydrolase, family 2 [PR00132] (290-304)
  IPR006101 Glycoside hydrolase, family 2 [PR00132] (321-339)
  IPR006101 Glycoside hydrolase, family 2 [PR00132] (408-423)
  IPR006101 Glycoside hydrolase, family 2 [PR00132] (507-522)
  IPR006102 Glycoside hydrolase family 2, immunoglobulin-like beta-sandwich [PF00703] (191-279)
  IPR006103 Glycoside hydrolase family 2, catalytic domain [PF02836] (281-600)
  IPR006104 Glycosyl hydrolases family 2, sugar binding domain [PF02837] (14-188)
  IPR008979 Galactose-binding-like domain superfamily [SSF49785] (1-189)
  IPR013783 Immunoglobulin-like fold [G3DSA:2.60.40.10] (190-280)
  IPR017853 Glycoside hydrolase superfamily [SSF51445] (281-600)
  IPR023230 Glycoside hydrolase, family 2, conserved site [PS00719] (331-356)
  IPR023232 Glycoside hydrolase, family 2, active site [PS00608] (408-422)
  IPR036156 Beta-Galactosidase/glucuronidase domain superfamily [SSF49303] (192-280)

Radius of gyration: 30.84 Å; Cα contacts (8 Å, |Δi|>4): 3039; chains: 2; bounding box: 85×75×81 Å

Solvent-accessible surface area: 41713 Å² total; per-residue (Å²): 121,32,27,20,41,9,29,20,5,32,5,10,1,23,2,41,0,34,15,58,1,55,0,42,42,20,114,69,48,0,57,90,63,65,44,34,102,60,51,10,85,98,40,61,24,0,6,6,24,0,1,0,8,27,0,38,71,48,62,74,4,78,40,17,68,7,36,0,0,0,0,48,54,4,27,8,12,68,70,2,67,91,30,31,5,0,0,6,0,10,0,1,0,11,25,2,50,0,10,2,51,19,55,81,35,25,100,38,93,10,0,4,9,11,16,54,19,91,8,64,86,101,40,20,77,78,81,8,32,0,1,0,0,0,13,3,100,9,52,29,36,23,4,2,0,0,89,103,109,90,236,146,183,126,84,143,95,128,100,22,44,18,35,22,60,4,29,17,4,0,0,0,0,1,8,0,31,0,13,0,1,19,99,128,13,30,3,32,14,0,12,0,25,32,29,51,68,141,161,45,15,74,0,39,9,65,4,52,45,72,53,111,40,124,13,26,3,6,0,49,28,102,78,44,92,55,47,15,83,49,76,104,33,42,83,110,29,63,16,71,3,88,146,30,76,50,0,35,5,54,81,44,38,18,6,47,0,52,2,24,7,30,136,0,86,4,35,15,23,2,1,0,10,42,21,52,46,79,54,35,70,0,29,0,15,120,76,45,4,4,0,8,0,0,0,6,8,22,5,9,54,4,2,1,5,6,20,34,66,23,10,19,10,7,4,4,15,10,0,78,71,0,19,0,0,0,0,0,0,0,12,1,0,2,0,8,24,4,0,55,13,0,4,72,22,0,0,0,0,0,0,0,3,3,1,10,6,0,21,33,83,197,140,69,67,0,25,39,61,103,144,117,34,1,7,73,0,49,83,21,0,72,76,5,2,69,43,2,5,12,22,0,15,15,22,0,0,0,0,0,4,0,2,1,4,44,0,14,1,18,35,89,24,1,71,115,16,0,76,51,0,0,64,33,0,76,126,68,1,44,31,120,4,8,0,0,1,1,0,17,47,30,150,51,34,132,118,3,9,0,55,111,10,13,47,0,2,0,0,0,0,16,1,0,21,118,37,30,32,60,72,17,156,38,0,56,117,84,0,72,127,10,0,82,37,0,38,85,58,37,58,0,0,0,0,0,9,0,0,0,3,0,33,77,49,84,108,59,142,97,73,40,66,65,9,12,48,0,0,12,65,0,0,94,14,0,5,86,0,0,55,78,8,97,8,0,5,0,0,0,0,11,1,2,5,10,6,21,12,44,147,46,194,119,32,69,148,7,2,33,2,0,0,0,15,59,45,13,86,49,0,74,0,0,91,40,0,74,109,32,2,82,112,10,61,31,45,51,66,58,71,47,19,43,10,28,21,5,34,14,8,10,25,1,46,0,28,17,69,2,53,0,44,45,25,108,68,34,1,61,144,79,84,34,29,95,141,40,10,68,142,36,62,25,0,8,3,22,0,0,1,7,25,0,37,70,48,57,101,5,76,44,31,70,8,38,0,0,0,0,50,68,3,22,8,0,73,77,3,43,93,54,29,5,0,0,7,0,10,0,1,0,11,26,2,40,0,10,2,48,17,75,83,34,26,106,33,95,10,0,3,8,10,14,45,18,88,7,56,63,137,23,33,96,96,82,8,30,0,1,0,0,0,13,3,100,8,46,12,27,23,3,2,0,0,86,80,100,85,239,146,181,127,75,142,98,152,95,25,72,23,37,23,59,3,29,17,5,0,0,0,0,1,10,0,32,0,12,2,0,20,88,129,9,32,4,32,14,0,21,0,29,35,61,76,64,102,106,48,1,26,0,57,7,57,0,51,41,52,52,113,39,129,7,21,2,5,0,42,18,59,130,44,94,58,49,16,104,45,121,108,24,41,64,87,28,65,12,82,1,75,115,18,71,60,0,45,8,62,58,46,42,23,5,53,0,51,3,38,5,43,144,0,74,3,35,16,30,3,3,4,16,56,23,49,50,77,58,24,41,0,25,0,18,122,74,21,4,3,0,8,0,0,0,5,8,23,7,8,59,4,3,1,5,6,24,36,51,24,11,21,9,8,3,4,14,9,0,80,69,1,22,0,0,0,0,0,0,0,12,1,0,2,0,8,19,4,0,53,15,0,4,80,22,0,0,0,0,0,0,0,3,2,1,9,6,0,17,19,89,192,98,65,0,30,41,90,112,106,63,39,1,9,86,0,49,84,19,0,74,95,7,2,38,62,2,5,30,22,0,13,16,23,2,0,0,0,0,4,0,1,0,4,44,1,10,2,17,46,101,23,1,80,117,15,0,78,46,0,0,65,41,0,68,90,70,1,37,39,121,5,8,0,0,1,0,0,18,51,25,153,54,40,129,119,2,11,0,54,93,10,10,46,0,1,0,0,1,0,17,2,0,21,115,38,25,31,59,73,16,158,37,0,54,119,81,1,74,86,10,0,83,38,0,37,86,62,37,57,0,0,0,0,0,9,0,0,0,2,0,34,74,50,84,108,60,138,99,76,42,66,65,11,12,48,1,0,19,71,0,0,59,14,0,6,85,0,0,56,86,7,74,6,0,6,0,0,0,0,12,1,2,6,9,6,21,14,44,147,44,191,116,32,68,143,7,1,32,2,0,0,0,17,60,43,13,85,49,1,75,0,0,90,47,0,74,108,32,3,80,111,12,65,31,42,30,68,29,190